Protein AF-0000000076343170 (afdb_homodimer)

InterPro domains:
  IPR007219 Xylanolytic transcriptional activator, regulatory domain [PF04082] (93-303)
  IPR007219 Xylanolytic transcriptional activator, regulatory domain [SM00906] (198-271)
  IPR050987 ABC-transporter-regulating transcription factor-like [PTHR46910] (65-325)

Solvent-accessible surface area (backbone atoms only — not comparable to full-atom values): 66825 Å² total; per-residue (Å²): 128,69,81,35,63,71,59,70,74,83,81,82,76,86,76,81,80,74,85,80,81,83,84,78,89,73,80,74,84,72,46,68,75,52,44,60,46,54,68,56,59,56,71,80,75,79,71,71,73,69,64,72,74,70,67,77,78,60,83,74,66,80,68,67,82,70,56,86,70,38,77,47,46,53,61,55,46,45,71,77,44,49,65,70,56,51,52,51,22,50,54,47,22,66,68,48,55,32,64,68,52,58,38,64,51,56,71,65,47,53,54,44,69,72,34,73,73,45,53,47,35,59,43,50,45,20,28,55,33,16,41,34,33,46,23,48,64,57,53,93,50,72,70,40,70,33,70,44,95,83,72,41,33,38,38,54,49,42,38,52,49,23,51,52,47,35,52,56,41,46,68,77,44,81,51,67,45,43,32,51,18,28,49,37,43,21,52,43,28,44,22,58,54,37,61,60,53,20,45,39,29,43,37,37,24,50,48,46,35,54,72,71,42,47,41,44,72,55,84,56,66,58,62,44,47,46,57,50,48,28,43,42,31,37,44,50,51,50,39,40,50,33,34,50,49,15,57,70,69,72,44,81,53,73,56,54,73,73,66,48,42,66,74,78,62,68,57,42,40,59,74,42,42,32,71,87,76,23,75,50,76,62,55,86,91,46,83,40,64,31,42,46,40,46,52,44,48,54,50,37,56,45,42,39,46,52,45,52,44,72,63,51,59,82,75,86,74,50,83,90,61,70,48,68,68,48,64,75,54,66,55,78,68,76,79,66,53,65,69,58,47,53,52,51,48,49,53,54,61,68,62,42,57,78,82,47,55,69,45,87,59,41,79,66,41,81,49,61,67,57,28,52,40,18,48,50,47,44,40,50,52,27,46,48,49,24,54,48,28,49,51,53,44,51,50,54,67,66,47,65,95,60,84,73,49,74,63,56,55,50,51,34,51,48,46,30,47,21,20,24,31,32,41,37,33,50,54,50,51,36,40,76,69,70,52,46,66,78,54,56,44,66,55,45,47,49,38,44,50,26,33,51,50,30,51,53,48,46,55,48,43,71,72,37,94,51,87,68,32,65,62,54,40,54,53,34,39,52,44,37,38,51,27,37,54,51,25,42,59,49,18,74,74,21,50,31,17,39,52,45,27,47,49,53,50,51,50,30,52,74,67,70,50,83,56,68,67,58,53,37,40,56,67,63,68,74,68,70,81,66,76,47,81,82,66,79,74,73,84,80,77,84,61,72,49,54,80,56,72,84,75,72,84,51,71,68,57,33,52,54,30,40,52,47,38,69,48,66,87,79,67,84,73,84,69,70,68,86,81,71,71,75,81,76,77,76,79,68,77,80,128,126,71,78,46,63,73,71,69,72,83,81,80,76,83,75,79,80,75,84,79,81,79,85,74,88,74,84,76,80,77,54,68,78,53,44,62,48,55,67,58,63,56,69,80,74,77,73,72,76,70,66,75,74,72,67,77,78,61,82,74,66,83,66,65,84,69,58,85,71,41,76,47,47,52,62,56,48,45,72,75,45,49,65,69,56,50,52,50,23,50,55,47,23,67,69,48,55,34,64,66,54,58,38,64,53,58,70,63,47,52,53,44,70,71,34,72,72,43,54,47,35,60,43,49,45,21,28,52,34,16,41,33,32,46,21,46,61,58,53,92,51,72,67,42,70,34,70,44,95,84,71,41,33,38,37,55,52,43,38,51,48,23,51,52,50,35,51,56,38,47,68,78,46,80,50,68,45,42,33,52,17,27,48,36,43,20,52,44,28,45,22,58,55,36,61,61,52,22,45,40,31,42,36,36,23,51,48,45,36,55,72,70,41,48,42,43,71,55,84,65,70,68,63,43,46,46,56,49,50,30,43,42,30,37,45,49,49,50,39,40,52,34,33,51,49,14,56,69,68,72,44,81,53,73,57,55,74,76,65,46,43,65,74,80,63,70,57,42,40,61,77,41,41,32,70,87,76,23,76,52,77,61,56,86,91,47,82,41,65,30,42,46,40,46,52,44,49,55,50,37,57,46,42,40,46,52,43,51,45,72,63,52,59,82,75,85,75,49,83,89,61,69,47,69,68,49,64,73,53,68,56,77,67,75,80,65,53,66,69,59,47,53,52,51,49,48,53,55,59,68,60,40,58,82,84,48,53,70,45,85,60,40,79,66,41,82,48,61,66,57,31,52,41,18,48,50,47,45,40,49,52,28,46,48,49,24,55,48,28,49,51,54,44,52,51,54,68,66,47,63,94,60,83,75,48,74,64,57,55,50,50,34,52,46,46,30,48,21,21,23,30,31,41,37,34,51,54,49,52,35,42,75,70,71,52,46,65,78,54,55,43,64,54,45,47,49,37,45,51,26,33,51,50,31,50,52,48,45,55,49,42,72,72,36,95,49,88,69,32,62,62,55,39,53,53,34,39,52,44,37,37,50,27,37,52,51,24,42,59,48,18,74,73,20,48,31,16,38,51,45,27,50,49,52,49,51,50,30,52,74,68,70,51,84,58,68,66,58,53,38,42,55,68,65,69,74,69,70,80,66,74,49,81,81,66,79,75,72,84,77,76,85,61,72,50,55,80,55,74,82,76,73,84,51,70,68,56,33,54,51,29,40,52,47,39,69,50,67,87,79,69,82,69,86,67,68,70,85,80,73,70,73,80,76,77,76,79,67,78,79,129

Foldseek 3Di:
DPLLPPLPPDDDDPDDDDDDDDDDDDDPDPPPLVVQCVVLVPPVPPPPPVPPVPDDCPPPPPPPPDPPVLQCLLVVVCVLPPPVLLVQLLSQLVRFVCLQQVLDLVVVLVVLVPDVVNSSPLLNVLLSLLSSLLSLLQRPDCQQQDQDPVRHGSSVVSLVSSVVSLVVCLVPDQDDSSLNSLLSSLQSVLLQVPLVSNCVSLLSSVVSLVVVVLLADDSSNNDFLNVNLSSVSSVLSSQLSQLLSCLLVVHQGPDAPVSHHDDQHDLARSVQADRSPHHGDDDPVDGGSVVLNSLSSLLSNLSNLLSCQVSPDDDDADPVDGDVVCVVPVDDDDHRDLVVSVVSLVVSQVPPPPLLADDPCLLVDPDPSSSVSSLVSQLSSLLSQLSSLVVVQVVVVPPPPDDDDLVSNLLSLLSNLLSLLQLLLSLLSCVVVVNNSSDGSSSLSSLLSSLVSLLVLLLVLVVDVRVVSVVSNVSSLVSNLSSLVSLVVSCVSGVSSVVSSVVSVLVCVVSPHDRPQPQFDPQPPPPPCPPPVPDPDDDDDRGDGHGDDRDRCDPVNSVLSNVSNVDDSPDDDSPDDPPPDPPPPDPPPDD/DPVLPPPPPDDDDPDDPDDDDDDDDDDPDPPPLVPQCVVLVPPVPPPPPLPPVPDDCPPPPPPPPDPPVLQCLLVVVCVLPPPVLLVQLLSQLVRFVCLQQVLDLVVVLVSLVPDVVNSSPLLNVLLSLLSSLLSLLQRPDCQQQDQDPVRHGSSVVSLVSSVVSLVVCLVPDQDDSSLNSLLSSLQSVLLQVPLVSNCVSLLSSVVSLVVVVLLADDSRPPDFLNVNLSSVSSVLSSQLSQLLSCLLVVHQGSDAPVSHHDDQHDLARSVQADRVPHHGDDDPVDGGSVVLNSLSSLLSNLSNLLSCQVSPDDDDADPVDGDVVCVVVVDDDDHRDLVVSVVSLCVSQVPPPPLLADDPCLLVDPDPSSSVSSLVSQLSSLLSQLSSLVVVQVVVVPPPPDDDDLVSNLLSLLSNLLSLLQLLLSLLSCVVVVNNSSDGSSSLSSLLSSLVSLLVLLLVLVVDVRVVSVVSNVSSLVSNVSSLVSLVVSCVSGVSSVVSSVVSVLVCVVSVHDRPQPQFDPQPDPPPCPPPVPDPDDDDDRGDGHGDDRDRCDPVNSVLSNVSNVDDSPDDDSPPDPPPDDPPPDPPPDD

Structure (mmCIF, N/CA/C/O backbone):
data_AF-0000000076343170-model_v1
#
loop_
_entity.id
_entity.type
_entity.pdbx_description
1 polymer 'Transcription factor domain-containing protein'
#
loop_
_atom_site.group_PDB
_atom_site.id
_atom_site.type_symbol
_atom_site.label_atom_id
_atom_site.label_alt_id
_atom_site.label_comp_id
_atom_site.label_asym_id
_atom_site.label_entity_id
_atom_site.label_seq_id
_atom_site.pdbx_PDB_ins_code
_atom_site.Cartn_x
_atom_site.Cartn_y
_atom_site.Cartn_z
_atom_site.occupancy
_atom_site.B_iso_or_equiv
_atom_site.auth_seq_id
_atom_site.auth_comp_id
_atom_site.auth_asym_id
_atom_site.auth_atom_id
_atom_site.pdbx_PDB_model_num
ATOM 1 N N . MET A 1 1 ? 27.516 -9.023 6.043 1 17.58 1 MET A N 1
ATOM 2 C CA . MET A 1 1 ? 28.438 -8.484 7.039 1 17.58 1 MET A CA 1
ATOM 3 C C . MET A 1 1 ? 29.562 -7.691 6.375 1 17.58 1 MET A C 1
ATOM 5 O O . MET A 1 1 ? 30 -6.668 6.898 1 17.58 1 MET A O 1
ATOM 9 N N . PRO A 1 2 ? 30.109 -8.266 5.227 1 17.55 2 PRO A N 1
ATOM 10 C CA . PRO A 1 2 ? 31.453 -7.914 4.762 1 17.55 2 PRO A CA 1
ATOM 11 C C . PRO A 1 2 ? 31.484 -6.605 3.977 1 17.55 2 PRO A C 1
ATOM 13 O O . PRO A 1 2 ? 32.562 -6.043 3.748 1 17.55 2 PRO A O 1
ATOM 16 N N . LEU A 1 3 ? 30.297 -6.305 3.34 1 17.84 3 LEU A N 1
ATOM 17 C CA . LEU A 1 3 ? 30.5 -5.227 2.379 1 17.84 3 LEU A CA 1
ATOM 18 C C . LEU A 1 3 ? 30.719 -3.898 3.09 1 17.84 3 LEU A C 1
ATOM 20 O O . LEU A 1 3 ? 31.141 -2.918 2.467 1 17.84 3 LEU A O 1
ATOM 24 N N . LEU A 1 4 ? 30.359 -3.91 4.41 1 18.75 4 LEU A N 1
ATOM 25 C CA . LEU A 1 4 ? 30.469 -2.711 5.234 1 18.75 4 LEU A CA 1
ATOM 26 C C . LEU A 1 4 ? 31.922 -2.377 5.52 1 18.75 4 LEU A C 1
ATOM 28 O O . LEU A 1 4 ? 32.25 -1.267 5.957 1 18.75 4 LEU A O 1
ATOM 32 N N . GLU A 1 5 ? 32.75 -3.363 5.402 1 19.25 5 GLU A N 1
ATOM 33 C CA . GLU A 1 5 ? 34.094 -3.127 5.918 1 19.25 5 GLU A CA 1
ATOM 34 C C . GLU A 1 5 ? 34.875 -2.154 5.027 1 19.25 5 GLU A C 1
ATOM 36 O O . GLU A 1 5 ? 35.844 -1.515 5.477 1 19.25 5 GLU A O 1
ATOM 41 N N . ARG A 1 6 ? 34.469 -2.096 3.814 1 20.33 6 ARG A N 1
ATOM 42 C CA . ARG A 1 6 ? 35.5 -1.479 2.977 1 20.33 6 ARG A CA 1
ATOM 43 C C . ARG A 1 6 ? 35.438 0.041 3.045 1 20.33 6 ARG A C 1
ATOM 45 O O . ARG A 1 6 ? 36.219 0.739 2.426 1 20.33 6 ARG A O 1
ATOM 52 N N . LEU A 1 7 ? 34.281 0.568 3.518 1 18.48 7 LEU A N 1
ATOM 53 C CA . LEU A 1 7 ? 34.125 1.998 3.258 1 18.48 7 LEU A CA 1
ATOM 54 C C . LEU A 1 7 ? 34.875 2.811 4.316 1 18.48 7 LEU A C 1
ATOM 56 O O . LEU A 1 7 ? 34.281 3.701 4.941 1 18.48 7 LEU A O 1
ATOM 60 N N . LYS A 1 8 ? 35.938 2.336 4.969 1 21.36 8 LYS A N 1
ATOM 61 C CA . LYS A 1 8 ? 36.688 3.08 5.977 1 21.36 8 LYS A CA 1
ATOM 62 C C . LYS A 1 8 ? 37.438 4.258 5.352 1 21.36 8 LYS A C 1
ATOM 64 O O . LYS A 1 8 ? 38.562 4.102 4.848 1 21.36 8 LYS A O 1
ATOM 69 N N . ILE A 1 9 ? 36.625 5.09 4.664 1 20.03 9 ILE A N 1
ATOM 70 C CA . ILE A 1 9 ? 37.469 6.156 4.121 1 20.03 9 ILE A CA 1
ATOM 71 C C . ILE A 1 9 ? 38.219 6.855 5.258 1 20.03 9 ILE A C 1
ATOM 73 O O . ILE A 1 9 ? 37.688 6.945 6.379 1 20.03 9 ILE A O 1
ATOM 77 N N . ASN A 1 10 ? 39.406 7.383 5.039 1 19.5 10 ASN A N 1
ATOM 78 C CA . ASN A 1 10 ? 40.5 8.008 5.773 1 19.5 10 ASN A CA 1
ATOM 79 C C . ASN A 1 10 ? 40.094 9.344 6.375 1 19.5 10 ASN A C 1
ATOM 81 O O . ASN A 1 10 ? 39.281 10.078 5.785 1 19.5 10 ASN A O 1
ATOM 85 N N . GLY A 1 11 ? 40.312 9.742 7.652 1 20.48 11 GLY A N 1
ATOM 86 C CA . GLY A 1 11 ? 40.188 10.711 8.727 1 20.48 11 GLY A CA 1
ATOM 87 C C . GLY A 1 11 ? 40.719 12.078 8.367 1 20.48 11 GLY A C 1
ATOM 88 O O . GLY A 1 11 ? 40.969 12.906 9.25 1 20.48 11 GLY A O 1
ATOM 89 N N . SER A 1 12 ? 41.062 12.516 7.098 1 21.19 12 SER A N 1
ATOM 90 C CA . SER A 1 12 ? 41.969 13.656 7.273 1 21.19 12 SER A CA 1
ATOM 91 C C . SER A 1 12 ? 41.188 14.875 7.785 1 21.19 12 SER A C 1
ATOM 93 O O . SER A 1 12 ? 39.969 14.969 7.629 1 21.19 12 SER A O 1
ATOM 95 N N . GLY A 1 13 ? 41.781 15.938 8.445 1 20.05 13 GLY A N 1
ATOM 96 C CA . GLY A 1 13 ? 41.781 17.078 9.336 1 20.05 13 GLY A CA 1
ATOM 97 C C . GLY A 1 13 ? 41.125 18.312 8.734 1 20.05 13 GLY A C 1
ATOM 98 O O . GLY A 1 13 ? 41.344 19.422 9.195 1 20.05 13 GLY A O 1
ATOM 99 N N . ALA A 1 14 ? 40.344 18.312 7.609 1 21.88 14 ALA A N 1
ATOM 100 C CA . ALA A 1 14 ? 40.281 19.641 7.027 1 21.88 14 ALA A CA 1
ATOM 101 C C . ALA A 1 14 ? 39.562 20.609 7.973 1 21.88 14 ALA A C 1
ATOM 103 O O . ALA A 1 14 ? 38.562 20.25 8.609 1 21.88 14 ALA A O 1
ATOM 104 N N . ALA A 1 15 ? 40.188 21.719 8.336 1 20.17 15 ALA A N 1
ATOM 105 C CA . ALA A 1 15 ? 40.156 22.891 9.195 1 20.17 15 ALA A CA 1
ATOM 106 C C . ALA A 1 15 ? 38.875 23.719 8.938 1 20.17 15 ALA A C 1
ATOM 108 O O . ALA A 1 15 ? 38.5 23.922 7.785 1 20.17 15 ALA A O 1
ATOM 109 N N . TRP A 1 16 ? 37.969 23.734 9.836 1 19.2 16 TRP A N 1
ATOM 110 C CA . TRP A 1 16 ? 36.719 24.438 10.055 1 19.2 16 TRP A CA 1
ATOM 111 C C . TRP A 1 16 ? 36.906 25.938 9.922 1 19.2 16 TRP A C 1
ATOM 113 O O . TRP A 1 16 ? 37.688 26.547 10.633 1 19.2 16 TRP A O 1
ATOM 123 N N . ASN A 1 17 ? 36.938 26.422 8.57 1 20.78 17 ASN A N 1
ATOM 124 C CA . ASN A 1 17 ? 37.219 27.844 8.445 1 20.78 17 ASN A CA 1
ATOM 125 C C . ASN A 1 17 ? 36.188 28.672 9.211 1 20.78 17 ASN A C 1
ATOM 127 O O . ASN A 1 17 ? 35.031 28.281 9.336 1 20.78 17 ASN A O 1
ATOM 131 N N . GLN A 1 18 ? 36.5 29.734 9.898 1 18.95 18 GLN A N 1
ATOM 132 C CA . GLN A 1 18 ? 36.031 30.672 10.914 1 18.95 18 GLN A CA 1
ATOM 133 C C . GLN A 1 18 ? 34.969 31.594 10.344 1 18.95 18 GLN A C 1
ATOM 135 O O . GLN A 1 18 ? 35.062 32.031 9.203 1 18.95 18 GLN A O 1
ATOM 140 N N . PRO A 1 19 ? 33.75 31.656 10.961 1 21.05 19 PRO A N 1
ATOM 141 C CA . PRO A 1 19 ? 32.562 32.469 10.664 1 21.05 19 PRO A CA 1
ATOM 142 C C . PRO A 1 19 ? 32.906 33.938 10.406 1 21.05 19 PRO A C 1
ATOM 144 O O . PRO A 1 19 ? 33.656 34.531 11.188 1 21.05 19 PRO A O 1
ATOM 147 N N . MET A 1 20 ? 33.031 34.281 9.102 1 21.78 20 MET A N 1
ATOM 148 C CA . MET A 1 20 ? 33.406 35.656 8.805 1 21.78 20 MET A CA 1
ATOM 149 C C . MET A 1 20 ? 32.469 36.656 9.5 1 21.78 20 MET A C 1
ATOM 151 O O . MET A 1 20 ? 31.328 36.312 9.805 1 21.78 20 MET A O 1
ATOM 155 N N . GLY A 1 21 ? 32.875 37.844 9.852 1 19.41 21 GLY A N 1
ATOM 156 C CA . GLY A 1 21 ? 32.562 39.031 10.633 1 19.41 21 GLY A CA 1
ATOM 157 C C . GLY A 1 21 ? 31.328 39.75 10.125 1 19.41 21 GLY A C 1
ATOM 158 O O . GLY A 1 21 ? 30.953 39.594 8.961 1 19.41 21 GLY A O 1
ATOM 159 N N . ALA A 1 22 ? 30.344 40.375 11.008 1 22.91 22 ALA A N 1
ATOM 160 C CA . ALA A 1 22 ? 29.109 41.094 11.297 1 22.91 22 ALA A CA 1
ATOM 161 C C . ALA A 1 22 ? 29.031 42.375 10.477 1 22.91 22 ALA A C 1
ATOM 163 O O . ALA A 1 22 ? 28.672 43.438 10.992 1 22.91 22 ALA A O 1
ATOM 164 N N . ASN A 1 23 ? 29.562 42.531 9.258 1 20.64 23 ASN A N 1
ATOM 165 C CA . ASN A 1 23 ? 29.484 43.938 8.953 1 20.64 23 ASN A CA 1
ATOM 166 C C . ASN A 1 23 ? 28.031 44.375 8.727 1 20.64 23 ASN A C 1
ATOM 168 O O . ASN A 1 23 ? 27.203 43.594 8.289 1 20.64 23 ASN A O 1
ATOM 172 N N . GLY A 1 24 ? 27.484 45.781 9.062 1 20.12 24 GLY A N 1
ATOM 173 C CA . GLY A 1 24 ? 26.5 46.719 9.578 1 20.12 24 GLY A CA 1
ATOM 174 C C . GLY A 1 24 ? 25.438 47.062 8.562 1 20.12 24 GLY A C 1
ATOM 175 O O . GLY A 1 24 ? 24.547 47.875 8.844 1 20.12 24 GLY A O 1
ATOM 176 N N . GLY A 1 25 ? 25.562 47.031 7.227 1 20.86 25 GLY A N 1
ATOM 177 C CA . GLY A 1 25 ? 24.797 48.062 6.59 1 20.86 25 GLY A CA 1
ATOM 178 C C . GLY A 1 25 ? 23.297 47.812 6.586 1 20.86 25 GLY A C 1
ATOM 179 O O . GLY A 1 25 ? 22.875 46.656 6.691 1 20.86 25 GLY A O 1
ATOM 180 N N . GLU A 1 26 ? 22.25 48.844 6.711 1 23 26 GLU A N 1
ATOM 181 C CA . GLU A 1 26 ? 20.953 49.344 7.16 1 23 26 GLU A CA 1
ATOM 182 C C . GLU A 1 26 ? 19.828 48.906 6.215 1 23 26 GLU A C 1
ATOM 184 O O . GLU A 1 26 ? 18.656 49.062 6.523 1 23 26 GLU A O 1
ATOM 189 N N . GLY A 1 27 ? 20.016 48.656 4.926 1 24.09 27 GLY A N 1
ATOM 190 C CA . GLY A 1 27 ? 18.797 49.031 4.227 1 24.09 27 GLY A CA 1
ATOM 191 C C . GLY A 1 27 ? 17.609 48.156 4.547 1 24.09 27 GLY A C 1
ATOM 192 O O . GLY A 1 27 ? 17.797 47 4.988 1 24.09 27 GLY A O 1
ATOM 193 N N . PRO A 1 28 ? 16.297 48.719 4.68 1 23.7 28 PRO A N 1
ATOM 194 C CA . PRO A 1 28 ? 15.086 48.281 5.387 1 23.7 28 PRO A CA 1
ATOM 195 C C . PRO A 1 28 ? 14.625 46.875 4.957 1 23.7 28 PRO A C 1
ATOM 197 O O . PRO A 1 28 ? 14.195 46.094 5.793 1 23.7 28 PRO A O 1
ATOM 200 N N . GLY A 1 29 ? 14.117 46.938 3.754 1 25.52 29 GLY A N 1
ATOM 201 C CA . GLY A 1 29 ? 12.984 46.156 3.326 1 25.52 29 GLY A CA 1
ATOM 202 C C . GLY A 1 29 ? 13.273 44.656 3.332 1 25.52 29 GLY A C 1
ATOM 203 O O . GLY A 1 29 ? 12.359 43.844 3.199 1 25.52 29 GLY A O 1
ATOM 204 N N . ALA A 1 30 ? 14.383 44.312 2.803 1 25.8 30 ALA A N 1
ATOM 205 C CA . ALA A 1 30 ? 15.047 43.062 2.402 1 25.8 30 ALA A CA 1
ATOM 206 C C . ALA A 1 30 ? 15.305 42.156 3.605 1 25.8 30 ALA A C 1
ATOM 208 O O . ALA A 1 30 ? 16 41.156 3.498 1 25.8 30 ALA A O 1
ATOM 209 N N . ASP A 1 31 ? 15.008 42.625 4.777 1 26.41 31 ASP A N 1
ATOM 210 C CA . ASP A 1 31 ? 15.539 42.094 6.023 1 26.41 31 ASP A CA 1
ATOM 211 C C . ASP A 1 31 ? 14.938 40.719 6.324 1 26.41 31 ASP A C 1
ATOM 213 O O . ASP A 1 31 ? 15.633 39.812 6.805 1 26.41 31 ASP A O 1
ATOM 217 N N . GLU A 1 32 ? 13.57 40.719 6.102 1 27.38 32 GLU A N 1
ATOM 218 C CA . GLU A 1 32 ? 12.875 39.688 6.848 1 27.38 32 GLU A CA 1
ATOM 219 C C . GLU A 1 32 ? 13.18 38.312 6.277 1 27.38 32 GLU A C 1
ATOM 221 O O . GLU A 1 32 ? 13.281 37.344 7.02 1 27.38 32 GLU A O 1
ATOM 226 N N . TRP A 1 33 ? 13.094 38.25 4.957 1 26.31 33 TRP A N 1
ATOM 227 C CA . TRP A 1 33 ? 13.312 37 4.273 1 26.31 33 TRP A CA 1
ATOM 228 C C . TRP A 1 33 ? 14.742 36.5 4.465 1 26.31 33 TRP A C 1
ATOM 230 O O . TRP A 1 33 ? 15.047 35.344 4.227 1 26.31 33 TRP A O 1
ATOM 240 N N . THR A 1 34 ? 15.789 37.438 4.695 1 30.81 34 THR A N 1
ATOM 241 C CA . THR A 1 34 ? 17.188 37.156 5.004 1 30.81 34 THR A CA 1
ATOM 242 C C . THR A 1 34 ? 17.297 36.281 6.25 1 30.81 34 THR A C 1
ATOM 244 O O . THR A 1 34 ? 18.25 35.531 6.406 1 30.81 34 THR A O 1
ATOM 247 N N . SER A 1 35 ? 16.266 36.469 7.184 1 28.88 35 SER A N 1
ATOM 248 C CA . SER A 1 35 ? 16.375 35.844 8.5 1 28.88 35 SER A CA 1
ATOM 249 C C . SER A 1 35 ? 16.219 34.344 8.406 1 28.88 35 SER A C 1
ATOM 251 O O . SER A 1 35 ? 16.891 33.594 9.125 1 28.88 35 SER A O 1
ATOM 253 N N . LEU A 1 36 ? 15.234 33.844 7.652 1 27.58 36 LEU A N 1
ATOM 254 C CA . LEU A 1 36 ? 14.977 32.406 7.719 1 27.58 36 LEU A CA 1
ATOM 255 C C . LEU A 1 36 ? 16.141 31.625 7.121 1 27.58 36 LEU A C 1
ATOM 257 O O . LEU A 1 36 ? 16.547 30.609 7.676 1 27.58 36 LEU A O 1
ATOM 261 N N . SER A 1 37 ? 16.734 32.094 5.984 1 28.34 37 SER A N 1
ATOM 262 C CA . SER A 1 37 ? 17.922 31.469 5.438 1 28.34 37 SER A CA 1
ATOM 263 C C . SER A 1 37 ? 19.109 31.594 6.398 1 28.34 37 SER A C 1
ATOM 265 O O . SER A 1 37 ? 19.906 30.656 6.527 1 28.34 37 SER A O 1
ATOM 267 N N . ASN A 1 38 ? 19.266 32.781 6.988 1 31.44 38 ASN A N 1
ATOM 268 C CA . ASN A 1 38 ? 20.281 33 8.016 1 31.44 38 ASN A CA 1
ATOM 269 C C . ASN A 1 38 ? 20.047 32.125 9.234 1 31.44 38 ASN A C 1
ATOM 271 O O . ASN A 1 38 ? 21 31.719 9.898 1 31.44 38 ASN A O 1
ATOM 275 N N . ALA A 1 39 ? 18.75 31.938 9.492 1 30.11 39 ALA A N 1
ATOM 276 C CA . ALA A 1 39 ? 18.422 31.125 10.656 1 30.11 39 ALA A CA 1
ATOM 277 C C . ALA A 1 39 ? 18.812 29.656 10.438 1 30.11 39 ALA A C 1
ATOM 279 O O . ALA A 1 39 ? 19.172 28.953 11.383 1 30.11 39 ALA A O 1
ATOM 280 N N . ILE A 1 40 ? 18.641 29.109 9.172 1 32.22 40 ILE A N 1
ATOM 281 C CA . ILE A 1 40 ? 19.031 27.719 8.945 1 32.22 40 ILE A CA 1
ATOM 282 C C . ILE A 1 40 ? 20.5 27.672 8.531 1 32.22 40 ILE A C 1
ATOM 284 O O . ILE A 1 40 ? 21.031 26.594 8.25 1 32.22 40 ILE A O 1
ATOM 288 N N . GLY A 1 41 ? 21.453 28.797 8.758 1 30.11 41 GLY A N 1
ATOM 289 C CA . GLY A 1 41 ? 22.906 28.938 8.633 1 30.11 41 GLY A CA 1
ATOM 290 C C . GLY A 1 41 ? 23.391 28.703 7.223 1 30.11 41 GLY A C 1
ATOM 291 O O . GLY A 1 41 ? 24.562 28.344 7.02 1 30.11 41 GLY A O 1
ATOM 292 N N . ILE A 1 42 ? 22.562 28.453 6.348 1 29.22 42 ILE A N 1
ATOM 293 C CA . ILE A 1 42 ? 23.141 28.234 5.027 1 29.22 42 ILE A CA 1
ATOM 294 C C . ILE A 1 42 ? 23.484 29.578 4.383 1 29.22 42 ILE A C 1
ATOM 296 O O . ILE A 1 42 ? 22.609 30.422 4.195 1 29.22 42 ILE A O 1
ATOM 300 N N . ASN A 1 43 ? 24.734 30.078 4.605 1 27.94 43 ASN A N 1
ATOM 301 C CA . ASN A 1 43 ? 25.25 31.188 3.803 1 27.94 43 ASN A CA 1
ATOM 302 C C . ASN A 1 43 ? 25.453 30.781 2.346 1 27.94 43 ASN A C 1
ATOM 304 O O . ASN A 1 43 ? 26.375 30.016 2.033 1 27.94 43 ASN A O 1
ATOM 308 N N . VAL A 1 44 ? 24.5 30.859 1.483 1 27.7 44 VAL A N 1
ATOM 309 C CA . VAL A 1 44 ? 24.609 30.516 0.07 1 27.7 44 VAL A CA 1
ATOM 310 C C . VAL A 1 44 ? 25.656 31.406 -0.603 1 27.7 44 VAL A C 1
ATOM 312 O O . VAL A 1 44 ? 25.906 31.266 -1.801 1 27.7 44 VAL A O 1
ATOM 315 N N . GLU A 1 45 ? 26.203 32.5 -0.075 1 26.09 45 GLU A N 1
ATOM 316 C CA . GLU A 1 45 ? 27.062 33.344 -0.91 1 26.09 45 GLU A CA 1
ATOM 317 C C . GLU A 1 45 ? 28.406 32.656 -1.151 1 26.09 45 GLU A C 1
ATOM 319 O O . GLU A 1 45 ? 29.094 32.938 -2.139 1 26.09 45 GLU A O 1
ATOM 324 N N . ASN A 1 46 ? 29.109 32.125 -0.197 1 26.69 46 ASN A N 1
ATOM 325 C CA . ASN A 1 46 ? 30.5 31.844 -0.472 1 26.69 46 ASN A CA 1
ATOM 326 C C . ASN A 1 46 ? 30.672 30.547 -1.259 1 26.69 46 ASN A C 1
ATOM 328 O O . ASN A 1 46 ? 30.469 29.469 -0.721 1 26.69 46 ASN A O 1
ATOM 332 N N . HIS A 1 47 ? 30.547 30.516 -2.662 1 25.31 47 HIS A N 1
ATOM 333 C CA . HIS A 1 47 ? 30.656 29.594 -3.785 1 25.31 47 HIS A CA 1
ATOM 334 C C . HIS A 1 47 ? 32 28.859 -3.75 1 25.31 47 HIS A C 1
ATOM 336 O O . HIS A 1 47 ? 32.281 28.062 -4.645 1 25.31 47 HIS A O 1
ATOM 342 N N . GLU A 1 48 ? 33.031 29.312 -3.049 1 25.28 48 GLU A N 1
ATOM 343 C CA . GLU A 1 48 ? 34.344 28.828 -3.449 1 25.28 48 GLU A CA 1
ATOM 344 C C . GLU A 1 48 ? 34.5 27.344 -3.111 1 25.28 48 GLU A C 1
ATOM 346 O O . GLU A 1 48 ? 35.219 26.625 -3.801 1 25.28 48 GLU A O 1
ATOM 351 N N . GLY A 1 49 ? 34.094 26.922 -1.922 1 24.33 49 GLY A N 1
ATOM 352 C CA . GLY A 1 49 ? 34.594 25.641 -1.483 1 24.33 49 GLY A CA 1
ATOM 353 C C . GLY A 1 49 ? 33.875 24.453 -2.098 1 24.33 49 GLY A C 1
ATOM 354 O O . GLY A 1 49 ? 34.094 23.312 -1.697 1 24.33 49 GLY A O 1
ATOM 355 N N . ILE A 1 50 ? 32.906 24.688 -2.881 1 25.14 50 ILE A N 1
ATOM 356 C CA . ILE A 1 50 ? 32.156 23.578 -3.477 1 25.14 50 ILE A CA 1
ATOM 357 C C . ILE A 1 50 ? 33.031 22.828 -4.457 1 25.14 50 ILE A C 1
ATOM 359 O O . ILE A 1 50 ? 32.656 21.781 -4.98 1 25.14 50 ILE A O 1
ATOM 363 N N . ASP A 1 51 ? 34.188 23.328 -4.844 1 23.25 51 ASP A N 1
ATOM 364 C CA . ASP A 1 51 ? 34.969 22.703 -5.91 1 23.25 51 ASP A CA 1
ATOM 365 C C . ASP A 1 51 ? 35.5 21.344 -5.477 1 23.25 51 ASP A C 1
ATOM 367 O O . ASP A 1 51 ? 35.781 20.484 -6.32 1 23.25 51 ASP A O 1
ATOM 371 N N . GLN A 1 52 ? 36 21.25 -4.23 1 23.73 52 GLN A N 1
ATOM 372 C CA . GLN A 1 52 ? 36.875 20.109 -3.998 1 23.73 52 GLN A CA 1
ATOM 373 C C . GLN A 1 52 ? 36.062 18.828 -3.803 1 23.73 52 GLN A C 1
ATOM 375 O O . GLN A 1 52 ? 36.625 17.734 -3.729 1 23.73 52 GLN A O 1
ATOM 380 N N . ILE A 1 53 ? 34.906 19 -3.35 1 24.5 53 ILE A N 1
ATOM 381 C CA . ILE A 1 53 ? 34.312 17.719 -2.967 1 24.5 53 ILE A CA 1
ATOM 382 C C . ILE A 1 53 ? 33.812 17 -4.215 1 24.5 53 ILE A C 1
ATOM 384 O O . ILE A 1 53 ? 33.219 15.922 -4.113 1 24.5 53 ILE A O 1
ATOM 388 N N . ALA A 1 54 ? 34 17.453 -5.457 1 24.3 54 ALA A N 1
ATOM 389 C CA . ALA A 1 54 ? 33.5 16.891 -6.703 1 24.3 54 ALA A CA 1
ATOM 390 C C . ALA A 1 54 ? 34.031 15.461 -6.91 1 24.3 54 ALA A C 1
ATOM 392 O O . ALA A 1 54 ? 33.625 14.773 -7.848 1 24.3 54 ALA A O 1
ATOM 393 N N . GLY A 1 55 ? 35.125 15 -6.363 1 22 55 GLY A N 1
ATOM 394 C CA . GLY A 1 55 ? 35.812 13.914 -7.07 1 22 55 GLY A CA 1
ATOM 395 C C . GLY A 1 55 ? 35.188 12.555 -6.789 1 22 55 GLY A C 1
ATOM 396 O O . GLY A 1 55 ? 35.594 11.555 -7.391 1 22 55 GLY A O 1
ATOM 397 N N . ARG A 1 56 ? 34.969 12.289 -5.531 1 25.08 56 ARG A N 1
ATOM 398 C CA . ARG A 1 56 ? 34.906 10.844 -5.379 1 25.08 56 ARG A CA 1
ATOM 399 C C . ARG A 1 56 ? 33.625 10.273 -5.977 1 25.08 56 ARG A C 1
ATOM 401 O O . ARG A 1 56 ? 32.531 10.82 -5.777 1 25.08 56 ARG A O 1
ATOM 408 N N . GLY A 1 57 ? 33.688 9.453 -7.121 1 23.64 57 GLY A N 1
ATOM 409 C CA . GLY A 1 57 ? 32.812 8.719 -8.016 1 23.64 57 GLY A CA 1
ATOM 410 C C . GLY A 1 57 ? 31.766 7.91 -7.289 1 23.64 57 GLY A C 1
ATOM 411 O O . GLY A 1 57 ? 32.094 6.953 -6.582 1 23.64 57 GLY A O 1
ATOM 412 N N . GLY A 1 58 ? 31.016 8.562 -6.551 1 25.42 58 GLY A N 1
ATOM 413 C CA . GLY A 1 58 ? 30 7.762 -5.875 1 25.42 58 GLY A CA 1
ATOM 414 C C . GLY A 1 58 ? 29.344 6.73 -6.777 1 25.42 58 GLY A C 1
ATOM 415 O O . GLY A 1 58 ? 29.484 6.801 -8 1 25.42 58 GLY A O 1
ATOM 416 N N . PRO A 1 59 ? 29.188 5.586 -6.324 1 23.97 59 PRO A N 1
ATOM 417 C CA . PRO A 1 59 ? 28.703 4.516 -7.207 1 23.97 59 PRO A CA 1
ATOM 418 C C . PRO A 1 59 ? 27.578 4.965 -8.117 1 23.97 59 PRO A C 1
ATOM 420 O O . PRO A 1 59 ? 26.719 5.754 -7.711 1 23.97 59 PRO A O 1
ATOM 423 N N . ALA A 1 60 ? 27.844 5.152 -9.367 1 24.05 60 ALA A N 1
ATOM 424 C CA . ALA A 1 60 ? 27.016 5.457 -10.523 1 24.05 60 ALA A CA 1
ATOM 425 C C . ALA A 1 60 ? 25.688 4.688 -10.461 1 24.05 60 ALA A C 1
ATOM 427 O O . ALA A 1 60 ? 25.688 3.453 -10.453 1 24.05 60 ALA A O 1
ATOM 428 N N . SER A 1 61 ? 24.844 5.066 -9.633 1 27.06 61 SER A N 1
ATOM 429 C CA . SER A 1 61 ? 23.469 4.559 -9.727 1 27.06 61 SER A CA 1
ATOM 430 C C . SER A 1 61 ? 23.094 4.281 -11.18 1 27.06 61 SER A C 1
ATOM 432 O O . SER A 1 61 ? 23.359 5.094 -12.062 1 27.06 61 SER A O 1
ATOM 434 N N . ALA A 1 62 ? 23.109 3.059 -11.609 1 27.53 62 ALA A N 1
ATOM 435 C CA . ALA A 1 62 ? 22.797 2.684 -12.984 1 27.53 62 ALA A CA 1
ATOM 436 C C . ALA A 1 62 ? 21.688 3.557 -13.555 1 27.53 62 ALA A C 1
ATOM 438 O O . ALA A 1 62 ? 20.531 3.473 -13.117 1 27.53 62 ALA A O 1
ATOM 439 N N . LEU A 1 63 ? 21.984 4.797 -13.961 1 29.06 63 LEU A N 1
ATOM 440 C CA . LEU A 1 63 ? 21.203 5.664 -14.836 1 29.06 63 LEU A CA 1
ATOM 441 C C . LEU A 1 63 ? 20.672 4.895 -16.031 1 29.06 63 LEU A C 1
ATOM 443 O O . LEU A 1 63 ? 21.453 4.348 -16.828 1 29.06 63 LEU A O 1
ATOM 447 N N . SER A 1 64 ? 19.688 4.109 -15.875 1 29.97 64 SER A N 1
ATOM 448 C CA . SER A 1 64 ? 19.141 3.615 -17.141 1 29.97 64 SER A CA 1
ATOM 449 C C . SER A 1 64 ? 19.266 4.66 -18.234 1 29.97 64 SER A C 1
ATOM 451 O O . SER A 1 64 ? 19.234 5.859 -17.969 1 29.97 64 SER A O 1
ATOM 453 N N . PRO A 1 65 ? 19.938 4.328 -19.328 1 31.12 65 PRO A N 1
ATOM 454 C CA . PRO A 1 65 ? 20.109 5.27 -20.438 1 31.12 65 PRO A CA 1
ATOM 455 C C . PRO A 1 65 ? 18.859 6.133 -20.656 1 31.12 65 PRO A C 1
ATOM 457 O O . PRO A 1 65 ? 17.734 5.629 -20.594 1 31.12 65 PRO A O 1
ATOM 460 N N . SER A 1 66 ? 18.906 7.363 -20.188 1 36.25 66 SER A N 1
ATOM 461 C CA . SER A 1 66 ? 18.047 8.508 -20.469 1 36.25 66 SER A CA 1
ATOM 462 C C . SER A 1 66 ? 17.609 8.531 -21.922 1 36.25 66 SER A C 1
ATOM 464 O O . SER A 1 66 ? 18.438 8.523 -22.844 1 36.25 66 SER A O 1
ATOM 466 N N . SER A 1 67 ? 16.547 7.941 -22.25 1 37.12 67 SER A N 1
ATOM 467 C CA . SER A 1 67 ? 16.047 8.188 -23.594 1 37.12 67 SER A CA 1
ATOM 468 C C . SER A 1 67 ? 16.219 9.648 -23.984 1 37.12 67 SER A C 1
ATOM 470 O O . SER A 1 67 ? 16.375 10.523 -23.125 1 37.12 67 SER A O 1
ATOM 472 N N . THR A 1 68 ? 16.578 9.938 -25.25 1 41.12 68 THR A N 1
ATOM 473 C CA . THR A 1 68 ? 16.656 11.18 -26 1 41.12 68 THR A CA 1
ATOM 474 C C . THR A 1 68 ? 15.656 12.203 -25.469 1 41.12 68 THR A C 1
ATOM 476 O O . THR A 1 68 ? 15.828 13.406 -25.641 1 41.12 68 THR A O 1
ATOM 479 N N . ARG A 1 69 ? 14.633 11.828 -24.859 1 42.53 69 ARG A N 1
ATOM 480 C CA . ARG A 1 69 ? 13.531 12.695 -24.453 1 42.53 69 ARG A CA 1
ATOM 481 C C . ARG A 1 69 ? 13.82 13.352 -23.109 1 42.53 69 ARG A C 1
ATOM 483 O O . ARG A 1 69 ? 13.125 14.281 -22.703 1 42.53 69 ARG A O 1
ATOM 490 N N . ASP A 1 70 ? 14.891 12.82 -22.297 1 53.84 70 ASP A N 1
ATOM 491 C CA . ASP A 1 70 ? 15.203 13.297 -20.953 1 53.84 70 ASP A CA 1
ATOM 492 C C . ASP A 1 70 ? 15.961 14.617 -21 1 53.84 70 ASP A C 1
ATOM 494 O O . ASP A 1 70 ? 15.805 15.461 -20.125 1 53.84 70 ASP A O 1
ATOM 498 N N . GLU A 1 71 ? 16.828 14.828 -22.016 1 52.34 71 GLU A N 1
ATOM 499 C CA . GLU A 1 71 ? 17.672 16.016 -22.094 1 52.34 71 GLU A CA 1
ATOM 500 C C . GLU A 1 71 ? 16.859 17.281 -22.281 1 52.34 71 GLU A C 1
ATOM 502 O O . GLU A 1 71 ? 17.297 18.375 -21.906 1 52.34 71 GLU A O 1
ATOM 507 N N . PHE A 1 72 ? 15.547 17.062 -22.547 1 67.38 72 PHE A N 1
ATOM 508 C CA . PHE A 1 72 ? 14.797 18.25 -22.891 1 67.38 72 PHE A CA 1
ATOM 509 C C . PHE A 1 72 ? 13.688 18.516 -21.875 1 67.38 72 PHE A C 1
ATOM 511 O O . PHE A 1 72 ? 12.891 19.438 -22.047 1 67.38 72 PHE A O 1
ATOM 518 N N . LEU A 1 73 ? 13.812 17.844 -20.75 1 81.31 73 LEU A N 1
ATOM 519 C CA . LEU A 1 73 ? 12.68 17.953 -19.844 1 81.31 73 LEU A CA 1
ATOM 520 C C . LEU A 1 73 ? 12.703 19.312 -19.125 1 81.31 73 LEU A C 1
ATOM 522 O O . LEU A 1 73 ? 11.656 19.953 -18.984 1 81.31 73 LEU A O 1
ATOM 526 N N . TRP A 1 74 ? 13.867 19.766 -18.766 1 83.81 74 TRP A N 1
ATOM 527 C CA . TRP A 1 74 ? 13.984 21.031 -18.047 1 83.81 74 TRP A CA 1
ATOM 528 C C . TRP A 1 74 ? 13.562 22.203 -18.938 1 83.81 74 TRP A C 1
ATOM 530 O O . TRP A 1 74 ? 12.906 23.141 -18.469 1 83.81 74 TRP A O 1
ATOM 540 N N . GLY A 1 75 ? 13.961 22.109 -20.125 1 81.44 75 GLY A N 1
ATOM 541 C CA . GLY A 1 75 ? 13.539 23.141 -21.062 1 81.44 75 GLY A CA 1
ATOM 542 C C . GLY A 1 75 ? 12.031 23.203 -21.234 1 81.44 75 GLY A C 1
ATOM 543 O O . GLY A 1 75 ? 11.461 24.297 -21.312 1 81.44 75 GLY A O 1
ATOM 544 N N . ARG A 1 76 ? 11.414 22.125 -21.234 1 82.19 76 ARG A N 1
ATOM 545 C CA . ARG A 1 76 ? 9.961 22.062 -21.359 1 82.19 76 ARG A CA 1
ATOM 546 C C . ARG A 1 76 ? 9.281 22.672 -20.141 1 82.19 76 ARG A C 1
ATOM 548 O O . ARG A 1 76 ? 8.266 23.359 -20.25 1 82.19 76 ARG A O 1
ATOM 555 N N . ILE A 1 77 ? 9.844 22.5 -19.016 1 86.06 77 ILE A N 1
ATOM 556 C CA . ILE A 1 77 ? 9.281 23 -17.766 1 86.06 77 ILE A CA 1
ATOM 557 C C . ILE A 1 77 ? 9.375 24.516 -17.719 1 86.06 77 ILE A C 1
ATOM 559 O O . ILE A 1 77 ? 8.438 25.203 -17.297 1 86.06 77 ILE A O 1
ATOM 563 N N . THR A 1 78 ? 10.516 25 -18.219 1 86.44 78 THR A N 1
ATOM 564 C CA . THR A 1 78 ? 10.75 26.422 -18.109 1 86.44 78 THR A CA 1
ATOM 565 C C . THR A 1 78 ? 9.875 27.188 -19.109 1 86.44 78 THR A C 1
ATOM 567 O O . THR A 1 78 ? 9.703 28.406 -18.984 1 86.44 78 THR A O 1
ATOM 570 N N . THR A 1 79 ? 9.258 26.438 -20 1 84.06 79 THR A N 1
ATOM 571 C CA . THR A 1 79 ? 8.297 27.062 -20.906 1 84.06 79 THR A CA 1
ATOM 572 C C . THR A 1 79 ? 6.949 27.25 -20.219 1 84.06 79 THR A C 1
ATOM 574 O O . THR A 1 79 ? 6.191 28.156 -20.562 1 84.06 79 THR A O 1
ATOM 577 N N . ILE A 1 80 ? 6.723 26.5 -19.312 1 85.44 80 ILE A N 1
ATOM 578 C CA . ILE A 1 80 ? 5.441 26.547 -18.609 1 85.44 80 ILE A CA 1
ATOM 579 C C . ILE A 1 80 ? 5.574 27.406 -17.359 1 85.44 80 ILE A C 1
ATOM 581 O O . ILE A 1 80 ? 4.691 28.219 -17.047 1 85.44 80 ILE A O 1
ATOM 585 N N . VAL A 1 81 ? 6.711 27.172 -16.688 1 90.62 81 VAL A N 1
ATOM 586 C CA . VAL A 1 81 ? 6.957 27.922 -15.453 1 90.62 81 VAL A CA 1
ATOM 587 C C . VAL A 1 81 ? 8.242 28.734 -15.586 1 90.62 81 VAL A C 1
ATOM 589 O O . VAL A 1 81 ? 9.336 28.172 -15.672 1 90.62 81 VAL A O 1
ATOM 592 N N . PRO A 1 82 ? 8.086 29.984 -15.555 1 89.88 82 PRO A N 1
ATOM 593 C CA . PRO A 1 82 ? 9.289 30.812 -15.648 1 89.88 82 PRO A CA 1
ATOM 594 C C . PRO A 1 82 ? 10.312 30.5 -14.562 1 89.88 82 PRO A C 1
ATOM 596 O O . PRO A 1 82 ? 9.945 30.219 -13.414 1 89.88 82 PRO A O 1
ATOM 599 N N . PRO A 1 83 ? 11.625 30.641 -14.852 1 88.31 83 PRO A N 1
ATOM 600 C CA . PRO A 1 83 ? 12.68 30.266 -13.906 1 88.31 83 PRO A CA 1
ATOM 601 C C . PRO A 1 83 ? 12.648 31.094 -12.625 1 88.31 83 PRO A C 1
ATOM 603 O O . PRO A 1 83 ? 12.961 30.578 -11.547 1 88.31 83 PRO A O 1
ATOM 606 N N . ASP A 1 84 ? 12.305 32.312 -12.758 1 90.62 84 ASP A N 1
ATOM 607 C CA . ASP A 1 84 ? 12.234 33.156 -11.562 1 90.62 84 ASP A CA 1
ATOM 608 C C . ASP A 1 84 ? 11.141 32.656 -10.617 1 90.62 84 ASP A C 1
ATOM 610 O O . ASP A 1 84 ? 11.289 32.75 -9.398 1 90.62 84 ASP A O 1
ATOM 614 N N . LEU A 1 85 ? 10.086 32.219 -11.188 1 93.25 85 LEU A N 1
ATOM 615 C CA . LEU A 1 85 ? 9.008 31.656 -10.375 1 93.25 85 LEU A CA 1
ATOM 616 C C . LEU A 1 85 ? 9.43 30.344 -9.727 1 93.25 85 LEU A C 1
ATOM 618 O O . LEU A 1 85 ? 9.078 30.078 -8.578 1 93.25 85 LEU A O 1
ATOM 622 N N . ILE A 1 86 ? 10.195 29.531 -10.461 1 92.12 86 ILE A N 1
ATOM 623 C CA . ILE A 1 86 ? 10.695 28.281 -9.898 1 92.12 86 ILE A CA 1
ATOM 624 C C . ILE A 1 86 ? 11.578 28.578 -8.688 1 92.12 86 ILE A C 1
ATOM 626 O O . ILE A 1 86 ? 11.453 27.938 -7.641 1 92.12 86 ILE A O 1
ATOM 630 N N . ASP A 1 87 ? 12.398 29.578 -8.828 1 89.81 87 ASP A N 1
ATOM 631 C CA . ASP A 1 87 ? 13.273 29.969 -7.734 1 89.81 87 ASP A CA 1
ATOM 632 C C . ASP A 1 87 ? 12.469 30.438 -6.523 1 89.81 87 ASP A C 1
ATOM 634 O O . ASP A 1 87 ? 12.797 30.094 -5.387 1 89.81 87 ASP A O 1
ATOM 638 N N . ALA A 1 88 ? 11.453 31.156 -6.812 1 90.06 88 ALA A N 1
ATOM 639 C CA . ALA A 1 88 ? 10.609 31.656 -5.734 1 90.06 88 ALA A CA 1
ATOM 640 C C . ALA A 1 88 ? 9.883 30.516 -5.027 1 90.06 88 ALA A C 1
ATOM 642 O O . ALA A 1 88 ? 9.766 30.516 -3.799 1 90.06 88 ALA A O 1
ATOM 643 N N . LEU A 1 89 ? 9.43 29.609 -5.793 1 93.19 89 LEU A N 1
ATOM 644 C CA . LEU A 1 89 ? 8.703 28.469 -5.238 1 93.19 89 LEU A CA 1
ATOM 645 C C . LEU A 1 89 ? 9.641 27.578 -4.41 1 93.19 89 LEU A C 1
ATOM 647 O O . LEU A 1 89 ? 9.258 27.109 -3.34 1 93.19 89 LEU A O 1
ATOM 651 N N . VAL A 1 90 ? 10.859 27.375 -4.887 1 92.56 90 VAL A N 1
ATOM 652 C CA . VAL A 1 90 ? 11.836 26.562 -4.168 1 92.56 90 VAL A CA 1
ATOM 653 C C . VAL A 1 90 ? 12.203 27.25 -2.852 1 92.56 90 VAL A C 1
ATOM 655 O O . VAL A 1 90 ? 12.289 26.594 -1.808 1 92.56 90 VAL A O 1
ATOM 658 N N . ARG A 1 91 ? 12.32 28.484 -2.895 1 87.75 91 ARG A N 1
ATOM 659 C CA . ARG A 1 91 ? 12.641 29.25 -1.689 1 87.75 91 ARG A CA 1
ATOM 660 C C . ARG A 1 91 ? 11.508 29.156 -0.67 1 87.75 91 ARG A C 1
ATOM 662 O O . ARG A 1 91 ? 11.758 28.969 0.524 1 87.75 91 ARG A O 1
ATOM 669 N N . CYS A 1 92 ? 10.328 29.266 -1.14 1 87.81 92 CYS A N 1
ATOM 670 C CA . CYS A 1 92 ? 9.164 29.188 -0.256 1 87.81 92 CYS A CA 1
ATOM 671 C C . CYS A 1 92 ? 9.047 27.812 0.375 1 87.81 92 CYS A C 1
ATOM 673 O O . CYS A 1 92 ? 8.648 27.688 1.534 1 87.81 92 CYS A O 1
ATOM 675 N N . TYR A 1 93 ? 9.391 26.828 -0.338 1 90.81 93 TYR A N 1
ATOM 676 C CA . TYR A 1 93 ? 9.344 25.469 0.168 1 90.81 93 TYR A CA 1
ATOM 677 C C . TYR A 1 93 ? 10.227 25.312 1.4 1 90.81 93 TYR A C 1
ATOM 679 O O . TYR A 1 93 ? 9.805 24.734 2.404 1 90.81 93 TYR A O 1
ATOM 687 N N . PHE A 1 94 ? 11.391 25.75 1.29 1 88 94 PHE A N 1
ATOM 688 C CA . PHE A 1 94 ? 12.367 25.547 2.354 1 88 94 PHE A CA 1
ATOM 689 C C . PHE A 1 94 ? 12.078 26.453 3.543 1 88 94 PHE A C 1
ATOM 691 O O . PHE A 1 94 ? 12.609 26.234 4.637 1 88 94 PHE A O 1
ATOM 698 N N . THR A 1 95 ? 11.07 27.359 3.342 1 78.44 95 THR A N 1
ATOM 699 C CA . THR A 1 95 ? 10.727 28.266 4.441 1 78.44 95 THR A CA 1
ATOM 700 C C . THR A 1 95 ? 9.492 27.766 5.176 1 78.44 95 THR A C 1
ATOM 702 O O . THR A 1 95 ? 9.25 28.141 6.324 1 78.44 95 THR A O 1
ATOM 705 N N . ILE A 1 96 ? 8.773 26.922 4.531 1 81.56 96 ILE A N 1
ATOM 706 C CA . ILE A 1 96 ? 7.504 26.531 5.148 1 81.56 96 ILE A CA 1
ATOM 707 C C . ILE A 1 96 ? 7.395 25.016 5.211 1 81.56 96 ILE A C 1
ATOM 709 O O . ILE A 1 96 ? 7.52 24.422 6.281 1 81.56 96 ILE A O 1
ATOM 713 N N . SER A 1 97 ? 7.32 24.391 4.012 1 86 97 SER A N 1
ATOM 714 C CA . SER A 1 97 ? 7.035 22.953 3.947 1 86 97 SER A CA 1
ATOM 715 C C . SER A 1 97 ? 8.195 22.141 4.5 1 86 97 SER A C 1
ATOM 717 O O . SER A 1 97 ? 7.984 21.094 5.129 1 86 97 SER A O 1
ATOM 719 N N . HIS A 1 98 ? 9.367 22.578 4.234 1 87.69 98 HIS A N 1
ATOM 720 C CA . HIS A 1 98 ? 10.555 21.859 4.711 1 87.69 98 HIS A CA 1
ATOM 721 C C . HIS A 1 98 ? 10.609 21.844 6.234 1 87.69 98 HIS A C 1
ATOM 723 O O . HIS A 1 98 ? 11.148 20.906 6.828 1 87.69 98 HIS A O 1
ATOM 729 N N . LEU A 1 99 ? 10.07 22.828 6.812 1 77 99 LEU A N 1
ATOM 730 C CA . LEU A 1 99 ? 10.078 22.906 8.273 1 77 99 LEU A CA 1
ATOM 731 C C . LEU A 1 99 ? 9.125 21.875 8.875 1 77 99 LEU A C 1
ATOM 733 O O . LEU A 1 99 ? 9.336 21.406 9.992 1 77 99 LEU A O 1
ATOM 737 N N . LEU A 1 100 ? 8.156 21.562 8.078 1 82.19 100 LEU A N 1
ATOM 738 C CA . LEU A 1 100 ? 7.188 20.578 8.539 1 82.19 100 LEU A CA 1
ATOM 739 C C . LEU A 1 100 ? 7.652 19.172 8.203 1 82.19 100 LEU A C 1
ATOM 741 O O . LEU A 1 100 ? 7.508 18.25 9.016 1 82.19 100 LEU A O 1
ATOM 745 N N . TRP A 1 101 ? 8.156 19.094 7.008 1 90.5 101 TRP A N 1
ATOM 746 C CA . TRP A 1 101 ? 8.625 17.812 6.508 1 90.5 101 TRP A CA 1
ATOM 747 C C . TRP A 1 101 ? 10.047 17.922 5.965 1 90.5 101 TRP A C 1
ATOM 749 O O . TRP A 1 101 ? 10.25 18.016 4.75 1 90.5 101 TRP A O 1
ATOM 759 N N . PRO A 1 102 ? 10.969 17.844 6.859 1 92.69 102 PRO A N 1
ATOM 760 C CA . PRO A 1 102 ? 12.359 18.016 6.43 1 92.69 102 PRO A CA 1
ATOM 761 C C . PRO A 1 102 ? 12.945 16.766 5.777 1 92.69 102 PRO A C 1
ATOM 763 O O . PRO A 1 102 ? 13.961 16.234 6.246 1 92.69 102 PRO A O 1
ATOM 766 N N . ILE A 1 103 ? 12.414 16.406 4.68 1 96 103 ILE A N 1
ATOM 767 C CA . ILE A 1 103 ? 12.805 15.164 4.035 1 96 103 ILE A CA 1
ATOM 768 C C . ILE A 1 103 ? 14.016 15.406 3.139 1 96 103 ILE A C 1
ATOM 770 O O . ILE A 1 103 ? 14.688 14.461 2.721 1 96 103 ILE A O 1
ATOM 774 N N . ILE A 1 104 ? 14.328 16.688 2.871 1 95.31 104 ILE A N 1
ATOM 775 C CA . ILE A 1 104 ? 15.445 17.047 1.999 1 95.31 104 ILE A CA 1
ATOM 776 C C . ILE A 1 104 ? 16.531 17.75 2.811 1 95.31 104 ILE A C 1
ATOM 778 O O . ILE A 1 104 ? 16.25 18.625 3.625 1 95.31 104 ILE A O 1
ATOM 782 N N . HIS A 1 105 ? 17.688 17.281 2.65 1 94.12 105 HIS A N 1
ATOM 783 C CA . HIS A 1 105 ? 18.812 18.016 3.205 1 94.12 105 HIS A CA 1
ATOM 784 C C . HIS A 1 105 ? 19.078 19.297 2.41 1 94.12 105 HIS A C 1
ATOM 786 O O . HIS A 1 105 ? 19.547 19.234 1.275 1 94.12 105 HIS A O 1
ATOM 792 N N . ALA A 1 106 ? 18.906 20.406 3.01 1 90.94 106 ALA A N 1
ATOM 793 C CA . ALA A 1 106 ? 18.828 21.688 2.322 1 90.94 106 ALA A CA 1
ATOM 794 C C . ALA A 1 106 ? 20.141 22.047 1.65 1 90.94 106 ALA A C 1
ATOM 796 O O . ALA A 1 106 ? 20.172 22.391 0.467 1 90.94 106 ALA A O 1
ATOM 797 N N . PRO A 1 107 ? 21.281 21.859 2.314 1 87.5 107 PRO A N 1
ATOM 798 C CA . PRO A 1 107 ? 22.531 22.266 1.667 1 87.5 107 PRO A CA 1
ATOM 799 C C . PRO A 1 107 ? 22.859 21.406 0.444 1 87.5 107 PRO A C 1
ATOM 801 O O . PRO A 1 107 ? 23.266 21.938 -0.593 1 87.5 107 PRO A O 1
ATOM 804 N N . THR A 1 108 ? 22.641 20.172 0.583 1 88.75 108 THR A N 1
ATOM 805 C CA . THR A 1 108 ? 22.938 19.281 -0.536 1 88.75 108 THR A CA 1
ATOM 806 C C . THR A 1 108 ? 22.016 19.562 -1.711 1 88.75 108 THR A C 1
ATOM 808 O O . THR A 1 108 ? 22.438 19.531 -2.867 1 88.75 108 THR A O 1
ATOM 811 N N . PHE A 1 109 ? 20.781 19.797 -1.457 1 92.75 109 PHE A N 1
ATOM 812 C CA . PHE A 1 109 ? 19.812 20.094 -2.502 1 92.75 109 PHE A CA 1
ATOM 813 C C . PHE A 1 109 ? 20.156 21.391 -3.221 1 92.75 109 PHE A C 1
ATOM 815 O O . PHE A 1 109 ? 20.094 21.469 -4.449 1 92.75 109 PHE A O 1
ATOM 822 N N . MET A 1 110 ? 20.516 22.359 -2.451 1 88.94 110 MET A N 1
ATOM 823 C CA . MET A 1 110 ? 20.812 23.656 -3.047 1 88.94 110 MET A CA 1
ATOM 824 C C . MET A 1 110 ? 22.031 23.562 -3.961 1 88.94 110 MET A C 1
ATOM 826 O O . MET A 1 110 ? 22.062 24.188 -5.023 1 88.94 110 MET A O 1
ATOM 830 N N . ASN A 1 111 ? 22.922 22.766 -3.541 1 86 111 ASN A N 1
ATOM 831 C CA . ASN A 1 111 ? 24.094 22.547 -4.395 1 86 111 ASN A CA 1
ATOM 832 C C . ASN A 1 111 ? 23.719 21.844 -5.695 1 86 111 ASN A C 1
ATOM 834 O O . ASN A 1 111 ? 24.203 22.203 -6.766 1 86 111 ASN A O 1
ATOM 838 N N . SER A 1 112 ? 22.859 20.891 -5.566 1 88.69 112 SER A N 1
ATOM 839 C CA . SER A 1 112 ? 22.406 20.156 -6.746 1 88.69 112 SER A CA 1
ATOM 840 C C . SER A 1 112 ? 21.531 21.031 -7.637 1 88.69 112 SER A C 1
ATOM 842 O O . SER A 1 112 ? 21.578 20.922 -8.867 1 88.69 112 SER A O 1
ATOM 844 N N . TYR A 1 113 ? 20.781 21.875 -7.016 1 89.25 113 TYR A N 1
ATOM 845 C CA . TYR A 1 113 ? 19.859 22.75 -7.73 1 89.25 113 TYR A CA 1
ATOM 846 C C . TYR A 1 113 ? 20.625 23.781 -8.57 1 89.25 113 TYR A C 1
ATOM 848 O O . TYR A 1 113 ? 20.188 24.141 -9.664 1 89.25 113 TYR A O 1
ATOM 856 N N . LEU A 1 114 ? 21.781 24.156 -8.117 1 84.62 114 LEU A N 1
ATOM 857 C CA . LEU A 1 114 ? 22.578 25.172 -8.805 1 84.62 114 LEU A CA 1
ATOM 858 C C . LEU A 1 114 ? 23.438 24.531 -9.883 1 84.62 114 LEU A C 1
ATOM 860 O O . LEU A 1 114 ? 23.906 25.219 -10.797 1 84.62 114 LEU A O 1
ATOM 864 N N . ASP A 1 115 ? 23.562 23.281 -9.781 1 85.38 115 ASP A N 1
ATOM 865 C CA . ASP A 1 115 ? 24.391 22.562 -10.758 1 85.38 115 ASP A CA 1
ATOM 866 C C . ASP A 1 115 ? 23.547 22.156 -11.977 1 85.38 115 ASP A C 1
ATOM 868 O O . ASP A 1 115 ? 22.641 21.328 -11.867 1 85.38 115 ASP A O 1
ATOM 872 N N . PRO A 1 116 ? 23.891 22.594 -13.133 1 83.56 116 PRO A N 1
ATOM 873 C CA . PRO A 1 116 ? 23.109 22.297 -14.336 1 83.56 116 PRO A CA 1
ATOM 874 C C . PRO A 1 116 ? 23.141 20.828 -14.711 1 83.56 116 PRO A C 1
ATOM 876 O O . PRO A 1 116 ? 22.25 20.344 -15.422 1 83.56 116 PRO A O 1
ATOM 879 N N . GLU A 1 117 ? 24.047 20.109 -14.227 1 84.88 117 GLU A N 1
ATOM 880 C CA . GLU A 1 117 ? 24.156 18.688 -14.555 1 84.88 117 GLU A CA 1
ATOM 881 C C . GLU A 1 117 ? 22.984 17.891 -13.953 1 84.88 117 GLU A C 1
ATOM 883 O O . GLU A 1 117 ? 22.531 16.906 -14.539 1 84.88 117 GLU A O 1
ATOM 888 N N . HIS A 1 118 ? 22.547 18.375 -12.828 1 87 118 HIS A N 1
ATOM 889 C CA . HIS A 1 118 ? 21.469 17.672 -12.156 1 87 118 HIS A CA 1
ATOM 890 C C . HIS A 1 118 ? 20.125 17.906 -12.844 1 87 118 HIS A C 1
ATOM 892 O O . HIS A 1 118 ? 19.188 17.141 -12.664 1 87 118 HIS A O 1
ATOM 898 N N . ARG A 1 119 ? 20.156 18.875 -13.664 1 84.12 119 ARG A N 1
ATOM 899 C CA . ARG A 1 119 ? 18.922 19.203 -14.375 1 84.12 119 ARG A CA 1
ATOM 900 C C . ARG A 1 119 ? 18.688 18.25 -15.547 1 84.12 119 ARG A C 1
ATOM 902 O O . ARG A 1 119 ? 17.625 18.266 -16.156 1 84.12 119 ARG A O 1
ATOM 909 N N . LYS A 1 120 ? 19.578 17.438 -15.695 1 83.25 120 LYS A N 1
ATOM 910 C CA . LYS A 1 120 ? 19.438 16.422 -16.734 1 83.25 120 LYS A CA 1
ATOM 911 C C . LYS A 1 120 ? 18.859 15.133 -16.156 1 83.25 120 LYS A C 1
ATOM 913 O O . LYS A 1 120 ? 18.375 14.281 -16.906 1 83.25 120 LYS A O 1
ATOM 918 N N . ASN A 1 121 ? 18.875 15.078 -14.891 1 87.69 121 ASN A N 1
ATOM 919 C CA . ASN A 1 121 ? 18.344 13.898 -14.211 1 87.69 121 ASN A CA 1
ATOM 920 C C . ASN A 1 121 ? 16.844 14 -14 1 87.69 121 ASN A C 1
ATOM 922 O O . ASN A 1 121 ? 16.375 14.852 -13.242 1 87.69 121 ASN A O 1
ATOM 926 N N . PRO A 1 122 ? 16.109 13.109 -14.578 1 88.88 122 PRO A N 1
ATOM 927 C CA . PRO A 1 122 ? 14.648 13.188 -14.477 1 88.88 122 PRO A CA 1
ATOM 928 C C . PRO A 1 122 ? 14.156 13.078 -13.031 1 88.88 122 PRO A C 1
ATOM 930 O O . PRO A 1 122 ? 13.148 13.688 -12.68 1 88.88 122 PRO A O 1
ATOM 933 N N . SER A 1 123 ? 14.836 12.297 -12.281 1 92.69 123 SER A N 1
ATOM 934 C CA . SER A 1 123 ? 14.43 12.156 -10.891 1 92.69 123 SER A CA 1
ATOM 935 C C . SER A 1 123 ? 14.562 13.477 -10.133 1 92.69 123 SER A C 1
ATOM 937 O O . SER A 1 123 ? 13.711 13.828 -9.32 1 92.69 123 SER A O 1
ATOM 939 N N . PHE A 1 124 ? 15.578 14.148 -10.406 1 93.62 124 PHE A N 1
ATOM 940 C CA . PHE A 1 124 ? 15.789 15.438 -9.758 1 93.62 124 PHE A CA 1
ATOM 941 C C . PHE A 1 124 ? 14.766 16.453 -10.242 1 93.62 124 PHE A C 1
ATOM 943 O O . PHE A 1 124 ? 14.258 17.266 -9.453 1 93.62 124 PHE A O 1
ATOM 950 N N . ILE A 1 125 ? 14.508 16.422 -11.469 1 93.38 125 ILE A N 1
ATOM 951 C CA . ILE A 1 125 ? 13.516 17.328 -12.039 1 93.38 125 ILE A CA 1
ATOM 952 C C . ILE A 1 125 ? 12.156 17.062 -11.398 1 93.38 125 ILE A C 1
ATOM 954 O O . ILE A 1 125 ? 11.422 18 -11.07 1 93.38 125 ILE A O 1
ATOM 958 N N . ALA A 1 126 ? 11.836 15.789 -11.258 1 95.5 126 ALA A N 1
ATOM 959 C CA . ALA A 1 126 ? 10.586 15.414 -10.602 1 95.5 126 ALA A CA 1
ATOM 960 C C . ALA A 1 126 ? 10.531 15.977 -9.18 1 95.5 126 ALA A C 1
ATOM 962 O O . ALA A 1 126 ? 9.477 16.453 -8.734 1 95.5 126 ALA A O 1
ATOM 963 N N . LEU A 1 127 ? 11.594 15.906 -8.492 1 96.94 127 LEU A N 1
ATOM 964 C CA . LEU A 1 127 ? 11.656 16.422 -7.133 1 96.94 127 LEU A CA 1
ATOM 965 C C . LEU A 1 127 ? 11.438 17.938 -7.117 1 96.94 127 LEU A C 1
ATOM 967 O O . LEU A 1 127 ? 10.641 18.438 -6.316 1 96.94 127 LEU A O 1
ATOM 971 N N . VAL A 1 128 ? 12.109 18.625 -8.008 1 95.75 128 VAL A N 1
ATOM 972 C CA . VAL A 1 128 ? 11.977 20.078 -8.07 1 95.75 128 VAL A CA 1
ATOM 973 C C . VAL A 1 128 ? 10.531 20.453 -8.398 1 95.75 128 VAL A C 1
ATOM 975 O O . VAL A 1 128 ? 9.961 21.344 -7.773 1 95.75 128 VAL A O 1
ATOM 978 N N . LEU A 1 129 ? 9.961 19.781 -9.312 1 96.12 129 LEU A N 1
ATOM 979 C CA . LEU A 1 129 ? 8.586 20.062 -9.703 1 96.12 129 LEU A CA 1
ATOM 980 C C . LEU A 1 129 ? 7.629 19.781 -8.547 1 96.12 129 LEU A C 1
ATOM 982 O O . LEU A 1 129 ? 6.633 20.484 -8.375 1 96.12 129 LEU A O 1
ATOM 986 N N . SER A 1 130 ? 7.895 18.672 -7.828 1 97.5 130 SER A N 1
ATOM 987 C CA . SER A 1 130 ? 7.047 18.359 -6.684 1 97.5 130 SER A CA 1
ATOM 988 C C . SER A 1 130 ? 7.141 19.438 -5.609 1 97.5 130 SER A C 1
ATOM 990 O O . SER A 1 130 ? 6.148 19.766 -4.953 1 97.5 130 SER A O 1
ATOM 992 N N . ILE A 1 131 ? 8.305 19.953 -5.43 1 96.5 131 ILE A N 1
ATOM 993 C CA . ILE A 1 131 ? 8.516 21.062 -4.512 1 96.5 131 ILE A CA 1
ATOM 994 C C . ILE A 1 131 ? 7.707 22.281 -4.973 1 96.5 131 ILE A C 1
ATOM 996 O O . ILE A 1 131 ? 7.012 22.906 -4.172 1 96.5 131 ILE A O 1
ATOM 1000 N N . CYS A 1 132 ? 7.789 22.5 -6.246 1 96.12 132 CYS A N 1
ATOM 1001 C CA . CYS A 1 132 ? 7.051 23.625 -6.809 1 96.12 132 CYS A CA 1
ATOM 1002 C C . CYS A 1 132 ? 5.547 23.422 -6.668 1 96.12 132 CYS A C 1
ATOM 1004 O O . CYS A 1 132 ? 4.809 24.375 -6.41 1 96.12 132 CYS A O 1
ATOM 1006 N N . SER A 1 133 ? 5.148 22.25 -6.824 1 95.56 133 SER A N 1
ATOM 1007 C CA . SER A 1 133 ? 3.729 21.938 -6.695 1 95.56 133 SER A CA 1
ATOM 1008 C C . SER A 1 133 ? 3.23 22.203 -5.277 1 95.56 133 SER A C 1
ATOM 1010 O O . SER A 1 133 ? 2.166 22.797 -5.094 1 95.56 133 SER A O 1
ATOM 1012 N N . LEU A 1 134 ? 3.924 21.781 -4.34 1 93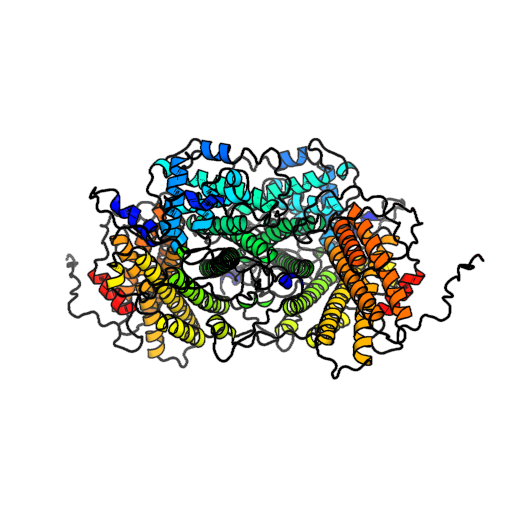.94 134 LEU A N 1
ATOM 1013 C CA . LEU A 1 134 ? 3.533 21.953 -2.943 1 93.94 134 LEU A CA 1
ATOM 1014 C C . LEU A 1 134 ? 3.547 23.438 -2.557 1 93.94 134 LEU A C 1
ATOM 1016 O O . LEU A 1 134 ? 2.604 23.922 -1.933 1 93.94 134 LEU A O 1
ATOM 1020 N N . SER A 1 135 ? 4.57 24.156 -2.99 1 92.38 135 SER A N 1
ATOM 1021 C CA . SER A 1 135 ? 4.711 25.562 -2.602 1 92.38 135 SER A CA 1
ATOM 1022 C C . SER A 1 135 ? 3.771 26.453 -3.404 1 92.38 135 SER A C 1
ATOM 1024 O O . SER A 1 135 ? 3.475 27.578 -2.992 1 92.38 135 SER A O 1
ATOM 1026 N N . SER A 1 136 ? 3.283 25.984 -4.5 1 92.31 136 SER A N 1
ATOM 1027 C CA . SER A 1 136 ? 2.355 26.766 -5.312 1 92.31 136 SER A CA 1
ATOM 1028 C C . SER A 1 136 ? 1.051 27.031 -4.566 1 92.31 136 SER A C 1
ATOM 1030 O O . SER A 1 136 ? 0.319 27.969 -4.887 1 92.31 136 SER A O 1
ATOM 1032 N N . ARG A 1 137 ? 0.817 26.266 -3.562 1 88.44 137 ARG A N 1
ATOM 1033 C CA . ARG A 1 137 ? -0.453 26.375 -2.852 1 88.44 137 ARG A CA 1
ATOM 1034 C C . ARG A 1 137 ? -0.416 27.5 -1.827 1 88.44 137 ARG A C 1
ATOM 1036 O O . ARG A 1 137 ? -1.462 27.969 -1.373 1 88.44 137 ARG A O 1
ATOM 1043 N N . TYR A 1 138 ? 0.776 28 -1.483 1 86.19 138 TYR A N 1
ATOM 1044 C CA . TYR A 1 138 ? 0.781 29.016 -0.434 1 86.19 138 TYR A CA 1
ATOM 1045 C C . TYR A 1 138 ? 1.676 30.188 -0.813 1 86.19 138 TYR A C 1
ATOM 1047 O O . TYR A 1 138 ? 1.67 31.234 -0.143 1 86.19 138 TYR A O 1
ATOM 1055 N N . THR A 1 139 ? 2.406 30.078 -1.924 1 88.19 139 THR A N 1
ATOM 1056 C CA . THR A 1 139 ? 3.234 31.203 -2.363 1 88.19 139 THR A CA 1
ATOM 1057 C C . THR A 1 139 ? 2.365 32.375 -2.844 1 88.19 139 THR A C 1
ATOM 1059 O O . THR A 1 139 ? 1.453 32.156 -3.65 1 88.19 139 THR A O 1
ATOM 1062 N N . PRO A 1 140 ? 2.707 33.531 -2.32 1 85.38 140 PRO A N 1
ATOM 1063 C CA . PRO A 1 140 ? 1.897 34.688 -2.707 1 85.38 140 PRO A CA 1
ATOM 1064 C C . PRO A 1 140 ? 2.314 35.281 -4.055 1 85.38 140 PRO A C 1
ATOM 1066 O O . PRO A 1 140 ? 2.74 36.438 -4.121 1 85.38 140 PRO A O 1
ATOM 1069 N N . ASP A 1 141 ? 2.354 34.625 -5.066 1 89.56 141 ASP A N 1
ATOM 1070 C CA . ASP A 1 141 ? 2.623 35.094 -6.43 1 89.56 141 ASP A CA 1
ATOM 1071 C C . ASP A 1 141 ? 1.354 35.062 -7.277 1 89.56 141 ASP A C 1
ATOM 1073 O O . ASP A 1 141 ? 0.767 34 -7.488 1 89.56 141 ASP A O 1
ATOM 1077 N N . ALA A 1 142 ? 0.985 36.156 -7.773 1 88.88 142 ALA A N 1
ATOM 1078 C CA . ALA A 1 142 ? -0.276 36.312 -8.492 1 88.88 142 ALA A CA 1
ATOM 1079 C C . ALA A 1 142 ? -0.302 35.469 -9.75 1 88.88 142 ALA A C 1
ATOM 1081 O O . ALA A 1 142 ? -1.372 35.062 -10.219 1 88.88 142 ALA A O 1
ATOM 1082 N N . ARG A 1 143 ? 0.744 35.156 -10.344 1 91.62 143 ARG A N 1
ATOM 1083 C CA . ARG A 1 143 ? 0.816 34.375 -11.57 1 91.62 143 ARG A CA 1
ATOM 1084 C C . ARG A 1 143 ? 0.243 32.969 -11.367 1 91.62 143 ARG A C 1
ATOM 1086 O O . ARG A 1 143 ? -0.271 32.375 -12.305 1 91.62 143 ARG A O 1
ATOM 1093 N N . LEU A 1 144 ? 0.334 32.469 -10.133 1 92.06 144 LEU A N 1
ATOM 1094 C CA . LEU A 1 144 ? -0.102 31.125 -9.812 1 92.06 144 LEU A CA 1
ATOM 1095 C C . LEU A 1 144 ? -1.623 31.016 -9.852 1 92.06 144 LEU A C 1
ATOM 1097 O O . LEU A 1 144 ? -2.17 29.922 -9.984 1 92.06 144 LEU A O 1
ATOM 1101 N N . ARG A 1 145 ? -2.264 32.188 -9.852 1 88.75 145 ARG A N 1
ATOM 1102 C CA . ARG A 1 145 ? -3.723 32.188 -9.82 1 88.75 145 ARG A CA 1
ATOM 1103 C C . ARG A 1 145 ? -4.289 32.625 -11.172 1 88.75 145 ARG A C 1
ATOM 1105 O O . ARG A 1 145 ? -5.508 32.719 -11.336 1 88.75 145 ARG A O 1
ATOM 1112 N N . GLN A 1 146 ? -3.443 32.75 -12.055 1 89.06 146 GLN A N 1
ATOM 1113 C CA . GLN A 1 146 ? -3.881 33.156 -13.383 1 89.06 146 GLN A CA 1
ATOM 1114 C C . GLN A 1 146 ? -4.258 31.969 -14.242 1 89.06 146 GLN A C 1
ATOM 1116 O O . GLN A 1 146 ? -3.635 30.906 -14.141 1 89.06 146 GLN A O 1
ATOM 1121 N N . THR A 1 147 ? -5.262 32.188 -14.992 1 87.62 147 THR A N 1
ATOM 1122 C CA . THR A 1 147 ? -5.723 31.141 -15.891 1 87.62 147 THR A CA 1
ATOM 1123 C C . THR A 1 147 ? -4.812 31.031 -17.109 1 87.62 147 THR A C 1
ATOM 1125 O O . THR A 1 147 ? -4.473 32.062 -17.734 1 87.62 147 THR A O 1
ATOM 1128 N N . THR A 1 148 ? -4.414 29.875 -17.391 1 88.06 148 THR A N 1
ATOM 1129 C CA . THR A 1 148 ? -3.512 29.625 -18.516 1 88.06 148 THR A CA 1
ATOM 1130 C C . THR A 1 148 ? -4.289 29.156 -19.734 1 88.06 148 THR A C 1
ATOM 1132 O O . THR A 1 148 ? -5.52 29.188 -19.75 1 88.06 148 THR A O 1
ATOM 1135 N N . SER A 1 149 ? -3.531 28.781 -20.688 1 80.94 149 SER A N 1
ATOM 1136 C CA . SER A 1 149 ? -4.109 28.328 -21.953 1 80.94 149 SER A CA 1
ATOM 1137 C C . SER A 1 149 ? -4.844 27 -21.797 1 80.94 149 SER A C 1
ATOM 1139 O O . SER A 1 149 ? -5.727 26.672 -22.594 1 80.94 149 SER A O 1
ATOM 1141 N N . THR A 1 150 ? -4.602 26.344 -20.797 1 79.25 150 THR A N 1
ATOM 1142 C CA . THR A 1 150 ? -5.234 25.047 -20.562 1 79.25 150 THR A CA 1
ATOM 1143 C C . THR A 1 150 ? -6.602 25.234 -19.906 1 79.25 150 THR A C 1
ATOM 1145 O O . THR A 1 150 ? -7.387 24.281 -19.828 1 79.25 150 THR A O 1
ATOM 1148 N N . GLY A 1 151 ? -6.918 26.422 -19.438 1 82 151 GLY A N 1
ATOM 1149 C CA . GLY A 1 151 ? -8.188 26.688 -18.781 1 82 151 GLY A CA 1
ATOM 1150 C C . GLY A 1 151 ? -8.117 26.562 -17.281 1 82 151 GLY A C 1
ATOM 1151 O O . GLY A 1 151 ? -9.086 26.859 -16.578 1 82 151 GLY A O 1
ATOM 1152 N N . GLN A 1 152 ? -6.996 26.062 -16.844 1 84.38 152 GLN A N 1
ATOM 1153 C CA . GLN A 1 152 ? -6.777 25.953 -15.398 1 84.38 152 GLN A CA 1
ATOM 1154 C C . GLN A 1 152 ? -5.836 27.047 -14.906 1 84.38 152 GLN A C 1
ATOM 1156 O O . GLN A 1 152 ? -5.242 27.766 -15.703 1 84.38 152 GLN A O 1
ATOM 1161 N N . ILE A 1 153 ? -5.816 27.172 -13.688 1 87 153 ILE A N 1
ATOM 1162 C CA . ILE A 1 153 ? -4.855 28.109 -13.117 1 87 153 ILE A CA 1
ATOM 1163 C C . ILE A 1 153 ? -3.451 27.516 -13.188 1 87 153 ILE A C 1
ATOM 1165 O O . ILE A 1 153 ? -3.285 26.281 -13.211 1 87 153 ILE A O 1
ATOM 1169 N N . LEU A 1 154 ? -2.48 28.344 -13.242 1 91.88 154 LEU A N 1
ATOM 1170 C CA . LEU A 1 154 ? -1.096 27.906 -13.414 1 91.88 154 LEU A CA 1
ATOM 1171 C C . LEU A 1 154 ? -0.686 26.938 -12.312 1 91.88 154 LEU A C 1
ATOM 1173 O O . LEU A 1 154 ? 0.06 25.984 -12.57 1 91.88 154 LEU A O 1
ATOM 1177 N N . ALA A 1 155 ? -1.141 27.172 -11.102 1 91.12 155 ALA A N 1
ATOM 1178 C CA . ALA A 1 155 ? -0.809 26.281 -9.984 1 91.12 155 ALA A CA 1
ATOM 1179 C C . ALA A 1 155 ? -1.22 24.844 -10.289 1 91.12 155 ALA A C 1
ATOM 1181 O O . ALA A 1 155 ? -0.47 23.906 -10 1 91.12 155 ALA A O 1
ATOM 1182 N N . PHE A 1 156 ? -2.303 24.672 -10.93 1 88.94 156 PHE A N 1
ATOM 1183 C CA . PHE A 1 156 ? -2.795 23.328 -11.242 1 88.94 156 PHE A CA 1
ATOM 1184 C C . PHE A 1 156 ? -2.043 22.734 -12.422 1 88.94 156 PHE A C 1
ATOM 1186 O O . PHE A 1 156 ? -1.827 21.516 -12.484 1 88.94 156 PHE A O 1
ATOM 1193 N N . ASP A 1 157 ? -1.657 23.609 -13.258 1 89.94 157 ASP A N 1
ATOM 1194 C CA . ASP A 1 157 ? -0.834 23.141 -14.367 1 89.94 157 ASP A CA 1
ATOM 1195 C C . ASP A 1 157 ? 0.497 22.578 -13.859 1 89.94 157 ASP A C 1
ATOM 1197 O O . ASP A 1 157 ? 0.986 21.562 -14.359 1 89.94 157 ASP A O 1
ATOM 1201 N N . ILE A 1 158 ? 1.024 23.281 -12.906 1 93.38 158 ILE A N 1
ATOM 1202 C CA . ILE A 1 158 ? 2.283 22.828 -12.32 1 93.38 158 ILE A CA 1
ATOM 1203 C C . ILE A 1 158 ? 2.086 21.484 -11.633 1 93.38 158 ILE A C 1
ATOM 1205 O O . ILE A 1 158 ? 2.922 20.594 -11.758 1 93.38 158 ILE A O 1
ATOM 1209 N N . ILE A 1 159 ? 0.979 21.312 -10.961 1 92.31 159 ILE A N 1
ATOM 1210 C CA . ILE A 1 159 ? 0.683 20.078 -10.25 1 92.31 159 ILE A CA 1
ATOM 1211 C C . ILE A 1 159 ? 0.519 18.922 -11.242 1 92.31 159 ILE A C 1
ATOM 1213 O O . ILE A 1 159 ? 1.07 17.844 -11.047 1 92.31 159 ILE A O 1
ATOM 1217 N N . ASN A 1 160 ? -0.165 19.172 -12.305 1 88.44 160 ASN A N 1
ATOM 1218 C CA . ASN A 1 160 ? -0.381 18.141 -13.312 1 88.44 160 ASN A CA 1
ATOM 1219 C C . ASN A 1 160 ? 0.92 17.766 -14.008 1 88.44 160 ASN A C 1
ATOM 1221 O O . ASN A 1 160 ? 1.167 16.594 -14.273 1 88.44 160 ASN A O 1
ATOM 1225 N N . LEU A 1 161 ? 1.635 18.766 -14.258 1 90.81 161 LEU A N 1
ATOM 1226 C CA . LEU A 1 161 ? 2.934 18.516 -14.875 1 90.81 161 LEU A CA 1
ATOM 1227 C C . LEU A 1 161 ? 3.828 17.688 -13.945 1 90.81 161 LEU A C 1
ATOM 1229 O O . LEU A 1 161 ? 4.496 16.75 -14.383 1 90.81 161 LEU A O 1
ATOM 1233 N N . ALA A 1 162 ? 3.867 18.062 -12.688 1 94.75 162 ALA A N 1
ATOM 1234 C CA . ALA A 1 162 ? 4.672 17.344 -11.703 1 94.75 162 ALA A CA 1
ATOM 1235 C C . ALA A 1 162 ? 4.234 15.891 -11.586 1 94.75 162 ALA A C 1
ATOM 1237 O O . ALA A 1 162 ? 5.07 14.992 -11.492 1 94.75 162 ALA A O 1
ATOM 1238 N N . LYS A 1 163 ? 2.973 15.695 -11.602 1 90.38 163 LYS A N 1
ATOM 1239 C CA . LYS A 1 163 ? 2.439 14.344 -11.508 1 90.38 163 LYS A CA 1
ATOM 1240 C C . LYS A 1 163 ? 2.873 13.5 -12.703 1 90.38 163 LYS A C 1
ATOM 1242 O O . LYS A 1 163 ? 3.322 12.359 -12.539 1 90.38 163 LYS A O 1
ATOM 1247 N N . ASP A 1 164 ? 2.783 14.047 -13.836 1 87.12 164 ASP A N 1
ATOM 1248 C CA . ASP A 1 164 ? 3.113 13.328 -15.062 1 87.12 164 ASP A CA 1
ATOM 1249 C C . ASP A 1 164 ? 4.598 12.977 -15.109 1 87.12 164 ASP A C 1
ATOM 1251 O O . ASP A 1 164 ? 4.961 11.836 -15.406 1 87.12 164 ASP A O 1
ATOM 1255 N N . VAL A 1 165 ? 5.375 13.93 -14.828 1 90.12 165 VAL A N 1
ATOM 1256 C CA . VAL A 1 165 ? 6.82 13.734 -14.875 1 90.12 165 VAL A CA 1
ATOM 1257 C C . VAL A 1 165 ? 7.242 12.719 -13.82 1 90.12 165 VAL A C 1
ATOM 1259 O O . VAL A 1 165 ? 8.078 11.859 -14.078 1 90.12 165 VAL A O 1
ATOM 1262 N N . THR A 1 166 ? 6.688 12.82 -12.648 1 92.88 166 THR A N 1
ATOM 1263 C CA . THR A 1 166 ? 7.051 11.922 -11.555 1 92.88 166 THR A CA 1
ATOM 1264 C C . THR A 1 166 ? 6.609 10.5 -11.859 1 92.88 166 THR A C 1
ATOM 1266 O O . THR A 1 166 ? 7.344 9.547 -11.594 1 92.88 166 THR A O 1
ATOM 1269 N N . GLN A 1 167 ? 5.457 10.367 -12.422 1 84.44 167 GLN A N 1
ATOM 1270 C CA . GLN A 1 167 ? 4.957 9.031 -12.758 1 84.44 167 GLN A CA 1
ATOM 1271 C C . GLN A 1 167 ? 5.812 8.383 -13.836 1 84.44 167 GLN A C 1
ATOM 1273 O O . GLN A 1 167 ? 6.074 7.176 -13.789 1 84.44 167 GLN A O 1
ATOM 1278 N N . GLN A 1 168 ? 6.176 9.156 -14.727 1 81.38 168 GLN A N 1
ATOM 1279 C CA . GLN A 1 168 ? 7.039 8.641 -15.781 1 81.38 168 GLN A CA 1
ATOM 1280 C C . GLN A 1 168 ? 8.398 8.219 -15.227 1 81.38 168 GLN A C 1
ATOM 1282 O O . GLN A 1 168 ? 8.922 7.164 -15.586 1 81.38 168 GLN A O 1
ATOM 1287 N N . ALA A 1 169 ? 8.906 9.039 -14.398 1 85.75 169 ALA A N 1
ATOM 1288 C CA . ALA A 1 169 ? 10.203 8.734 -13.797 1 85.75 169 ALA A CA 1
ATOM 1289 C C . ALA A 1 169 ? 10.109 7.52 -12.875 1 85.75 169 ALA A C 1
ATOM 1291 O O . ALA A 1 169 ? 11.008 6.68 -12.844 1 85.75 169 ALA A O 1
ATOM 1292 N N . ALA A 1 170 ? 9.023 7.426 -12.133 1 85.25 170 ALA A N 1
ATOM 1293 C CA . ALA A 1 170 ? 8.836 6.359 -11.156 1 85.25 170 ALA A CA 1
ATOM 1294 C C . ALA A 1 170 ? 8.625 5.012 -11.844 1 85.25 170 ALA A C 1
ATOM 1296 O O . ALA A 1 170 ? 8.844 3.959 -11.242 1 85.25 170 ALA A O 1
ATOM 1297 N N . ALA A 1 171 ? 8.148 5.02 -13.062 1 74.12 171 ALA A N 1
ATOM 1298 C CA . ALA A 1 171 ? 7.918 3.785 -13.805 1 74.12 171 ALA A CA 1
ATOM 1299 C C . ALA A 1 171 ? 9.234 3.109 -14.172 1 74.12 171 ALA A C 1
ATOM 1301 O O . ALA A 1 171 ? 9.297 1.887 -14.32 1 74.12 171 ALA A O 1
ATOM 1302 N N . GLU A 1 172 ? 10.297 3.891 -14.141 1 72.19 172 GLU A N 1
ATOM 1303 C CA . GLU A 1 172 ? 11.555 3.348 -14.656 1 72.19 172 GLU A CA 1
ATOM 1304 C C . GLU A 1 172 ? 12.641 3.355 -13.586 1 72.19 172 GLU A C 1
ATOM 1306 O O . GLU A 1 172 ? 13.633 2.637 -13.703 1 72.19 172 GLU A O 1
ATOM 1311 N N . ARG A 1 173 ? 12.359 4.16 -12.57 1 77.44 173 ARG A N 1
ATOM 1312 C CA . ARG A 1 173 ? 13.445 4.383 -11.633 1 77.44 173 ARG A CA 1
ATOM 1313 C C . ARG A 1 173 ? 12.961 4.258 -10.188 1 77.44 173 ARG A C 1
ATOM 1315 O O . ARG A 1 173 ? 11.789 4.508 -9.898 1 77.44 173 ARG A O 1
ATOM 1322 N N . SER A 1 174 ? 13.969 3.797 -9.391 1 84 174 SER A N 1
ATOM 1323 C CA . SER A 1 174 ? 13.727 3.766 -7.953 1 84 174 SER A CA 1
ATOM 1324 C C . SER A 1 174 ? 14.844 4.473 -7.191 1 84 174 SER A C 1
ATOM 1326 O O . SER A 1 174 ? 15.906 3.887 -6.949 1 84 174 SER A O 1
ATOM 1328 N N . ASP A 1 175 ? 14.594 5.672 -6.926 1 90.31 175 ASP A N 1
ATOM 1329 C CA . ASP A 1 175 ? 15.578 6.414 -6.141 1 90.31 175 ASP A CA 1
ATOM 1330 C C . ASP A 1 175 ? 14.898 7.297 -5.098 1 90.31 175 ASP A C 1
ATOM 1332 O O . ASP A 1 175 ? 13.672 7.406 -5.078 1 90.31 175 ASP A O 1
ATOM 1336 N N . LEU A 1 176 ? 15.711 7.887 -4.309 1 95.5 176 LEU A N 1
ATOM 1337 C CA . LEU A 1 176 ? 15.203 8.641 -3.168 1 95.5 176 LEU A CA 1
ATOM 1338 C C . LEU A 1 176 ? 14.453 9.883 -3.627 1 95.5 176 LEU A C 1
ATOM 1340 O O . LEU A 1 176 ? 13.43 10.242 -3.047 1 95.5 176 LEU A O 1
ATOM 1344 N N . ALA A 1 177 ? 15 10.523 -4.668 1 96.19 177 ALA A N 1
ATOM 1345 C CA . ALA A 1 177 ? 14.367 11.734 -5.18 1 96.19 177 ALA A CA 1
ATOM 1346 C C . ALA A 1 177 ? 12.938 11.461 -5.637 1 96.19 177 ALA A C 1
ATOM 1348 O O . ALA A 1 177 ? 12.047 12.297 -5.457 1 96.19 177 ALA A O 1
ATOM 1349 N N . ILE A 1 178 ? 12.734 10.312 -6.156 1 95.56 178 ILE A N 1
ATOM 1350 C CA . ILE A 1 178 ? 11.406 9.938 -6.625 1 95.56 178 ILE A CA 1
ATOM 1351 C C . ILE A 1 178 ? 10.477 9.719 -5.43 1 95.56 178 ILE A C 1
ATOM 1353 O O . ILE A 1 178 ? 9.32 10.133 -5.453 1 95.56 178 ILE A O 1
ATOM 1357 N N . VAL A 1 179 ? 10.961 9.039 -4.414 1 96.75 179 VAL A N 1
ATOM 1358 C CA . VAL A 1 179 ? 10.164 8.828 -3.209 1 96.75 179 VAL A CA 1
ATOM 1359 C C . VAL A 1 179 ? 9.766 10.172 -2.607 1 96.75 179 VAL A C 1
ATOM 1361 O O . VAL A 1 179 ? 8.609 10.367 -2.227 1 96.75 179 VAL A O 1
ATOM 1364 N N . GLN A 1 180 ? 10.672 11.047 -2.574 1 97.94 180 GLN A N 1
ATOM 1365 C CA . GLN A 1 180 ? 10.422 12.367 -2.014 1 97.94 180 GLN A CA 1
ATOM 1366 C C . GLN A 1 180 ? 9.438 13.156 -2.873 1 97.94 180 GLN A C 1
ATOM 1368 O O . GLN A 1 180 ? 8.578 13.867 -2.346 1 97.94 180 GLN A O 1
ATOM 1373 N N . ALA A 1 181 ? 9.594 13.008 -4.148 1 97.88 181 ALA A N 1
ATOM 1374 C CA . ALA A 1 181 ? 8.664 13.664 -5.059 1 97.88 181 ALA A CA 1
ATOM 1375 C C . ALA A 1 181 ? 7.246 13.133 -4.875 1 97.88 181 ALA A C 1
ATOM 1377 O O . ALA A 1 181 ? 6.285 13.898 -4.812 1 97.88 181 ALA A O 1
ATOM 1378 N N . LEU A 1 182 ? 7.137 11.859 -4.801 1 96.25 182 LEU A N 1
ATOM 1379 C CA . LEU A 1 182 ? 5.836 11.234 -4.602 1 96.25 182 LEU A CA 1
ATOM 1380 C C . LEU A 1 182 ? 5.234 11.641 -3.264 1 96.25 182 LEU A C 1
ATOM 1382 O O . LEU A 1 182 ? 4.023 11.852 -3.162 1 96.25 182 LEU A O 1
ATOM 1386 N N . PHE A 1 183 ? 6.016 11.75 -2.252 1 96.94 183 PHE A N 1
ATOM 1387 C CA . PHE A 1 183 ? 5.551 12.211 -0.949 1 96.94 183 PHE A CA 1
ATOM 1388 C C . PHE A 1 183 ? 4.941 13.609 -1.052 1 96.94 183 PHE A C 1
ATOM 1390 O O . PHE A 1 183 ? 3.82 13.836 -0.596 1 96.94 183 PHE A O 1
ATOM 1397 N N . ASN A 1 184 ? 5.711 14.477 -1.646 1 97.12 184 ASN A N 1
ATOM 1398 C CA . ASN A 1 184 ? 5.234 15.844 -1.791 1 97.12 184 ASN A CA 1
ATOM 1399 C C . ASN A 1 184 ? 3.914 15.898 -2.555 1 97.12 184 ASN A C 1
ATOM 1401 O O . ASN A 1 184 ? 2.992 16.625 -2.16 1 97.12 184 ASN A O 1
ATOM 1405 N N . LEU A 1 185 ? 3.873 15.172 -3.582 1 96.38 185 LEU A N 1
ATOM 1406 C CA . LEU A 1 185 ? 2.672 15.188 -4.41 1 96.38 185 LEU A CA 1
ATOM 1407 C C . LEU A 1 185 ? 1.484 14.594 -3.66 1 96.38 185 LEU A C 1
ATOM 1409 O O . LEU A 1 185 ? 0.344 15.023 -3.861 1 96.38 185 LEU A O 1
ATOM 1413 N N . SER A 1 186 ? 1.733 13.609 -2.844 1 94.25 186 SER A N 1
ATOM 1414 C CA . SER A 1 186 ? 0.65 13.047 -2.045 1 94.25 186 SER A CA 1
ATOM 1415 C C . SER A 1 186 ? 0.072 14.078 -1.089 1 94.25 186 SER A C 1
ATOM 1417 O O . SER A 1 186 ? -1.142 14.133 -0.877 1 94.25 186 SER A O 1
ATOM 1419 N N . VAL A 1 187 ? 0.913 14.898 -0.541 1 93.62 187 VAL A N 1
ATOM 1420 C CA . VAL A 1 187 ? 0.467 15.953 0.368 1 93.62 187 VAL A CA 1
ATOM 1421 C C . VAL A 1 187 ? -0.368 16.969 -0.396 1 93.62 187 VAL A C 1
ATOM 1423 O O . VAL A 1 187 ? -1.405 17.422 0.094 1 93.62 187 VAL A O 1
ATOM 1426 N N . VAL A 1 188 ? 0.096 17.281 -1.601 1 93.56 188 VAL A N 1
ATOM 1427 C CA . VAL A 1 188 ? -0.615 18.25 -2.428 1 93.56 188 VAL A CA 1
ATOM 1428 C C . VAL A 1 188 ? -2.002 17.719 -2.777 1 93.56 188 VAL A C 1
ATOM 1430 O O . VAL A 1 188 ? -2.992 18.453 -2.701 1 93.56 188 VAL A O 1
ATOM 1433 N N . GLN A 1 189 ? -2.045 16.469 -3.131 1 91 189 GLN A N 1
ATOM 1434 C CA . GLN A 1 189 ? -3.309 15.875 -3.559 1 91 189 GLN A CA 1
ATOM 1435 C C . GLN A 1 189 ? -4.293 15.781 -2.396 1 91 189 GLN A C 1
ATOM 1437 O O . GLN A 1 189 ? -5.504 15.875 -2.594 1 91 189 GLN A O 1
ATOM 1442 N N . GLU A 1 190 ? -3.822 15.57 -1.256 1 89.75 190 GLU A N 1
ATOM 1443 C CA . GLU A 1 190 ? -4.695 15.555 -0.085 1 89.75 190 GLU A CA 1
ATOM 1444 C C . GLU A 1 190 ? -5.41 16.891 0.094 1 89.75 190 GLU A C 1
ATOM 1446 O O . GLU A 1 190 ? -6.578 16.922 0.485 1 89.75 190 GLU A O 1
ATOM 1451 N N . GLY A 1 191 ? -4.738 17.938 -0.271 1 87.81 191 GLY A N 1
ATOM 1452 C CA . GLY A 1 191 ? -5.324 19.25 -0.165 1 87.81 191 GLY A CA 1
ATOM 1453 C C . GLY A 1 191 ? -6.359 19.547 -1.239 1 87.81 191 GLY A C 1
ATOM 1454 O O . GLY A 1 191 ? -7.242 20.375 -1.054 1 87.81 191 GLY A O 1
ATOM 1455 N N . ILE A 1 192 ? -6.23 18.859 -2.326 1 84.5 192 ILE A N 1
ATOM 1456 C CA . ILE A 1 192 ? -7.148 19.078 -3.438 1 84.5 192 ILE A CA 1
ATOM 1457 C C . ILE A 1 192 ? -8.297 18.078 -3.369 1 84.5 192 ILE A C 1
ATOM 1459 O O . ILE A 1 192 ? -9.203 18.109 -4.207 1 84.5 192 ILE A O 1
ATOM 1463 N N . ALA A 1 193 ? -8.352 17.266 -2.371 1 75.88 193 ALA A N 1
ATOM 1464 C CA . ALA A 1 193 ? -9.414 16.312 -2.066 1 75.88 193 ALA A CA 1
ATOM 1465 C C . ALA A 1 193 ? -9.508 15.234 -3.148 1 75.88 193 ALA A C 1
ATOM 1467 O O . ALA A 1 193 ? -10.609 14.859 -3.562 1 75.88 193 ALA A O 1
ATOM 1468 N N . ARG A 1 194 ? -8.453 14.922 -3.676 1 78.81 194 ARG A N 1
ATOM 1469 C CA . ARG A 1 194 ? -8.406 13.781 -4.594 1 78.81 194 ARG A CA 1
ATOM 1470 C C . ARG A 1 194 ? -7.875 12.539 -3.895 1 78.81 194 ARG A C 1
ATOM 1472 O O . ARG A 1 194 ? -6.699 12.195 -4.035 1 78.81 194 ARG A O 1
ATOM 1479 N N . THR A 1 195 ? -8.703 11.859 -3.293 1 77.94 195 THR A N 1
ATOM 1480 C CA . THR A 1 195 ? -8.344 10.781 -2.375 1 77.94 195 THR A CA 1
ATOM 1481 C C . THR A 1 195 ? -7.688 9.625 -3.127 1 77.94 195 THR A C 1
ATOM 1483 O O . THR A 1 195 ? -6.703 9.055 -2.658 1 77.94 195 THR A O 1
ATOM 1486 N N . ASN A 1 196 ? -8.25 9.32 -4.285 1 76.12 196 ASN A N 1
ATOM 1487 C CA . ASN A 1 196 ? -7.688 8.219 -5.051 1 76.12 196 ASN A CA 1
ATOM 1488 C C . ASN A 1 196 ? -6.23 8.484 -5.43 1 76.12 196 ASN A C 1
ATOM 1490 O O . ASN A 1 196 ? -5.395 7.578 -5.375 1 76.12 196 ASN A O 1
ATOM 1494 N N . GLN A 1 197 ? -5.992 9.688 -5.727 1 84.12 197 GLN A N 1
ATOM 1495 C CA . GLN A 1 197 ? -4.629 10.047 -6.117 1 84.12 197 GLN A CA 1
ATOM 1496 C C . GLN A 1 197 ? -3.695 10.047 -4.91 1 84.12 197 GLN A C 1
ATOM 1498 O O . GLN A 1 197 ? -2.516 9.711 -5.035 1 84.12 197 GLN A O 1
ATOM 1503 N N . VAL A 1 198 ? -4.238 10.453 -3.771 1 88.5 198 VAL A N 1
ATOM 1504 C CA . VAL A 1 198 ? -3.436 10.438 -2.555 1 88.5 198 VAL A CA 1
ATOM 1505 C C . VAL A 1 198 ? -2.926 9.023 -2.285 1 88.5 198 VAL A C 1
ATOM 1507 O O . VAL A 1 198 ? -1.726 8.82 -2.094 1 88.5 198 VAL A O 1
ATOM 1510 N N . TRP A 1 199 ? -3.74 8.094 -2.377 1 84.62 199 TRP A N 1
ATOM 1511 C CA . TRP A 1 199 ? -3.393 6.715 -2.051 1 84.62 199 TRP A CA 1
ATOM 1512 C C . TRP A 1 199 ? -2.494 6.109 -3.125 1 84.62 199 TRP A C 1
ATOM 1514 O O . TRP A 1 199 ? -1.59 5.328 -2.818 1 84.62 199 TRP A O 1
ATOM 1524 N N . SER A 1 200 ? -2.826 6.473 -4.367 1 82.81 200 SER A N 1
ATOM 1525 C CA . SER A 1 200 ? -1.979 5.98 -5.449 1 82.81 200 SER A CA 1
ATOM 1526 C C . SER A 1 200 ? -0.54 6.461 -5.285 1 82.81 200 SER A C 1
ATOM 1528 O O . SER A 1 200 ? 0.399 5.668 -5.387 1 82.81 200 SER A O 1
ATOM 1530 N N . LEU A 1 201 ? -0.396 7.715 -5 1 89.88 201 LEU A N 1
ATOM 1531 C CA . LEU A 1 201 ? 0.933 8.297 -4.852 1 89.88 201 LEU A CA 1
ATOM 1532 C C . LEU A 1 201 ? 1.616 7.781 -3.592 1 89.88 201 LEU A C 1
ATOM 1534 O O . LEU A 1 201 ? 2.801 7.438 -3.619 1 89.88 201 LEU A O 1
ATOM 1538 N N . LEU A 1 202 ? 0.891 7.711 -2.547 1 90.88 202 LEU A N 1
ATOM 1539 C CA . LEU A 1 202 ? 1.443 7.25 -1.278 1 90.88 202 LEU A CA 1
ATOM 1540 C C . LEU A 1 202 ? 1.854 5.785 -1.367 1 90.88 202 LEU A C 1
ATOM 1542 O O . LEU A 1 202 ? 2.92 5.402 -0.875 1 90.88 202 LEU A O 1
ATOM 1546 N N . SER A 1 203 ? 1.046 4.992 -1.946 1 85.38 203 SER A N 1
ATOM 1547 C CA . SER A 1 203 ? 1.358 3.57 -2.061 1 85.38 203 SER A CA 1
ATOM 1548 C C . SER A 1 203 ? 2.588 3.344 -2.936 1 85.38 203 SER A C 1
ATOM 1550 O O . SER A 1 203 ? 3.404 2.465 -2.652 1 85.38 203 SER A O 1
ATOM 1552 N N . GLN A 1 204 ? 2.611 4.09 -3.979 1 86.69 204 GLN A N 1
ATOM 1553 C CA . GLN A 1 204 ? 3.787 3.996 -4.836 1 86.69 204 GLN A CA 1
ATOM 1554 C C . GLN A 1 204 ? 5.047 4.43 -4.094 1 86.69 204 GLN A C 1
ATOM 1556 O O . GLN A 1 204 ? 6.102 3.801 -4.23 1 86.69 204 GLN A O 1
ATOM 1561 N N . ALA A 1 205 ? 4.91 5.516 -3.385 1 93.06 205 ALA A N 1
ATOM 1562 C CA . ALA A 1 205 ? 6.051 6 -2.605 1 93.06 205 ALA A CA 1
ATOM 1563 C C . ALA A 1 205 ? 6.504 4.949 -1.596 1 93.06 205 ALA A C 1
ATOM 1565 O O . ALA A 1 205 ? 7.703 4.68 -1.47 1 93.06 205 ALA A O 1
ATOM 1566 N N . VAL A 1 206 ? 5.625 4.363 -0.921 1 90.62 206 VAL A N 1
ATOM 1567 C CA . VAL A 1 206 ? 5.938 3.354 0.085 1 90.62 206 VAL A CA 1
ATOM 1568 C C . VAL A 1 206 ? 6.574 2.137 -0.583 1 90.62 206 VAL A C 1
ATOM 1570 O O . VAL A 1 206 ? 7.547 1.577 -0.072 1 90.62 206 VAL A O 1
ATOM 1573 N N . SER A 1 207 ? 6.023 1.776 -1.699 1 85.38 207 SER A N 1
ATOM 1574 C CA . SER A 1 207 ? 6.551 0.613 -2.406 1 85.38 207 SER A CA 1
ATOM 1575 C C . SER A 1 207 ? 8 0.831 -2.824 1 85.38 207 SER A C 1
ATOM 1577 O O . SER A 1 207 ? 8.844 -0.055 -2.656 1 85.38 207 SER A O 1
ATOM 1579 N N . ILE A 1 208 ? 8.289 1.976 -3.383 1 88.5 208 ILE A N 1
ATOM 1580 C CA . ILE A 1 208 ? 9.648 2.27 -3.822 1 88.5 208 ILE A CA 1
ATOM 1581 C C . ILE A 1 208 ? 10.562 2.391 -2.609 1 88.5 208 ILE A C 1
ATOM 1583 O O . ILE A 1 208 ? 11.719 1.952 -2.648 1 88.5 208 ILE A O 1
ATOM 1587 N N . ALA A 1 209 ? 10.062 2.982 -1.565 1 92.88 209 ALA A N 1
ATOM 1588 C CA . ALA A 1 209 ? 10.852 3.1 -0.343 1 92.88 209 ALA A CA 1
ATOM 1589 C C . ALA A 1 209 ? 11.227 1.726 0.198 1 92.88 209 ALA A C 1
ATOM 1591 O O . ALA A 1 209 ? 12.367 1.513 0.628 1 92.88 209 ALA A O 1
ATOM 1592 N N . MET A 1 210 ? 10.359 0.827 0.17 1 87.19 210 MET A N 1
ATOM 1593 C CA . MET A 1 210 ? 10.633 -0.529 0.639 1 87.19 210 MET A CA 1
ATOM 1594 C C . MET A 1 210 ? 11.617 -1.237 -0.283 1 87.19 210 MET A C 1
ATOM 1596 O O . MET A 1 210 ? 12.461 -2.008 0.177 1 87.19 210 MET A O 1
ATOM 1600 N N . ASP A 1 211 ? 11.391 -0.949 -1.529 1 80.75 211 ASP A N 1
ATOM 1601 C CA . ASP A 1 211 ? 12.305 -1.548 -2.502 1 80.75 211 ASP A CA 1
ATOM 1602 C C . ASP A 1 211 ? 13.734 -1.082 -2.273 1 80.75 211 ASP A C 1
ATOM 1604 O O . ASP A 1 211 ? 14.68 -1.852 -2.457 1 80.75 211 ASP A O 1
ATOM 1608 N N . MET A 1 212 ? 13.852 0.128 -1.852 1 86.06 212 MET A N 1
ATOM 1609 C CA . MET A 1 212 ? 15.172 0.701 -1.597 1 86.06 212 MET A CA 1
ATOM 1610 C C . MET A 1 212 ? 15.688 0.284 -0.224 1 86.06 212 MET A C 1
ATOM 1612 O O . MET A 1 212 ? 16.859 0.507 0.097 1 86.06 212 MET A O 1
ATOM 1616 N N . GLY A 1 213 ? 14.859 -0.311 0.544 1 87.38 213 GLY A N 1
ATOM 1617 C CA . GLY A 1 213 ? 15.25 -0.743 1.877 1 87.38 213 GLY A CA 1
ATOM 1618 C C . GLY A 1 213 ? 15.305 0.395 2.879 1 87.38 213 GLY A C 1
ATOM 1619 O O . GLY A 1 213 ? 16.062 0.334 3.852 1 87.38 213 GLY A O 1
ATOM 1620 N N . LEU A 1 214 ? 14.484 1.414 2.676 1 93.5 214 LEU A N 1
ATOM 1621 C CA . LEU A 1 214 ? 14.547 2.574 3.559 1 93.5 214 LEU A CA 1
ATOM 1622 C C . LEU A 1 214 ? 14.055 2.217 4.957 1 93.5 214 LEU A C 1
ATOM 1624 O O . LEU A 1 214 ? 14.328 2.939 5.918 1 93.5 214 LEU A O 1
ATOM 1628 N N . HIS A 1 215 ? 13.305 1.157 5.094 1 91.25 215 HIS A N 1
ATOM 1629 C CA . HIS A 1 215 ? 12.734 0.778 6.383 1 91.25 215 HIS A CA 1
ATOM 1630 C C . HIS A 1 215 ? 13.734 -0.004 7.219 1 91.25 215 HIS A C 1
ATOM 1632 O O . HIS A 1 215 ? 13.469 -0.326 8.383 1 91.25 215 HIS A O 1
ATOM 1638 N N . ARG A 1 216 ? 14.844 -0.275 6.645 1 89.75 216 ARG A N 1
ATOM 1639 C CA . ARG A 1 216 ? 15.875 -1.045 7.324 1 89.75 216 ARG A CA 1
ATOM 1640 C C . ARG A 1 216 ? 17.062 -0.159 7.703 1 89.75 216 ARG A C 1
ATOM 1642 O O . ARG A 1 216 ? 17.328 0.851 7.043 1 89.75 216 ARG A O 1
ATOM 1649 N N . ARG A 1 217 ? 17.703 -0.596 8.711 1 87.31 217 ARG A N 1
ATOM 1650 C CA . ARG A 1 217 ? 18.922 0.09 9.117 1 87.31 217 ARG A CA 1
ATOM 1651 C C . ARG A 1 217 ? 20.047 -0.173 8.125 1 87.31 217 ARG A C 1
ATOM 1653 O O . ARG A 1 217 ? 20.266 -1.312 7.699 1 87.31 217 ARG A O 1
ATOM 1660 N N . LYS A 1 218 ? 20.688 0.904 7.664 1 83.19 218 LYS A N 1
ATOM 1661 C CA . LYS A 1 218 ? 21.734 0.778 6.645 1 83.19 218 LYS A CA 1
ATOM 1662 C C . LYS A 1 218 ? 23.078 1.288 7.16 1 83.19 218 LYS A C 1
ATOM 1664 O O . LYS A 1 218 ? 23.969 1.61 6.371 1 83.19 218 LYS A O 1
ATOM 1669 N N . ASP A 1 219 ? 23.25 1.35 8.336 1 76.69 219 ASP A N 1
ATOM 1670 C CA . ASP A 1 219 ? 24.469 1.899 8.945 1 76.69 219 ASP A CA 1
ATOM 1671 C C . ASP A 1 219 ? 25.703 1.114 8.508 1 76.69 219 ASP A C 1
ATOM 1673 O O . ASP A 1 219 ? 26.797 1.67 8.43 1 76.69 219 ASP A O 1
ATOM 1677 N N . GLU A 1 220 ? 25.422 -0.091 8.102 1 73.88 220 GLU A N 1
ATOM 1678 C CA . GLU A 1 220 ? 26.562 -0.957 7.781 1 73.88 220 GLU A CA 1
ATOM 1679 C C . GLU A 1 220 ? 26.953 -0.828 6.316 1 73.88 220 GLU A C 1
ATOM 1681 O O . GLU A 1 220 ? 28.031 -1.271 5.918 1 73.88 220 GLU A O 1
ATOM 1686 N N . TYR A 1 221 ? 26.234 -0.062 5.438 1 70.31 221 TYR A N 1
ATOM 1687 C CA . TYR A 1 221 ? 26.438 -0.092 3.992 1 70.31 221 TYR A CA 1
ATOM 1688 C C . TYR A 1 221 ? 27.156 1.162 3.516 1 70.31 221 TYR A C 1
ATOM 1690 O O . TYR A 1 221 ? 27.062 1.53 2.342 1 70.31 221 TYR A O 1
ATOM 1698 N N . GLY A 1 222 ? 27.984 1.817 4.219 1 77.38 222 GLY A N 1
ATOM 1699 C CA . GLY A 1 222 ? 28.875 2.891 3.82 1 77.38 222 GLY A CA 1
ATOM 1700 C C . GLY A 1 222 ? 28.141 4.145 3.381 1 77.38 222 GLY A C 1
ATOM 1701 O O . GLY A 1 222 ? 28.641 4.891 2.531 1 77.38 222 GLY A O 1
ATOM 1702 N N . PHE A 1 223 ? 27.031 4.379 3.625 1 85.94 223 PHE A N 1
ATOM 1703 C CA . PHE A 1 223 ? 26.312 5.621 3.346 1 85.94 223 PHE A CA 1
ATOM 1704 C C . PHE A 1 223 ? 26.844 6.762 4.199 1 85.94 223 PHE A C 1
ATOM 1706 O O . PHE A 1 223 ? 27.328 6.539 5.316 1 85.94 223 PHE A O 1
ATOM 1713 N N . THR A 1 224 ? 26.828 7.961 3.578 1 89.94 224 THR A N 1
ATOM 1714 C CA . THR A 1 224 ? 27.219 9.141 4.344 1 89.94 224 THR A CA 1
ATOM 1715 C C . THR A 1 224 ? 26.141 9.484 5.383 1 89.94 224 THR A C 1
ATOM 1717 O O . THR A 1 224 ? 25.016 9 5.297 1 89.94 224 THR A O 1
ATOM 1720 N N . ALA A 1 225 ? 26.547 10.32 6.309 1 91.62 225 ALA A N 1
ATOM 1721 C CA . ALA A 1 225 ? 25.609 10.742 7.34 1 91.62 225 ALA A CA 1
ATOM 1722 C C . ALA A 1 225 ? 24.438 11.5 6.727 1 91.62 225 ALA A C 1
ATOM 1724 O O . ALA A 1 225 ? 23.297 11.375 7.195 1 91.62 225 ALA A O 1
ATOM 1725 N N . VAL A 1 226 ? 24.688 12.258 5.762 1 93.38 226 VAL A N 1
ATOM 1726 C CA . VAL A 1 226 ? 23.656 13.047 5.098 1 93.38 226 VAL A CA 1
ATOM 1727 C C . VAL A 1 226 ? 22.656 12.109 4.406 1 93.38 226 VAL A C 1
ATOM 1729 O O . VAL A 1 226 ? 21.453 12.281 4.539 1 93.38 226 VAL A O 1
ATOM 1732 N N . GLU A 1 227 ? 23.203 11.141 3.717 1 92.56 227 GLU A N 1
ATOM 1733 C CA . GLU A 1 227 ? 22.344 10.203 2.998 1 92.56 227 GLU A CA 1
ATOM 1734 C C . GLU A 1 227 ? 21.5 9.383 3.963 1 92.56 227 GLU A C 1
ATOM 1736 O O . GLU A 1 227 ? 20.312 9.172 3.723 1 92.56 227 GLU A O 1
ATOM 1741 N N . LEU A 1 228 ? 22.109 8.992 4.98 1 93.56 228 LEU A N 1
ATOM 1742 C CA . LEU A 1 228 ? 21.391 8.18 5.957 1 93.56 228 LEU A CA 1
ATOM 1743 C C . LEU A 1 228 ? 20.281 8.977 6.621 1 93.56 228 LEU A C 1
ATOM 1745 O O . LEU A 1 228 ? 19.156 8.477 6.789 1 93.56 228 LEU A O 1
ATOM 1749 N N . GLU A 1 229 ? 20.562 10.164 6.961 1 94.81 229 GLU A N 1
ATOM 1750 C CA . GLU A 1 229 ? 19.562 10.992 7.621 1 94.81 229 GLU A CA 1
ATOM 1751 C C . GLU A 1 229 ? 18.438 11.367 6.66 1 94.81 229 GLU A C 1
ATOM 1753 O O . GLU A 1 229 ? 17.266 11.422 7.055 1 94.81 229 GLU A O 1
ATOM 1758 N N . GLU A 1 230 ? 18.797 11.648 5.48 1 95.38 230 GLU A N 1
ATOM 1759 C CA . GLU A 1 230 ? 17.766 11.977 4.496 1 95.38 230 GLU A CA 1
ATOM 1760 C C . GLU A 1 230 ? 16.844 10.789 4.258 1 95.38 230 GLU A C 1
ATOM 1762 O O . GLU A 1 230 ? 15.625 10.953 4.117 1 95.38 230 GLU A O 1
ATOM 1767 N N . GLN A 1 231 ? 17.438 9.648 4.141 1 96.19 231 GLN A N 1
ATOM 1768 C CA . GLN A 1 231 ? 16.641 8.438 3.961 1 96.19 231 GLN A CA 1
ATOM 1769 C C . GLN A 1 231 ? 15.742 8.188 5.168 1 96.19 231 GLN A C 1
ATOM 1771 O O . GLN A 1 231 ? 14.555 7.879 5.02 1 96.19 231 GLN A O 1
ATOM 1776 N N . LYS A 1 232 ? 16.312 8.336 6.273 1 95.62 232 LYS A N 1
ATOM 1777 C CA . LYS A 1 232 ? 15.578 8.133 7.52 1 95.62 232 LYS A CA 1
ATOM 1778 C C . LYS A 1 232 ? 14.422 9.117 7.645 1 95.62 232 LYS A C 1
ATOM 1780 O O . LYS A 1 232 ? 13.289 8.719 7.93 1 95.62 232 LYS A O 1
ATOM 1785 N N . ARG A 1 233 ? 14.664 10.344 7.402 1 96.88 233 ARG A N 1
ATOM 1786 C CA . ARG A 1 233 ? 13.641 11.383 7.492 1 96.88 233 ARG A CA 1
ATOM 1787 C C . ARG A 1 233 ? 12.531 11.148 6.473 1 96.88 233 ARG A C 1
ATOM 1789 O O . ARG A 1 233 ? 11.359 11.367 6.766 1 96.88 233 ARG A O 1
ATOM 1796 N N . THR A 1 234 ? 12.961 10.734 5.324 1 97.81 234 THR A N 1
ATOM 1797 C CA . THR A 1 234 ? 11.992 10.5 4.262 1 97.81 234 THR A CA 1
ATOM 1798 C C . THR A 1 234 ? 11.055 9.359 4.629 1 97.81 234 THR A C 1
ATOM 1800 O O . THR A 1 234 ? 9.844 9.461 4.445 1 97.81 234 THR A O 1
ATOM 1803 N N . LEU A 1 235 ? 11.602 8.297 5.145 1 97.69 235 LEU A N 1
ATOM 1804 C CA . LEU A 1 235 ? 10.758 7.16 5.504 1 97.69 235 LEU A CA 1
ATOM 1805 C C . LEU A 1 235 ? 9.812 7.523 6.648 1 97.69 235 LEU A C 1
ATOM 1807 O O . LEU A 1 235 ? 8.641 7.152 6.633 1 97.69 235 LEU A O 1
ATOM 1811 N N . TRP A 1 236 ? 10.305 8.219 7.594 1 97.38 236 TRP A N 1
ATOM 1812 C CA . TRP A 1 236 ? 9.461 8.602 8.719 1 97.38 236 TRP A CA 1
ATOM 1813 C C . TRP A 1 236 ? 8.367 9.57 8.266 1 97.38 236 TRP A C 1
ATOM 1815 O O . TRP A 1 236 ? 7.242 9.523 8.766 1 97.38 236 TRP A O 1
ATOM 1825 N N . ALA A 1 237 ? 8.742 10.477 7.398 1 97.19 237 ALA A N 1
ATOM 1826 C CA . ALA A 1 237 ? 7.719 11.367 6.848 1 97.19 237 ALA A CA 1
ATOM 1827 C C . ALA A 1 237 ? 6.641 10.57 6.117 1 97.19 237 ALA A C 1
ATOM 1829 O O . ALA A 1 237 ? 5.449 10.859 6.246 1 97.19 237 ALA A O 1
ATOM 1830 N N . LEU A 1 238 ? 7.078 9.609 5.367 1 96.75 238 LEU A N 1
ATOM 1831 C CA . LEU A 1 238 ? 6.145 8.734 4.664 1 96.75 238 LEU A CA 1
ATOM 1832 C C . LEU A 1 238 ? 5.258 7.98 5.652 1 96.75 238 LEU A C 1
ATOM 1834 O O . LEU A 1 238 ? 4.055 7.832 5.422 1 96.75 238 LEU A O 1
ATOM 1838 N N . TYR A 1 239 ? 5.859 7.473 6.703 1 96.44 239 TYR A N 1
ATOM 1839 C CA . TYR A 1 239 ? 5.117 6.805 7.766 1 96.44 239 TYR A CA 1
ATOM 1840 C C . TYR A 1 239 ? 4.051 7.723 8.344 1 96.44 239 TYR A C 1
ATOM 1842 O O . TYR A 1 239 ? 2.891 7.324 8.492 1 96.44 239 TYR A O 1
ATOM 1850 N N . CYS A 1 240 ? 4.43 8.922 8.617 1 96.5 240 CYS A N 1
ATOM 1851 C CA . CYS A 1 240 ? 3.508 9.891 9.195 1 96.5 240 CYS A CA 1
ATOM 1852 C C . CYS A 1 240 ? 2.357 10.188 8.242 1 96.5 240 CYS A C 1
ATOM 1854 O O . CYS A 1 240 ? 1.197 10.227 8.656 1 96.5 240 CYS A O 1
ATOM 1856 N N . GLN A 1 241 ? 2.715 10.383 7.023 1 95.56 241 GLN A N 1
ATOM 1857 C CA . GLN A 1 241 ? 1.688 10.688 6.035 1 95.56 241 GLN A CA 1
ATOM 1858 C C . GLN A 1 241 ? 0.732 9.516 5.852 1 95.56 241 GLN A C 1
ATOM 1860 O O . GLN A 1 241 ? -0.471 9.703 5.668 1 95.56 241 GLN A O 1
ATOM 1865 N N . ALA A 1 242 ? 1.294 8.359 5.863 1 93.5 242 ALA A N 1
ATOM 1866 C CA . ALA A 1 242 ? 0.465 7.164 5.734 1 93.5 242 ALA A CA 1
ATOM 1867 C C . ALA A 1 242 ? -0.502 7.035 6.906 1 93.5 242 ALA A C 1
ATOM 1869 O O . ALA A 1 242 ? -1.677 6.711 6.719 1 93.5 242 ALA A O 1
ATOM 1870 N N . VAL A 1 243 ? -0.043 7.266 8.07 1 95.25 243 VAL A N 1
ATOM 1871 C CA . VAL A 1 243 ? -0.869 7.176 9.266 1 95.25 243 VAL A CA 1
ATOM 1872 C C . VAL A 1 243 ? -1.936 8.266 9.242 1 95.25 243 VAL A C 1
ATOM 1874 O O . VAL A 1 243 ? -3.104 8.008 9.539 1 95.25 243 VAL A O 1
ATOM 1877 N N . ALA A 1 244 ? -1.481 9.438 8.891 1 94.12 244 ALA A N 1
ATOM 1878 C CA . ALA A 1 244 ? -2.418 10.555 8.828 1 94.12 244 ALA A CA 1
ATOM 1879 C C . ALA A 1 244 ? -3.521 10.289 7.809 1 94.12 244 ALA A C 1
ATOM 1881 O O . ALA A 1 244 ? -4.695 10.555 8.07 1 94.12 244 ALA A O 1
ATOM 1882 N N . ALA A 1 245 ? -3.162 9.805 6.684 1 90.62 245 ALA A N 1
ATOM 1883 C CA . ALA A 1 245 ? -4.152 9.492 5.656 1 90.62 245 ALA A CA 1
ATOM 1884 C C . ALA A 1 245 ? -5.098 8.391 6.125 1 90.62 245 ALA A C 1
ATOM 1886 O O . ALA A 1 245 ? -6.305 8.453 5.871 1 90.62 245 ALA A O 1
ATOM 1887 N N . SER A 1 246 ? -4.523 7.402 6.758 1 90.12 246 SER A N 1
ATOM 1888 C CA . SER A 1 246 ? -5.348 6.32 7.293 1 90.12 246 SER A CA 1
ATOM 1889 C C . SER A 1 246 ? -6.355 6.848 8.305 1 90.12 246 SER A C 1
ATOM 1891 O O . SER A 1 246 ? -7.496 6.383 8.352 1 90.12 246 SER A O 1
ATOM 1893 N N . CYS A 1 247 ? -5.945 7.719 9.031 1 91.06 247 CYS A N 1
ATOM 1894 C CA . CYS A 1 247 ? -6.82 8.32 10.031 1 91.06 247 CYS A CA 1
ATOM 1895 C C . CYS A 1 247 ? -7.926 9.133 9.375 1 91.06 247 CYS A C 1
ATOM 1897 O O . CYS A 1 247 ? -9.094 9.047 9.766 1 91.06 247 CYS A O 1
ATOM 1899 N N . THR A 1 248 ? -7.547 9.883 8.406 1 87.75 248 THR A N 1
ATOM 1900 C CA . THR A 1 248 ? -8.484 10.781 7.734 1 87.75 248 THR A CA 1
ATOM 1901 C C . THR A 1 248 ? -9.531 9.992 6.957 1 87.75 248 THR A C 1
ATOM 1903 O O . THR A 1 248 ? -10.711 10.352 6.949 1 87.75 248 THR A O 1
ATOM 1906 N N . TYR A 1 249 ? -9.102 8.938 6.418 1 82.56 249 TYR A N 1
ATOM 1907 C CA . TYR A 1 249 ? -10.008 8.258 5.492 1 82.56 249 TYR A CA 1
ATOM 1908 C C . TYR A 1 249 ? -10.492 6.938 6.07 1 82.56 249 TYR A C 1
ATOM 1910 O O . TYR A 1 249 ? -11.258 6.215 5.43 1 82.56 249 TYR A O 1
ATOM 1918 N N . GLY A 1 250 ? -10.039 6.59 7.234 1 80.19 250 GLY A N 1
ATOM 1919 C CA . GLY A 1 250 ? -10.523 5.398 7.914 1 80.19 250 GLY A CA 1
ATOM 1920 C C . GLY A 1 250 ? -10.039 4.109 7.273 1 80.19 250 GLY A C 1
ATOM 1921 O O . GLY A 1 250 ? -10.812 3.172 7.09 1 80.19 250 GLY A O 1
ATOM 1922 N N . ARG A 1 251 ? -8.836 4.098 6.883 1 81.62 251 ARG A N 1
ATOM 1923 C CA . ARG A 1 251 ? -8.25 2.928 6.242 1 81.62 251 ARG A CA 1
ATOM 1924 C C . ARG A 1 251 ? -7.074 2.387 7.055 1 81.62 251 ARG A C 1
ATOM 1926 O O . ARG A 1 251 ? -6.508 3.1 7.887 1 81.62 251 ARG A O 1
ATOM 1933 N N . PRO A 1 252 ? -6.832 1.048 6.828 1 82.81 252 PRO A N 1
ATOM 1934 C CA . PRO A 1 252 ? -5.613 0.548 7.469 1 82.81 252 PRO A CA 1
ATOM 1935 C C . PRO A 1 252 ? -4.348 1.215 6.934 1 82.81 252 PRO A C 1
ATOM 1937 O O . PRO A 1 252 ? -4.312 1.632 5.773 1 82.81 252 PRO A O 1
ATOM 1940 N N . SER A 1 253 ? -3.449 1.287 7.773 1 84.25 253 SER A N 1
ATOM 1941 C CA . SER A 1 253 ? -2.221 1.978 7.395 1 84.25 253 SER A CA 1
ATOM 1942 C C . SER A 1 253 ? -1.397 1.143 6.418 1 84.25 253 SER A C 1
ATOM 1944 O O . SER A 1 253 ? -1.31 -0.079 6.559 1 84.25 253 SER A O 1
ATOM 1946 N N . LEU A 1 254 ? -0.809 1.812 5.449 1 82.56 254 LEU A N 1
ATOM 1947 C CA . LEU A 1 254 ? 0.038 1.172 4.449 1 82.56 254 LEU A CA 1
ATOM 1948 C C . LEU A 1 254 ? 1.382 0.772 5.047 1 82.56 254 LEU A C 1
ATOM 1950 O O . LEU A 1 254 ? 2.014 -0.182 4.59 1 82.56 254 LEU A O 1
ATOM 1954 N N . LEU A 1 255 ? 1.825 1.604 5.922 1 87.62 255 LEU A N 1
ATOM 1955 C CA . LEU A 1 255 ? 3.094 1.373 6.605 1 87.62 255 LEU A CA 1
ATOM 1956 C C . LEU A 1 255 ? 2.885 1.253 8.109 1 87.62 255 LEU A C 1
ATOM 1958 O O . LEU A 1 255 ? 2.244 2.109 8.727 1 87.62 255 LEU A O 1
ATOM 1962 N N . ARG A 1 256 ? 3.393 0.169 8.602 1 88.81 256 ARG A N 1
ATOM 1963 C CA . ARG A 1 256 ? 3.236 -0.062 10.031 1 88.81 256 ARG A CA 1
ATOM 1964 C C . ARG A 1 256 ? 4.582 0.009 10.75 1 88.81 256 ARG A C 1
ATOM 1966 O O . ARG A 1 256 ? 5.613 -0.362 10.18 1 88.81 256 ARG A O 1
ATOM 1973 N N . LEU A 1 257 ? 4.496 0.492 11.93 1 89.94 257 LEU A N 1
ATOM 1974 C CA . LEU A 1 257 ? 5.695 0.64 12.75 1 89.94 257 LEU A CA 1
ATOM 1975 C C . LEU A 1 257 ? 6.402 -0.701 12.93 1 89.94 257 LEU A C 1
ATOM 1977 O O . LEU A 1 257 ? 7.629 -0.755 13 1 89.94 257 LEU A O 1
ATOM 1981 N N . ASP A 1 258 ? 5.699 -1.773 12.844 1 83.5 258 ASP A N 1
ATOM 1982 C CA . ASP A 1 258 ? 6.234 -3.115 13.055 1 83.5 258 ASP A CA 1
ATOM 1983 C C . ASP A 1 258 ? 7.188 -3.506 11.93 1 83.5 258 ASP A C 1
ATOM 1985 O O . ASP A 1 258 ? 8.023 -4.398 12.094 1 83.5 258 ASP A O 1
ATOM 1989 N N . ASP A 1 259 ? 7.062 -2.859 10.898 1 85.75 259 ASP A N 1
ATOM 1990 C CA . ASP A 1 259 ? 7.875 -3.221 9.742 1 85.75 259 ASP A CA 1
ATOM 1991 C C . ASP A 1 259 ? 9.102 -2.312 9.625 1 85.75 259 ASP A C 1
ATOM 1993 O O . ASP A 1 259 ? 9.914 -2.482 8.719 1 85.75 259 ASP A O 1
ATOM 1997 N N . ILE A 1 260 ? 9.281 -1.363 10.516 1 90.12 260 ILE A N 1
ATOM 1998 C CA . ILE A 1 260 ? 10.336 -0.362 10.398 1 90.12 260 ILE A CA 1
ATOM 1999 C C . ILE A 1 260 ? 11.445 -0.66 11.398 1 90.12 260 ILE A C 1
ATOM 2001 O O . ILE A 1 260 ? 11.188 -0.777 12.602 1 90.12 260 ILE A O 1
ATOM 2005 N N . GLN A 1 261 ? 12.648 -0.806 10.883 1 88.88 261 GLN A N 1
ATOM 2006 C CA . GLN A 1 261 ? 13.844 -1.009 11.703 1 88.88 261 GLN A CA 1
ATOM 2007 C C . GLN A 1 261 ? 14.727 0.234 11.703 1 88.88 261 GLN A C 1
ATOM 2009 O O . GLN A 1 261 ? 15.852 0.2 11.211 1 88.88 261 GLN A O 1
ATOM 2014 N N . LEU A 1 262 ? 14.203 1.342 12.062 1 91.19 262 LEU A N 1
ATOM 2015 C CA . LEU A 1 262 ? 14.961 2.592 12.062 1 91.19 262 LEU A CA 1
ATOM 2016 C C . LEU A 1 262 ? 14.82 3.303 13.406 1 91.19 262 LEU A C 1
ATOM 2018 O O . LEU A 1 262 ? 13.789 3.199 14.07 1 91.19 262 LEU A O 1
ATOM 2022 N N . ASP A 1 263 ? 15.828 3.967 13.664 1 89.12 263 ASP A N 1
ATOM 2023 C CA . ASP A 1 263 ? 15.75 4.887 14.797 1 89.12 263 ASP A CA 1
ATOM 2024 C C . ASP A 1 263 ? 15.07 6.191 14.398 1 89.12 263 ASP A C 1
ATOM 2026 O O . ASP A 1 263 ? 14.875 6.457 13.211 1 89.12 263 ASP A O 1
ATOM 2030 N N . GLU A 1 264 ? 14.742 6.914 15.391 1 91.94 264 GLU A N 1
ATOM 2031 C CA . GLU A 1 264 ? 14.203 8.242 15.125 1 91.94 264 GLU A CA 1
ATOM 2032 C C . GLU A 1 264 ? 15.25 9.133 14.453 1 91.94 264 GLU A C 1
ATOM 2034 O O . GLU A 1 264 ? 16.453 8.938 14.633 1 91.94 264 GLU A O 1
ATOM 2039 N N . PRO A 1 265 ? 14.773 10.039 13.609 1 92.88 265 PRO A N 1
ATOM 2040 C CA . PRO A 1 265 ? 15.734 10.977 13.023 1 92.88 265 PRO A CA 1
ATOM 2041 C C . PRO A 1 265 ? 16.5 11.773 14.078 1 92.88 265 PRO A C 1
ATOM 2043 O O . PRO A 1 265 ? 15.984 11.992 15.188 1 92.88 265 PRO A O 1
ATOM 2046 N N . ALA A 1 266 ? 17.672 12.195 13.695 1 90.62 266 ALA A N 1
ATOM 2047 C CA . ALA A 1 266 ? 18.469 13.016 14.602 1 90.62 266 ALA A CA 1
ATOM 2048 C C . ALA A 1 266 ? 17.859 14.398 14.781 1 90.62 266 ALA A C 1
ATOM 2050 O O . ALA A 1 266 ? 17.406 15.016 13.812 1 90.62 266 ALA A O 1
ATOM 2051 N N . ALA A 1 267 ? 17.812 14.836 16.031 1 88.94 267 ALA A N 1
ATOM 2052 C CA . ALA A 1 267 ? 17.297 16.172 16.312 1 88.94 267 ALA A CA 1
ATOM 2053 C C . ALA A 1 267 ? 18.375 17.234 16.078 1 88.94 267 ALA A C 1
ATOM 2055 O O . ALA A 1 267 ? 18.625 18.062 16.953 1 88.94 267 ALA A O 1
ATOM 2056 N N . VAL A 1 268 ? 19 17.125 14.898 1 90.81 268 VAL A N 1
ATOM 2057 C CA . VAL A 1 268 ? 20.047 18.047 14.484 1 90.81 268 VAL A CA 1
ATOM 2058 C C . VAL A 1 268 ? 19.672 18.688 13.156 1 90.81 268 VAL A C 1
ATOM 2060 O O . VAL A 1 268 ? 19.203 18.016 12.234 1 90.81 268 VAL A O 1
ATOM 2063 N N . ASP A 1 269 ? 19.844 19.984 13.195 1 88.12 269 ASP A N 1
ATOM 2064 C CA . ASP A 1 269 ? 19.469 20.719 11.992 1 88.12 269 ASP A CA 1
ATOM 2065 C C . ASP A 1 269 ? 20.453 20.422 10.852 1 88.12 269 ASP A C 1
ATOM 2067 O O . ASP A 1 269 ? 21.578 20.016 11.094 1 88.12 269 ASP A O 1
ATOM 2071 N N . ASP A 1 270 ? 20.031 20.688 9.656 1 88.56 270 ASP A N 1
ATOM 2072 C CA . ASP A 1 270 ? 20.75 20.328 8.438 1 88.56 270 ASP A CA 1
ATOM 2073 C C . ASP A 1 270 ? 22.141 20.938 8.414 1 88.56 270 ASP A C 1
ATOM 2075 O O . ASP A 1 270 ? 23.094 20.312 7.934 1 88.56 270 ASP A O 1
ATOM 2079 N N . VAL A 1 271 ? 22.281 22.141 8.945 1 84.94 271 VAL A N 1
ATOM 2080 C CA . VAL A 1 271 ? 23.516 22.891 8.844 1 84.94 271 VAL A CA 1
ATOM 2081 C C . VAL A 1 271 ? 24.609 22.203 9.656 1 84.94 271 VAL A C 1
ATOM 2083 O O . VAL A 1 271 ? 25.797 22.375 9.391 1 84.94 271 VAL A O 1
ATOM 2086 N N . TYR A 1 272 ? 24.188 21.359 10.484 1 89.81 272 TYR A N 1
ATOM 2087 C CA . TYR A 1 272 ? 25.156 20.703 11.352 1 89.81 272 TYR A CA 1
ATOM 2088 C C . TYR A 1 272 ? 25.391 19.25 10.914 1 89.81 272 TYR A C 1
ATOM 2090 O O . TYR A 1 272 ? 26 18.469 11.648 1 89.81 272 TYR A O 1
ATOM 2098 N N . ILE A 1 273 ? 24.812 18.875 9.859 1 91 273 ILE A N 1
ATOM 2099 C CA . ILE A 1 273 ? 25.031 17.547 9.281 1 91 273 ILE A CA 1
ATOM 2100 C C . ILE A 1 273 ? 25.797 17.688 7.961 1 91 273 ILE A C 1
ATOM 2102 O O . ILE A 1 273 ? 25.375 18.438 7.07 1 91 273 ILE A O 1
ATOM 2106 N N . SER A 1 274 ? 26.922 17.062 7.883 1 87.88 274 SER A N 1
ATOM 2107 C CA . SER A 1 274 ? 27.719 17.141 6.66 1 87.88 274 SER A CA 1
ATOM 2108 C C . SER A 1 274 ? 28.281 15.789 6.266 1 87.88 274 SER A C 1
ATOM 2110 O O . SER A 1 274 ? 28.328 14.867 7.086 1 87.88 274 SER A O 1
ATOM 2112 N N . VAL A 1 275 ? 28.625 15.711 5.02 1 85.81 275 VAL A N 1
ATOM 2113 C CA . VAL A 1 275 ? 29.203 14.477 4.492 1 85.81 275 VAL A CA 1
ATOM 2114 C C . VAL A 1 275 ? 30.547 14.211 5.148 1 85.81 275 VAL A C 1
ATOM 2116 O O . VAL A 1 275 ? 30.891 13.07 5.465 1 85.81 275 VAL A O 1
ATOM 2119 N N . GLU A 1 276 ? 31.266 15.203 5.43 1 81.19 276 GLU A N 1
ATOM 2120 C CA . GLU A 1 276 ? 32.656 15.109 5.918 1 81.19 276 GLU A CA 1
ATOM 2121 C C . GLU A 1 276 ? 32.688 14.844 7.418 1 81.19 276 GLU A C 1
ATOM 2123 O O . GLU A 1 276 ? 33.438 14.008 7.891 1 81.19 276 GLU A O 1
ATOM 2128 N N . LYS A 1 277 ? 31.812 15.555 8.141 1 84.19 277 LYS A N 1
ATOM 2129 C CA . LYS A 1 277 ? 31.922 15.547 9.594 1 84.19 277 LYS A CA 1
ATOM 2130 C C . LYS A 1 277 ? 30.859 14.641 10.219 1 84.19 277 LYS A C 1
ATOM 2132 O O . LYS A 1 277 ? 30.938 14.312 11.406 1 84.19 277 LYS A O 1
ATOM 2137 N N . GLY A 1 278 ? 30 14.211 9.352 1 89.25 278 GLY A N 1
ATOM 2138 C CA . GLY A 1 278 ? 28.922 13.414 9.922 1 89.25 278 GLY A CA 1
ATOM 2139 C C . GLY A 1 278 ? 27.875 14.258 10.609 1 89.25 278 GLY A C 1
ATOM 2140 O O . GLY A 1 278 ? 27.547 15.352 10.148 1 89.25 278 GLY A O 1
ATOM 2141 N N . ILE A 1 279 ? 27.25 13.688 11.664 1 89.56 279 ILE A N 1
ATOM 2142 C CA . ILE A 1 279 ? 26.219 14.398 12.414 1 89.56 279 ILE A CA 1
ATOM 2143 C C . ILE A 1 279 ? 26.875 15.227 13.523 1 89.56 279 ILE A C 1
ATOM 2145 O O . ILE A 1 279 ? 27.484 14.664 14.438 1 89.56 279 ILE A O 1
ATOM 2149 N N . GLY A 1 280 ? 26.781 16.469 13.344 1 88 280 GLY A N 1
ATOM 2150 C CA . GLY A 1 280 ? 27.328 17.359 14.336 1 88 280 GLY A CA 1
ATOM 2151 C C . GLY A 1 280 ? 26.453 17.531 15.555 1 88 280 GLY A C 1
ATOM 2152 O O . GLY A 1 280 ? 25.484 16.781 15.742 1 88 280 GLY A O 1
ATOM 2153 N N . THR A 1 281 ? 26.906 18.422 16.406 1 86.69 281 THR A N 1
ATOM 2154 C CA . THR A 1 281 ? 26.156 18.688 17.625 1 86.69 281 THR A CA 1
ATOM 2155 C C . THR A 1 281 ? 25.312 19.953 17.5 1 86.69 281 THR A C 1
ATOM 2157 O O . THR A 1 281 ? 25.781 20.969 16.984 1 86.69 281 THR A O 1
ATOM 2160 N N . GLN A 1 282 ? 24.062 19.812 17.875 1 86.44 282 GLN A N 1
ATOM 2161 C CA . GLN A 1 282 ? 23.172 20.969 17.922 1 86.44 282 GLN A CA 1
ATOM 2162 C C . GLN A 1 282 ? 23.578 21.922 19.047 1 86.44 282 GLN A C 1
ATOM 2164 O O . GLN A 1 282 ? 23.703 21.516 20.203 1 86.44 282 GLN A O 1
ATOM 2169 N N . PRO A 1 283 ? 23.797 23.125 18.672 1 81.75 283 PRO A N 1
ATOM 2170 C CA . PRO A 1 283 ? 24.141 24.078 19.734 1 81.75 283 PRO A CA 1
ATOM 2171 C C . PRO A 1 283 ? 23.062 24.188 20.797 1 81.75 283 PRO A C 1
ATOM 2173 O O . PRO A 1 283 ? 21.875 24.203 20.484 1 81.75 283 PRO A O 1
ATOM 2176 N N . PRO A 1 284 ? 23.484 24.25 22 1 76.81 284 PRO A N 1
ATOM 2177 C CA . PRO A 1 284 ? 22.516 24.281 23.094 1 76.81 284 PRO A CA 1
ATOM 2178 C C . PRO A 1 284 ? 21.641 25.531 23.078 1 76.81 284 PRO A C 1
ATOM 2180 O O . PRO A 1 284 ? 20.516 25.516 23.578 1 76.81 284 PRO A O 1
ATOM 2183 N N . ASP A 1 285 ? 22.156 26.594 22.578 1 73 285 ASP A N 1
ATOM 2184 C CA . ASP A 1 285 ? 21.453 27.875 22.625 1 73 285 ASP A CA 1
ATOM 2185 C C . ASP A 1 285 ? 20.438 27.984 21.469 1 73 285 ASP A C 1
ATOM 2187 O O . ASP A 1 285 ? 19.672 28.938 21.406 1 73 285 ASP A O 1
ATOM 2191 N N . ARG A 1 286 ? 20.406 27.031 20.688 1 72.62 286 ARG A N 1
ATOM 2192 C CA . ARG A 1 286 ? 19.5 27.062 19.547 1 72.62 286 ARG A CA 1
ATOM 2193 C C . ARG A 1 286 ? 18.703 25.766 19.438 1 72.62 286 ARG A C 1
ATOM 2195 O O . ARG A 1 286 ? 19.203 24.781 18.891 1 72.62 286 ARG A O 1
ATOM 2202 N N . PRO A 1 287 ? 17.516 25.844 19.922 1 74.75 287 PRO A N 1
ATOM 2203 C CA . PRO A 1 287 ? 16.719 24.625 19.812 1 74.75 287 PRO A CA 1
ATOM 2204 C C . PRO A 1 287 ? 16.547 24.156 18.359 1 74.75 287 PRO A C 1
ATOM 2206 O O . PRO A 1 287 ? 16.359 24.984 17.469 1 74.75 287 PRO A O 1
ATOM 2209 N N . SER A 1 288 ? 16.703 22.922 18.094 1 80.19 288 SER A N 1
ATOM 2210 C CA . SER A 1 288 ? 16.719 22.312 16.766 1 80.19 288 SER A CA 1
ATOM 2211 C C . SER A 1 288 ? 15.32 22.328 16.141 1 80.19 288 SER A C 1
ATOM 2213 O O . SER A 1 288 ? 14.328 22.031 16.828 1 80.19 288 SER A O 1
ATOM 2215 N N . VAL A 1 289 ? 15.234 22.719 14.961 1 75.81 289 VAL A N 1
ATOM 2216 C CA . VAL A 1 289 ? 14 22.641 14.195 1 75.81 289 VAL A CA 1
ATOM 2217 C C . VAL A 1 289 ? 13.617 21.172 14 1 75.81 289 VAL A C 1
ATOM 2219 O O . VAL A 1 289 ? 12.43 20.828 14.016 1 75.81 289 VAL A O 1
ATOM 2222 N N . MET A 1 290 ? 14.562 20.344 13.953 1 86.5 290 MET A N 1
ATOM 2223 C CA . MET A 1 290 ? 14.352 18.922 13.75 1 86.5 290 MET A CA 1
ATOM 2224 C C . MET A 1 290 ? 13.688 18.297 14.969 1 86.5 290 MET A C 1
ATOM 2226 O O . MET A 1 290 ? 13.047 17.234 14.859 1 86.5 290 MET A O 1
ATOM 2230 N N . ALA A 1 291 ? 13.812 18.938 16.062 1 84.5 291 ALA A N 1
ATOM 2231 C CA . ALA A 1 291 ? 13.188 18.406 17.281 1 84.5 291 ALA A CA 1
ATOM 2232 C C . ALA A 1 291 ? 11.664 18.406 17.156 1 84.5 291 ALA A C 1
ATOM 2234 O O . ALA A 1 291 ? 11 17.5 17.688 1 84.5 291 ALA A O 1
ATOM 2235 N N . GLY A 1 292 ? 11.148 19.453 16.5 1 85.31 292 GLY A N 1
ATOM 2236 C CA . GLY A 1 292 ? 9.719 19.469 16.25 1 85.31 292 GLY A CA 1
ATOM 2237 C C . GLY A 1 292 ? 9.258 18.344 15.352 1 85.31 292 GLY A C 1
ATOM 2238 O O . GLY A 1 292 ? 8.188 17.766 15.57 1 85.31 292 GLY A O 1
ATOM 2239 N N . PHE A 1 293 ? 10.07 18.078 14.367 1 90.88 293 PHE A N 1
ATOM 2240 C CA . PHE A 1 293 ? 9.758 16.969 13.469 1 90.88 293 PHE A CA 1
ATOM 2241 C C . PHE A 1 293 ? 9.758 15.648 14.219 1 90.88 293 PHE A C 1
ATOM 2243 O O . PHE A 1 293 ? 8.867 14.82 14.039 1 90.88 293 PHE A O 1
ATOM 2250 N N . VAL A 1 294 ? 10.727 15.406 15.055 1 91.88 294 VAL A N 1
ATOM 2251 C CA . VAL A 1 294 ? 10.844 14.172 15.828 1 91.88 294 VAL A CA 1
ATOM 2252 C C . VAL A 1 294 ? 9.641 14.016 16.75 1 91.88 294 VAL A C 1
ATOM 2254 O O . VAL A 1 294 ? 9.094 12.922 16.891 1 91.88 294 VAL A O 1
ATOM 2257 N N . ALA A 1 295 ? 9.234 15.109 17.375 1 90.44 295 ALA A N 1
ATOM 2258 C CA . ALA A 1 295 ? 8.031 15.062 18.203 1 90.44 295 ALA A CA 1
ATOM 2259 C C . ALA A 1 295 ? 6.809 14.68 17.391 1 90.44 295 ALA A C 1
ATOM 2261 O O . ALA A 1 295 ? 5.953 13.922 17.859 1 90.44 295 ALA A O 1
ATOM 2262 N N . GLY A 1 296 ? 6.785 15.273 16.188 1 92.25 296 GLY A N 1
ATOM 2263 C CA . GLY A 1 296 ? 5.703 14.906 15.297 1 92.25 296 GLY A CA 1
ATOM 2264 C C . GLY A 1 296 ? 5.684 13.43 14.953 1 92.25 296 GLY A C 1
ATOM 2265 O O . GLY A 1 296 ? 4.617 12.805 14.922 1 92.25 296 GLY A O 1
ATOM 2266 N N . VAL A 1 297 ? 6.828 12.883 14.719 1 95 297 VAL A N 1
ATOM 2267 C CA . VAL A 1 297 ? 6.953 11.461 14.406 1 95 297 VAL A CA 1
ATOM 2268 C C . VAL A 1 297 ? 6.461 10.625 15.586 1 95 297 VAL A C 1
ATOM 2270 O O . VAL A 1 297 ? 5.703 9.672 15.398 1 95 297 VAL A O 1
ATOM 2273 N N . ARG A 1 298 ? 6.855 10.961 16.781 1 94.5 298 ARG A N 1
ATOM 2274 C CA . ARG A 1 298 ? 6.438 10.234 17.969 1 94.5 298 ARG A CA 1
ATOM 2275 C C . ARG A 1 298 ? 4.922 10.273 18.141 1 94.5 298 ARG A C 1
ATOM 2277 O O . ARG A 1 298 ? 4.301 9.266 18.469 1 94.5 298 ARG A O 1
ATOM 2284 N N . LEU A 1 299 ? 4.367 11.391 17.891 1 95.19 299 LEU A N 1
ATOM 2285 C CA . LEU A 1 299 ? 2.918 11.523 18.016 1 95.19 299 LEU A CA 1
ATOM 2286 C C . LEU A 1 299 ? 2.205 10.688 16.953 1 95.19 299 LEU A C 1
ATOM 2288 O O . LEU A 1 299 ? 1.141 10.125 17.219 1 95.19 299 LEU A O 1
ATOM 2292 N N . HIS A 1 300 ? 2.781 10.617 15.812 1 96.69 300 HIS A N 1
ATOM 2293 C CA . HIS A 1 300 ? 2.17 9.789 14.773 1 96.69 300 HIS A CA 1
ATOM 2294 C C . HIS A 1 300 ? 2.275 8.312 15.125 1 96.69 300 HIS A C 1
ATOM 2296 O O . HIS A 1 300 ? 1.428 7.512 14.719 1 96.69 300 HIS A O 1
ATOM 2302 N N . MET A 1 301 ? 3.322 7.926 15.828 1 95.62 301 MET A N 1
ATOM 2303 C CA . MET A 1 301 ? 3.398 6.551 16.312 1 95.62 301 MET A CA 1
ATOM 2304 C C . MET A 1 301 ? 2.227 6.234 17.234 1 95.62 301 MET A C 1
ATOM 2306 O O . MET A 1 301 ? 1.661 5.141 17.172 1 95.62 301 MET A O 1
ATOM 2310 N N . ILE A 1 302 ? 1.888 7.16 18.031 1 95.44 302 ILE A N 1
ATOM 2311 C CA . ILE A 1 302 ? 0.745 6.984 18.922 1 95.44 302 ILE A CA 1
ATOM 2312 C C . ILE A 1 302 ? -0.548 6.992 18.109 1 95.44 302 ILE A C 1
ATOM 2314 O O . ILE A 1 302 ? -1.45 6.188 18.359 1 95.44 302 ILE A O 1
ATOM 2318 N N . LEU A 1 303 ? -0.563 7.914 17.188 1 96.06 303 LEU A N 1
ATOM 2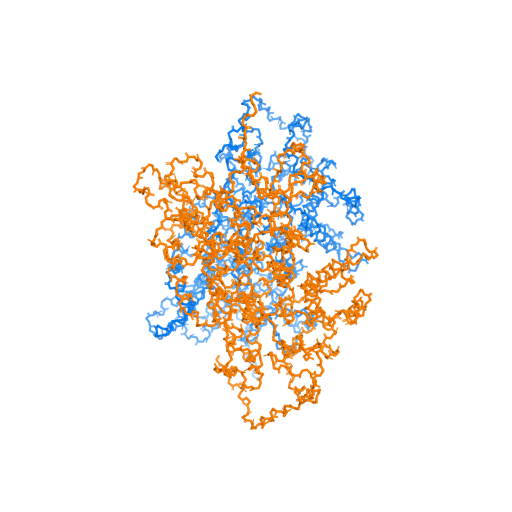319 C CA . LEU A 1 303 ? -1.741 8 16.328 1 96.06 303 LEU A CA 1
ATOM 2320 C C . LEU A 1 303 ? -1.982 6.688 15.594 1 96.06 303 LEU A C 1
ATOM 2322 O O . LEU A 1 303 ? -3.131 6.297 15.375 1 96.06 303 LEU A O 1
ATOM 2326 N N . GLU A 1 304 ? -0.933 6.062 15.125 1 94.81 304 GLU A N 1
ATOM 2327 C CA . GLU A 1 304 ? -1.107 4.773 14.461 1 94.81 304 GLU A CA 1
ATOM 2328 C C . GLU A 1 304 ? -1.813 3.775 15.375 1 94.81 304 GLU A C 1
ATOM 2330 O O . GLU A 1 304 ? -2.67 3.012 14.93 1 94.81 304 GLU A O 1
ATOM 2335 N N . ARG A 1 305 ? -1.428 3.744 16.625 1 91.88 305 ARG A N 1
ATOM 2336 C CA . ARG A 1 305 ? -2.08 2.855 17.578 1 91.88 305 ARG A CA 1
ATOM 2337 C C . ARG A 1 305 ? -3.568 3.168 17.688 1 91.88 305 ARG A C 1
ATOM 2339 O O . ARG A 1 305 ? -4.395 2.258 17.766 1 91.88 305 ARG A O 1
ATOM 2346 N N . THR A 1 306 ? -3.809 4.406 17.703 1 92.38 306 THR A N 1
ATOM 2347 C CA . THR A 1 306 ? -5.203 4.832 17.75 1 92.38 306 THR A CA 1
ATOM 2348 C C . THR A 1 306 ? -5.965 4.355 16.516 1 92.38 306 THR A C 1
ATOM 2350 O O . THR A 1 306 ? -7.074 3.836 16.641 1 92.38 306 THR A O 1
ATOM 2353 N N . VAL A 1 307 ? -5.375 4.539 15.352 1 89.81 307 VAL A N 1
ATOM 2354 C CA . VAL A 1 307 ? -6.008 4.145 14.094 1 89.81 307 VAL A CA 1
ATOM 2355 C C . VAL A 1 307 ? -6.219 2.635 14.078 1 89.81 307 VAL A C 1
ATOM 2357 O O . VAL A 1 307 ? -7.273 2.154 13.648 1 89.81 307 VAL A O 1
ATOM 2360 N N . ARG A 1 308 ? -5.25 1.895 14.508 1 88.25 308 ARG A N 1
ATOM 2361 C CA . ARG A 1 308 ? -5.348 0.439 14.523 1 88.25 308 ARG A CA 1
ATOM 2362 C C . ARG A 1 308 ? -6.43 -0.026 15.492 1 88.25 308 ARG A C 1
ATOM 2364 O O . ARG A 1 308 ? -7.113 -1.02 15.234 1 88.25 308 ARG A O 1
ATOM 2371 N N . ARG A 1 309 ? -6.555 0.648 16.547 1 88 309 ARG A N 1
ATOM 2372 C CA . ARG A 1 309 ? -7.594 0.311 17.516 1 88 309 ARG A CA 1
ATOM 2373 C C . ARG A 1 309 ? -8.984 0.585 16.953 1 88 309 ARG A C 1
ATOM 2375 O O . ARG A 1 309 ? -9.883 -0.247 17.062 1 88 309 ARG A O 1
ATOM 2382 N N . VAL A 1 310 ? -9.109 1.687 16.359 1 83.19 310 VAL A N 1
ATOM 2383 C CA . VAL A 1 310 ? -10.414 2.111 15.852 1 83.19 310 VAL A CA 1
ATOM 2384 C C . VAL A 1 310 ? -10.82 1.233 14.672 1 83.19 310 VAL A C 1
ATOM 2386 O O . VAL A 1 310 ? -12 0.898 14.516 1 83.19 310 VAL A O 1
ATOM 2389 N N . ASN A 1 311 ? -9.828 0.884 13.867 1 78.75 311 ASN A N 1
ATOM 2390 C CA . ASN A 1 311 ? -10.117 0.105 12.672 1 78.75 311 ASN A CA 1
ATOM 2391 C C . ASN A 1 311 ? -10.039 -1.395 12.945 1 78.75 311 ASN A C 1
ATOM 2393 O O . ASN A 1 311 ? -10.117 -2.203 12.016 1 78.75 311 ASN A O 1
ATOM 2397 N N . ARG A 1 312 ? -9.93 -1.764 14.141 1 79.5 312 ARG A N 1
ATOM 2398 C CA . ARG A 1 312 ? -9.773 -3.174 14.484 1 79.5 312 ARG A CA 1
ATOM 2399 C C . ARG A 1 312 ? -10.984 -3.984 14.023 1 79.5 312 ARG A C 1
ATOM 2401 O O . ARG A 1 312 ? -12.125 -3.562 14.211 1 79.5 312 ARG A O 1
ATOM 2408 N N . VAL A 1 313 ? -10.641 -5.074 13.383 1 75.56 313 VAL A N 1
ATOM 2409 C CA . VAL A 1 313 ? -11.672 -5.992 12.914 1 75.56 313 VAL A CA 1
ATOM 2410 C C . VAL A 1 313 ? -12.039 -6.977 14.023 1 75.56 313 VAL A C 1
ATOM 2412 O O . VAL A 1 313 ? -11.156 -7.633 14.594 1 75.56 313 VAL A O 1
ATOM 2415 N N . ILE A 1 314 ? -13.258 -6.914 14.438 1 72.12 314 ILE A N 1
ATOM 2416 C CA . ILE A 1 314 ? -13.75 -7.875 15.414 1 72.12 314 ILE A CA 1
ATOM 2417 C C . ILE A 1 314 ? -14.492 -9.008 14.711 1 72.12 314 ILE A C 1
ATOM 2419 O O . ILE A 1 314 ? -15.523 -8.773 14.07 1 72.12 314 ILE A O 1
ATOM 2423 N N . ARG A 1 315 ? -13.805 -10.141 14.695 1 73.31 315 ARG A N 1
ATOM 2424 C CA . ARG A 1 315 ? -14.445 -11.297 14.086 1 73.31 315 ARG A CA 1
ATOM 2425 C C . ARG A 1 315 ? -15.25 -12.086 15.117 1 73.31 315 ARG A C 1
ATOM 2427 O O . ARG A 1 315 ? -14.766 -12.352 16.219 1 73.31 315 ARG A O 1
ATOM 2434 N N . GLU A 1 316 ? -16.5 -12.195 14.828 1 73.56 316 GLU A N 1
ATOM 2435 C CA . GLU A 1 316 ? -17.297 -13.086 15.664 1 73.56 316 GLU A CA 1
ATOM 2436 C C . GLU A 1 316 ? -16.953 -14.547 15.406 1 73.56 316 GLU A C 1
ATOM 2438 O O . GLU A 1 316 ? -17.156 -15.055 14.297 1 73.56 316 GLU A O 1
ATOM 2443 N N . VAL A 1 317 ? -16.281 -15.07 16.344 1 75.94 317 VAL A N 1
ATOM 2444 C CA . VAL A 1 317 ? -15.828 -16.438 16.172 1 75.94 317 VAL A CA 1
ATOM 2445 C C . VAL A 1 317 ? -16.844 -17.406 16.797 1 75.94 317 VAL A C 1
ATOM 2447 O O . VAL A 1 317 ? -17.219 -17.234 17.969 1 75.94 317 VAL A O 1
ATOM 2450 N N . ASP A 1 318 ? -17.406 -18.172 15.898 1 76.75 318 ASP A N 1
ATOM 2451 C CA . ASP A 1 318 ? -18.188 -19.297 16.391 1 76.75 318 ASP A CA 1
ATOM 2452 C C . ASP A 1 318 ? -17.281 -20.438 16.875 1 76.75 318 ASP A C 1
ATOM 2454 O O . ASP A 1 318 ? -16.734 -21.188 16.078 1 76.75 318 ASP A O 1
ATOM 2458 N N . GLU A 1 319 ? -17.156 -20.516 18.125 1 78.38 319 GLU A N 1
ATOM 2459 C CA . GLU A 1 319 ? -16.234 -21.469 18.719 1 78.38 319 GLU A CA 1
ATOM 2460 C C . GLU A 1 319 ? -16.594 -22.906 18.359 1 78.38 319 GLU A C 1
ATOM 2462 O O . GLU A 1 319 ? -15.742 -23.797 18.391 1 78.38 319 GLU A O 1
ATOM 2467 N N . SER A 1 320 ? -17.844 -23.125 18.047 1 79.69 320 SER A N 1
ATOM 2468 C CA . SER A 1 320 ? -18.297 -24.469 17.719 1 79.69 320 SER A CA 1
ATOM 2469 C C . SER A 1 320 ? -17.891 -24.844 16.281 1 79.69 320 SER A C 1
ATOM 2471 O O . SER A 1 320 ? -17.703 -26.031 15.977 1 79.69 320 SER A O 1
ATOM 2473 N N . ASN A 1 321 ? -17.797 -23.844 15.469 1 82.44 321 ASN A N 1
ATOM 2474 C CA . ASN A 1 321 ? -17.438 -24.062 14.07 1 82.44 321 ASN A CA 1
ATOM 2475 C C . ASN A 1 321 ? -16.359 -23.094 13.602 1 82.44 321 ASN A C 1
ATOM 2477 O O . ASN A 1 321 ? -16.656 -22.125 12.891 1 82.44 321 ASN A O 1
ATOM 2481 N N . LEU A 1 322 ? -15.211 -23.531 13.898 1 80.69 322 LEU A N 1
ATOM 2482 C CA . LEU A 1 322 ? -14.109 -22.625 13.562 1 80.69 322 LEU A CA 1
ATOM 2483 C C . LEU A 1 322 ? -13.773 -22.719 12.078 1 80.69 322 LEU A C 1
ATOM 2485 O O . LEU A 1 322 ? -13.633 -23.812 11.523 1 80.69 322 LEU A O 1
ATOM 2489 N N . THR A 1 323 ? -13.844 -21.625 11.523 1 83.25 323 THR A N 1
ATOM 2490 C CA . THR A 1 323 ? -13.367 -21.531 10.148 1 83.25 323 THR A CA 1
ATOM 2491 C C . THR A 1 323 ? -11.844 -21.531 10.102 1 83.25 323 THR A C 1
ATOM 2493 O O . THR A 1 323 ? -11.188 -21.375 11.133 1 83.25 323 THR A O 1
ATOM 2496 N N . PHE A 1 324 ? -11.312 -21.766 8.977 1 86.31 324 PHE A N 1
ATOM 2497 C CA . PHE A 1 324 ? -9.859 -21.766 8.859 1 86.31 324 PHE A CA 1
ATOM 2498 C C . PHE A 1 324 ? -9.289 -20.391 9.188 1 86.31 324 PHE A C 1
ATOM 2500 O O . PHE A 1 324 ? -8.219 -20.281 9.781 1 86.31 324 PHE A O 1
ATOM 2507 N N . VAL A 1 325 ? -9.992 -19.359 8.797 1 85.25 325 VAL A N 1
ATOM 2508 C CA . VAL A 1 325 ? -9.562 -18 9.094 1 85.25 325 VAL A CA 1
ATOM 2509 C C . VAL A 1 325 ? -9.461 -17.797 10.609 1 85.25 325 VAL A C 1
ATOM 2511 O O . VAL A 1 325 ? -8.539 -17.156 11.094 1 85.25 325 VAL A O 1
ATOM 2514 N N . ASP A 1 326 ? -10.359 -18.391 11.273 1 83.81 326 ASP A N 1
ATOM 2515 C CA . ASP A 1 326 ? -10.344 -18.312 12.727 1 83.81 326 ASP A CA 1
ATOM 2516 C C . ASP A 1 326 ? -9.141 -19.031 13.312 1 83.81 326 ASP A C 1
ATOM 2518 O O . ASP A 1 326 ? -8.531 -18.562 14.281 1 83.81 326 ASP A O 1
ATOM 2522 N N . LEU A 1 327 ? -8.859 -20.156 12.703 1 82.81 327 LEU A N 1
ATOM 2523 C CA . LEU A 1 327 ? -7.734 -20.953 13.18 1 82.81 327 LEU A CA 1
ATOM 2524 C C . LEU A 1 327 ? -6.418 -20.203 12.992 1 82.81 327 LEU A C 1
ATOM 2526 O O . LEU A 1 327 ? -5.555 -20.234 13.867 1 82.81 327 LEU A O 1
ATOM 2530 N N . VAL A 1 328 ? -6.348 -19.578 11.898 1 85.69 328 VAL A N 1
ATOM 2531 C CA . VAL A 1 328 ? -5.094 -18.906 11.547 1 85.69 328 VAL A CA 1
ATOM 2532 C C . VAL A 1 328 ? -4.938 -17.641 12.383 1 85.69 328 VAL A C 1
ATOM 2534 O O . VAL A 1 328 ? -3.818 -17.266 12.734 1 85.69 328 VAL A O 1
ATOM 2537 N N . THR A 1 329 ? -6.043 -17.016 12.758 1 79 329 THR A N 1
ATOM 2538 C CA . THR A 1 329 ? -5.988 -15.727 13.453 1 79 329 THR A CA 1
ATOM 2539 C C . THR A 1 329 ? -6.078 -15.938 14.961 1 79 329 THR A C 1
ATOM 2541 O O . THR A 1 329 ? -6.07 -14.969 15.727 1 79 329 THR A O 1
ATOM 2544 N N . SER A 1 330 ? -6.445 -17.109 15.484 1 72 330 SER A N 1
ATOM 2545 C CA . SER A 1 330 ? -6.684 -17.422 16.891 1 72 330 SER A CA 1
ATOM 2546 C C . SER A 1 330 ? -5.543 -16.922 17.766 1 72 330 SER A C 1
ATOM 2548 O O . SER A 1 330 ? -5.746 -16.641 18.953 1 72 330 SER A O 1
ATOM 2550 N N . GLY A 1 331 ? -4.562 -16.422 17.219 1 60.62 331 GLY A N 1
ATOM 2551 C CA . GLY A 1 331 ? -3.516 -15.914 18.094 1 60.62 331 GLY A CA 1
ATOM 2552 C C . GLY A 1 331 ? -3.709 -14.461 18.469 1 60.62 331 GLY A C 1
ATOM 2553 O O . GLY A 1 331 ? -4.469 -13.742 17.828 1 60.62 331 GLY A O 1
ATOM 2554 N N . GLN A 1 332 ? -3.297 -14.133 19.797 1 57.97 332 GLN A N 1
ATOM 2555 C CA . GLN A 1 332 ? -3.541 -12.867 20.469 1 57.97 332 GLN A CA 1
ATOM 2556 C C . GLN A 1 332 ? -3.074 -11.688 19.625 1 57.97 332 GLN A C 1
ATOM 2558 O O . GLN A 1 332 ? -1.893 -11.586 19.281 1 57.97 332 GLN A O 1
ATOM 2563 N N . SER A 1 333 ? -4.027 -11.227 18.797 1 62.06 333 SER A N 1
ATOM 2564 C CA . SER A 1 333 ? -3.707 -9.961 18.141 1 62.06 333 SER A CA 1
ATOM 2565 C C . SER A 1 333 ? -3.432 -8.859 19.156 1 62.06 333 SER A C 1
ATOM 2567 O O . SER A 1 333 ? -3.961 -8.898 20.281 1 62.06 333 SER A O 1
ATOM 2569 N N . ARG A 1 334 ? -2.463 -8.102 19.016 1 64.12 334 ARG A N 1
ATOM 2570 C CA . ARG A 1 334 ? -2.133 -6.977 19.891 1 64.12 334 ARG A CA 1
ATOM 2571 C C . ARG A 1 334 ? -3.357 -6.109 20.156 1 64.12 334 ARG A C 1
ATOM 2573 O O . ARG A 1 334 ? -4.066 -5.727 19.219 1 64.12 334 ARG A O 1
ATOM 2580 N N . LYS A 1 335 ? -3.668 -6.121 21.359 1 72.75 335 LYS A N 1
ATOM 2581 C CA . LYS A 1 335 ? -4.773 -5.25 21.75 1 72.75 335 LYS A CA 1
ATOM 2582 C C . LYS A 1 335 ? -4.285 -3.836 22.047 1 72.75 335 LYS A C 1
ATOM 2584 O O . LYS A 1 335 ? -3.328 -3.65 22.797 1 72.75 335 LYS A O 1
ATOM 2589 N N . PHE A 1 336 ? -4.727 -2.896 21.328 1 82.25 336 PHE A N 1
ATOM 2590 C CA . PHE A 1 336 ? -4.43 -1.489 21.578 1 82.25 336 PHE A CA 1
ATOM 2591 C C . PHE A 1 336 ? -5.461 -0.872 22.516 1 82.25 336 PHE A C 1
ATOM 2593 O O . PHE A 1 336 ? -6.668 -0.978 22.266 1 82.25 336 PHE A O 1
ATOM 2600 N N . ARG A 1 337 ? -4.957 -0.295 23.719 1 87.25 337 ARG A N 1
ATOM 2601 C CA . ARG A 1 337 ? -5.832 0.289 24.734 1 87.25 337 ARG A CA 1
ATOM 2602 C C . ARG A 1 337 ? -5.668 1.804 24.781 1 87.25 337 ARG A C 1
ATOM 2604 O O . ARG A 1 337 ? -4.555 2.318 24.656 1 87.25 337 ARG A O 1
ATOM 2611 N N . ILE A 1 338 ? -6.664 2.469 25.031 1 91.56 338 ILE A N 1
ATOM 2612 C CA . ILE A 1 338 ? -6.684 3.926 25.125 1 91.56 338 ILE A CA 1
ATOM 2613 C C . ILE A 1 338 ? -5.758 4.379 26.25 1 91.56 338 ILE A C 1
ATOM 2615 O O . ILE A 1 338 ? -5.039 5.371 26.109 1 91.56 338 ILE A O 1
ATOM 2619 N N . THR A 1 339 ? -5.742 3.682 27.375 1 90.88 339 THR A N 1
ATOM 2620 C CA . THR A 1 339 ? -4.926 4.051 28.516 1 90.88 339 THR A CA 1
ATOM 2621 C C . THR A 1 339 ? -3.445 4.062 28.156 1 90.88 339 THR A C 1
ATOM 2623 O O . THR A 1 339 ? -2.701 4.945 28.578 1 90.88 339 THR A O 1
ATOM 2626 N N . ASP A 1 340 ? -3.031 3.086 27.375 1 89.56 340 ASP A N 1
ATOM 2627 C CA . ASP A 1 340 ? -1.641 3.025 26.938 1 89.56 340 ASP A CA 1
ATOM 2628 C C . ASP A 1 340 ? -1.296 4.211 26.047 1 89.56 340 ASP A C 1
ATOM 2630 O O . ASP A 1 340 ? -0.205 4.773 26.141 1 89.56 340 ASP A O 1
ATOM 2634 N N . GLU A 1 341 ? -2.193 4.555 25.172 1 92 341 GLU A N 1
ATOM 2635 C CA . GLU A 1 341 ? -1.989 5.668 24.234 1 92 341 GLU A CA 1
ATOM 2636 C C . GLU A 1 341 ? -1.843 6.988 24.984 1 92 341 GLU A C 1
ATOM 2638 O O . GLU A 1 341 ? -0.968 7.797 24.672 1 92 341 GLU A O 1
ATOM 2643 N N . LEU A 1 342 ? -2.672 7.141 26 1 91.88 342 LEU A N 1
ATOM 2644 C CA . LEU A 1 342 ? -2.645 8.383 26.766 1 91.88 342 LEU A CA 1
ATOM 2645 C C . LEU A 1 342 ? -1.387 8.461 27.625 1 91.88 342 LEU A C 1
ATOM 2647 O O . LEU A 1 342 ? -0.847 9.555 27.844 1 91.88 342 LEU A O 1
ATOM 2651 N N . GLU A 1 343 ? -0.963 7.324 28.094 1 91.19 343 GLU A N 1
ATOM 2652 C CA . GLU A 1 343 ? 0.298 7.301 28.828 1 91.19 343 GLU A CA 1
ATOM 2653 C C . GLU A 1 343 ? 1.471 7.672 27.922 1 91.19 343 GLU A C 1
ATOM 2655 O O . GLU A 1 343 ? 2.35 8.438 28.328 1 91.19 343 GLU A O 1
ATOM 2660 N N . LEU A 1 344 ? 1.465 7.16 26.766 1 91.94 344 LEU A N 1
ATOM 2661 C CA . LEU A 1 344 ? 2.508 7.488 25.797 1 91.94 344 LEU A CA 1
ATOM 2662 C C . LEU A 1 344 ? 2.449 8.961 25.422 1 91.94 344 LEU A C 1
ATOM 2664 O O . LEU A 1 344 ? 3.488 9.602 25.234 1 91.94 344 LEU A O 1
ATOM 2668 N N . LEU A 1 345 ? 1.257 9.438 25.234 1 92.75 345 LEU A N 1
ATOM 2669 C CA . LEU A 1 345 ? 1.079 10.844 24.891 1 92.75 345 LEU A CA 1
ATOM 2670 C C . LEU A 1 345 ? 1.671 11.742 25.984 1 92.75 345 LEU A C 1
ATOM 2672 O O . LEU A 1 345 ? 2.322 12.742 25.688 1 92.75 345 LEU A O 1
ATOM 2676 N N . SER A 1 346 ? 1.441 11.383 27.219 1 88.62 346 SER A N 1
ATOM 2677 C CA . SER A 1 346 ? 1.998 12.141 28.328 1 88.62 346 SER A CA 1
ATOM 2678 C C . SER A 1 346 ? 3.521 12.094 28.328 1 88.62 346 SER A C 1
ATOM 2680 O O . SER A 1 346 ? 4.18 13.086 28.656 1 88.62 346 SER A O 1
ATOM 2682 N N . HIS A 1 347 ? 4.012 11.008 27.906 1 87.38 347 HIS A N 1
ATOM 2683 C CA . HIS A 1 347 ? 5.461 10.875 27.812 1 87.38 347 HIS A CA 1
ATOM 2684 C C . HIS A 1 347 ? 6.039 11.844 26.797 1 87.38 347 HIS A C 1
ATOM 2686 O O . HIS A 1 347 ? 7.094 12.438 27.016 1 87.38 347 HIS A O 1
ATOM 2692 N N . VAL A 1 348 ? 5.383 11.953 25.688 1 88.06 348 VAL A N 1
ATOM 2693 C CA . VAL A 1 348 ? 5.859 12.844 24.641 1 88.06 348 VAL A CA 1
ATOM 2694 C C . VAL A 1 348 ? 5.676 14.297 25.062 1 88.06 348 VAL A C 1
ATOM 2696 O O . VAL A 1 348 ? 6.566 15.133 24.859 1 88.06 348 VAL A O 1
ATOM 2699 N N . THR A 1 349 ? 4.594 14.578 25.672 1 82.25 349 THR A N 1
ATOM 2700 C CA . THR A 1 349 ? 4.266 15.945 26.062 1 82.25 349 THR A CA 1
ATOM 2701 C C . THR A 1 349 ? 5.199 16.438 27.172 1 82.25 349 THR A C 1
ATOM 2703 O O . THR A 1 349 ? 5.602 17.594 27.172 1 82.25 349 THR A O 1
ATOM 2706 N N . ASP A 1 350 ? 5.52 15.539 28.047 1 79.31 350 ASP A N 1
ATOM 2707 C CA . ASP A 1 350 ? 6.387 15.898 29.156 1 79.31 350 ASP A CA 1
ATOM 2708 C C . ASP A 1 350 ? 7.828 16.094 28.688 1 79.31 350 ASP A C 1
ATOM 2710 O O . ASP A 1 350 ? 8.586 16.844 29.312 1 79.31 350 ASP A O 1
ATOM 2714 N N . GLY A 1 351 ? 8.117 15.445 27.656 1 73.06 351 GLY A N 1
ATOM 2715 C CA . GLY A 1 351 ? 9.469 15.523 27.141 1 73.06 351 GLY A CA 1
ATOM 2716 C C . GLY A 1 351 ? 9.703 16.734 26.266 1 73.06 351 GLY A C 1
ATOM 2717 O O . GLY A 1 351 ? 10.844 17.047 25.906 1 73.06 351 GLY A O 1
ATOM 2718 N N . LEU A 1 352 ? 8.602 17.297 25.922 1 72.5 352 LEU A N 1
ATOM 2719 C CA . LEU A 1 352 ? 8.734 18.484 25.078 1 72.5 352 LEU A CA 1
ATOM 2720 C C . LEU A 1 352 ? 9.375 19.641 25.844 1 72.5 352 LEU A C 1
ATOM 2722 O O . LEU A 1 352 ? 8.961 19.938 26.969 1 72.5 352 LEU A O 1
ATOM 2726 N N . VAL A 1 353 ? 10.688 19.812 25.75 1 59.75 353 VAL A N 1
ATOM 2727 C CA . VAL A 1 353 ? 11.461 20.828 26.438 1 59.75 353 VAL A CA 1
ATOM 2728 C C . VAL A 1 353 ? 10.914 22.219 26.109 1 59.75 353 VAL A C 1
ATOM 2730 O O . VAL A 1 353 ? 10.602 22.516 24.953 1 59.75 353 VAL A O 1
ATOM 2733 N N . GLY A 1 354 ? 10.672 22.969 27.109 1 58.78 354 GLY A N 1
ATOM 2734 C CA . GLY A 1 354 ? 10.289 24.375 27.219 1 58.78 354 GLY A CA 1
ATOM 2735 C C . GLY A 1 354 ? 9.867 25 25.906 1 58.78 354 GLY A C 1
ATOM 2736 O O . GLY A 1 354 ? 8.742 25.484 25.781 1 58.78 354 GLY A O 1
ATOM 2737 N N . ASP A 1 355 ? 10.617 24.859 24.891 1 60 355 ASP A N 1
ATOM 2738 C CA . ASP A 1 355 ? 10.391 25.656 23.688 1 60 355 ASP A CA 1
ATOM 2739 C C . ASP A 1 355 ? 9.352 25 22.781 1 60 355 ASP A C 1
ATOM 2741 O O . ASP A 1 355 ? 8.812 25.656 21.875 1 60 355 ASP A O 1
ATOM 2745 N N . TRP A 1 356 ? 8.836 23.719 23.125 1 67.12 356 TRP A N 1
ATOM 2746 C CA . TRP A 1 356 ? 7.926 23.078 22.172 1 67.12 356 TRP A CA 1
ATOM 2747 C C . TRP A 1 356 ? 6.535 22.922 22.781 1 67.12 356 TRP A C 1
ATOM 2749 O O . TRP A 1 356 ? 5.625 22.391 22.141 1 67.12 356 TRP A O 1
ATOM 2759 N N . SER A 1 357 ? 6.473 23.438 23.984 1 66.75 357 SER A N 1
ATOM 2760 C CA . SER A 1 357 ? 5.156 23.391 24.609 1 66.75 357 SER A CA 1
ATOM 2761 C C . SER A 1 357 ? 4.289 24.562 24.156 1 66.75 357 SER A C 1
ATOM 2763 O O . SER A 1 357 ? 4.785 25.672 23.953 1 66.75 357 SER A O 1
ATOM 2765 N N . PHE A 1 358 ? 3.127 24.266 23.797 1 68.25 358 PHE A N 1
ATOM 2766 C CA . PHE A 1 358 ? 2.199 25.281 23.312 1 68.25 358 PHE A CA 1
ATOM 2767 C C . PHE A 1 358 ? 1.676 26.125 24.469 1 68.25 358 PHE A C 1
ATOM 2769 O O . PHE A 1 358 ? 1.279 25.594 25.5 1 68.25 358 PHE A O 1
ATOM 2776 N N . SER A 1 359 ? 1.943 27.312 24.5 1 65 359 SER A N 1
ATOM 2777 C CA . SER A 1 359 ? 1.398 28.297 25.422 1 65 359 SER A CA 1
ATOM 2778 C C . SER A 1 359 ? 0.687 29.422 24.688 1 65 359 SER A C 1
ATOM 2780 O O . SER A 1 359 ? 0.856 29.594 23.484 1 65 359 SER A O 1
ATOM 2782 N N . PRO A 1 360 ? -0.206 30.062 25.406 1 61.44 360 PRO A N 1
ATOM 2783 C CA . PRO A 1 360 ? -0.875 31.188 24.734 1 61.44 360 PRO A CA 1
ATOM 2784 C C . PRO A 1 360 ? 0.108 32.156 24.094 1 61.44 360 PRO A C 1
ATOM 2786 O O . PRO A 1 360 ? -0.241 32.875 23.141 1 61.44 360 PRO A O 1
ATOM 2789 N N . SER A 1 361 ? 1.265 32.125 24.547 1 65.12 361 SER A N 1
ATOM 2790 C CA . SER A 1 361 ? 2.271 33.031 23.984 1 65.12 361 SER A CA 1
ATOM 2791 C C . SER A 1 361 ? 2.83 32.469 22.672 1 65.12 361 SER A C 1
ATOM 2793 O O . SER A 1 361 ? 3.439 33.219 21.906 1 65.12 361 SER A O 1
ATOM 2795 N N . THR A 1 362 ? 2.537 31.25 22.469 1 68.38 362 THR A N 1
ATOM 2796 C CA . THR A 1 362 ? 3.021 30.641 21.234 1 68.38 362 THR A CA 1
ATOM 2797 C C . THR A 1 362 ? 2.445 31.344 20.016 1 68.38 362 THR A C 1
ATOM 2799 O O . THR A 1 362 ? 3.137 31.516 19.016 1 68.38 362 THR A O 1
ATOM 2802 N N . VAL A 1 363 ? 1.276 31.828 20.156 1 64.12 363 VAL A N 1
ATOM 2803 C CA . VAL A 1 363 ? 0.591 32.438 19.016 1 64.12 363 VAL A CA 1
ATOM 2804 C C . VAL A 1 363 ? 1.229 33.781 18.703 1 64.12 363 VAL A C 1
ATOM 2806 O O . VAL A 1 363 ? 1.232 34.219 17.547 1 64.12 363 VAL A O 1
ATOM 2809 N N . SER A 1 364 ? 1.835 34.25 19.75 1 62.72 364 SER A N 1
ATOM 2810 C CA . SER A 1 364 ? 2.449 35.562 19.562 1 62.72 364 SER A CA 1
ATOM 2811 C C . SER A 1 364 ? 3.943 35.438 19.281 1 62.72 364 SER A C 1
ATOM 2813 O O . SER A 1 364 ? 4.648 36.438 19.188 1 62.72 364 SER A O 1
ATOM 2815 N N . ASP A 1 365 ? 4.309 34.281 19.141 1 68.06 365 ASP A N 1
ATOM 2816 C CA . ASP A 1 365 ? 5.73 34.062 18.891 1 68.06 365 ASP A CA 1
ATOM 2817 C C . ASP A 1 365 ? 6.141 34.625 17.531 1 68.06 365 ASP A C 1
ATOM 2819 O O . ASP A 1 365 ? 5.473 34.375 16.531 1 68.06 365 ASP A O 1
ATOM 2823 N N . SER A 1 366 ? 7.121 35.469 17.594 1 64.06 366 SER A N 1
ATOM 2824 C CA . SER A 1 366 ? 7.602 36.094 16.375 1 64.06 366 SER A CA 1
ATOM 2825 C C . SER A 1 366 ? 8.375 35.125 15.5 1 64.06 366 SER A C 1
ATOM 2827 O O . SER A 1 366 ? 8.531 35.344 14.297 1 64.06 366 SER A O 1
ATOM 2829 N N . ASP A 1 367 ? 8.797 34.094 16.141 1 67.06 367 ASP A N 1
ATOM 2830 C CA . ASP A 1 367 ? 9.5 33.062 15.367 1 67.06 367 ASP A CA 1
ATOM 2831 C C . ASP A 1 367 ? 8.516 32.156 14.641 1 67.06 367 ASP A C 1
ATOM 2833 O O . ASP A 1 367 ? 7.871 31.312 15.258 1 67.06 367 ASP A O 1
ATOM 2837 N N . SER A 1 368 ? 8.508 32.344 13.398 1 67.69 368 SER A N 1
ATOM 2838 C CA . SER A 1 368 ? 7.527 31.641 12.578 1 67.69 368 SER A CA 1
ATOM 2839 C C . SER A 1 368 ? 7.77 30.141 12.594 1 67.69 368 SER A C 1
ATOM 2841 O O . SER A 1 368 ? 6.82 29.359 12.602 1 67.69 368 SER A O 1
ATOM 2843 N N . VAL A 1 369 ? 8.969 29.781 12.68 1 69.06 369 VAL A N 1
ATOM 2844 C CA . VAL A 1 369 ? 9.297 28.344 12.641 1 69.06 369 VAL A CA 1
ATOM 2845 C C . VAL A 1 369 ? 8.789 27.672 13.906 1 69.06 369 VAL A C 1
ATOM 2847 O O . VAL A 1 369 ? 8.109 26.641 13.844 1 69.06 369 VAL A O 1
ATOM 2850 N N . ARG A 1 370 ? 9.102 28.297 14.922 1 71.44 370 ARG A N 1
ATOM 2851 C CA . ARG A 1 370 ? 8.711 27.719 16.203 1 71.44 370 ARG A CA 1
ATOM 2852 C C . ARG A 1 370 ? 7.195 27.766 16.391 1 71.44 370 ARG A C 1
ATOM 2854 O O . ARG A 1 370 ? 6.605 26.844 16.969 1 71.44 370 ARG A O 1
ATOM 2861 N N . PHE A 1 371 ? 6.715 28.766 15.805 1 76.25 371 PHE A N 1
ATOM 2862 C CA . PHE A 1 371 ? 5.266 28.906 15.875 1 76.25 371 PHE A CA 1
ATOM 2863 C C . PHE A 1 371 ? 4.578 27.75 15.164 1 76.25 371 PHE A C 1
ATOM 2865 O O . PHE A 1 371 ? 3.691 27.109 15.734 1 76.25 371 PHE A O 1
ATOM 2872 N N . PHE A 1 372 ? 5.027 27.469 14.031 1 75.75 372 PHE A N 1
ATOM 2873 C CA . PHE A 1 372 ? 4.371 26.438 13.227 1 75.75 372 PHE A CA 1
ATOM 2874 C C . PHE A 1 372 ? 4.594 25.062 13.828 1 75.75 372 PHE A C 1
ATOM 2876 O O . PHE A 1 372 ? 3.67 24.25 13.883 1 75.75 372 PHE A O 1
ATOM 2883 N N . GLN A 1 373 ? 5.699 24.812 14.289 1 78.5 373 GLN A N 1
ATOM 2884 C CA . GLN A 1 373 ? 6.016 23.5 14.836 1 78.5 373 GLN A CA 1
ATOM 2885 C C . GLN A 1 373 ? 5.285 23.25 16.156 1 78.5 373 GLN A C 1
ATOM 2887 O O . GLN A 1 373 ? 4.758 22.172 16.391 1 78.5 373 GLN A O 1
ATOM 2892 N N . ARG A 1 374 ? 5.297 24.281 16.969 1 81.38 374 ARG A N 1
ATOM 2893 C CA . ARG A 1 374 ? 4.617 24.156 18.25 1 81.38 374 ARG A CA 1
ATOM 2894 C C . ARG A 1 374 ? 3.115 23.969 18.062 1 81.38 374 ARG A C 1
ATOM 2896 O O . ARG A 1 374 ? 2.482 23.203 18.781 1 81.38 374 ARG A O 1
ATOM 2903 N N . THR A 1 375 ? 2.664 24.703 17.125 1 83.88 375 THR A N 1
ATOM 2904 C CA . THR A 1 375 ? 1.238 24.609 16.844 1 83.88 375 THR A CA 1
ATOM 2905 C C . THR A 1 375 ? 0.894 23.203 16.312 1 83.88 375 THR A C 1
ATOM 2907 O O . THR A 1 375 ? -0.107 22.625 16.734 1 83.88 375 THR A O 1
ATOM 2910 N N . ARG A 1 376 ? 1.688 22.719 15.492 1 86.31 376 ARG A N 1
ATOM 2911 C CA . ARG A 1 376 ? 1.446 21.406 14.906 1 86.31 376 ARG A CA 1
ATOM 2912 C C . ARG A 1 376 ? 1.491 20.328 15.977 1 86.31 376 ARG A C 1
ATOM 2914 O O . ARG A 1 376 ? 0.659 19.406 15.984 1 86.31 376 ARG A O 1
ATOM 2921 N N . VAL A 1 377 ? 2.449 20.391 16.797 1 87.94 377 VAL A N 1
ATOM 2922 C CA . VAL A 1 377 ? 2.596 19.391 17.859 1 87.94 377 VAL A CA 1
ATOM 2923 C C . VAL A 1 377 ? 1.396 19.469 18.812 1 87.94 377 VAL A C 1
ATOM 2925 O O . VAL A 1 377 ? 0.838 18.438 19.188 1 87.94 377 VAL A O 1
ATOM 2928 N N . PHE A 1 378 ? 1.019 20.641 19.078 1 88.06 378 PHE A N 1
ATOM 2929 C CA . PHE A 1 378 ? -0.097 20.844 20 1 88.06 378 PHE A CA 1
ATOM 2930 C C . PHE A 1 378 ? -1.393 20.312 19.406 1 88.06 378 PHE A C 1
ATOM 2932 O O . PHE A 1 378 ? -2.143 19.594 20.062 1 88.06 378 PHE A O 1
ATOM 2939 N N . THR A 1 379 ? -1.641 20.719 18.188 1 91.88 379 THR A N 1
ATOM 2940 C CA . THR A 1 379 ? -2.893 20.297 17.578 1 91.88 379 THR A CA 1
ATOM 2941 C C . THR A 1 379 ? -2.916 18.781 17.375 1 91.88 379 THR A C 1
ATOM 2943 O O . THR A 1 379 ? -3.973 18.156 17.469 1 91.88 379 THR A O 1
ATOM 2946 N N . LEU A 1 380 ? -1.785 18.234 17.125 1 93.25 380 LEU A N 1
ATOM 2947 C CA . LEU A 1 380 ? -1.72 16.797 16.969 1 93.25 380 LEU A CA 1
ATOM 2948 C C . LEU A 1 380 ? -1.986 16.094 18.312 1 93.25 380 LEU A C 1
ATOM 2950 O O . LEU A 1 380 ? -2.615 15.039 18.344 1 93.25 380 LEU A O 1
ATOM 2954 N N . GLN A 1 381 ? -1.49 16.656 19.391 1 91.81 381 GLN A N 1
ATOM 2955 C CA . GLN A 1 381 ? -1.777 16.109 20.719 1 91.81 381 GLN A CA 1
ATOM 2956 C C . GLN A 1 381 ? -3.275 16.125 21 1 91.81 381 GLN A C 1
ATOM 2958 O O . GLN A 1 381 ? -3.838 15.133 21.469 1 91.81 381 GLN A O 1
ATOM 2963 N N . GLN A 1 382 ? -3.82 17.266 20.688 1 91.88 382 GLN A N 1
ATOM 2964 C CA . GLN A 1 382 ? -5.258 17.391 20.906 1 91.88 382 GLN A CA 1
ATOM 2965 C C . GLN A 1 382 ? -6.043 16.453 20 1 91.88 382 GLN A C 1
ATOM 2967 O O . GLN A 1 382 ? -7.086 15.922 20.406 1 91.88 382 GLN A O 1
ATOM 2972 N N . PHE A 1 383 ? -5.547 16.297 18.859 1 96 383 PHE A N 1
ATOM 2973 C CA . PHE A 1 383 ? -6.195 15.414 17.891 1 96 383 PHE A CA 1
ATOM 2974 C C . PHE A 1 383 ? -6.234 13.984 18.422 1 96 383 PHE A C 1
ATOM 2976 O O . PHE A 1 383 ? -7.27 13.32 18.344 1 96 383 PHE A O 1
ATOM 2983 N N . ILE A 1 384 ? -5.113 13.516 18.922 1 95.12 384 ILE A N 1
ATOM 2984 C CA . ILE A 1 384 ? -5.035 12.164 19.469 1 95.12 384 ILE A CA 1
ATOM 2985 C C . ILE A 1 384 ? -5.984 12.039 20.656 1 95.12 384 ILE A C 1
ATOM 2987 O O . ILE A 1 384 ? -6.719 11.062 20.781 1 95.12 384 ILE A O 1
ATOM 2991 N N . ARG A 1 385 ? -6.035 13.023 21.516 1 94.12 385 ARG A N 1
ATOM 2992 C CA . ARG A 1 385 ? -6.941 13.016 22.656 1 94.12 385 ARG A CA 1
ATOM 2993 C C . ARG A 1 385 ? -8.398 12.984 22.203 1 94.12 385 ARG A C 1
ATOM 2995 O O . ARG A 1 385 ? -9.227 12.305 22.812 1 94.12 385 ARG A O 1
ATOM 3002 N N . LEU A 1 386 ? -8.625 13.758 21.203 1 94.94 386 LEU A N 1
ATOM 3003 C CA . LEU A 1 386 ? -9.977 13.805 20.672 1 94.94 386 LEU A CA 1
ATOM 3004 C C . LEU A 1 386 ? -10.422 12.43 20.188 1 94.94 386 LEU A C 1
ATOM 3006 O O . LEU A 1 386 ? -11.508 11.969 20.516 1 94.94 386 LEU A O 1
ATOM 3010 N N . LEU A 1 387 ? -9.594 11.82 19.422 1 94.12 387 LEU A N 1
ATOM 3011 C CA . LEU A 1 387 ? -9.938 10.516 18.859 1 94.12 387 LEU A CA 1
ATOM 3012 C C . LEU A 1 387 ? -10.07 9.469 19.953 1 94.12 387 LEU A C 1
ATOM 3014 O O . LEU A 1 387 ? -10.945 8.602 19.891 1 94.12 387 LEU A O 1
ATOM 3018 N N . SER A 1 388 ? -9.219 9.531 20.922 1 93.69 388 SER A N 1
ATOM 3019 C CA . SER A 1 388 ? -9.297 8.609 22.047 1 93.69 388 SER A CA 1
ATOM 3020 C C . SER A 1 388 ? -10.586 8.812 22.844 1 93.69 388 SER A C 1
ATOM 3022 O O . SER A 1 388 ? -11.242 7.848 23.219 1 93.69 388 SER A O 1
ATOM 3024 N N . ALA A 1 389 ? -10.898 10.016 23.062 1 91.81 389 ALA A N 1
ATOM 3025 C CA . ALA A 1 389 ? -12.117 10.328 23.812 1 91.81 389 ALA A CA 1
ATOM 3026 C C . ALA A 1 389 ? -13.359 9.898 23.047 1 91.81 389 ALA A C 1
ATOM 3028 O O . ALA A 1 389 ? -14.312 9.383 23.641 1 91.81 389 ALA A O 1
ATOM 3029 N N . ARG A 1 390 ? -13.375 10.117 21.828 1 90.5 390 ARG A N 1
ATOM 3030 C CA . ARG A 1 390 ? -14.5 9.727 21 1 90.5 390 ARG A CA 1
ATOM 3031 C C . ARG A 1 390 ? -14.719 8.211 21.047 1 90.5 390 ARG A C 1
ATOM 3033 O O . ARG A 1 390 ? -15.852 7.746 21.156 1 90.5 390 ARG A O 1
ATOM 3040 N N . HIS A 1 391 ? -13.695 7.551 20.906 1 88.94 391 HIS A N 1
ATOM 3041 C CA . HIS A 1 391 ? -13.805 6.098 20.938 1 88.94 391 HIS A CA 1
ATOM 3042 C C . HIS A 1 391 ? -14.281 5.609 22.312 1 88.94 391 HIS A C 1
ATOM 3044 O O . HIS A 1 391 ? -15.109 4.703 22.391 1 88.94 391 HIS A O 1
ATOM 3050 N N . ALA A 1 392 ? -13.68 6.172 23.344 1 89.62 392 ALA A N 1
ATOM 3051 C CA . ALA A 1 392 ? -14.117 5.816 24.688 1 89.62 392 ALA A CA 1
ATOM 3052 C C . ALA A 1 392 ? -15.602 6.125 24.891 1 89.62 392 ALA A C 1
ATOM 3054 O O . ALA A 1 392 ? -16.312 5.383 25.562 1 89.62 392 ALA A O 1
ATOM 3055 N N . PHE A 1 393 ? -16.016 7.133 24.297 1 87.38 393 PHE A N 1
ATOM 3056 C CA . PHE A 1 393 ? -17.406 7.523 24.391 1 87.38 393 PHE A CA 1
ATOM 3057 C C . PHE A 1 393 ? -18.297 6.527 23.656 1 87.38 393 PHE A C 1
ATOM 3059 O O . PHE A 1 393 ? -19.375 6.18 24.125 1 87.38 393 PHE A O 1
ATOM 3066 N N . THR A 1 394 ? -17.891 6.074 22.531 1 83.62 394 THR A N 1
ATOM 3067 C CA . THR A 1 394 ? -18.641 5.07 21.766 1 83.62 394 THR A CA 1
ATOM 3068 C C . THR A 1 394 ? -18.75 3.771 22.562 1 83.62 394 THR A C 1
ATOM 3070 O O . THR A 1 394 ? -19.797 3.123 22.547 1 83.62 394 THR A O 1
ATOM 3073 N N . GLU A 1 395 ? -17.641 3.432 23.141 1 81.62 395 GLU A N 1
ATOM 3074 C CA . GLU A 1 395 ? -17.672 2.236 23.984 1 81.62 395 GLU A CA 1
ATOM 3075 C C . GLU A 1 395 ? -18.641 2.416 25.156 1 81.62 395 GLU A C 1
ATOM 3077 O O . GLU A 1 395 ? -19.328 1.478 25.547 1 81.62 395 GLU A O 1
ATOM 3082 N N . PHE A 1 396 ? -18.594 3.609 25.672 1 82.75 396 PHE A N 1
ATOM 3083 C CA . PHE A 1 396 ? -19.484 3.939 26.781 1 82.75 396 PHE A CA 1
ATOM 3084 C C . PHE A 1 396 ? -20.938 3.822 26.359 1 82.75 396 PHE A C 1
ATOM 3086 O O . PHE A 1 396 ? -21.766 3.289 27.094 1 82.75 396 PHE A O 1
ATOM 3093 N N . LEU A 1 397 ? -21.281 4.246 25.203 1 79.19 397 LEU A N 1
ATOM 3094 C CA . LEU A 1 397 ? -22.641 4.191 24.703 1 79.19 397 LEU A CA 1
ATOM 3095 C C . LEU A 1 397 ? -23.062 2.75 24.422 1 79.19 397 LEU A C 1
ATOM 3097 O O . LEU A 1 397 ? -24.234 2.4 24.578 1 79.19 397 LEU A O 1
ATOM 3101 N N . GLY A 1 398 ? -22.219 1.989 23.906 1 71.25 398 GLY A N 1
ATOM 3102 C CA . GLY A 1 398 ? -22.516 0.596 23.594 1 71.25 398 GLY A CA 1
ATOM 3103 C C . GLY A 1 398 ? -22.641 -0.267 24.844 1 71.25 398 GLY A C 1
ATOM 3104 O O . GLY A 1 398 ? -23.328 -1.289 24.828 1 71.25 398 GLY A O 1
ATOM 3105 N N . ALA A 1 399 ? -21.859 0.083 25.797 1 65.5 399 ALA A N 1
ATOM 3106 C CA . ALA A 1 399 ? -21.922 -0.674 27.047 1 65.5 399 ALA A CA 1
ATOM 3107 C C . ALA A 1 399 ? -23.25 -0.426 27.781 1 65.5 399 ALA A C 1
ATOM 3109 O O . ALA A 1 399 ? -23.734 0.705 27.812 1 65.5 399 ALA A O 1
ATOM 3110 N N . ALA A 1 400 ? -24.359 -1.259 27.406 1 51.66 400 ALA A N 1
ATOM 3111 C CA . ALA A 1 400 ? -25.641 -1.22 28.125 1 51.66 400 ALA A CA 1
ATOM 3112 C C . ALA A 1 400 ? -25.547 -0.344 29.359 1 51.66 400 ALA A C 1
ATOM 3114 O O . ALA A 1 400 ? -24.453 -0.08 29.859 1 51.66 400 ALA A O 1
ATOM 3115 N N . ALA A 1 401 ? -26.953 0.051 30.047 1 45.72 401 ALA A N 1
ATOM 3116 C CA . ALA A 1 401 ? -27.391 0.779 31.234 1 45.72 401 ALA A CA 1
ATOM 3117 C C . ALA A 1 401 ? -26.375 0.668 32.375 1 45.72 401 ALA A C 1
ATOM 3119 O O . ALA A 1 401 ? -26.625 1.098 33.5 1 45.72 401 ALA A O 1
ATOM 3120 N N . ALA A 1 402 ? -25.438 -0.281 32.281 1 42.41 402 ALA A N 1
ATOM 3121 C CA . ALA A 1 402 ? -24.859 -0.555 33.594 1 42.41 402 ALA A CA 1
ATOM 3122 C C . ALA A 1 402 ? -24.078 0.649 34.094 1 42.41 402 ALA A C 1
ATOM 3124 O O . ALA A 1 402 ? -24.094 1.716 33.469 1 42.41 402 ALA A O 1
ATOM 3125 N N . SER A 1 403 ? -22.578 0.369 34.344 1 47.81 403 SER A N 1
ATOM 3126 C CA . SER A 1 403 ? -21.828 0.86 35.469 1 47.81 403 SER A CA 1
ATOM 3127 C C . SER A 1 403 ? -21.359 2.291 35.25 1 47.81 403 SER A C 1
ATOM 3129 O O . SER A 1 403 ? -20.766 2.9 36.156 1 47.81 403 SER A O 1
ATOM 3131 N N . GLY A 1 404 ? -21.078 2.77 33.969 1 56.66 404 GLY A N 1
ATOM 3132 C CA . GLY A 1 404 ? -20.359 4.027 34.125 1 56.66 404 GLY A CA 1
ATOM 3133 C C . GLY A 1 404 ? -21.281 5.184 34.5 1 56.66 404 GLY A C 1
ATOM 3134 O O . GLY A 1 404 ? -22.469 5.168 34.156 1 56.66 404 GLY A O 1
ATOM 3135 N N . GLY A 1 405 ? -21.188 5.625 35.625 1 67.56 405 GLY A N 1
ATOM 3136 C CA . GLY A 1 405 ? -21.938 6.68 36.281 1 67.56 405 GLY A CA 1
ATOM 3137 C C . GLY A 1 405 ? -21.938 7.988 35.531 1 67.56 405 GLY A C 1
ATOM 3138 O O . GLY A 1 405 ? -21.281 8.102 34.469 1 67.56 405 GLY A O 1
ATOM 3139 N N . ALA A 1 406 ? -22.781 8.797 35.656 1 74.12 406 ALA A N 1
ATOM 3140 C CA . ALA A 1 406 ? -22.969 10.148 35.156 1 74.12 406 ALA A CA 1
ATOM 3141 C C . ALA A 1 406 ? -21.656 10.93 35.125 1 74.12 406 ALA A C 1
ATOM 3143 O O . ALA A 1 406 ? -21.406 11.719 34.219 1 74.12 406 ALA A O 1
ATOM 3144 N N . ALA A 1 407 ? -20.75 10.484 35.969 1 79.56 407 ALA A N 1
ATOM 3145 C CA . ALA A 1 407 ? -19.484 11.195 36.094 1 79.56 407 ALA A CA 1
ATOM 3146 C C . ALA A 1 407 ? -18.547 10.836 34.938 1 79.56 407 ALA A C 1
ATOM 3148 O O . ALA A 1 407 ? -17.828 11.703 34.406 1 79.56 407 ALA A O 1
ATOM 3149 N N . GLU A 1 408 ? -18.516 9.625 34.562 1 82.69 408 GLU A N 1
ATOM 3150 C CA . GLU A 1 408 ? -17.656 9.188 33.438 1 82.69 408 GLU A CA 1
ATOM 3151 C C . GLU A 1 408 ? -18.141 9.758 32.125 1 82.69 408 GLU A C 1
ATOM 3153 O O . GLU A 1 408 ? -17.328 10.148 31.281 1 82.69 408 GLU A O 1
ATOM 3158 N N . GLU A 1 409 ? -19.359 9.742 31.984 1 83.44 409 GLU A N 1
ATOM 3159 C CA . GLU A 1 409 ? -19.969 10.32 30.781 1 83.44 409 GLU A CA 1
ATOM 3160 C C . GLU A 1 409 ? -19.594 11.789 30.641 1 83.44 409 GLU A C 1
ATOM 3162 O O . GLU A 1 409 ? -19.203 12.234 29.547 1 83.44 409 GLU A O 1
ATOM 3167 N N . GLN A 1 410 ? -19.719 12.484 31.719 1 82.44 410 GLN A N 1
ATOM 3168 C CA . GLN A 1 410 ? -19.406 13.906 31.703 1 82.44 410 GLN A CA 1
ATOM 3169 C C . GLN A 1 410 ? -17.938 14.148 31.422 1 82.44 410 GLN A C 1
ATOM 3171 O O . GLN A 1 410 ? -17.578 15.102 30.703 1 82.44 410 GLN A O 1
ATOM 3176 N N . ALA A 1 411 ? -17.125 13.32 31.953 1 84.19 411 ALA A N 1
ATOM 3177 C CA . ALA A 1 411 ? -15.688 13.469 31.734 1 84.19 411 ALA A CA 1
ATOM 3178 C C . ALA A 1 411 ? -15.328 13.258 30.266 1 84.19 411 ALA A C 1
ATOM 3180 O O . ALA A 1 411 ? -14.461 13.961 29.734 1 84.19 411 ALA A O 1
ATOM 3181 N N . LEU A 1 412 ? -15.961 12.328 29.625 1 87.12 412 LEU A N 1
ATOM 3182 C CA . LEU A 1 412 ? -15.688 12.023 28.234 1 87.12 412 LEU A CA 1
ATOM 3183 C C . LEU A 1 412 ? -16.172 13.148 27.328 1 87.12 412 LEU A C 1
ATOM 3185 O O . LEU A 1 412 ? -15.5 13.523 26.359 1 87.12 412 LEU A O 1
ATOM 3189 N N . LEU A 1 413 ? -17.297 13.641 27.656 1 83.69 413 LEU A N 1
ATOM 3190 C CA . LEU A 1 413 ? -17.844 14.75 26.875 1 83.69 413 LEU A CA 1
ATOM 3191 C C . LEU A 1 413 ? -16.984 16 27.031 1 83.69 413 LEU A C 1
ATOM 3193 O O . LEU A 1 413 ? -16.766 16.734 26.062 1 83.69 413 LEU A O 1
ATOM 3197 N N . GLN A 1 414 ? -16.531 16.172 28.234 1 83.38 414 GLN A N 1
ATOM 3198 C CA . GLN A 1 414 ? -15.672 17.312 28.5 1 83.38 414 GLN A CA 1
ATOM 3199 C C . GLN A 1 414 ? -14.359 17.203 27.719 1 83.38 414 GLN A C 1
ATOM 3201 O O . GLN A 1 414 ? -13.906 18.172 27.109 1 83.38 414 GLN A O 1
ATOM 3206 N N . GLN A 1 415 ? -13.797 16.062 27.75 1 88.25 415 GLN A N 1
ATOM 3207 C CA . GLN A 1 415 ? -12.539 15.859 27.047 1 88.25 415 GLN A CA 1
ATOM 3208 C C . GLN A 1 415 ? -12.719 16.031 25.531 1 88.25 415 GLN A C 1
ATOM 3210 O O . GLN A 1 415 ? -11.867 16.625 24.859 1 88.25 415 GLN A O 1
ATOM 3215 N N . THR A 1 416 ? -13.781 15.484 24.984 1 90.44 416 THR A N 1
ATOM 3216 C CA . THR A 1 416 ? -14.062 15.633 23.562 1 90.44 416 THR A CA 1
ATOM 3217 C C . THR A 1 416 ? -14.219 17.109 23.188 1 90.44 416 THR A C 1
ATOM 3219 O O . THR A 1 416 ? -13.648 17.562 22.203 1 90.44 416 THR A O 1
ATOM 3222 N N . THR A 1 417 ? -14.945 17.797 24.031 1 87.56 417 THR A N 1
ATOM 3223 C CA . THR A 1 417 ? -15.188 19.203 23.766 1 87.56 417 THR A CA 1
ATOM 3224 C C . THR A 1 417 ? -13.906 20.016 23.906 1 87.56 417 THR A C 1
ATOM 3226 O O . THR A 1 417 ? -13.594 20.859 23.062 1 87.56 417 THR A O 1
ATOM 3229 N N . GLN A 1 418 ? -13.164 19.734 24.938 1 85.19 418 GLN A N 1
ATOM 3230 C CA . GLN A 1 418 ? -11.922 20.453 25.188 1 85.19 418 GLN A CA 1
ATOM 3231 C C . GLN A 1 418 ? -10.922 20.266 24.062 1 85.19 418 GLN A C 1
ATOM 3233 O O . GLN A 1 418 ? -10.289 21.219 23.609 1 85.19 418 GLN A O 1
ATOM 3238 N N . SER A 1 419 ? -10.758 19.078 23.656 1 91.31 419 SER A N 1
ATOM 3239 C CA . SER A 1 419 ? -9.812 18.781 22.594 1 91.31 419 SER A CA 1
ATOM 3240 C C . SER A 1 419 ? -10.266 19.391 21.266 1 91.31 419 SER A C 1
ATOM 3242 O O . SER A 1 419 ? -9.453 19.922 20.516 1 91.31 419 SER A O 1
ATOM 3244 N N . ALA A 1 420 ? -11.531 19.25 20.984 1 92.5 420 ALA A N 1
ATOM 3245 C CA . ALA A 1 420 ? -12.062 19.828 19.75 1 92.5 420 ALA A CA 1
ATOM 3246 C C . ALA A 1 420 ? -11.875 21.344 19.734 1 92.5 420 ALA A C 1
ATOM 3248 O O . ALA A 1 420 ? -11.422 21.906 18.734 1 92.5 420 ALA A O 1
ATOM 3249 N N . LEU A 1 421 ? -12.195 21.938 20.859 1 88 421 LEU A N 1
ATOM 3250 C CA . LEU A 1 421 ? -12.07 23.391 20.938 1 88 421 LEU A CA 1
ATOM 3251 C C . LEU A 1 421 ? -10.602 23.812 20.906 1 88 421 LEU A C 1
ATOM 3253 O O . LEU A 1 421 ? -10.273 24.891 20.375 1 88 421 LEU A O 1
ATOM 3257 N N . GLY A 1 422 ? -9.766 22.984 21.469 1 86.06 422 GLY A N 1
ATOM 3258 C CA . GLY A 1 422 ? -8.336 23.25 21.375 1 86.06 422 GLY A CA 1
ATOM 3259 C C . GLY A 1 422 ? -7.844 23.328 19.938 1 86.06 422 GLY A C 1
ATOM 3260 O O . GLY A 1 422 ? -7.07 24.219 19.578 1 86.06 422 GLY A O 1
ATOM 3261 N N . ILE A 1 423 ? -8.234 22.453 19.094 1 91.75 423 ILE A N 1
ATOM 3262 C CA . ILE A 1 423 ? -7.852 22.422 17.688 1 91.75 423 ILE A CA 1
ATOM 3263 C C . ILE A 1 423 ? -8.469 23.609 16.969 1 91.75 423 ILE A C 1
ATOM 3265 O O . ILE A 1 423 ? -7.758 24.375 16.297 1 91.75 423 ILE A O 1
ATOM 3269 N N . ILE A 1 424 ? -9.789 23.797 17.172 1 90.75 424 ILE A N 1
ATOM 3270 C CA . ILE A 1 424 ? -10.531 24.828 16.453 1 90.75 424 ILE A CA 1
ATOM 3271 C C . ILE A 1 424 ? -10.047 26.203 16.906 1 90.75 424 ILE A C 1
ATOM 3273 O O . ILE A 1 424 ? -9.812 27.078 16.062 1 90.75 424 ILE A O 1
ATOM 3277 N N . GLY A 1 425 ? -9.938 26.344 18.188 1 86.06 425 GLY A N 1
ATOM 3278 C CA . GLY A 1 425 ? -9.461 27.625 18.703 1 86.06 425 GLY A CA 1
ATOM 3279 C C . GLY A 1 425 ? -8.086 28 18.203 1 86.06 425 GLY A C 1
ATOM 3280 O O . GLY A 1 425 ? -7.84 29.156 17.859 1 86.06 425 GLY A O 1
ATOM 3281 N N . THR A 1 426 ? -7.227 27.047 18.109 1 84.62 426 THR A N 1
ATOM 3282 C CA . THR A 1 426 ? -5.867 27.281 17.641 1 84.62 426 THR A CA 1
ATOM 3283 C C . THR A 1 426 ? -5.875 27.766 16.188 1 84.62 426 THR A C 1
ATOM 3285 O O . THR A 1 426 ? -5.246 28.766 15.852 1 84.62 426 THR A O 1
ATOM 3288 N N . TYR A 1 427 ? -6.539 27.109 15.312 1 88.12 427 TYR A N 1
ATOM 3289 C CA . TYR A 1 427 ? -6.543 27.484 13.898 1 88.12 427 TYR A CA 1
ATOM 3290 C C . TYR A 1 427 ? -7.332 28.766 13.68 1 88.12 427 TYR A C 1
ATOM 3292 O O . TYR A 1 427 ? -7.047 29.531 12.742 1 88.12 427 TYR A O 1
ATOM 3300 N N . SER A 1 428 ? -8.289 29.062 14.562 1 84.69 428 SER A N 1
ATOM 3301 C CA . SER A 1 428 ? -9.023 30.328 14.469 1 84.69 428 SER A CA 1
ATOM 3302 C C . SER A 1 428 ? -8.117 31.516 14.789 1 84.69 428 SER A C 1
ATOM 3304 O O . SER A 1 428 ? -8.203 32.562 14.133 1 84.69 428 SER A O 1
ATOM 3306 N N . ILE A 1 429 ? -7.316 31.297 15.711 1 76.12 429 ILE A N 1
ATOM 3307 C CA . ILE A 1 429 ? -6.395 32.344 16.078 1 76.12 429 ILE A CA 1
ATOM 3308 C C . ILE A 1 429 ? -5.367 32.562 14.969 1 76.12 429 ILE A C 1
ATOM 3310 O O . ILE A 1 429 ? -5.004 33.688 14.656 1 76.12 429 ILE A O 1
ATOM 3314 N N . ILE A 1 430 ? -4.934 31.5 14.469 1 82.31 430 ILE A N 1
ATOM 3315 C CA . ILE A 1 430 ? -3.967 31.562 13.383 1 82.31 430 ILE A CA 1
ATOM 3316 C C . ILE A 1 430 ? -4.586 32.281 12.18 1 82.31 430 ILE A C 1
ATOM 3318 O O . ILE A 1 430 ? -3.908 33.062 11.492 1 82.31 430 ILE A O 1
ATOM 3322 N N . ASP A 1 431 ? -5.77 32.031 11.922 1 83.44 431 ASP A N 1
ATOM 3323 C CA . ASP A 1 431 ? -6.492 32.719 10.859 1 83.44 431 ASP A CA 1
ATOM 3324 C C . ASP A 1 431 ? -6.543 34.219 11.102 1 83.44 431 ASP A C 1
ATOM 3326 O O . ASP A 1 431 ? -6.363 35.031 10.18 1 83.44 431 ASP A O 1
ATOM 3330 N N . GLY A 1 432 ? -6.852 34.562 12.297 1 77.69 432 GLY A N 1
ATOM 3331 C CA . GLY A 1 432 ? -6.895 35.969 12.656 1 77.69 432 GLY A CA 1
ATOM 3332 C C . GLY A 1 432 ? -5.582 36.688 12.414 1 77.69 432 GLY A C 1
ATOM 3333 O O . GLY A 1 432 ? -5.57 37.875 12.141 1 77.69 432 GLY A O 1
ATOM 3334 N N . GLN A 1 433 ? -4.5 35.906 12.406 1 75.25 433 GLN A N 1
ATOM 3335 C CA . GLN A 1 433 ? -3.178 36.469 12.172 1 75.25 433 GLN A CA 1
ATOM 3336 C C . GLN A 1 433 ? -2.785 36.406 10.703 1 75.25 433 GLN A C 1
ATOM 3338 O O . GLN A 1 433 ? -1.676 36.781 10.328 1 75.25 433 GLN A O 1
ATOM 3343 N N . GLY A 1 434 ? -3.586 35.812 9.914 1 78 434 GLY A N 1
ATOM 3344 C CA . GLY A 1 434 ? -3.346 35.719 8.484 1 78 434 GLY A CA 1
ATOM 3345 C C . GLY A 1 434 ? -2.34 34.656 8.117 1 78 434 GLY A C 1
ATOM 3346 O O . GLY A 1 434 ? -1.694 34.75 7.07 1 78 434 GLY A O 1
ATOM 3347 N N . ARG A 1 435 ? -2.178 33.656 8.984 1 80.06 435 ARG A N 1
ATOM 3348 C CA . ARG A 1 435 ? -1.152 32.656 8.758 1 80.06 435 ARG A CA 1
ATOM 3349 C C . ARG A 1 435 ? -1.782 31.297 8.438 1 80.06 435 ARG A C 1
ATOM 3351 O O . ARG A 1 435 ? -1.081 30.281 8.336 1 80.06 435 ARG A O 1
ATOM 3358 N N . LEU A 1 436 ? -3.051 31.281 8.18 1 85.75 436 LEU A N 1
ATOM 3359 C CA . LEU A 1 436 ? -3.787 30.031 7.996 1 85.75 436 LEU A CA 1
ATOM 3360 C C . LEU A 1 436 ? -3.379 29.344 6.699 1 85.75 436 LEU A C 1
ATOM 3362 O O . LEU A 1 436 ? -3.398 28.109 6.609 1 85.75 436 LEU A O 1
ATOM 3366 N N . ASP A 1 437 ? -2.91 30.062 5.785 1 79.19 437 ASP A N 1
ATOM 3367 C CA . ASP A 1 437 ? -2.596 29.531 4.461 1 79.19 437 ASP A CA 1
ATOM 3368 C C . ASP A 1 437 ? -1.363 28.625 4.508 1 79.19 437 ASP A C 1
ATOM 3370 O O . ASP A 1 437 ? -1.117 27.859 3.576 1 79.19 437 ASP A O 1
ATOM 3374 N N . PHE A 1 438 ? -0.695 28.688 5.602 1 80.06 438 PHE A N 1
ATOM 3375 C CA . PHE A 1 438 ? 0.525 27.906 5.699 1 80.06 438 PHE A CA 1
ATOM 3376 C C . PHE A 1 438 ? 0.223 26.5 6.211 1 80.06 438 PHE A C 1
ATOM 3378 O O . PHE A 1 438 ? 1.09 25.625 6.191 1 80.06 438 PHE A O 1
ATOM 3385 N N . PHE A 1 439 ? -0.976 26.344 6.645 1 84.19 439 PHE A N 1
ATOM 3386 C CA . PHE A 1 439 ? -1.4 25.016 7.078 1 84.19 439 PHE A CA 1
ATOM 3387 C C . PHE A 1 439 ? -2.186 24.312 5.98 1 84.19 439 PHE A C 1
ATOM 3389 O O . PHE A 1 439 ? -2.824 24.969 5.148 1 84.19 439 PHE A O 1
ATOM 3396 N N . GLY A 1 440 ? -2.059 23.016 5.945 1 85.75 440 GLY A N 1
ATOM 3397 C CA . GLY A 1 440 ? -2.613 22.312 4.805 1 85.75 440 GLY A CA 1
ATOM 3398 C C . GLY A 1 440 ? -3.574 21.203 5.195 1 85.75 440 GLY A C 1
ATOM 3399 O O . GLY A 1 440 ? -4.484 21.422 5.996 1 85.75 440 GLY A O 1
ATOM 3400 N N . ALA A 1 441 ? -3.355 20.062 4.582 1 86.88 441 ALA A N 1
ATOM 3401 C CA . ALA A 1 441 ? -4.301 18.953 4.629 1 86.88 441 ALA A CA 1
ATOM 3402 C C . ALA A 1 441 ? -4.457 18.422 6.051 1 86.88 441 ALA A C 1
ATOM 3404 O O . ALA A 1 441 ? -5.547 18 6.445 1 86.88 441 ALA A O 1
ATOM 3405 N N . HIS A 1 442 ? -3.432 18.484 6.785 1 90.19 442 HIS A N 1
ATOM 3406 C CA . HIS A 1 442 ? -3.529 17.969 8.148 1 90.19 442 HIS A CA 1
ATOM 3407 C C . HIS A 1 442 ? -4.492 18.812 8.984 1 90.19 442 HIS A C 1
ATOM 3409 O O . HIS A 1 442 ? -5.25 18.266 9.789 1 90.19 442 HIS A O 1
ATOM 3415 N N . ALA A 1 443 ? -4.445 20.109 8.828 1 93.5 443 ALA A N 1
ATOM 3416 C CA . ALA A 1 443 ? -5.352 21 9.555 1 93.5 443 ALA A CA 1
ATOM 3417 C C . ALA A 1 443 ? -6.805 20.734 9.172 1 93.5 443 ALA A C 1
ATOM 3419 O O . ALA A 1 443 ? -7.691 20.734 10.031 1 93.5 443 ALA A O 1
ATOM 3420 N N . ILE A 1 444 ? -7.004 20.5 7.91 1 94.06 444 ILE A N 1
ATOM 3421 C CA . ILE A 1 444 ? -8.352 20.234 7.426 1 94.06 444 ILE A CA 1
ATOM 3422 C C . ILE A 1 444 ? -8.883 18.953 8.078 1 94.06 444 ILE A C 1
ATOM 3424 O O . ILE A 1 444 ? -10.031 18.922 8.539 1 94.06 444 ILE A O 1
ATOM 3428 N N . SER A 1 445 ? -8.055 18 8.102 1 93.38 445 SER A N 1
ATOM 3429 C CA . SER A 1 445 ? -8.453 16.734 8.703 1 93.38 445 SER A CA 1
ATOM 3430 C C . SER A 1 445 ? -8.781 16.906 10.188 1 93.38 445 SER A C 1
ATOM 3432 O O . SER A 1 445 ? -9.789 16.391 10.672 1 93.38 445 SER A O 1
ATOM 3434 N N . GLN A 1 446 ? -7.965 17.594 10.867 1 96.12 446 GLN A N 1
ATOM 3435 C CA . GLN A 1 446 ? -8.156 17.797 12.297 1 96.12 446 GLN A CA 1
ATOM 3436 C C . GLN A 1 446 ? -9.406 18.625 12.578 1 96.12 446 GLN A C 1
ATOM 3438 O O . GLN A 1 446 ? -10.188 18.281 13.469 1 96.12 446 GLN A O 1
ATOM 3443 N N . LEU A 1 447 ? -9.609 19.625 11.789 1 95.5 447 LEU A N 1
ATOM 3444 C CA . LEU A 1 447 ? -10.781 20.484 11.961 1 95.5 447 LEU A CA 1
ATOM 3445 C C . LEU A 1 447 ? -12.062 19.719 11.656 1 95.5 447 LEU A C 1
ATOM 3447 O O . LEU A 1 447 ? -13.078 19.922 12.328 1 95.5 447 LEU A O 1
ATOM 3451 N N . THR A 1 448 ? -11.992 18.922 10.664 1 93.81 448 THR A N 1
ATOM 3452 C CA . THR A 1 448 ? -13.156 18.125 10.289 1 93.81 448 THR A CA 1
ATOM 3453 C C . THR A 1 448 ? -13.547 17.172 11.422 1 93.81 448 THR A C 1
ATOM 3455 O O . THR A 1 448 ? -14.727 17.078 11.773 1 93.81 448 THR A O 1
ATOM 3458 N N . GLN A 1 449 ? -12.586 16.547 11.953 1 94.12 449 GLN A N 1
ATOM 3459 C CA . GLN A 1 449 ? -12.859 15.594 13.023 1 94.12 449 GLN A CA 1
ATOM 3460 C C . GLN A 1 449 ? -13.281 16.312 14.305 1 94.12 449 GLN A C 1
ATOM 3462 O O . GLN A 1 449 ? -14.094 15.797 15.07 1 94.12 449 GLN A O 1
ATOM 3467 N N . ALA A 1 450 ? -12.664 17.422 14.516 1 95.25 450 ALA A N 1
ATOM 3468 C CA . ALA A 1 450 ? -13.086 18.219 15.664 1 95.25 450 ALA A CA 1
ATOM 3469 C C . ALA A 1 450 ? -14.547 18.656 15.531 1 95.25 450 ALA A C 1
ATOM 3471 O O . ALA A 1 450 ? -15.312 18.547 16.484 1 95.25 450 ALA A O 1
ATOM 3472 N N . GLY A 1 451 ? -14.922 19.094 14.359 1 93.38 451 GLY A N 1
ATOM 3473 C CA . GLY A 1 451 ? -16.312 19.438 14.109 1 93.38 451 GLY A CA 1
ATOM 3474 C C . GLY A 1 451 ? -17.25 18.266 14.273 1 93.38 451 GLY A C 1
ATOM 3475 O O . GLY A 1 451 ? -18.328 18.406 14.875 1 93.38 451 GLY A O 1
ATOM 3476 N N . ALA A 1 452 ? -16.844 17.203 13.742 1 91.88 452 ALA A N 1
ATOM 3477 C CA . ALA A 1 452 ? -17.656 15.992 13.875 1 91.88 452 ALA A CA 1
ATOM 3478 C C . ALA A 1 452 ? -17.797 15.586 15.336 1 91.88 452 ALA A C 1
ATOM 3480 O O . ALA A 1 452 ? -18.859 15.102 15.75 1 91.88 452 ALA A O 1
ATOM 3481 N N . GLY A 1 453 ? -16.703 15.688 16.062 1 91.56 453 GLY A N 1
ATOM 3482 C CA . GLY A 1 453 ? -16.766 15.414 17.484 1 91.56 453 GLY A CA 1
ATOM 3483 C C . GLY A 1 453 ? -17.766 16.297 18.219 1 91.56 453 GLY A C 1
ATOM 3484 O O . GLY A 1 453 ? -18.5 15.812 19.078 1 91.56 453 GLY A O 1
ATOM 3485 N N . LEU A 1 454 ? -17.797 17.531 17.859 1 91.94 454 LEU A N 1
ATOM 3486 C CA . LEU A 1 454 ? -18.734 18.469 18.5 1 91.94 454 LEU A CA 1
ATOM 3487 C C . LEU A 1 454 ? -20.172 18.141 18.125 1 91.94 454 LEU A C 1
ATOM 3489 O O . LEU A 1 454 ? -21.078 18.297 18.938 1 91.94 454 LEU A O 1
ATOM 3493 N N . ILE A 1 455 ? -20.406 17.688 16.938 1 89.19 455 ILE A N 1
ATOM 3494 C CA . ILE A 1 455 ? -21.734 17.25 16.531 1 89.19 455 ILE A CA 1
ATOM 3495 C C . ILE A 1 455 ? -22.172 16.078 17.422 1 89.19 455 ILE A C 1
ATOM 3497 O O . ILE A 1 455 ? -23.328 16.047 17.875 1 89.19 455 ILE A O 1
ATOM 3501 N N . GLY A 1 456 ? -21.266 15.164 17.625 1 88.81 456 GLY A N 1
ATOM 3502 C CA . GLY A 1 456 ? -21.578 14.062 18.516 1 88.81 456 GLY A CA 1
ATOM 3503 C C . GLY A 1 456 ? -21.953 14.523 19.922 1 88.81 456 GLY A C 1
ATOM 3504 O O . GLY A 1 456 ? -22.875 13.984 20.531 1 88.81 456 GLY A O 1
ATOM 3505 N N . VAL A 1 457 ? -21.25 15.477 20.422 1 88.31 457 VAL A N 1
ATOM 3506 C CA . VAL A 1 457 ? -21.516 16.016 21.75 1 88.31 457 VAL A CA 1
ATOM 3507 C C . VAL A 1 457 ? -22.875 16.688 21.766 1 88.31 457 VAL A C 1
ATOM 3509 O O . VAL A 1 457 ? -23.656 16.5 22.703 1 88.31 457 VAL A O 1
ATOM 3512 N N . ILE A 1 458 ? -23.203 17.469 20.766 1 87.69 458 ILE A N 1
ATOM 3513 C CA . ILE A 1 458 ? -24.469 18.188 20.672 1 87.69 458 ILE A CA 1
ATOM 3514 C C . ILE A 1 458 ? -25.625 17.203 20.641 1 87.69 458 ILE A C 1
ATOM 3516 O O . ILE A 1 458 ? -26.609 17.375 21.375 1 87.69 458 ILE A O 1
ATOM 3520 N N . LEU A 1 459 ? -25.484 16.172 19.875 1 86 459 LEU A N 1
ATOM 3521 C CA . LEU A 1 459 ? -26.547 15.188 19.75 1 86 459 LEU A CA 1
ATOM 3522 C C . LEU A 1 459 ? -26.781 14.461 21.078 1 86 459 LEU A C 1
ATOM 3524 O O . LEU A 1 459 ? -27.922 14.203 21.469 1 86 459 LEU A O 1
ATOM 3528 N N . HIS A 1 460 ? -25.703 14.18 21.734 1 86.5 460 HIS A N 1
ATOM 3529 C CA . HIS A 1 460 ? -25.812 13.461 22.984 1 86.5 460 HIS A CA 1
ATOM 3530 C C . HIS A 1 460 ? -26.438 14.336 24.078 1 86.5 460 HIS A C 1
ATOM 3532 O O . HIS A 1 460 ? -27.297 13.875 24.828 1 86.5 460 HIS A O 1
ATOM 3538 N N . VAL A 1 461 ? -26.016 15.547 24.188 1 85.94 461 VAL A N 1
ATOM 3539 C CA . VAL A 1 461 ? -26.5 16.469 25.203 1 85.94 461 VAL A CA 1
ATOM 3540 C C . VAL A 1 461 ? -27.984 16.781 24.953 1 85.94 461 VAL A C 1
ATOM 3542 O O . VAL A 1 461 ? -28.75 16.938 25.906 1 85.94 461 VAL A O 1
ATOM 3545 N N . ARG A 1 462 ? -28.344 16.828 23.766 1 83.38 462 ARG A N 1
ATOM 3546 C CA . ARG A 1 462 ? -29.734 17.078 23.422 1 83.38 462 ARG A CA 1
ATOM 3547 C C . ARG A 1 462 ? -30.609 15.898 23.812 1 83.38 462 ARG A C 1
ATOM 3549 O O . ARG A 1 462 ? -31.766 16.078 24.188 1 83.38 462 ARG A O 1
ATOM 3556 N N . SER A 1 463 ? -30.047 14.75 23.672 1 78.69 463 SER A N 1
ATOM 3557 C CA . SER A 1 463 ? -30.844 13.547 23.922 1 78.69 463 SER A CA 1
ATOM 3558 C C . SER A 1 463 ? -30.875 13.211 25.406 1 78.69 463 SER A C 1
ATOM 3560 O O . SER A 1 463 ? -31.781 12.523 25.875 1 78.69 463 SER A O 1
ATOM 3562 N N . THR A 1 464 ? -29.797 13.664 26.078 1 76.69 464 THR A N 1
ATOM 3563 C CA . THR A 1 464 ? -29.703 13.266 27.484 1 76.69 464 THR A CA 1
ATOM 3564 C C . THR A 1 464 ? -29.891 14.477 28.391 1 76.69 464 THR A C 1
ATOM 3566 O O . THR A 1 464 ? -29.562 15.602 28.016 1 76.69 464 THR A O 1
ATOM 3569 N N . SER A 1 465 ? -30.875 14.609 29.219 1 68.75 465 SER A N 1
ATOM 3570 C CA . SER A 1 465 ? -31.078 15.672 30.188 1 68.75 465 SER A CA 1
ATOM 3571 C C . SER A 1 465 ? -29.906 15.742 31.172 1 68.75 465 SER A C 1
ATOM 3573 O O . SER A 1 465 ? -30.016 15.297 32.312 1 68.75 465 SER A O 1
ATOM 3575 N N . ILE A 1 466 ? -28.688 16.031 30.609 1 68.5 466 ILE A N 1
ATOM 3576 C CA . ILE A 1 466 ? -27.5 16.109 31.469 1 68.5 466 ILE A CA 1
ATOM 3577 C C . ILE A 1 466 ? -27.438 17.484 32.125 1 68.5 466 ILE A C 1
ATOM 3579 O O . ILE A 1 466 ? -27.734 18.5 31.5 1 68.5 466 ILE A O 1
ATOM 3583 N N . GLN A 1 467 ? -27.219 17.516 33.406 1 66.88 467 GLN A N 1
ATOM 3584 C CA . GLN A 1 467 ? -27.047 18.766 34.125 1 66.88 467 GLN A CA 1
ATOM 3585 C C . GLN A 1 467 ? -25.922 19.609 33.531 1 66.88 467 GLN A C 1
ATOM 3587 O O . GLN A 1 467 ? -24.797 19.125 33.375 1 66.88 467 GLN A O 1
ATOM 3592 N N . GLY A 1 468 ? -26.141 20.875 33.219 1 65.69 468 GLY A N 1
ATOM 3593 C CA . GLY A 1 468 ? -25.141 21.766 32.656 1 65.69 468 GLY A CA 1
ATOM 3594 C C . GLY A 1 468 ? -24.969 21.578 31.172 1 65.69 468 GLY A C 1
ATOM 3595 O O . GLY A 1 468 ? -24.047 22.156 30.578 1 65.69 468 GLY A O 1
ATOM 3596 N N . GLY A 1 469 ? -25.812 20.844 30.703 1 74.75 469 GLY A N 1
ATOM 3597 C CA . GLY A 1 469 ? -25.766 20.484 29.297 1 74.75 469 GLY A CA 1
ATOM 3598 C C . GLY A 1 469 ? -25.969 21.672 28.359 1 74.75 469 GLY A C 1
ATOM 3599 O O . GLY A 1 469 ? -25.453 21.688 27.25 1 74.75 469 GLY A O 1
ATOM 3600 N N . GLU A 1 470 ? -26.562 22.672 28.922 1 77.38 470 GLU A N 1
ATOM 3601 C CA . GLU A 1 470 ? -26.859 23.844 28.094 1 77.38 470 GLU A CA 1
ATOM 3602 C C . GLU A 1 470 ? -25.594 24.625 27.766 1 77.38 470 GLU A C 1
ATOM 3604 O O . GLU A 1 470 ? -25.438 25.125 26.656 1 77.38 470 GLU A O 1
ATOM 3609 N N . ASN A 1 471 ? -24.719 24.797 28.766 1 76.19 471 ASN A N 1
ATOM 3610 C CA . ASN A 1 471 ? -23.453 25.484 28.516 1 76.19 471 ASN A CA 1
ATOM 3611 C C . ASN A 1 471 ? -22.578 24.734 27.516 1 76.19 471 ASN A C 1
ATOM 3613 O O . ASN A 1 471 ? -21.969 25.359 26.656 1 76.19 471 ASN A O 1
ATOM 3617 N N . VAL A 1 472 ? -22.609 23.484 27.719 1 79 472 VAL A N 1
ATOM 3618 C CA . VAL A 1 472 ? -21.812 22.641 26.812 1 79 472 VAL A CA 1
ATOM 3619 C C . VAL A 1 472 ? -22.375 22.75 25.406 1 79 472 VAL A C 1
ATOM 3621 O O . VAL A 1 472 ? -21.609 22.797 24.438 1 79 472 VAL A O 1
ATOM 3624 N N . LEU A 1 473 ? -23.625 22.844 25.344 1 83.62 473 LEU A N 1
ATOM 3625 C CA . LEU A 1 473 ? -24.281 22.938 24.047 1 83.62 473 LEU A CA 1
ATOM 3626 C C . LEU A 1 473 ? -23.938 24.25 23.359 1 83.62 473 LEU A C 1
ATOM 3628 O O . LEU A 1 473 ? -23.641 24.266 22.156 1 83.62 473 LEU A O 1
ATOM 3632 N N . SER A 1 474 ? -23.953 25.328 24.125 1 81.88 474 SER A N 1
ATOM 3633 C CA . SER A 1 474 ? -23.672 26.625 23.531 1 81.88 474 SER A CA 1
ATOM 3634 C C . SER A 1 474 ? -22.234 26.703 23.016 1 81.88 474 SER A C 1
ATOM 3636 O O . SER A 1 474 ? -21.984 27.172 21.906 1 81.88 474 SER A O 1
ATOM 3638 N N . VAL A 1 475 ? -21.312 26.219 23.797 1 80.62 475 VAL A N 1
ATOM 3639 C CA . VAL A 1 475 ? -19.906 26.266 23.438 1 80.62 475 VAL A CA 1
ATOM 3640 C C . VAL A 1 475 ? -19.656 25.344 22.234 1 80.62 475 VAL A C 1
ATOM 3642 O O . VAL A 1 475 ? -18.875 25.672 21.344 1 80.62 475 VAL A O 1
ATOM 3645 N N . ALA A 1 476 ? -20.328 24.219 22.25 1 87.25 476 ALA A N 1
ATOM 3646 C CA . ALA A 1 476 ? -20.156 23.266 21.156 1 87.25 476 ALA A CA 1
ATOM 3647 C C . ALA A 1 476 ? -20.703 23.828 19.859 1 87.25 476 ALA A C 1
ATOM 3649 O O . ALA A 1 476 ? -20.109 23.625 18.797 1 87.25 476 ALA A O 1
ATOM 3650 N N . LEU A 1 477 ? -21.766 24.531 19.922 1 86.88 477 LEU A N 1
ATOM 3651 C CA . LEU A 1 477 ? -22.359 25.125 18.719 1 86.88 477 LEU A CA 1
ATOM 3652 C C . LEU A 1 477 ? -21.469 26.234 18.172 1 86.88 477 LEU A C 1
ATOM 3654 O O . LEU A 1 477 ? -21.297 26.359 16.953 1 86.88 477 LEU A O 1
ATOM 3658 N N . GLN A 1 478 ? -20.875 27 19.047 1 85.12 478 GLN A N 1
ATOM 3659 C CA . GLN A 1 478 ? -19.938 28.047 18.625 1 85.12 478 GLN A CA 1
ATOM 3660 C C . GLN A 1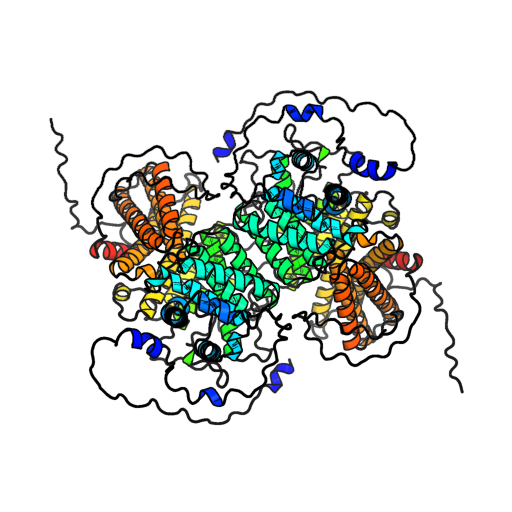 478 ? -18.688 27.438 18 1 85.12 478 GLN A C 1
ATOM 3662 O O . GLN A 1 478 ? -18.188 27.953 16.984 1 85.12 478 GLN A O 1
ATOM 3667 N N . GLY A 1 479 ? -18.25 26.453 18.672 1 89.19 479 GLY A N 1
ATOM 3668 C CA . GLY A 1 479 ? -17.094 25.766 18.125 1 89.19 479 GLY A CA 1
ATOM 3669 C C . GLY A 1 479 ? -17.359 25.172 16.75 1 89.19 479 GLY A C 1
ATOM 3670 O O . GLY A 1 479 ? -16.5 25.25 15.867 1 89.19 479 GLY A O 1
ATOM 3671 N N . LEU A 1 480 ? -18.484 24.578 16.578 1 91.19 480 LEU A N 1
ATOM 3672 C CA . LEU A 1 480 ? -18.859 23.984 15.297 1 91.19 480 LEU A CA 1
ATOM 3673 C C . LEU A 1 480 ? -18.938 25.047 14.211 1 91.19 480 LEU A C 1
ATOM 3675 O O . LEU A 1 480 ? -18.438 24.828 13.094 1 91.19 480 LEU A O 1
ATOM 3679 N N . CYS A 1 481 ? -19.438 26.141 14.531 1 89.81 481 CYS A N 1
ATOM 3680 C CA . CYS A 1 481 ? -19.5 27.266 13.594 1 89.81 481 CYS A CA 1
ATOM 3681 C C . CYS A 1 481 ? -18.094 27.719 13.195 1 89.81 481 CYS A C 1
ATOM 3683 O O . CYS A 1 481 ? -17.812 27.891 12.008 1 89.81 481 CYS A O 1
ATOM 3685 N N . ALA A 1 482 ? -17.297 27.891 14.211 1 89.56 482 ALA A N 1
ATOM 3686 C CA . ALA A 1 482 ? -15.93 28.328 13.961 1 89.56 482 ALA A CA 1
ATOM 3687 C C . ALA A 1 482 ? -15.195 27.312 13.078 1 89.56 482 ALA A C 1
ATOM 3689 O O . ALA A 1 482 ? -14.406 27.688 12.211 1 89.56 482 ALA A O 1
ATOM 3690 N N . SER A 1 483 ? -15.406 26.062 13.344 1 93.19 483 SER A N 1
ATOM 3691 C CA . SER A 1 483 ? -14.758 25.031 12.562 1 93.19 483 SER A CA 1
ATOM 3692 C C . SER A 1 483 ? -15.133 25.125 11.086 1 93.19 483 SER A C 1
ATOM 3694 O O . SER A 1 483 ? -14.273 25.047 10.211 1 93.19 483 SER A O 1
ATOM 3696 N N . ILE A 1 484 ? -16.375 25.328 10.812 1 91.69 484 ILE A N 1
ATOM 3697 C CA . ILE A 1 484 ? -16.875 25.406 9.438 1 91.69 484 ILE A CA 1
ATOM 3698 C C . ILE A 1 484 ? -16.312 26.641 8.75 1 91.69 484 ILE A C 1
ATOM 3700 O O . ILE A 1 484 ? -15.883 26.578 7.594 1 91.69 484 ILE A O 1
ATOM 3704 N N . LEU A 1 485 ? -16.219 27.734 9.445 1 90.31 485 LEU A N 1
ATOM 3705 C CA . LEU A 1 485 ? -15.727 28.969 8.859 1 90.31 485 LEU A CA 1
ATOM 3706 C C . LEU A 1 485 ? -14.242 28.859 8.523 1 90.31 485 LEU A C 1
ATOM 3708 O O . LEU A 1 485 ? -13.805 29.312 7.461 1 90.31 485 LEU A O 1
ATOM 3712 N N . VAL A 1 486 ? -13.5 28.297 9.469 1 93.06 486 VAL A N 1
ATOM 3713 C CA . VAL A 1 486 ? -12.078 28.125 9.227 1 93.06 486 VAL A CA 1
ATOM 3714 C C . VAL A 1 486 ? -11.859 27.172 8.055 1 93.06 486 VAL A C 1
ATOM 3716 O O . VAL A 1 486 ? -10.969 27.375 7.227 1 93.06 486 VAL A O 1
ATOM 3719 N N . LEU A 1 487 ? -12.656 26.125 7.977 1 94.19 487 LEU A N 1
ATOM 3720 C CA . LEU A 1 487 ? -12.555 25.172 6.875 1 94.19 487 LEU A CA 1
ATOM 3721 C C . LEU A 1 487 ? -12.859 25.844 5.543 1 94.19 487 LEU A C 1
ATOM 3723 O O . LEU A 1 487 ? -12.18 25.594 4.547 1 94.19 487 LEU A O 1
ATOM 3727 N N . ARG A 1 488 ? -13.805 26.703 5.492 1 91.62 488 ARG A N 1
ATOM 3728 C CA . ARG A 1 488 ? -14.133 27.438 4.27 1 91.62 488 ARG A CA 1
ATOM 3729 C C . ARG A 1 488 ? -12.984 28.344 3.854 1 91.62 488 ARG A C 1
ATOM 3731 O O . ARG A 1 488 ? -12.711 28.5 2.662 1 91.62 488 ARG A O 1
ATOM 3738 N N . LYS A 1 489 ? -12.391 28.922 4.824 1 91.12 489 LYS A N 1
ATOM 3739 C CA . LYS A 1 489 ? -11.234 29.766 4.523 1 91.12 489 LYS A CA 1
ATOM 3740 C C . LYS A 1 489 ? -10.086 28.938 3.943 1 91.12 489 LYS A C 1
ATOM 3742 O O . LYS A 1 489 ? -9.438 29.359 2.988 1 91.12 489 LYS A O 1
ATOM 3747 N N . LEU A 1 490 ? -9.859 27.828 4.559 1 91.44 490 LEU A N 1
ATOM 3748 C CA . LEU A 1 490 ? -8.844 26.922 4.027 1 91.44 490 LEU A CA 1
ATOM 3749 C C . LEU A 1 490 ? -9.219 26.453 2.627 1 91.44 490 LEU A C 1
ATOM 3751 O O . LEU A 1 490 ? -8.336 26.188 1.803 1 91.44 490 LEU A O 1
ATOM 3755 N N . GLY A 1 491 ? -10.516 26.375 2.346 1 88.81 491 GLY A N 1
ATOM 3756 C CA . GLY A 1 491 ? -11.039 25.859 1.088 1 88.81 491 GLY A CA 1
ATOM 3757 C C . GLY A 1 491 ? -10.797 26.797 -0.083 1 88.81 491 GLY A C 1
ATOM 3758 O O . GLY A 1 491 ? -10.875 26.375 -1.241 1 88.81 491 GLY A O 1
ATOM 3759 N N . THR A 1 492 ? -10.422 27.984 0.224 1 83.31 492 THR A N 1
ATOM 3760 C CA . THR A 1 492 ? -10.148 28.938 -0.851 1 83.31 492 THR A CA 1
ATOM 3761 C C . THR A 1 492 ? -8.945 28.484 -1.675 1 83.31 492 THR A C 1
ATOM 3763 O O . THR A 1 492 ? -8.93 28.641 -2.896 1 83.31 492 THR A O 1
ATOM 3766 N N . ARG A 1 493 ? -7.984 27.953 -1.029 1 81.62 493 ARG A N 1
ATOM 3767 C CA . ARG A 1 493 ? -6.785 27.5 -1.728 1 81.62 493 ARG A CA 1
ATOM 3768 C C . ARG A 1 493 ? -6.742 25.984 -1.822 1 81.62 493 ARG A C 1
ATOM 3770 O O . ARG A 1 493 ? -6.078 25.422 -2.703 1 81.62 493 ARG A O 1
ATOM 3777 N N . ARG A 1 494 ? -7.461 25.422 -0.909 1 89.12 494 ARG A N 1
ATOM 3778 C CA . ARG A 1 494 ? -7.496 23.969 -0.852 1 89.12 494 ARG A CA 1
ATOM 3779 C C . ARG A 1 494 ? -8.93 23.453 -0.861 1 89.12 494 ARG A C 1
ATOM 3781 O O . ARG A 1 494 ? -9.57 23.344 0.189 1 89.12 494 ARG A O 1
ATOM 3788 N N . PRO A 1 495 ? -9.336 22.984 -1.937 1 85.69 495 PRO A N 1
ATOM 3789 C CA . PRO A 1 495 ? -10.734 22.562 -2.104 1 85.69 495 PRO A CA 1
ATOM 3790 C C . PRO A 1 495 ? -11.172 21.531 -1.068 1 85.69 495 PRO A C 1
ATOM 3792 O O . PRO A 1 495 ? -12.359 21.422 -0.764 1 85.69 495 PRO A O 1
ATOM 3795 N N . ALA A 1 496 ? -10.258 20.781 -0.503 1 89.25 496 ALA A N 1
ATOM 3796 C CA . ALA A 1 496 ? -10.602 19.797 0.533 1 89.25 496 ALA A CA 1
ATOM 3797 C C . ALA A 1 496 ? -11.258 20.484 1.728 1 89.25 496 ALA A C 1
ATOM 3799 O O . ALA A 1 496 ? -12.109 19.891 2.4 1 89.25 496 ALA A O 1
ATOM 3800 N N . GLY A 1 497 ? -10.844 21.734 1.949 1 92.25 497 GLY A N 1
ATOM 3801 C CA . GLY A 1 497 ? -11.461 22.5 3.031 1 92.25 497 GLY A CA 1
ATOM 3802 C C . GLY A 1 497 ? -12.93 22.766 2.805 1 92.25 497 GLY A C 1
ATOM 3803 O O . GLY A 1 497 ? -13.75 22.609 3.715 1 92.25 497 GLY A O 1
ATOM 3804 N N . ASN A 1 498 ? -13.266 23.109 1.619 1 88.31 498 ASN A N 1
ATOM 3805 C CA . ASN A 1 498 ? -14.664 23.359 1.278 1 88.31 498 ASN A CA 1
ATOM 3806 C C . ASN A 1 498 ? -15.492 22.078 1.338 1 88.31 498 ASN A C 1
ATOM 3808 O O . ASN A 1 498 ? -16.625 22.094 1.811 1 88.31 498 ASN A O 1
ATOM 3812 N N . ARG A 1 499 ? -14.914 21.094 0.876 1 88.19 499 ARG A N 1
ATOM 3813 C CA . ARG A 1 499 ? -15.617 19.812 0.926 1 88.19 499 ARG A CA 1
ATOM 3814 C C . ARG A 1 499 ? -15.891 19.391 2.367 1 88.19 499 ARG A C 1
ATOM 3816 O O . ARG A 1 499 ? -16.969 18.906 2.68 1 88.19 499 ARG A O 1
ATOM 3823 N N . ALA A 1 500 ? -14.914 19.547 3.176 1 90.75 500 ALA A N 1
ATOM 3824 C CA . ALA A 1 500 ? -15.062 19.188 4.586 1 90.75 500 ALA A CA 1
ATOM 3825 C C . ALA A 1 500 ? -16.109 20.062 5.262 1 90.75 500 ALA A C 1
ATOM 3827 O O . ALA A 1 500 ? -16.906 19.578 6.07 1 90.75 500 ALA A O 1
ATOM 3828 N N . ALA A 1 501 ? -16.125 21.328 4.922 1 91.75 501 ALA A N 1
ATOM 3829 C CA . ALA A 1 501 ? -17.125 22.234 5.469 1 91.75 501 ALA A CA 1
ATOM 3830 C C . ALA A 1 501 ? -18.531 21.812 5.059 1 91.75 501 ALA A C 1
ATOM 3832 O O . ALA A 1 501 ? -19.453 21.797 5.887 1 91.75 501 ALA A O 1
ATOM 3833 N N . GLU A 1 502 ? -18.641 21.438 3.861 1 86.19 502 GLU A N 1
ATOM 3834 C CA . GLU A 1 502 ? -19.938 21.016 3.361 1 86.19 502 GLU A CA 1
ATOM 3835 C C . GLU A 1 502 ? -20.391 19.703 4.023 1 86.19 502 GLU A C 1
ATOM 3837 O O . GLU A 1 502 ? -21.578 19.5 4.266 1 86.19 502 GLU A O 1
ATOM 3842 N N . LEU A 1 503 ? -19.469 18.906 4.227 1 86.19 503 LEU A N 1
ATOM 3843 C CA . LEU A 1 503 ? -19.781 17.641 4.902 1 86.19 503 LEU A CA 1
ATOM 3844 C C . LEU A 1 503 ? -20.328 17.906 6.305 1 86.19 503 LEU A C 1
ATOM 3846 O O . LEU A 1 503 ? -21.297 17.281 6.727 1 86.19 503 LEU A O 1
ATOM 3850 N N . LEU A 1 504 ? -19.688 18.766 7.008 1 90.19 504 LEU A N 1
ATOM 3851 C CA . LEU A 1 504 ? -20.141 19.078 8.359 1 90.19 504 LEU A CA 1
ATOM 3852 C C . LEU A 1 504 ? -21.5 19.766 8.336 1 90.19 504 LEU A C 1
ATOM 3854 O O . LEU A 1 504 ? -22.344 19.5 9.195 1 90.19 504 LEU A O 1
ATOM 3858 N N . LEU A 1 505 ? -21.719 20.516 7.312 1 86.56 505 LEU A N 1
ATOM 3859 C CA . LEU A 1 505 ? -23 21.188 7.176 1 86.56 505 LEU A CA 1
ATOM 3860 C C . LEU A 1 505 ? -24.109 20.188 6.863 1 86.56 505 LEU A C 1
ATOM 3862 O O . LEU A 1 505 ? -25.188 20.266 7.445 1 86.56 505 LEU A O 1
ATOM 3866 N N . GLU A 1 506 ? -23.781 19.344 5.992 1 81.38 506 GLU A N 1
ATOM 3867 C CA . GLU A 1 506 ? -24.75 18.312 5.633 1 81.38 506 GLU A CA 1
ATOM 3868 C C . GLU A 1 506 ? -25.062 17.406 6.82 1 81.38 506 GLU A C 1
ATOM 3870 O O . GLU A 1 506 ? -26.219 17.031 7.023 1 81.38 506 GLU A O 1
ATOM 3875 N N . PHE A 1 507 ? -24.094 17.109 7.484 1 85.12 507 PHE A N 1
ATOM 3876 C CA . PHE A 1 507 ? -24.281 16.266 8.664 1 85.12 507 PHE A CA 1
ATOM 3877 C C . PHE A 1 507 ? -25.109 17 9.711 1 85.12 507 PHE A C 1
ATOM 3879 O O . PHE A 1 507 ? -25.984 16.391 10.359 1 85.12 507 PHE A O 1
ATOM 3886 N N . SER A 1 508 ? -24.828 18.219 9.898 1 85.19 508 SER A N 1
ATOM 3887 C CA . SER A 1 508 ? -25.578 19.016 10.859 1 85.19 508 SER A CA 1
ATOM 3888 C C . SER A 1 508 ? -27.047 19.125 10.438 1 85.19 508 SER A C 1
ATOM 3890 O O . SER A 1 508 ? -27.938 19.047 11.281 1 85.19 508 SER A O 1
ATOM 3892 N N . ARG A 1 509 ? -27.219 19.25 9.203 1 81.06 509 ARG A N 1
ATOM 38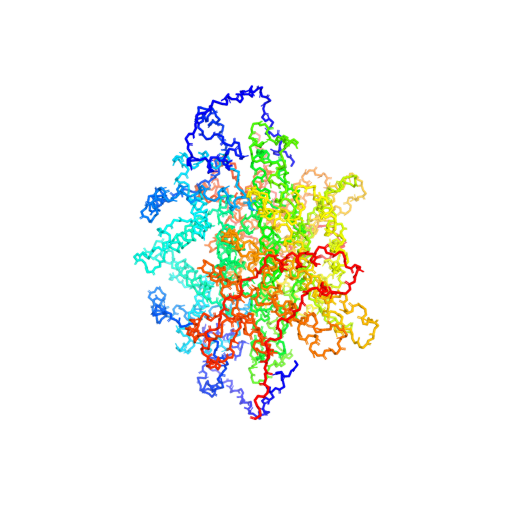93 C CA . ARG A 1 509 ? -28.578 19.328 8.688 1 81.06 509 ARG A CA 1
ATOM 3894 C C . ARG A 1 509 ? -29.312 18.016 8.875 1 81.06 509 ARG A C 1
ATOM 3896 O O . ARG A 1 509 ? -30.484 18 9.281 1 81.06 509 ARG A O 1
ATOM 3903 N N . ALA A 1 510 ? -28.656 17.016 8.578 1 77.88 510 ALA A N 1
ATOM 3904 C CA . ALA A 1 510 ? -29.25 15.688 8.727 1 77.88 510 ALA A CA 1
ATOM 3905 C C . ALA A 1 510 ? -29.641 15.422 10.18 1 77.88 510 ALA A C 1
ATOM 3907 O O . ALA A 1 510 ? -30.625 14.742 10.453 1 77.88 510 ALA A O 1
ATOM 3908 N N . CYS A 1 511 ? -28.844 15.969 11.07 1 82.19 511 CYS A N 1
ATOM 3909 C CA . CYS A 1 511 ? -29.078 15.758 12.492 1 82.19 511 CYS A CA 1
ATOM 3910 C C . CYS A 1 511 ? -29.953 16.875 13.07 1 82.19 511 CYS A C 1
ATOM 3912 O O . CYS A 1 511 ? -30.156 16.938 14.281 1 82.19 511 CYS A O 1
ATOM 3914 N N . ARG A 1 512 ? -30.438 17.781 12.219 1 83.88 512 ARG A N 1
ATOM 3915 C CA . ARG A 1 512 ? -31.328 18.859 12.594 1 83.88 512 ARG A CA 1
ATOM 3916 C C . ARG A 1 512 ? -30.672 19.781 13.617 1 83.88 512 ARG A C 1
ATOM 3918 O O . ARG A 1 512 ? -31.266 20.141 14.633 1 83.88 512 ARG A O 1
ATOM 3925 N N . ILE A 1 513 ? -29.406 20.047 13.383 1 86.56 513 ILE A N 1
ATOM 3926 C CA . ILE A 1 513 ? -28.656 20.984 14.211 1 86.56 513 ILE A CA 1
ATOM 3927 C C . ILE A 1 513 ? -28.594 22.344 13.516 1 86.56 513 ILE A C 1
ATOM 3929 O O . ILE A 1 513 ? -28.062 22.453 12.406 1 86.56 513 ILE A O 1
ATOM 3933 N N . THR A 1 514 ? -29.172 23.281 14.125 1 85.62 514 THR A N 1
ATOM 3934 C CA . THR A 1 514 ? -29.062 24.641 13.617 1 85.62 514 THR A CA 1
ATOM 3935 C C . THR A 1 514 ? -27.812 25.328 14.148 1 85.62 514 THR A C 1
ATOM 3937 O O . THR A 1 514 ? -27.594 25.406 15.359 1 85.62 514 THR A O 1
ATOM 3940 N N . ILE A 1 515 ? -26.953 25.781 13.328 1 86.44 515 ILE A N 1
ATOM 3941 C CA . ILE A 1 515 ? -25.688 26.391 13.719 1 86.44 515 ILE A CA 1
ATOM 3942 C C . ILE A 1 515 ? -25.812 27.922 13.656 1 86.44 515 ILE A C 1
ATOM 3944 O O . ILE A 1 515 ? -25.844 28.5 12.578 1 86.44 515 ILE A O 1
ATOM 3948 N N . PRO A 1 516 ? -25.734 28.5 14.719 1 78.06 516 PRO A N 1
ATOM 3949 C CA . PRO A 1 516 ? -25.844 29.969 14.719 1 78.06 516 PRO A CA 1
ATOM 3950 C C . PRO A 1 516 ? -24.625 30.641 14.086 1 78.06 516 PRO A C 1
ATOM 3952 O O . PRO A 1 516 ? -23.5 30.188 14.25 1 78.06 516 PRO A O 1
ATOM 3955 N N . GLY A 1 517 ? -24.797 31.812 13.344 1 70.31 517 GLY A N 1
ATOM 3956 C CA . GLY A 1 517 ? -23.703 32.625 12.82 1 70.31 517 GLY A CA 1
ATOM 3957 C C . GLY A 1 517 ? -23.312 32.25 11.406 1 70.31 517 GLY A C 1
ATOM 3958 O O . GLY A 1 517 ? -22.531 32.969 10.766 1 70.31 517 GLY A O 1
ATOM 3959 N N . LEU A 1 518 ? -23.688 30.969 10.984 1 73.69 518 LEU A N 1
ATOM 3960 C CA . LEU A 1 518 ? -23.375 30.625 9.602 1 73.69 518 LEU A CA 1
ATOM 3961 C C . LEU A 1 518 ? -24.281 31.375 8.633 1 73.69 518 LEU A C 1
ATOM 3963 O O . LEU A 1 518 ? -25.484 31.516 8.883 1 73.69 518 LEU A O 1
ATOM 3967 N N . PRO A 1 519 ? -23.609 32.312 7.762 1 53.09 519 PRO A N 1
ATOM 3968 C CA . PRO A 1 519 ? -24.469 33 6.812 1 53.09 519 PRO A CA 1
ATOM 3969 C C . PRO A 1 519 ? -25.5 32.094 6.152 1 53.09 519 PRO A C 1
ATOM 3971 O O . PRO A 1 519 ? -25.188 30.938 5.859 1 53.09 519 PRO A O 1
ATOM 3974 N N . GLU A 1 520 ? -26.609 32.344 6.406 1 46.62 520 GLU A N 1
ATOM 3975 C CA . GLU A 1 520 ? -27.703 31.594 5.816 1 46.62 520 GLU A CA 1
ATOM 3976 C C . GLU A 1 520 ? -27.422 31.25 4.352 1 46.62 520 GLU A C 1
ATOM 3978 O O . GLU A 1 520 ? -26.656 31.953 3.691 1 46.62 520 GLU A O 1
ATOM 3983 N N . ASN A 1 521 ? -27.922 30.219 3.711 1 41.25 521 ASN A N 1
ATOM 3984 C CA . ASN A 1 521 ? -27.719 29.594 2.408 1 41.25 521 ASN A CA 1
ATOM 3985 C C . ASN A 1 521 ? -27.719 30.625 1.287 1 41.25 521 ASN A C 1
ATOM 3987 O O . ASN A 1 521 ? -28.734 31.25 1.008 1 41.25 521 ASN A O 1
ATOM 3991 N N . GLU A 1 522 ? -26.781 31.594 0.952 1 35.69 522 GLU A N 1
ATOM 3992 C CA . GLU A 1 522 ? -26.781 31.797 -0.494 1 35.69 522 GLU A CA 1
ATOM 3993 C C . GLU A 1 522 ? -27.047 30.5 -1.234 1 35.69 522 GLU A C 1
ATOM 3995 O O . GLU A 1 522 ? -26.641 29.422 -0.778 1 35.69 522 GLU A O 1
ATOM 4000 N N . PRO A 1 523 ? -28.047 30.422 -2.15 1 34.5 523 PRO A N 1
ATOM 4001 C CA . PRO A 1 523 ? -28.203 29.203 -2.945 1 34.5 523 PRO A CA 1
ATOM 4002 C C . PRO A 1 523 ? -26.859 28.609 -3.396 1 34.5 523 PRO A C 1
ATOM 4004 O O . PRO A 1 523 ? -26.078 29.297 -4.051 1 34.5 523 PRO A O 1
ATOM 4007 N N . GLY A 1 524 ? -26.172 28.047 -2.516 1 32.28 524 GLY A N 1
ATOM 4008 C CA . GLY A 1 524 ? -24.922 27.438 -2.947 1 32.28 524 GLY A CA 1
ATOM 4009 C C . GLY A 1 524 ? -24.922 27.031 -4.406 1 32.28 524 GLY A C 1
ATOM 4010 O O . GLY A 1 524 ? -25.969 26.641 -4.941 1 32.28 524 GLY A O 1
ATOM 4011 N N . ALA A 1 525 ? -24.266 27.812 -5.25 1 30.72 525 ALA A N 1
ATOM 4012 C CA . ALA A 1 525 ? -24.078 27.266 -6.59 1 30.72 525 ALA A CA 1
ATOM 4013 C C . ALA A 1 525 ? -24.141 25.734 -6.574 1 30.72 525 ALA A C 1
ATOM 4015 O O . ALA A 1 525 ? -23.781 25.109 -5.582 1 30.72 525 ALA A O 1
ATOM 4016 N N . PRO A 1 526 ? -25.062 25.125 -7.363 1 30.89 526 PRO A N 1
ATOM 4017 C CA . PRO A 1 526 ? -25.156 23.656 -7.43 1 30.89 526 PRO A CA 1
ATOM 4018 C C . PRO A 1 526 ? -23.797 22.984 -7.223 1 30.89 526 PRO A C 1
ATOM 4020 O O . PRO A 1 526 ? -22.797 23.422 -7.773 1 30.89 526 PRO A O 1
ATOM 4023 N N . PRO A 1 527 ? -23.531 22.594 -6.004 1 31.61 527 PRO A N 1
ATOM 4024 C CA . PRO A 1 527 ? -22.25 21.906 -5.848 1 31.61 527 PRO A CA 1
ATOM 4025 C C . PRO A 1 527 ? -21.812 21.172 -7.113 1 31.61 527 PRO A C 1
ATOM 4027 O O . PRO A 1 527 ? -22.641 20.516 -7.766 1 31.61 527 PRO A O 1
ATOM 4030 N N . GLY A 1 528 ? -21.141 21.812 -7.902 1 29.27 528 GLY A N 1
ATOM 4031 C CA . GLY A 1 528 ? -20.594 20.938 -8.93 1 29.27 528 GLY A CA 1
ATOM 4032 C C . GLY A 1 528 ? -20.438 19.5 -8.469 1 29.27 528 GLY A C 1
ATOM 4033 O O . GLY A 1 528 ? -20.203 19.25 -7.289 1 29.27 528 GLY A O 1
ATOM 4034 N N . THR A 1 529 ? -21.297 18.594 -9 1 28.83 529 THR A N 1
ATOM 4035 C CA . THR A 1 529 ? -21.438 17.172 -8.75 1 28.83 529 THR A CA 1
ATOM 4036 C C . THR A 1 529 ? -20.078 16.547 -8.414 1 28.83 529 THR A C 1
ATOM 4038 O O . THR A 1 529 ? -19.297 16.234 -9.312 1 28.83 529 THR A O 1
ATOM 4041 N N . VAL A 1 530 ? -19.359 17.281 -7.637 1 28.31 530 VAL A N 1
ATOM 4042 C CA . VAL A 1 530 ? -18.203 16.453 -7.328 1 28.31 530 VAL A CA 1
ATOM 4043 C C . VAL A 1 530 ? -18.672 15.148 -6.68 1 28.31 530 VAL A C 1
ATOM 4045 O O . VAL A 1 530 ? -19.281 15.164 -5.605 1 28.31 530 VAL A O 1
ATOM 4048 N N . GLU A 1 531 ? -19.172 14.234 -7.445 1 28.05 531 GLU A N 1
ATOM 4049 C CA . GLU A 1 531 ? -19.5 12.859 -7.074 1 28.05 531 GLU A CA 1
ATOM 4050 C C . GLU A 1 531 ? -18.438 12.266 -6.148 1 28.05 531 GLU A C 1
ATOM 4052 O O . GLU A 1 531 ? -17.328 11.945 -6.586 1 28.05 531 GLU A O 1
ATOM 4057 N N . VAL A 1 532 ? -18.438 12.883 -5.027 1 27.81 532 VAL A N 1
ATOM 4058 C CA . VAL A 1 532 ? -17.547 12.195 -4.098 1 27.81 532 VAL A CA 1
ATOM 4059 C C . VAL A 1 532 ? -18.094 10.812 -3.773 1 27.81 532 VAL A C 1
ATOM 4061 O O . VAL A 1 532 ? -19.188 10.688 -3.217 1 27.81 532 VAL A O 1
ATOM 4064 N N . PRO A 1 533 ? -17.703 9.875 -4.395 1 28.45 533 PRO A N 1
ATOM 4065 C CA . PRO A 1 533 ? -18.297 8.547 -4.254 1 28.45 533 PRO A CA 1
ATOM 4066 C C . PRO A 1 533 ? -18.578 8.172 -2.801 1 28.45 533 PRO A C 1
ATOM 4068 O O . PRO A 1 533 ? -19.328 7.223 -2.535 1 28.45 533 PRO A O 1
ATOM 4071 N N . MET A 1 534 ? -17.953 8.844 -1.911 1 28.8 534 MET A N 1
ATOM 4072 C CA . MET A 1 534 ? -18.203 8.281 -0.586 1 28.8 534 MET A CA 1
ATOM 4073 C C . MET A 1 534 ? -19.609 8.617 -0.108 1 28.8 534 MET A C 1
ATOM 4075 O O . MET A 1 534 ? -20.203 7.859 0.664 1 28.8 534 MET A O 1
ATOM 4079 N N . LEU A 1 535 ? -20.078 10.031 -0.037 1 28.52 535 LEU A N 1
ATOM 4080 C CA . LEU A 1 535 ? -21.391 10.383 0.498 1 28.52 535 LEU A CA 1
ATOM 4081 C C . LEU A 1 535 ? -22.422 10.477 -0.619 1 28.52 535 LEU A C 1
ATOM 4083 O O . LEU A 1 535 ? -22.297 11.312 -1.521 1 28.52 535 LEU A O 1
ATOM 4087 N N . ARG A 1 536 ? -22.969 9.461 -1.138 1 27.28 536 ARG A N 1
ATOM 4088 C CA . ARG A 1 536 ? -24.188 9.648 -1.936 1 27.28 536 ARG A CA 1
ATOM 4089 C C . ARG A 1 536 ? -25.141 10.633 -1.262 1 27.28 536 ARG A C 1
ATOM 4091 O O . ARG A 1 536 ? -25.703 10.328 -0.207 1 27.28 536 ARG A O 1
ATOM 4098 N N . ALA A 1 537 ? -24.969 11.945 -1.408 1 27 537 ALA A N 1
ATOM 4099 C CA . ALA A 1 537 ? -25.875 12.984 -0.946 1 27 537 ALA A CA 1
ATOM 4100 C C . ALA A 1 537 ? -27.312 12.711 -1.408 1 27 537 ALA A C 1
ATOM 4102 O O . ALA A 1 537 ? -27.531 12.297 -2.549 1 27 537 ALA A O 1
ATOM 4103 N N . LEU A 1 538 ? -28.312 12.406 -0.445 1 24.77 538 LEU A N 1
ATOM 4104 C CA . LEU A 1 538 ? -29.719 12.625 -0.708 1 24.77 538 LEU A CA 1
ATOM 4105 C C . LEU A 1 538 ? -29.953 13.992 -1.343 1 24.77 538 LEU A C 1
ATOM 4107 O O . LEU A 1 538 ? -29.172 14.922 -1.133 1 24.77 538 LEU A O 1
ATOM 4111 N N . PRO A 1 539 ? -30.812 14.156 -2.238 1 22.8 539 PRO A N 1
ATOM 4112 C CA . PRO A 1 539 ? -31.109 15.391 -2.973 1 22.8 539 PRO A CA 1
ATOM 4113 C C . PRO A 1 539 ? -31.344 16.578 -2.053 1 22.8 539 PRO A C 1
ATOM 4115 O O . PRO A 1 539 ? -31.969 16.438 -0.999 1 22.8 539 PRO A O 1
ATOM 4118 N N . ARG A 1 540 ? -30.578 17.688 -2.172 1 25.41 540 ARG A N 1
ATOM 4119 C CA . ARG A 1 540 ? -30.625 18.984 -1.506 1 25.41 540 ARG A CA 1
ATOM 4120 C C . ARG A 1 540 ? -31.984 19.641 -1.68 1 25.41 540 ARG A C 1
ATOM 4122 O O . ARG A 1 540 ? -32.438 19.859 -2.807 1 25.41 540 ARG A O 1
ATOM 4129 N N . ARG A 1 541 ? -32.906 19.547 -0.643 1 22.36 541 ARG A N 1
ATOM 4130 C CA . ARG A 1 541 ? -33.969 20.547 -0.735 1 22.36 541 ARG A CA 1
ATOM 4131 C C . ARG A 1 541 ? -33.375 21.953 -0.765 1 22.36 541 ARG A C 1
ATOM 4133 O O . ARG A 1 541 ? -32.312 22.219 -0.201 1 22.36 541 ARG A O 1
ATOM 4140 N N . SER A 1 542 ? -33.844 22.922 -1.54 1 21.55 542 SER A N 1
ATOM 4141 C CA . SER A 1 542 ? -33.562 24.297 -1.942 1 21.55 542 SER A CA 1
ATOM 4142 C C . SER A 1 542 ? -33.562 25.234 -0.739 1 21.55 542 SER A C 1
ATOM 4144 O O . SER A 1 542 ? -34.594 25.5 -0.146 1 21.55 542 SER A O 1
ATOM 4146 N N . LEU A 1 543 ? -32.656 25.078 0.231 1 21.95 543 LEU A N 1
ATOM 4147 C CA . LEU A 1 543 ? -32.938 26.016 1.318 1 21.95 543 LEU A CA 1
ATOM 4148 C C . LEU A 1 543 ? -32.656 27.453 0.876 1 21.95 543 LEU A C 1
ATOM 4150 O O . LEU A 1 543 ? -31.828 27.688 -0.01 1 21.95 543 LEU A O 1
ATOM 4154 N N . SER A 1 544 ? -33.406 28.5 1.381 1 19 544 SER A N 1
ATOM 4155 C CA . SER A 1 544 ? -33.625 29.938 1.213 1 19 544 SER A CA 1
ATOM 4156 C C . SER A 1 544 ? -32.406 30.734 1.707 1 19 544 SER A C 1
ATOM 4158 O O . SER A 1 544 ? -31.734 30.312 2.643 1 19 544 SER A O 1
ATOM 4160 N N . THR A 1 545 ? -31.844 31.828 1.071 1 22.53 545 THR A N 1
ATOM 4161 C CA . THR A 1 545 ? -30.719 32.75 0.908 1 22.53 545 THR A CA 1
ATOM 4162 C C . THR A 1 545 ? -30.641 33.719 2.086 1 22.53 545 THR A C 1
ATOM 4164 O O . THR A 1 545 ? -29.875 34.688 2.051 1 22.53 545 THR A O 1
ATOM 4167 N N . SER A 1 546 ? -30.938 33.625 3.42 1 22.25 546 SER A N 1
ATOM 4168 C CA . SER A 1 546 ? -30.891 34.938 4.094 1 22.25 546 SER A CA 1
ATOM 4169 C C . SER A 1 546 ? -29.484 35.281 4.543 1 22.25 546 SER A C 1
ATOM 4171 O O . SER A 1 546 ? -28.719 34.406 4.934 1 22.25 546 SER A O 1
ATOM 4173 N N . GLY A 1 547 ? -28.766 36.469 4.352 1 23.67 547 GLY A N 1
ATOM 4174 C CA . GLY A 1 547 ? -27.547 37.281 4.398 1 23.67 547 GLY A CA 1
ATOM 4175 C C . GLY A 1 547 ? -27.031 37.469 5.809 1 23.67 547 GLY A C 1
ATOM 4176 O O . GLY A 1 547 ? -26.172 38.312 6.039 1 23.67 547 GLY A O 1
ATOM 4177 N N . HIS A 1 548 ? -26.891 36.656 6.859 1 25.58 548 HIS A N 1
ATOM 4178 C CA . HIS A 1 548 ? -26.562 37.281 8.133 1 25.58 548 HIS A CA 1
ATOM 4179 C C . HIS A 1 548 ? -25.062 37.469 8.281 1 25.58 548 HIS A C 1
ATOM 4181 O O . HIS A 1 548 ? -24.266 36.75 7.676 1 25.58 548 HIS A O 1
ATOM 4187 N N . PRO A 1 549 ? -24.438 38.5 9.195 1 26.36 549 PRO A N 1
ATOM 4188 C CA . PRO A 1 549 ? -23.125 39.125 9.438 1 26.36 549 PRO A CA 1
ATOM 4189 C C . PRO A 1 549 ? -22.109 38.156 10.039 1 26.36 549 PRO A C 1
ATOM 4191 O O . PRO A 1 549 ? -22.5 37.188 10.719 1 26.36 549 PRO A O 1
ATOM 4194 N N . GLN A 1 550 ? -20.828 38.062 9.648 1 31.06 550 GLN A N 1
ATOM 4195 C CA . GLN A 1 550 ? -19.609 37.312 9.844 1 31.06 550 GLN A CA 1
ATOM 4196 C C . GLN A 1 550 ? -19.078 37.469 11.266 1 31.06 550 GLN A C 1
ATOM 4198 O O . GLN A 1 550 ? -18.594 38.531 11.641 1 31.06 550 GLN A O 1
ATOM 4203 N N . ALA A 1 551 ? -19.562 36.938 12.289 1 32.09 551 ALA A N 1
ATOM 4204 C CA . ALA A 1 551 ? -19.078 37.125 13.656 1 32.09 551 ALA A CA 1
ATOM 4205 C C . ALA A 1 551 ? -17.703 36.469 13.844 1 32.09 551 ALA A C 1
ATOM 4207 O O . ALA A 1 551 ? -17.562 35.25 13.688 1 32.09 551 ALA A O 1
ATOM 4208 N N . ASP A 1 552 ? -16.562 37.188 13.766 1 35.06 552 ASP A N 1
ATOM 4209 C CA . ASP A 1 552 ? -15.148 36.875 14.016 1 35.06 552 ASP A CA 1
ATOM 4210 C C . ASP A 1 552 ? -14.938 36.406 15.453 1 35.06 552 ASP A C 1
ATOM 4212 O O . ASP A 1 552 ? -15.555 36.906 16.375 1 35.06 552 ASP A O 1
ATOM 4216 N N . LEU A 1 553 ? -14.523 35.281 15.68 1 39.91 553 LEU A N 1
ATOM 4217 C CA . LEU A 1 553 ? -14.203 34.75 17 1 39.91 553 LEU A CA 1
ATOM 4218 C C . LEU A 1 553 ? -13.234 35.688 17.719 1 39.91 553 LEU A C 1
ATOM 4220 O O . LEU A 1 553 ? -12.172 36.031 17.203 1 39.91 553 LEU A O 1
ATOM 4224 N N . SER A 1 554 ? -13.734 36.438 18.719 1 45.22 554 SER A N 1
ATOM 4225 C CA . SER A 1 554 ? -12.914 37.344 19.484 1 45.22 554 SER A CA 1
ATOM 4226 C C . SER A 1 554 ? -11.805 36.625 20.234 1 45.22 554 SER A C 1
ATOM 4228 O O . SER A 1 554 ? -11.898 35.406 20.453 1 45.22 554 SER A O 1
ATOM 4230 N N . GLN A 1 555 ? -10.586 37.25 20.391 1 45.31 555 GLN A N 1
ATOM 4231 C CA . GLN A 1 555 ? -9.43 36.75 21.125 1 45.31 555 GLN A CA 1
ATOM 4232 C C . GLN A 1 555 ? -9.836 36.188 22.484 1 45.31 555 GLN A C 1
ATOM 4234 O O . GLN A 1 555 ? -9.297 35.188 22.953 1 45.31 555 GLN A O 1
ATOM 4239 N N . ASP A 1 556 ? -10.773 36.875 23.109 1 46.09 556 ASP A N 1
ATOM 4240 C CA . ASP A 1 556 ? -11.242 36.469 24.422 1 46.09 556 ASP A CA 1
ATOM 4241 C C . ASP A 1 556 ? -11.898 35.094 24.375 1 46.09 556 ASP A C 1
ATOM 4243 O O . ASP A 1 556 ? -11.68 34.281 25.266 1 46.09 556 ASP A O 1
ATOM 4247 N N . GLN A 1 557 ? -12.531 34.875 23.391 1 47 557 GLN A N 1
ATOM 4248 C CA . GLN A 1 557 ? -13.195 33.594 23.234 1 47 557 GLN A CA 1
ATOM 4249 C C . GLN A 1 557 ? -12.172 32.469 23.016 1 47 557 GLN A C 1
ATOM 4251 O O . GLN A 1 557 ? -12.312 31.375 23.578 1 47 557 GLN A O 1
ATOM 4256 N N . PHE A 1 558 ? -11.148 32.781 22.406 1 48.47 558 PHE A N 1
ATOM 4257 C CA . PHE A 1 558 ? -10.062 31.828 22.172 1 48.47 558 PHE A CA 1
ATOM 4258 C C . PHE A 1 558 ? -9.359 31.484 23.484 1 48.47 558 PHE A C 1
ATOM 4260 O O . PHE A 1 558 ? -9.07 30.312 23.75 1 48.47 558 PHE A O 1
ATOM 4267 N N . ASP A 1 559 ? -9.016 32.5 24.141 1 47.44 559 ASP A N 1
ATOM 4268 C CA . ASP A 1 559 ? -8.352 32.281 25.422 1 47.44 559 ASP A CA 1
ATOM 4269 C C . ASP A 1 559 ? -9.18 31.391 26.328 1 47.44 559 ASP A C 1
ATOM 4271 O O . ASP A 1 559 ? -8.633 30.547 27.031 1 47.44 559 ASP A O 1
ATOM 4275 N N . ALA A 1 560 ? -10.422 31.578 26.188 1 48.06 560 ALA A N 1
ATOM 4276 C CA . ALA A 1 560 ? -11.32 30.734 26.984 1 48.06 560 ALA A CA 1
ATOM 4277 C C . ALA A 1 560 ? -11.297 29.297 26.5 1 48.06 560 ALA A C 1
ATOM 4279 O O . ALA A 1 560 ? -11.234 28.359 27.297 1 48.06 560 ALA A O 1
ATOM 4280 N N . TRP A 1 561 ? -11.227 29.156 25.188 1 49.38 561 TRP A N 1
ATOM 4281 C CA . TRP A 1 561 ? -11.211 27.812 24.609 1 49.38 561 TRP A CA 1
ATOM 4282 C C . TRP A 1 561 ? -9.883 27.125 24.891 1 49.38 561 TRP A C 1
ATOM 4284 O O . TRP A 1 561 ? -9.852 25.938 25.234 1 49.38 561 TRP A O 1
ATOM 4294 N N . LEU A 1 562 ? -8.828 27.797 24.797 1 45.84 562 LEU A N 1
ATOM 4295 C CA . LEU A 1 562 ? -7.5 27.266 25.094 1 45.84 562 LEU A CA 1
ATOM 4296 C C . LEU A 1 562 ? -7.383 26.891 26.562 1 45.84 562 LEU A C 1
ATOM 4298 O O . LEU A 1 562 ? -6.762 25.875 26.906 1 45.84 562 LEU A O 1
ATOM 4302 N N . GLY A 1 563 ? -7.875 27.844 27.391 1 44.59 563 GLY A N 1
ATOM 4303 C CA . GLY A 1 563 ? -7.926 27.516 28.812 1 44.59 563 GLY A CA 1
ATOM 4304 C C . GLY A 1 563 ? -8.609 26.188 29.094 1 44.59 563 GLY A C 1
ATOM 4305 O O . GLY A 1 563 ? -8.117 25.406 29.891 1 44.59 563 GLY A O 1
ATOM 4306 N N . LEU A 1 564 ? -9.625 26.016 28.312 1 45.41 564 LEU A N 1
ATOM 4307 C CA . LEU A 1 564 ? -10.344 24.75 28.469 1 45.41 564 LEU A CA 1
ATOM 4308 C C . LEU A 1 564 ? -9.516 23.594 27.922 1 45.41 564 LEU A C 1
ATOM 4310 O O . LEU A 1 564 ? -9.469 22.531 28.547 1 45.41 564 LEU A O 1
ATOM 4314 N N . ALA A 1 565 ? -8.938 23.797 26.844 1 43.34 565 ALA A N 1
ATOM 4315 C CA . ALA A 1 565 ? -8.172 22.766 26.156 1 43.34 565 ALA A CA 1
ATOM 4316 C C . ALA A 1 565 ? -6.953 22.344 26.969 1 43.34 565 ALA A C 1
ATOM 4318 O O . ALA A 1 565 ? -6.508 21.203 26.906 1 43.34 565 ALA A O 1
ATOM 4319 N N . LEU A 1 566 ? -6.371 23.281 27.734 1 37.81 566 LEU A N 1
ATOM 4320 C CA . LEU A 1 566 ? -5.152 23.062 28.5 1 37.81 566 LEU A CA 1
ATOM 4321 C C . LEU A 1 566 ? -5.488 22.594 29.906 1 37.81 566 LEU A C 1
ATOM 4323 O O . LEU A 1 566 ? -4.594 22.188 30.656 1 37.81 566 LEU A O 1
ATOM 4327 N N . GLN A 1 567 ? -6.758 22.75 30.422 1 38.5 567 GLN A N 1
ATOM 4328 C CA . GLN A 1 567 ? -7.172 22.344 31.766 1 38.5 567 GLN A CA 1
ATOM 4329 C C . GLN A 1 567 ? -7.129 20.828 31.922 1 38.5 567 GLN A C 1
ATOM 4331 O O . GLN A 1 567 ? -7.402 20.094 30.984 1 38.5 567 GLN A O 1
ATOM 4336 N N . SER A 1 568 ? -6.285 20.422 32.938 1 35.38 568 SER A N 1
ATOM 4337 C CA . SER A 1 568 ? -6.246 19.016 33.312 1 35.38 568 SER A CA 1
ATOM 4338 C C . SER A 1 568 ? -7.645 18.484 33.625 1 35.38 568 SER A C 1
ATOM 4340 O O . SER A 1 568 ? -8.523 19.25 34.062 1 35.38 568 SER A O 1
ATOM 4342 N N . SER A 1 569 ? -8.062 17.391 33.094 1 36.31 569 SER A N 1
ATOM 4343 C CA . SER A 1 569 ? -9.367 16.75 33.219 1 36.31 569 SER A CA 1
ATOM 4344 C C . SER A 1 569 ? -9.922 16.859 34.625 1 36.31 569 SER A C 1
ATOM 4346 O O . SER A 1 569 ? -11.031 16.406 34.906 1 36.31 569 SER A O 1
ATOM 4348 N N . GLY A 1 570 ? -9.172 17 35.719 1 30.75 570 GLY A N 1
ATOM 4349 C CA . GLY A 1 570 ? -9.805 16.875 37 1 30.75 570 GLY A CA 1
ATOM 4350 C C . GLY A 1 570 ? -10.719 18.047 37.344 1 30.75 570 GLY A C 1
ATOM 4351 O O . GLY A 1 570 ? -11.359 18.047 38.406 1 30.75 570 GLY A O 1
ATOM 4352 N N . GLU A 1 571 ? -10.398 19.328 37.156 1 32.22 571 GLU A N 1
ATOM 4353 C CA . GLU A 1 571 ? -11.133 20.359 37.875 1 32.22 571 GLU A CA 1
ATOM 4354 C C . GLU A 1 571 ? -12.555 20.484 37.375 1 32.22 571 GLU A C 1
ATOM 4356 O O . GLU A 1 571 ? -12.93 19.828 36.406 1 32.22 571 GLU A O 1
ATOM 4361 N N . THR A 1 572 ? -13.281 21.953 37.781 1 31.53 572 THR A N 1
ATOM 4362 C CA . THR A 1 572 ? -14.688 22.328 37.75 1 31.53 572 THR A CA 1
ATOM 4363 C C . THR A 1 572 ? -15.242 22.297 36.344 1 31.53 572 THR A C 1
ATOM 4365 O O . THR A 1 572 ? -14.523 22.578 35.375 1 31.53 572 THR A O 1
ATOM 4368 N N . TRP A 1 573 ? -16.359 21.562 36.25 1 30.2 573 TRP A N 1
ATOM 4369 C CA . TRP A 1 573 ? -17.266 21.516 35.094 1 30.2 573 TRP A CA 1
ATOM 4370 C C . TRP A 1 573 ? -17.406 22.891 34.469 1 30.2 573 TRP A C 1
ATOM 4372 O O . TRP A 1 573 ? -17.688 23.875 35.156 1 30.2 573 TRP A O 1
ATOM 4382 N N . MET A 1 574 ? -17.188 23.125 33.375 1 36.94 574 MET A N 1
ATOM 4383 C CA . MET A 1 574 ? -17.172 24.234 32.438 1 36.94 574 MET A CA 1
ATOM 4384 C C . MET A 1 574 ? -17.875 25.453 33.031 1 36.94 574 MET A C 1
ATOM 4386 O O . MET A 1 574 ? -19.062 25.672 32.781 1 36.94 574 MET A O 1
ATOM 4390 N N . GLY A 1 575 ? -17.734 25.812 34.344 1 30.17 575 GLY A N 1
ATOM 4391 C CA . GLY A 1 575 ? -18.328 27.062 34.781 1 30.17 575 GLY A CA 1
ATOM 4392 C C . GLY A 1 575 ? -17.938 28.266 33.938 1 30.17 575 GLY A C 1
ATOM 4393 O O . GLY A 1 575 ? -16.781 28.375 33.5 1 30.17 575 GLY A O 1
ATOM 4394 N N . MET A 1 576 ? -18.938 28.766 33.094 1 31.69 576 MET A N 1
ATOM 4395 C CA . MET A 1 576 ? -18.766 30.016 32.344 1 31.69 576 MET A CA 1
ATOM 4396 C C . MET A 1 576 ? -18.062 31.062 33.219 1 31.69 576 MET A C 1
ATOM 4398 O O . MET A 1 576 ? -18.297 31.125 34.438 1 31.69 576 MET A O 1
ATOM 4402 N N . PRO A 1 577 ? -17.094 31.547 32.812 1 30.7 577 PRO A N 1
ATOM 4403 C CA . PRO A 1 577 ? -16.672 32.688 33.656 1 30.7 577 PRO A CA 1
ATOM 4404 C C . PRO A 1 577 ? -17.828 33.625 34 1 30.7 577 PRO A C 1
ATOM 4406 O O . PRO A 1 577 ? -18.797 33.688 33.25 1 30.7 577 PRO A O 1
ATOM 4409 N N . GLU A 1 578 ? -18.234 34.062 35.156 1 31.34 578 GLU A N 1
ATOM 4410 C CA . GLU A 1 578 ? -19.312 34.906 35.656 1 31.34 578 GLU A CA 1
ATOM 4411 C C . GLU A 1 578 ? -19.641 36.031 34.688 1 31.34 578 GLU A C 1
ATOM 4413 O O . GLU A 1 578 ? -20.797 36.469 34.594 1 31.34 578 GLU A O 1
ATOM 4418 N N . GLY A 1 579 ? -18.734 36.75 34 1 32.22 579 GLY A N 1
ATOM 4419 C CA . GLY A 1 579 ? -19.047 38.031 33.375 1 32.22 579 GLY A CA 1
ATOM 4420 C C . GLY A 1 579 ? -19.688 37.906 32.031 1 32.22 579 GLY A C 1
ATOM 4421 O O . GLY A 1 579 ? -19.828 38.906 31.297 1 32.22 579 GLY A O 1
ATOM 4422 N N . TYR A 1 580 ? -19.828 36.75 31.484 1 29.36 580 TYR A N 1
ATOM 4423 C CA . TYR A 1 580 ? -20.391 36.781 30.125 1 29.36 580 TYR A CA 1
ATOM 4424 C C . TYR A 1 580 ? -21.906 36.844 30.172 1 29.36 580 TYR A C 1
ATOM 4426 O O . TYR A 1 580 ? -22.562 35.875 30.578 1 29.36 580 TYR A O 1
ATOM 4434 N N . THR A 1 581 ? -22.516 38.062 30.359 1 28.22 581 THR A N 1
ATOM 4435 C CA . THR A 1 581 ? -23.953 38.312 30.156 1 28.22 581 THR A CA 1
ATOM 4436 C C . THR A 1 581 ? -24.328 38.094 28.688 1 28.22 581 THR A C 1
ATOM 4438 O O . THR A 1 581 ? -23.734 38.719 27.797 1 28.22 581 THR A O 1
ATOM 4441 N N . PRO A 1 582 ? -24.906 37 28.297 1 29.22 582 PRO A N 1
ATOM 4442 C CA . PRO A 1 582 ? -25.469 36.938 26.953 1 29.22 582 PRO A CA 1
ATOM 4443 C C . PRO A 1 582 ? -26.312 38.156 26.594 1 29.22 582 PRO A C 1
ATOM 4445 O O . PRO A 1 582 ? -27.031 38.656 27.453 1 29.22 582 PRO A O 1
ATOM 4448 N N . GLU A 1 583 ? -25.875 39.094 25.828 1 27.28 583 GLU A N 1
ATOM 4449 C CA . GLU A 1 583 ? -26.781 40.156 25.422 1 27.28 583 GLU A CA 1
ATOM 4450 C C . GLU A 1 583 ? -28.156 39.625 25.047 1 27.28 583 GLU A C 1
ATOM 4452 O O . GLU A 1 583 ? -28.25 38.719 24.219 1 27.28 583 GLU A O 1
ATOM 4457 N N . GLN A 1 584 ? -29.156 39.656 25.906 1 25.41 584 GLN A N 1
ATOM 4458 C CA . GLN A 1 584 ? -30.609 39.438 25.828 1 25.41 584 GLN A CA 1
ATOM 4459 C C . GLN A 1 584 ? -31.203 40.156 24.609 1 25.41 584 GLN A C 1
ATOM 4461 O O . GLN A 1 584 ? -31.312 41.375 24.594 1 25.41 584 GLN A O 1
ATOM 4466 N N . GLY A 1 585 ? -30.781 40.062 23.328 1 27.5 585 GLY A N 1
ATOM 4467 C CA . GLY A 1 585 ? -31.734 40.656 22.406 1 27.5 585 GLY A CA 1
ATOM 4468 C C . GLY A 1 585 ? -33.156 40.25 22.656 1 27.5 585 GLY A C 1
ATOM 4469 O O . GLY A 1 585 ? -33.438 39.062 22.953 1 27.5 585 GLY A O 1
ATOM 4470 N N . GLY A 1 586 ? -34 41.062 23.266 1 24.2 586 GLY A N 1
ATOM 4471 C CA . GLY A 1 586 ? -35.406 41.156 23.594 1 24.2 586 GLY A CA 1
ATOM 4472 C C . GLY A 1 586 ? -36.312 40.719 22.469 1 24.2 586 GLY A C 1
ATOM 4473 O O . GLY A 1 586 ? -36.375 41.344 21.422 1 24.2 586 GLY A O 1
ATOM 4474 N N . TRP A 1 587 ? -36.406 39.406 22.156 1 23.2 587 TRP A N 1
ATOM 4475 C CA . TRP A 1 587 ? -37.594 38.969 21.438 1 23.2 587 TRP A CA 1
ATOM 4476 C C . TRP A 1 587 ? -38.844 39.312 22.203 1 23.2 587 TRP A C 1
ATOM 4478 O O . TRP A 1 587 ? -39.094 38.75 23.297 1 23.2 587 TRP A O 1
ATOM 4488 N N . THR A 1 588 ? -39.188 40.594 22.297 1 24.06 588 THR A N 1
ATOM 4489 C CA . THR A 1 588 ? -40.531 41 22.734 1 24.06 588 THR A CA 1
ATOM 4490 C C . THR A 1 588 ? -41.594 40.25 21.938 1 24.06 588 THR A C 1
ATOM 4492 O O . THR A 1 588 ? -41.531 40.219 20.703 1 24.06 588 THR A O 1
ATOM 4495 N N . PRO A 1 589 ? -42.281 39.281 22.609 1 25.02 589 PRO A N 1
ATOM 4496 C CA . PRO A 1 589 ? -43.469 38.656 22.062 1 25.02 589 PRO A CA 1
ATOM 4497 C C . PRO A 1 589 ? -44.5 39.656 21.562 1 25.02 589 PRO A C 1
ATOM 4499 O O . PRO A 1 589 ? -44.844 40.594 22.281 1 25.02 589 PRO A O 1
ATOM 4502 N N . GLN A 1 590 ? -44.344 40.281 20.359 1 22.31 590 GLN A N 1
ATOM 4503 C CA . GLN A 1 590 ? -45.438 41.156 19.984 1 22.31 590 GLN A CA 1
ATOM 4504 C C . GLN A 1 590 ? -46.812 40.562 20.344 1 22.31 590 GLN A C 1
ATOM 4506 O O . GLN A 1 590 ? -47.031 39.375 20.094 1 22.31 590 GLN A O 1
ATOM 4511 N N . GLN A 1 591 ? -47.562 41.219 21.25 1 22.5 591 GLN A N 1
ATOM 4512 C CA . GLN A 1 591 ? -49 41.062 21.469 1 22.5 591 GLN A CA 1
ATOM 4513 C C . GLN A 1 591 ? -49.781 41.094 20.141 1 22.5 591 GLN A C 1
ATOM 4515 O O . GLN A 1 591 ? -49.5 41.938 19.281 1 22.5 591 GLN A O 1
ATOM 4520 N N . MET B 1 1 ? -29.312 -1.63 10.781 1 17.83 1 MET B N 1
ATOM 4521 C CA . MET B 1 1 ? -30.094 -2.852 10.922 1 17.83 1 MET B CA 1
ATOM 4522 C C . MET B 1 1 ? -31.188 -2.916 9.867 1 17.83 1 MET B C 1
ATOM 4524 O O . MET B 1 1 ? -31.516 -3.996 9.367 1 17.83 1 MET B O 1
ATOM 4528 N N . PRO B 1 2 ? -31.891 -1.723 9.602 1 17.84 2 PRO B N 1
ATOM 4529 C CA . PRO B 1 2 ? -33.219 -1.716 8.984 1 17.84 2 PRO B CA 1
ATOM 4530 C C . PRO B 1 2 ? -33.156 -1.902 7.469 1 17.84 2 PRO B C 1
ATOM 4532 O O . PRO B 1 2 ? -34.188 -2.201 6.84 1 17.84 2 PRO B O 1
ATOM 4535 N N . LEU B 1 3 ? -32 -1.432 6.879 1 17.92 3 LEU B N 1
ATOM 4536 C CA . LEU B 1 3 ? -32.156 -1.343 5.43 1 17.92 3 LEU B CA 1
ATOM 4537 C C . LEU B 1 3 ? -32.188 -2.73 4.801 1 17.92 3 LEU B C 1
ATOM 4539 O O . LEU B 1 3 ? -32.438 -2.869 3.602 1 17.92 3 LEU B O 1
ATOM 4543 N N . LEU B 1 4 ? -31.766 -3.738 5.652 1 18.64 4 LEU B N 1
ATOM 4544 C CA . LEU B 1 4 ? -31.703 -5.133 5.227 1 18.64 4 LEU B CA 1
ATOM 4545 C C . LEU B 1 4 ? -33.125 -5.691 5.004 1 18.64 4 LEU B C 1
ATOM 4547 O O . LEU B 1 4 ? -33.281 -6.703 4.316 1 18.64 4 LEU B O 1
ATOM 4551 N N . GLU B 1 5 ? -34.062 -5.082 5.664 1 18.8 5 GLU B N 1
ATOM 4552 C CA . GLU B 1 5 ? -35.344 -5.77 5.703 1 18.8 5 GLU B CA 1
ATOM 4553 C C . GLU B 1 5 ? -36.062 -5.703 4.352 1 18.8 5 GLU B C 1
ATOM 4555 O O . GLU B 1 5 ? -36.906 -6.547 4.043 1 18.8 5 GLU B O 1
ATOM 4560 N N . ARG B 1 6 ? -35.75 -4.676 3.619 1 20.64 6 ARG B N 1
ATOM 4561 C CA . ARG B 1 6 ? -36.75 -4.469 2.58 1 20.64 6 ARG B CA 1
ATOM 4562 C C . ARG B 1 6 ? -36.5 -5.391 1.39 1 20.64 6 ARG B C 1
ATOM 4564 O O . ARG B 1 6 ? -37.25 -5.352 0.405 1 20.64 6 ARG B O 1
ATOM 4571 N N . LEU B 1 7 ? -35.281 -6 1.324 1 18.3 7 LEU B N 1
ATOM 4572 C CA . LEU B 1 7 ? -35.031 -6.645 0.042 1 18.3 7 LEU B CA 1
ATOM 4573 C C . LEU B 1 7 ? -35.688 -8.008 -0.026 1 18.3 7 LEU B C 1
ATOM 4575 O O . LEU B 1 7 ? -35.25 -8.891 -0.758 1 18.3 7 LEU B O 1
ATOM 4579 N N . LYS B 1 8 ? -36.75 -8.312 0.747 1 21.47 8 LYS B N 1
ATOM 4580 C CA . LYS B 1 8 ? -37.438 -9.609 0.711 1 21.47 8 LYS B CA 1
ATOM 4581 C C . LYS B 1 8 ? -38.156 -9.805 -0.611 1 21.47 8 LYS B C 1
ATOM 4583 O O . LYS B 1 8 ? -39.312 -9.391 -0.754 1 21.47 8 LYS B O 1
ATOM 4588 N N . ILE B 1 9 ? -37.438 -9.578 -1.69 1 19.89 9 ILE B N 1
ATOM 4589 C CA . ILE B 1 9 ? -38.281 -9.797 -2.844 1 19.89 9 ILE B CA 1
ATOM 4590 C C . ILE B 1 9 ? -38.906 -11.195 -2.779 1 19.89 9 ILE B C 1
ATOM 4592 O O . ILE B 1 9 ? -38.281 -12.117 -2.229 1 19.89 9 ILE B O 1
ATOM 4596 N N . ASN B 1 10 ? -40.094 -11.406 -3.285 1 19.44 10 ASN B N 1
ATOM 4597 C CA . ASN B 1 10 ? -41.094 -12.461 -3.371 1 19.44 10 ASN B CA 1
ATOM 4598 C C . ASN B 1 10 ? -40.562 -13.688 -4.117 1 19.44 10 ASN B C 1
ATOM 4600 O O . ASN B 1 10 ? -39.75 -13.555 -5.016 1 19.44 10 ASN B O 1
ATOM 4604 N N . GLY B 1 11 ? -40.719 -14.977 -3.699 1 20.61 11 GLY B N 1
ATOM 4605 C CA . GLY B 1 11 ? -40.531 -16.406 -3.861 1 20.61 11 GLY B CA 1
ATOM 4606 C C . GLY B 1 11 ? -40.969 -16.922 -5.215 1 20.61 11 GLY B C 1
ATOM 4607 O O . GLY B 1 11 ? -41.156 -18.141 -5.395 1 20.61 11 GLY B O 1
ATOM 4608 N N . SER B 1 12 ? -41.312 -16.141 -6.301 1 21.8 12 SER B N 1
ATOM 4609 C CA . SER B 1 12 ? -42.125 -17.016 -7.164 1 21.8 12 SER B CA 1
ATOM 4610 C C . SER B 1 12 ? -41.281 -18.094 -7.812 1 21.8 12 SER B C 1
ATOM 4612 O O . SER B 1 12 ? -40.062 -17.938 -7.934 1 21.8 12 SER B O 1
ATOM 4614 N N . GLY B 1 13 ? -41.75 -19.312 -8.234 1 20.45 13 GLY B N 1
ATOM 4615 C CA . GLY B 1 13 ? -41.625 -20.719 -8.633 1 20.45 13 GLY B CA 1
ATOM 4616 C C . GLY B 1 13 ? -40.938 -20.891 -9.961 1 20.45 13 GLY B C 1
ATOM 4617 O O . GLY B 1 13 ? -41.031 -21.938 -10.602 1 20.45 13 GLY B O 1
ATOM 4618 N N . ALA B 1 14 ? -40.25 -19.922 -10.594 1 21.67 14 ALA B N 1
ATOM 4619 C CA . ALA B 1 14 ? -40.094 -20.234 -12.016 1 21.67 14 ALA B CA 1
ATOM 4620 C C . ALA B 1 14 ? -39.281 -21.5 -12.227 1 21.67 14 ALA B C 1
ATOM 4622 O O . ALA B 1 14 ? -38.281 -21.703 -11.539 1 21.67 14 ALA B O 1
ATOM 4623 N N . ALA B 1 15 ? -39.844 -22.5 -12.922 1 21.58 15 ALA B N 1
ATOM 4624 C CA . ALA B 1 15 ? -39.656 -23.891 -13.375 1 21.58 15 ALA B CA 1
ATOM 4625 C C . ALA B 1 15 ? -38.344 -24.062 -14.125 1 21.58 15 ALA B C 1
ATOM 4627 O O . ALA B 1 15 ? -37.969 -23.219 -14.945 1 21.58 15 ALA B O 1
ATOM 4628 N N . TRP B 1 16 ? -37.438 -24.734 -13.547 1 19.41 16 TRP B N 1
ATOM 4629 C CA . TRP B 1 16 ? -36.125 -25.25 -13.914 1 19.41 16 TRP B CA 1
ATOM 4630 C C . TRP B 1 16 ? -36.188 -26.031 -15.219 1 19.41 16 TRP B C 1
ATOM 4632 O O . TRP B 1 16 ? -36.938 -26.969 -15.352 1 19.41 16 TRP B O 1
ATOM 4642 N N . ASN B 1 17 ? -36.188 -25.234 -16.406 1 20.58 17 ASN B N 1
ATOM 4643 C CA . ASN B 1 17 ? -36.344 -25.984 -17.656 1 20.58 17 ASN B CA 1
ATOM 4644 C C . ASN B 1 17 ? -35.25 -27.078 -17.766 1 20.58 17 ASN B C 1
ATOM 4646 O O . ASN B 1 17 ? -34.125 -26.891 -17.328 1 20.58 17 ASN B O 1
ATOM 4650 N N . GLN B 1 18 ? -35.562 -28.281 -18.125 1 19.11 18 GLN B N 1
ATOM 4651 C CA . GLN B 1 18 ? -35 -29.641 -18.219 1 19.11 18 GLN B CA 1
ATOM 4652 C C . GLN B 1 18 ? -33.875 -29.703 -19.266 1 19.11 18 GLN B C 1
ATOM 4654 O O . GLN B 1 18 ? -33.969 -29.062 -20.312 1 19.11 18 GLN B O 1
ATOM 4659 N N . PRO B 1 19 ? -32.656 -30.141 -18.875 1 21.17 19 PRO B N 1
ATOM 4660 C CA . PRO B 1 19 ? -31.453 -30.359 -19.688 1 21.17 19 PRO B CA 1
ATOM 4661 C C . PRO B 1 19 ? -31.75 -31.094 -20.984 1 21.17 19 PRO B C 1
ATOM 4663 O O . PRO B 1 19 ? -32.469 -32.094 -21 1 21.17 19 PRO B O 1
ATOM 4666 N N . MET B 1 20 ? -31.859 -30.312 -22.078 1 22 20 MET B N 1
ATOM 4667 C CA . MET B 1 20 ? -32.156 -30.922 -23.359 1 22 20 MET B CA 1
ATOM 4668 C C . MET B 1 20 ? -31.234 -32.094 -23.656 1 22 20 MET B C 1
ATOM 4670 O O . MET B 1 20 ? -30.109 -32.156 -23.156 1 22 20 MET B O 1
ATOM 4674 N N . GLY B 1 21 ? -31.672 -33.156 -24.234 1 19.69 21 GLY B N 1
ATOM 4675 C CA . GLY B 1 21 ? -31.297 -34.5 -24.625 1 19.69 21 GLY B CA 1
ATOM 4676 C C . GLY B 1 21 ? -30.062 -34.562 -25.5 1 19.69 21 GLY B C 1
ATOM 4677 O O . GLY B 1 21 ? -29.688 -33.562 -26.125 1 19.69 21 GLY B O 1
ATOM 4678 N N . ALA B 1 22 ? -29.109 -35.625 -25.406 1 21.97 22 ALA B N 1
ATOM 4679 C CA . ALA B 1 22 ? -27.891 -36.344 -25.781 1 21.97 22 ALA B CA 1
ATOM 4680 C C . ALA B 1 22 ? -27.797 -36.5 -27.297 1 21.97 22 ALA B C 1
ATOM 4682 O O . ALA B 1 22 ? -27.031 -37.312 -27.797 1 21.97 22 ALA B O 1
ATOM 4683 N N . ASN B 1 23 ? -28.359 -35.688 -28.141 1 21.2 23 ASN B N 1
ATOM 4684 C CA . ASN B 1 23 ? -28.234 -36.344 -29.438 1 21.2 23 ASN B CA 1
ATOM 4685 C C . ASN B 1 23 ? -26.781 -36.438 -29.891 1 21.2 23 ASN B C 1
ATOM 4687 O O . ASN B 1 23 ? -26 -35.531 -29.625 1 21.2 23 ASN B O 1
ATOM 4691 N N . GLY B 1 24 ? -26.172 -37.625 -30.562 1 20.78 24 GLY B N 1
ATOM 4692 C CA . GLY B 1 24 ? -25.109 -38.562 -30.906 1 20.78 24 GLY B CA 1
ATOM 4693 C C . GLY B 1 24 ? -24.125 -38 -31.906 1 20.78 24 GLY B C 1
ATOM 4694 O O . GLY B 1 24 ? -23.219 -38.688 -32.375 1 20.78 24 GLY B O 1
ATOM 4695 N N . GLY B 1 25 ? -24.344 -36.938 -32.688 1 21.72 25 GLY B N 1
ATOM 4696 C CA . GLY B 1 25 ? -23.562 -37.125 -33.906 1 21.72 25 GLY B CA 1
ATOM 4697 C C . GLY B 1 25 ? -22.078 -36.938 -33.688 1 21.72 25 GLY B C 1
ATOM 4698 O O . GLY B 1 25 ? -21.656 -36.25 -32.75 1 21.72 25 GLY B O 1
ATOM 4699 N N . GLU B 1 26 ? -21 -37.719 -34.344 1 22.61 26 GLU B N 1
ATOM 4700 C CA . GLU B 1 26 ? -19.688 -38.375 -34.375 1 22.61 26 GLU B CA 1
ATOM 4701 C C . GLU B 1 26 ? -18.578 -37.344 -34.594 1 22.61 26 GLU B C 1
ATOM 4703 O O . GLU B 1 26 ? -17.391 -37.656 -34.438 1 22.61 26 GLU B O 1
ATOM 4708 N N . GLY B 1 27 ? -18.766 -36.219 -35.281 1 24.11 27 GLY B N 1
ATOM 4709 C CA . GLY B 1 27 ? -17.531 -35.906 -35.969 1 24.11 27 GLY B CA 1
ATOM 4710 C C . GLY B 1 27 ? -16.391 -35.5 -35.062 1 24.11 27 GLY B C 1
ATOM 4711 O O . GLY B 1 27 ? -16.641 -35.094 -33.906 1 24.11 27 GLY B O 1
ATOM 4712 N N . PRO B 1 28 ? -15.055 -35.812 -35.375 1 23.75 28 PRO B N 1
ATOM 4713 C CA . PRO B 1 28 ? -13.836 -36 -34.594 1 23.75 28 PRO B CA 1
ATOM 4714 C C . PRO B 1 28 ? -13.484 -34.781 -33.75 1 23.75 28 PRO B C 1
ATOM 4716 O O . PRO B 1 28 ? -13.117 -34.938 -32.562 1 23.75 28 PRO B O 1
ATOM 4719 N N . GLY B 1 29 ? -12.984 -33.844 -34.5 1 24.78 29 GLY B N 1
ATOM 4720 C CA . GLY B 1 29 ? -11.828 -33.031 -34.156 1 24.78 29 GLY B CA 1
ATOM 4721 C C . GLY B 1 29 ? -12.086 -32.062 -33 1 24.78 29 GLY B C 1
ATOM 4722 O O . GLY B 1 29 ? -11.148 -31.562 -32.375 1 24.78 29 GLY B O 1
ATOM 4723 N N . ALA B 1 30 ? -13.102 -31.328 -33.125 1 25.39 30 ALA B N 1
ATOM 4724 C CA . ALA B 1 30 ? -13.547 -30.094 -32.469 1 25.39 30 ALA B CA 1
ATOM 4725 C C . ALA B 1 30 ? -13.891 -30.359 -31 1 25.39 30 ALA B C 1
ATOM 4727 O O . ALA B 1 30 ? -14.555 -29.531 -30.359 1 25.39 30 ALA B O 1
ATOM 4728 N N . ASP B 1 31 ? -13.664 -31.484 -30.531 1 26.33 31 ASP B N 1
ATOM 4729 C CA . ASP B 1 31 ? -14.242 -32 -29.281 1 26.33 31 ASP B CA 1
ATOM 4730 C C . ASP B 1 31 ? -13.695 -31.234 -28.078 1 26.33 31 ASP B C 1
ATOM 4732 O O . ASP B 1 31 ? -14.398 -31.031 -27.078 1 26.33 31 ASP B O 1
ATOM 4736 N N . GLU B 1 32 ? -12.359 -31 -28.203 1 27.48 32 GLU B N 1
ATOM 4737 C CA . GLU B 1 32 ? -11.695 -30.891 -26.906 1 27.48 32 GLU B CA 1
ATOM 4738 C C . GLU B 1 32 ? -12.07 -29.578 -26.203 1 27.48 32 GLU B C 1
ATOM 4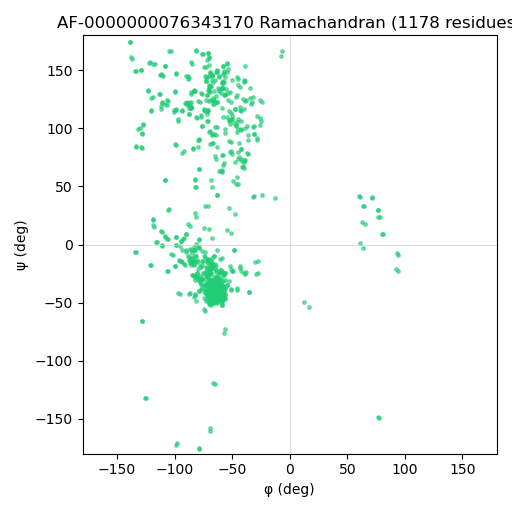740 O O . GLU B 1 32 ? -12.18 -29.547 -24.969 1 27.48 32 GLU B O 1
ATOM 4745 N N . TRP B 1 33 ? -11.969 -28.562 -26.984 1 26.42 33 TRP B N 1
ATOM 4746 C CA . TRP B 1 33 ? -12.148 -27.25 -26.375 1 26.42 33 TRP B CA 1
ATOM 4747 C C . TRP B 1 33 ? -13.586 -27.047 -25.906 1 26.42 33 TRP B C 1
ATOM 4749 O O . TRP B 1 33 ? -13.922 -26.016 -25.344 1 26.42 33 TRP B O 1
ATOM 4759 N N . THR B 1 34 ? -14.602 -27.875 -26.453 1 30.61 34 THR B N 1
ATOM 4760 C CA . THR B 1 34 ? -16.016 -27.859 -26.062 1 30.61 34 THR B CA 1
ATOM 4761 C C . THR B 1 34 ? -16.172 -28.016 -24.562 1 30.61 34 THR B C 1
ATOM 4763 O O . THR B 1 34 ? -17.172 -27.594 -23.984 1 30.61 34 THR B O 1
ATOM 4766 N N . SER B 1 35 ? -15.164 -28.797 -23.984 1 28.98 35 SER B N 1
ATOM 4767 C CA . SER B 1 35 ? -15.43 -29.344 -22.656 1 28.98 35 SER B CA 1
ATOM 4768 C C . SER B 1 35 ? -15.406 -28.25 -21.594 1 28.98 35 SER B C 1
ATOM 4770 O O . SER B 1 35 ? -16.094 -28.344 -20.578 1 28.98 35 SER B O 1
ATOM 4772 N N . LEU B 1 36 ? -14.414 -27.375 -21.672 1 28.33 36 LEU B N 1
ATOM 4773 C CA . LEU B 1 36 ? -14.273 -26.547 -20.484 1 28.33 36 LEU B CA 1
ATOM 4774 C C . LEU B 1 36 ? -15.477 -25.625 -20.312 1 28.33 36 LEU B C 1
ATOM 4776 O O . LEU B 1 36 ? -15.961 -25.422 -19.188 1 28.33 36 LEU B O 1
ATOM 4780 N N . SER B 1 37 ? -16.031 -25.062 -21.422 1 28.81 37 SER B N 1
ATOM 4781 C CA . SER B 1 37 ? -17.234 -24.25 -21.359 1 28.81 37 SER B CA 1
ATOM 4782 C C . SER B 1 37 ? -18.438 -25.062 -20.891 1 28.81 37 SER B C 1
ATOM 4784 O O . SER B 1 37 ? -19.281 -24.578 -20.141 1 28.81 37 SER B O 1
ATOM 4786 N N . ASN B 1 38 ? -18.516 -26.266 -21.406 1 32.12 38 ASN B N 1
ATOM 4787 C CA . ASN B 1 38 ? -19.562 -27.188 -20.984 1 32.12 38 ASN B CA 1
ATOM 4788 C C . ASN B 1 38 ? -19.422 -27.531 -19.5 1 32.12 38 ASN B C 1
ATOM 4790 O O . ASN B 1 38 ? -20.422 -27.781 -18.828 1 32.12 38 ASN B O 1
ATOM 4794 N N . ALA B 1 39 ? -18.172 -27.594 -19.141 1 30.61 39 ALA B N 1
ATOM 4795 C CA . ALA B 1 39 ? -17.922 -27.969 -17.75 1 30.61 39 ALA B CA 1
ATOM 4796 C C . ALA B 1 39 ? -18.391 -26.891 -16.781 1 30.61 39 ALA B C 1
ATOM 4798 O O . ALA B 1 39 ? -18.828 -27.188 -15.672 1 30.61 39 ALA B O 1
ATOM 4799 N N . ILE B 1 40 ? -18.203 -25.578 -17.156 1 32.81 40 ILE B N 1
ATOM 4800 C CA . ILE B 1 40 ? -18.656 -24.531 -16.25 1 32.81 40 ILE B CA 1
ATOM 4801 C C . ILE B 1 40 ? -20.125 -24.203 -16.516 1 32.81 40 ILE B C 1
ATOM 4803 O O . ILE B 1 40 ? -20.703 -23.312 -15.891 1 32.81 40 ILE B O 1
ATOM 4807 N N . GLY B 1 41 ? -21.016 -25.094 -17.297 1 30.67 41 GLY B N 1
ATOM 4808 C CA . GLY B 1 41 ? -22.453 -25.094 -17.531 1 30.67 41 GLY B CA 1
ATOM 4809 C C . GLY B 1 41 ? -22.938 -23.875 -18.281 1 30.67 41 GLY B C 1
ATOM 4810 O O . GLY B 1 41 ? -24.109 -23.516 -18.219 1 30.67 41 GLY B O 1
ATOM 4811 N N . ILE B 1 42 ? -22.125 -23.016 -18.562 1 29.48 42 ILE B N 1
ATOM 4812 C CA . ILE B 1 42 ? -22.688 -21.875 -19.297 1 29.48 42 ILE B CA 1
ATOM 4813 C C . ILE B 1 42 ? -22.859 -22.25 -20.766 1 29.48 42 ILE B C 1
ATOM 4815 O O . ILE B 1 42 ? -21.891 -22.578 -21.453 1 29.48 42 ILE B O 1
ATOM 4819 N N . ASN B 1 43 ? -24.047 -22.797 -21.125 1 28.36 43 ASN B N 1
ATOM 4820 C CA . ASN B 1 43 ? -24.422 -22.906 -22.531 1 28.36 43 ASN B CA 1
ATOM 4821 C C . ASN B 1 43 ? -24.562 -21.531 -23.188 1 28.36 43 ASN B C 1
ATOM 4823 O O . ASN B 1 43 ? -25.516 -20.812 -22.922 1 28.36 43 ASN B O 1
ATOM 4827 N N . VAL B 1 44 ? -23.516 -20.922 -23.641 1 28.42 44 VAL B N 1
ATOM 4828 C CA . VAL B 1 44 ? -23.562 -19.609 -24.281 1 28.42 44 VAL B CA 1
ATOM 4829 C C . VAL B 1 44 ? -24.484 -19.672 -25.5 1 28.42 44 VAL B C 1
ATOM 4831 O O . VAL B 1 44 ? -24.672 -18.672 -26.188 1 28.42 44 VAL B O 1
ATOM 4834 N N . GLU B 1 45 ? -24.969 -20.812 -26.047 1 26.47 45 GLU B N 1
ATOM 4835 C CA . GLU B 1 45 ? -25.75 -20.703 -27.281 1 26.47 45 GLU B CA 1
ATOM 4836 C C . GLU B 1 45 ? -27.141 -20.141 -27 1 26.47 45 GLU B C 1
ATOM 4838 O O . GLU B 1 45 ? -27.781 -19.594 -27.906 1 26.47 45 GLU B O 1
ATOM 4843 N N . ASN B 1 46 ? -27.875 -20.562 -26.031 1 26.77 46 ASN B N 1
ATOM 4844 C CA . ASN B 1 46 ? -29.297 -20.188 -26.062 1 26.77 46 ASN B CA 1
ATOM 4845 C C . ASN B 1 46 ? -29.516 -18.766 -25.578 1 26.77 46 ASN B C 1
ATOM 4847 O O . ASN B 1 46 ? -29.328 -18.484 -24.391 1 26.77 46 ASN B O 1
ATOM 4851 N N . HIS B 1 47 ? -29.5 -17.641 -26.438 1 25.7 47 HIS B N 1
ATOM 4852 C CA . HIS B 1 47 ? -29.703 -16.188 -26.453 1 25.7 47 HIS B CA 1
ATOM 4853 C C . HIS B 1 47 ? -31.016 -15.805 -25.781 1 25.7 47 HIS B C 1
ATOM 4855 O O . HIS B 1 47 ? -31.344 -14.625 -25.703 1 25.7 47 HIS B O 1
ATOM 4861 N N . GLU B 1 48 ? -32.031 -16.672 -25.672 1 25.34 48 GLU B N 1
ATOM 4862 C CA . GLU B 1 48 ? -33.375 -16.141 -25.5 1 25.34 48 GLU B CA 1
ATOM 4863 C C . GLU B 1 48 ? -33.562 -15.539 -24.109 1 25.34 48 GLU B C 1
ATOM 4865 O O . GLU B 1 48 ? -34.344 -14.617 -23.906 1 25.34 48 GLU B O 1
ATOM 4870 N N . GLY B 1 49 ? -33.062 -16.172 -23.062 1 24.67 49 GLY B N 1
ATOM 4871 C CA . GLY B 1 49 ? -33.562 -15.789 -21.75 1 24.67 49 GLY B CA 1
ATOM 4872 C C . GLY B 1 49 ? -32.906 -14.547 -21.188 1 24.67 49 GLY B C 1
ATOM 4873 O O . GLY B 1 49 ? -33.125 -14.203 -20.031 1 24.67 49 GLY B O 1
ATOM 4874 N N . ILE B 1 50 ? -32.031 -13.953 -21.844 1 25.48 50 ILE B N 1
ATOM 4875 C CA . ILE B 1 50 ? -31.359 -12.75 -21.344 1 25.48 50 ILE B CA 1
ATOM 4876 C C . ILE B 1 50 ? -32.344 -11.594 -21.297 1 25.48 50 ILE B C 1
ATOM 4878 O O . ILE B 1 50 ? -32.031 -10.523 -20.781 1 25.48 50 ILE B O 1
ATOM 4882 N N . ASP B 1 51 ? -33.5 -11.688 -21.922 1 23.02 51 ASP B N 1
ATOM 4883 C CA . ASP B 1 51 ? -34.375 -10.523 -22.047 1 23.02 51 ASP B CA 1
ATOM 4884 C C . ASP B 1 51 ? -34.938 -10.094 -20.688 1 23.02 51 ASP B C 1
ATOM 4886 O O . ASP B 1 51 ? -35.312 -8.938 -20.516 1 23.02 51 ASP B O 1
ATOM 4890 N N . GLN B 1 52 ? -35.344 -11.031 -19.859 1 23.81 52 GLN B N 1
ATOM 4891 C CA . GLN B 1 52 ? -36.25 -10.617 -18.812 1 23.81 52 GLN B CA 1
ATOM 4892 C C . GLN B 1 52 ? -35.531 -9.953 -17.656 1 23.81 52 GLN B C 1
ATOM 4894 O O . GLN B 1 52 ? -36.125 -9.461 -16.703 1 23.81 52 GLN B O 1
ATOM 4899 N N . ILE B 1 53 ? -34.312 -10.219 -17.562 1 24.06 53 ILE B N 1
ATOM 4900 C CA . ILE B 1 53 ? -33.719 -9.766 -16.312 1 24.06 53 ILE B CA 1
ATOM 4901 C C . ILE B 1 53 ? -33.438 -8.266 -16.391 1 24.06 53 ILE B C 1
ATOM 4903 O O . ILE B 1 53 ? -32.906 -7.688 -15.438 1 24.06 53 ILE B O 1
ATOM 4907 N N . ALA B 1 54 ? -33.781 -7.473 -17.438 1 24.34 54 ALA B N 1
ATOM 4908 C CA . ALA B 1 54 ? -33.406 -6.074 -17.656 1 24.34 54 ALA B CA 1
ATOM 4909 C C . ALA B 1 54 ? -34 -5.18 -16.562 1 24.34 54 ALA B C 1
ATOM 4911 O O . ALA B 1 54 ? -33.656 -3.994 -16.484 1 24.34 54 ALA B O 1
ATOM 4912 N N . GLY B 1 55 ? -35.062 -5.445 -15.812 1 21.89 55 GLY B N 1
ATOM 4913 C CA . GLY B 1 55 ? -35.812 -4.309 -15.312 1 21.89 55 GLY B CA 1
ATOM 4914 C C . GLY B 1 55 ? -35.219 -3.707 -14.055 1 21.89 55 GLY B C 1
ATOM 4915 O O . GLY B 1 55 ? -35.688 -2.674 -13.57 1 21.89 55 GLY B O 1
ATOM 4916 N N . ARG B 1 56 ? -34.844 -4.551 -13.117 1 25.05 56 ARG B N 1
ATOM 4917 C CA . ARG B 1 56 ? -34.812 -3.83 -11.852 1 25.05 56 ARG B CA 1
ATOM 4918 C C . ARG B 1 56 ? -33.625 -2.896 -11.758 1 25.05 56 ARG B C 1
ATOM 4920 O O . ARG B 1 56 ? -32.5 -3.27 -12.125 1 25.05 56 ARG B O 1
ATOM 4927 N N . GLY B 1 57 ? -33.812 -1.486 -11.695 1 23.95 57 GLY B N 1
ATOM 4928 C CA . GLY B 1 57 ? -33.062 -0.236 -11.641 1 23.95 57 GLY B CA 1
ATOM 4929 C C . GLY B 1 57 ? -31.984 -0.235 -10.594 1 23.95 57 GLY B C 1
ATOM 4930 O O . GLY B 1 57 ? -32.25 -0.228 -9.391 1 23.95 57 GLY B O 1
ATOM 4931 N N . GLY B 1 58 ? -31.156 -1.167 -10.656 1 25.33 58 GLY B N 1
ATOM 4932 C CA . GLY B 1 58 ? -30.109 -1.159 -9.633 1 25.33 58 GLY B CA 1
ATOM 4933 C C . GLY B 1 58 ? -29.5 0.21 -9.422 1 25.33 58 GLY B C 1
ATOM 4934 O O . GLY B 1 58 ? -29.672 1.111 -10.242 1 25.33 58 GLY B O 1
ATOM 4935 N N . PRO B 1 59 ? -29.297 0.569 -8.219 1 24.36 59 PRO B N 1
ATOM 4936 C CA . PRO B 1 59 ? -28.859 1.937 -7.914 1 24.36 59 PRO B CA 1
ATOM 4937 C C . PRO B 1 59 ? -27.75 2.428 -8.836 1 24.36 59 PRO B C 1
ATOM 4939 O O . PRO B 1 59 ? -26.875 1.646 -9.227 1 24.36 59 PRO B O 1
ATOM 4942 N N . ALA B 1 60 ? -28.047 3.309 -9.695 1 24.31 60 ALA B N 1
ATOM 4943 C CA . ALA B 1 60 ? -27.25 4.066 -10.656 1 24.31 60 ALA B CA 1
ATOM 4944 C C . ALA B 1 60 ? -25.938 4.551 -10.031 1 24.31 60 ALA B C 1
ATOM 4946 O O . ALA B 1 60 ? -25.953 5.305 -9.055 1 24.31 60 ALA B O 1
ATOM 4947 N N . SER B 1 61 ? -25.047 3.68 -9.836 1 26.64 61 SER B N 1
ATOM 4948 C CA . SER B 1 61 ? -23.688 4.09 -9.5 1 26.64 61 SER B CA 1
ATOM 4949 C C . SER B 1 61 ? -23.328 5.418 -10.164 1 26.64 61 SER B C 1
ATOM 4951 O O . SER B 1 61 ? -23.609 5.621 -11.344 1 26.64 61 SER B O 1
ATOM 4953 N N . ALA B 1 62 ? -23.375 6.504 -9.445 1 27.53 62 ALA B N 1
ATOM 4954 C CA . ALA B 1 62 ? -23.094 7.84 -9.969 1 27.53 62 ALA B CA 1
ATOM 4955 C C . ALA B 1 62 ? -21.969 7.809 -10.992 1 27.53 62 ALA B C 1
ATOM 4957 O O . ALA B 1 62 ? -20.812 7.523 -10.656 1 27.53 62 ALA B O 1
ATOM 4958 N N . LEU B 1 63 ? -22.234 7.414 -12.227 1 28.92 63 LEU B N 1
ATOM 4959 C CA . LEU B 1 63 ? -21.453 7.59 -13.445 1 28.92 63 LEU B CA 1
ATOM 4960 C C . LEU B 1 63 ? -20.922 9.016 -13.555 1 28.92 63 LEU B C 1
ATOM 4962 O O . LEU B 1 63 ? -21.703 9.977 -13.594 1 28.92 63 LEU B O 1
ATOM 4966 N N . SER B 1 64 ? -19.969 9.367 -12.812 1 29.98 64 SER B N 1
ATOM 4967 C CA . SER B 1 64 ? -19.438 10.68 -13.172 1 29.98 64 SER B CA 1
ATOM 4968 C C . SER B 1 64 ? -19.516 10.914 -14.68 1 29.98 64 SER B C 1
ATOM 4970 O O . SER B 1 64 ? -19.406 9.977 -15.469 1 29.98 64 SER B O 1
ATOM 4972 N N . PRO B 1 65 ? -20.203 11.945 -15.094 1 30.78 65 PRO B N 1
ATOM 4973 C CA . PRO B 1 65 ? -20.344 12.234 -16.531 1 30.78 65 PRO B CA 1
ATOM 4974 C C . PRO B 1 65 ? -19.062 11.961 -17.312 1 30.78 65 PRO B C 1
ATOM 4976 O O . PRO B 1 65 ? -17.969 12.305 -16.859 1 30.78 65 PRO B O 1
ATOM 4979 N N . SER B 1 66 ? -19.016 10.828 -17.969 1 35.94 66 SER B N 1
ATOM 4980 C CA . SER B 1 66 ? -18.109 10.359 -19.016 1 35.94 66 SER B CA 1
ATOM 4981 C C . SER B 1 66 ? -17.703 11.5 -19.953 1 35.94 66 SER B C 1
ATOM 4983 O O . SER B 1 66 ? -18.562 12.188 -20.516 1 35.94 66 SER B O 1
ATOM 4985 N N . SER B 1 67 ? -16.625 12.133 -19.719 1 36.75 67 SER B N 1
ATOM 4986 C CA . SER B 1 67 ? -16.141 13.047 -20.75 1 36.75 67 SER B CA 1
ATOM 4987 C C . SER B 1 67 ? -16.359 12.477 -22.141 1 36.75 67 SER B C 1
ATOM 4989 O O . SER B 1 67 ? -16.516 11.266 -22.297 1 36.75 67 SER B O 1
ATOM 4991 N N . THR B 1 68 ? -16.75 13.305 -23.125 1 40.91 68 THR B N 1
ATOM 4992 C CA . THR B 1 68 ? -16.875 13.141 -24.562 1 40.91 68 THR B CA 1
ATOM 4993 C C . THR B 1 68 ? -15.875 12.109 -25.094 1 40.91 68 THR B C 1
ATOM 4995 O O . THR B 1 68 ? -16.062 11.539 -26.156 1 40.91 68 THR B O 1
ATOM 4998 N N . ARG B 1 69 ? -14.812 11.883 -24.484 1 42.41 69 ARG B N 1
ATOM 4999 C CA . ARG B 1 69 ? -13.719 11.055 -24.969 1 42.41 69 ARG B CA 1
ATOM 5000 C C . ARG B 1 69 ? -13.977 9.586 -24.672 1 42.41 69 ARG B C 1
ATOM 5002 O O . ARG B 1 69 ? -13.25 8.711 -25.172 1 42.41 69 ARG B O 1
ATOM 5009 N N . ASP B 1 70 ? -15.023 9.258 -23.734 1 54.03 70 ASP B N 1
ATOM 5010 C CA . ASP B 1 70 ? -15.305 7.902 -23.281 1 54.03 70 ASP B CA 1
ATOM 5011 C C . ASP B 1 70 ? -16.078 7.113 -24.344 1 54.03 70 ASP B C 1
ATOM 5013 O O . ASP B 1 70 ? -15.906 5.902 -24.469 1 54.03 70 ASP B O 1
ATOM 5017 N N . GLU B 1 71 ? -16.953 7.777 -25.109 1 52.06 71 GLU B N 1
ATOM 5018 C CA . GLU B 1 71 ? -17.828 7.105 -26.078 1 52.06 71 GLU B CA 1
ATOM 5019 C C . GLU B 1 71 ? -17.031 6.473 -27.203 1 52.06 71 GLU B C 1
ATOM 5021 O O . GLU B 1 71 ? -17.469 5.508 -27.828 1 52.06 71 GLU B O 1
ATOM 5026 N N . PHE B 1 72 ? -15.719 6.82 -27.219 1 67.25 72 PHE B N 1
ATOM 5027 C CA . PHE B 1 72 ? -15 6.355 -28.391 1 67.25 72 PHE B CA 1
ATOM 5028 C C . PHE B 1 72 ? -13.867 5.41 -28 1 67.25 72 PHE B C 1
ATOM 5030 O O . PHE B 1 72 ? -13.086 4.984 -28.859 1 67.25 72 PHE B O 1
ATOM 5037 N N . LEU B 1 73 ? -13.961 4.926 -26.766 1 81.56 73 LEU B N 1
ATOM 5038 C CA . LEU B 1 73 ? -12.812 4.145 -26.328 1 81.56 73 LEU B CA 1
ATOM 5039 C C . LEU B 1 73 ? -12.828 2.754 -26.953 1 81.56 73 LEU B C 1
ATOM 5041 O O . LEU B 1 73 ? -11.789 2.256 -27.391 1 81.56 73 LEU B O 1
ATOM 5045 N N . TRP B 1 74 ? -13.984 2.188 -27.078 1 84.12 74 TRP B N 1
ATOM 5046 C CA . TRP B 1 74 ? -14.102 0.844 -27.641 1 84.12 74 TRP B CA 1
ATOM 5047 C C . TRP B 1 74 ? -13.703 0.828 -29.109 1 84.12 74 TRP B C 1
ATOM 5049 O O . TRP B 1 74 ? -13.039 -0.107 -29.578 1 84.12 74 TRP B O 1
ATOM 5059 N N . GLY B 1 75 ? -14.125 1.831 -29.75 1 81.56 75 GLY B N 1
ATOM 5060 C CA . GLY B 1 75 ? -13.734 1.947 -31.156 1 81.56 75 GLY B CA 1
ATOM 5061 C C . GLY B 1 75 ? -12.227 2.053 -31.344 1 81.56 75 GLY B C 1
ATOM 5062 O O . GLY B 1 75 ? -11.664 1.442 -32.25 1 81.56 75 GLY B O 1
ATOM 5063 N N . ARG B 1 76 ? -11.602 2.711 -30.5 1 82.44 76 ARG B N 1
ATOM 5064 C CA . ARG B 1 76 ? -10.148 2.859 -30.547 1 82.44 76 ARG B CA 1
ATOM 5065 C C . ARG B 1 76 ? -9.453 1.528 -30.281 1 82.44 76 ARG B C 1
ATOM 5067 O O . ARG B 1 76 ? -8.453 1.207 -30.922 1 82.44 76 ARG B O 1
ATOM 5074 N N . ILE B 1 77 ? -9.992 0.76 -29.438 1 86.06 77 ILE B N 1
ATOM 5075 C CA . ILE B 1 77 ? -9.406 -0.522 -29.062 1 86.06 77 ILE B CA 1
ATOM 5076 C C . ILE B 1 77 ? -9.516 -1.501 -30.234 1 86.06 77 ILE B C 1
ATOM 5078 O O . ILE B 1 77 ? -8.57 -2.24 -30.516 1 86.06 77 ILE B O 1
ATOM 5082 N N . THR B 1 78 ? -10.656 -1.423 -30.891 1 86.75 78 THR B N 1
ATOM 5083 C CA . THR B 1 78 ? -10.898 -2.387 -31.953 1 86.75 78 THR B CA 1
ATOM 5084 C C . THR B 1 78 ? -10.047 -2.066 -33.188 1 86.75 78 THR B C 1
ATOM 5086 O O . THR B 1 78 ? -9.875 -2.908 -34.062 1 86.75 78 THR B O 1
ATOM 5089 N N . THR B 1 79 ? -9.453 -0.893 -33.156 1 84.25 79 THR B N 1
ATOM 5090 C CA . THR B 1 79 ? -8.516 -0.554 -34.219 1 84.25 79 THR B CA 1
ATOM 5091 C C . THR B 1 79 ? -7.152 -1.194 -33.969 1 84.25 79 THR B C 1
ATOM 5093 O O . THR B 1 79 ? -6.402 -1.464 -34.906 1 84.25 79 THR B O 1
ATOM 5096 N N . ILE B 1 80 ? -6.898 -1.455 -32.844 1 85.56 80 ILE B N 1
ATOM 5097 C CA . ILE B 1 80 ? -5.609 -2.021 -32.469 1 85.56 80 ILE B CA 1
ATOM 5098 C C . ILE B 1 80 ? -5.723 -3.541 -32.344 1 85.56 80 ILE B C 1
ATOM 5100 O O . ILE B 1 80 ? -4.84 -4.27 -32.812 1 85.56 80 ILE B O 1
ATOM 5104 N N . VAL B 1 81 ? -6.836 -3.934 -31.75 1 90.81 81 VAL B N 1
ATOM 5105 C CA . VAL B 1 81 ? -7.066 -5.363 -31.562 1 90.81 81 VAL B CA 1
ATOM 5106 C C . VAL B 1 81 ? -8.352 -5.773 -32.281 1 90.81 81 VAL B C 1
ATOM 5108 O O . VAL B 1 81 ? -9.445 -5.379 -31.859 1 90.81 81 VAL B O 1
ATOM 5111 N N . PRO B 1 82 ? -8.227 -6.566 -33.219 1 90.06 82 PRO B N 1
ATOM 5112 C CA . PRO B 1 82 ? -9.438 -7.016 -33.938 1 90.06 82 PRO B CA 1
ATOM 5113 C C . PRO B 1 82 ? -10.445 -7.684 -33 1 90.06 82 PRO B C 1
ATOM 5115 O O . PRO B 1 82 ? -10.055 -8.414 -32.094 1 90.06 82 PRO B O 1
ATOM 5118 N N . PRO B 1 83 ? -11.75 -7.547 -33.25 1 88.44 83 PRO B N 1
ATOM 5119 C CA . PRO B 1 83 ? -12.789 -8.07 -32.375 1 88.44 83 PRO B CA 1
ATOM 5120 C C . PRO B 1 83 ? -12.742 -9.594 -32.25 1 88.44 83 PRO B C 1
ATOM 5122 O O . PRO B 1 83 ? -13.039 -10.125 -31.172 1 88.44 83 PRO B O 1
ATOM 5125 N N . ASP B 1 84 ? -12.406 -10.234 -33.281 1 90.69 84 ASP B N 1
ATOM 5126 C CA . ASP B 1 84 ? -12.328 -11.695 -33.219 1 90.69 84 ASP B CA 1
ATOM 5127 C C . ASP B 1 84 ? -11.211 -12.133 -32.25 1 90.69 84 ASP B C 1
ATOM 5129 O O . ASP B 1 84 ? -11.352 -13.141 -31.562 1 90.69 84 ASP B O 1
ATOM 5133 N N . LEU B 1 85 ? -10.172 -11.398 -32.281 1 93.31 85 LEU B N 1
ATOM 5134 C CA . LEU B 1 85 ? -9.078 -11.703 -31.359 1 93.31 85 LEU B CA 1
ATOM 5135 C C . LEU B 1 85 ? -9.477 -11.406 -29.922 1 93.31 85 LEU B C 1
ATOM 5137 O O . LEU B 1 85 ? -9.109 -12.141 -29 1 93.31 85 LEU B O 1
ATOM 5141 N N . ILE B 1 86 ? -10.234 -10.328 -29.703 1 92.19 86 ILE B N 1
ATOM 5142 C CA . ILE B 1 86 ? -10.727 -10.016 -28.375 1 92.19 86 ILE B CA 1
ATOM 5143 C C . ILE B 1 86 ? -11.594 -11.156 -27.844 1 92.19 86 ILE B C 1
ATOM 5145 O O . ILE B 1 86 ? -11.445 -11.586 -26.703 1 92.19 86 ILE B O 1
ATOM 5149 N N . ASP B 1 87 ? -12.414 -11.648 -28.719 1 89.69 87 ASP B N 1
ATOM 5150 C CA . ASP B 1 87 ? -13.281 -12.766 -28.328 1 89.69 87 ASP B CA 1
ATOM 5151 C C . ASP B 1 87 ? -12.461 -14 -27.969 1 89.69 87 ASP B C 1
ATOM 5153 O O . ASP B 1 87 ? -12.773 -14.695 -27 1 89.69 87 ASP B O 1
ATOM 5157 N N . ALA B 1 88 ? -11.469 -14.203 -28.734 1 89.75 88 ALA B N 1
ATOM 5158 C CA . ALA B 1 88 ? -10.609 -15.359 -28.484 1 89.75 88 ALA B CA 1
ATOM 5159 C C . ALA B 1 88 ? -9.867 -15.211 -27.156 1 89.75 88 ALA B C 1
ATOM 5161 O O . ALA B 1 88 ? -9.727 -16.172 -26.406 1 89.75 88 ALA B O 1
ATOM 5162 N N . LEU B 1 89 ? -9.406 -14.047 -26.906 1 93.06 89 LEU B N 1
ATOM 5163 C CA . LEU B 1 89 ? -8.664 -13.773 -25.672 1 93.06 89 LEU B CA 1
ATOM 5164 C C . LEU B 1 89 ? -9.578 -13.891 -24.453 1 93.06 89 LEU B C 1
ATOM 5166 O O . LEU B 1 89 ? -9.18 -14.445 -23.438 1 93.06 89 LEU B O 1
ATOM 5170 N N . VAL B 1 90 ? -10.797 -13.398 -24.562 1 92.19 90 VAL B N 1
ATOM 5171 C CA . VAL B 1 90 ? -11.758 -13.477 -23.469 1 92.19 90 VAL B CA 1
ATOM 5172 C C . VAL B 1 90 ? -12.109 -14.938 -23.203 1 92.19 90 VAL B C 1
ATOM 5174 O O . VAL B 1 90 ? -12.172 -15.359 -22.047 1 92.19 90 VAL B O 1
ATOM 5177 N N . ARG B 1 91 ? -12.242 -15.664 -24.219 1 87.69 91 ARG B N 1
ATOM 5178 C CA . ARG B 1 91 ? -12.547 -17.078 -24.062 1 87.69 91 ARG B CA 1
ATOM 5179 C C . ARG B 1 91 ? -11.398 -17.812 -23.375 1 87.69 91 ARG B C 1
ATOM 5181 O O . ARG B 1 91 ? -11.625 -18.656 -22.5 1 87.69 91 ARG B O 1
ATOM 5188 N N . CYS B 1 92 ? -10.227 -17.5 -23.766 1 87.38 92 CYS B N 1
ATOM 5189 C CA . CYS B 1 92 ? -9.055 -18.156 -23.188 1 87.38 92 CYS B CA 1
ATOM 5190 C C . CYS B 1 92 ? -8.914 -17.797 -21.703 1 87.38 92 CYS B C 1
ATOM 5192 O O . CYS B 1 92 ? -8.492 -18.625 -20.906 1 87.38 92 CYS B O 1
ATOM 5194 N N . TYR B 1 93 ? -9.258 -16.641 -21.375 1 90.56 93 TYR B N 1
ATOM 5195 C CA . TYR B 1 93 ? -9.188 -16.188 -19.984 1 90.56 93 TYR B CA 1
ATOM 5196 C C . TYR B 1 93 ? -10.047 -17.078 -19.094 1 90.56 93 TYR B C 1
ATOM 5198 O O . TYR B 1 93 ? -9.609 -17.5 -18.031 1 90.56 93 TYR B O 1
ATOM 5206 N N . PHE B 1 94 ? -11.219 -17.297 -19.5 1 87.75 94 PHE B N 1
ATOM 5207 C CA . PHE B 1 94 ? -12.172 -18.016 -18.656 1 87.75 94 PHE B CA 1
ATOM 5208 C C . PHE B 1 94 ? -11.867 -19.516 -18.656 1 87.75 94 PHE B C 1
ATOM 5210 O O . PHE B 1 94 ? -12.375 -20.25 -17.812 1 87.75 94 PHE B O 1
ATOM 5217 N N . THR B 1 95 ? -10.875 -19.891 -19.516 1 78 95 THR B N 1
ATOM 5218 C CA . THR B 1 95 ? -10.516 -21.297 -19.547 1 78 95 THR B CA 1
ATOM 5219 C C . THR B 1 95 ? -9.258 -21.562 -18.719 1 78 95 THR B C 1
ATOM 5221 O O . THR B 1 95 ? -9.008 -22.703 -18.328 1 78 95 THR B O 1
ATOM 5224 N N . ILE B 1 96 ? -8.547 -20.531 -18.469 1 81.25 96 ILE B N 1
ATOM 5225 C CA . ILE B 1 96 ? -7.27 -20.766 -17.797 1 81.25 96 ILE B CA 1
ATOM 5226 C C . ILE B 1 96 ? -7.152 -19.875 -16.562 1 81.25 96 ILE B C 1
ATOM 5228 O O . ILE B 1 96 ? -7.262 -20.344 -15.438 1 81.25 96 ILE B O 1
ATOM 5232 N N . SER B 1 97 ? -7.094 -18.547 -16.812 1 85.69 97 SER B N 1
ATOM 5233 C CA . SER B 1 97 ? -6.805 -17.609 -15.734 1 85.69 97 SER B CA 1
ATOM 5234 C C . SER B 1 97 ? -7.949 -17.547 -14.727 1 85.69 97 SER B C 1
ATOM 5236 O O . SER B 1 97 ? -7.719 -17.406 -13.523 1 85.69 97 SER B O 1
ATOM 5238 N N . HIS B 1 98 ? -9.133 -17.625 -15.211 1 87.56 98 HIS B N 1
ATOM 5239 C CA . HIS B 1 98 ? -10.297 -17.578 -14.336 1 87.56 98 HIS B CA 1
ATOM 5240 C C . HIS B 1 98 ? -10.328 -18.766 -13.391 1 87.56 98 HIS B C 1
ATOM 5242 O O . HIS B 1 98 ? -10.844 -18.672 -12.273 1 87.56 98 HIS B O 1
ATOM 5248 N N . LEU B 1 99 ? -9.781 -19.812 -13.805 1 76.75 99 LEU B N 1
ATOM 5249 C CA . LEU B 1 99 ? -9.758 -21.016 -12.977 1 76.75 99 LEU B CA 1
ATOM 5250 C C . LEU B 1 99 ? -8.789 -20.844 -11.812 1 76.75 99 LEU B C 1
ATOM 5252 O O . LEU B 1 99 ? -8.984 -21.438 -10.742 1 76.75 99 LEU B O 1
ATOM 5256 N N . LEU B 1 100 ? -7.824 -20.031 -12.078 1 81.94 100 LEU B N 1
ATOM 5257 C CA . LEU B 1 100 ? -6.836 -19.781 -11.031 1 81.94 100 LEU B CA 1
ATOM 5258 C C . LEU B 1 100 ? -7.297 -18.641 -10.117 1 81.94 100 LEU B C 1
ATOM 5260 O O . LEU B 1 100 ? -7.133 -18.719 -8.898 1 81.94 100 LEU B O 1
ATOM 5264 N N . TRP B 1 101 ? -7.816 -17.672 -10.781 1 90.38 101 TRP B N 1
ATOM 5265 C CA . TRP B 1 101 ? -8.289 -16.5 -10.062 1 90.38 101 TRP B CA 1
ATOM 5266 C C . TRP B 1 101 ? -9.719 -16.141 -10.469 1 90.38 101 TRP B C 1
ATOM 5268 O O . TRP B 1 101 ? -9.945 -15.242 -11.273 1 90.38 101 TRP B O 1
ATOM 5278 N N . PRO B 1 102 ? -10.625 -16.812 -9.828 1 92.69 102 PRO B N 1
ATOM 5279 C CA . PRO B 1 102 ? -12.023 -16.594 -10.211 1 92.69 102 PRO B CA 1
ATOM 5280 C C . PRO B 1 102 ? -12.609 -15.312 -9.617 1 92.69 102 PRO B C 1
ATOM 5282 O O . PRO B 1 102 ? -13.609 -15.359 -8.891 1 92.69 102 PRO B O 1
ATOM 5285 N N . ILE B 1 103 ? -12.102 -14.219 -10.016 1 96 103 ILE B N 1
ATOM 5286 C CA . ILE B 1 103 ? -12.5 -12.945 -9.422 1 96 103 ILE B CA 1
ATOM 5287 C C . ILE B 1 103 ? -13.727 -12.398 -10.148 1 96 103 ILE B C 1
ATOM 5289 O O . ILE B 1 103 ? -14.391 -11.492 -9.648 1 96 103 ILE B O 1
ATOM 5293 N N . ILE B 1 104 ? -14.055 -12.969 -11.328 1 95.25 104 ILE B N 1
ATOM 5294 C CA . ILE B 1 104 ? -15.18 -12.508 -12.125 1 95.25 104 ILE B CA 1
ATOM 5295 C C . ILE B 1 104 ? -16.266 -13.586 -12.156 1 95.25 104 ILE B C 1
ATOM 5297 O O . ILE B 1 104 ? -15.969 -14.766 -12.352 1 95.25 104 ILE B O 1
ATOM 5301 N N . HIS B 1 105 ? -17.422 -13.188 -11.859 1 94 105 HIS B N 1
ATOM 5302 C CA . HIS B 1 105 ? -18.531 -14.086 -12.094 1 94 105 HIS B CA 1
ATOM 5303 C C . HIS B 1 105 ? -18.828 -14.25 -13.578 1 94 105 HIS B C 1
ATOM 5305 O O . HIS B 1 105 ? -19.312 -13.32 -14.227 1 94 105 HIS B O 1
ATOM 5311 N N . ALA B 1 106 ? -18.656 -15.406 -14.086 1 90.81 106 ALA B N 1
ATOM 5312 C CA . ALA B 1 106 ? -18.594 -15.656 -15.523 1 90.81 106 ALA B CA 1
ATOM 5313 C C . ALA B 1 106 ? -19.938 -15.352 -16.188 1 90.81 106 ALA B C 1
ATOM 5315 O O . ALA B 1 106 ? -19.984 -14.625 -17.188 1 90.81 106 ALA B O 1
ATOM 5316 N N . PRO B 1 107 ? -21.062 -15.773 -15.633 1 87.19 107 PRO B N 1
ATOM 5317 C CA . PRO B 1 107 ? -22.328 -15.516 -16.328 1 87.19 107 PRO B CA 1
ATOM 5318 C C . PRO B 1 107 ? -22.672 -14.031 -16.406 1 87.19 107 PRO B C 1
ATOM 5320 O O . PRO B 1 107 ? -23.094 -13.539 -17.453 1 87.19 107 PRO B O 1
ATOM 5323 N N . THR B 1 108 ? -22.438 -13.367 -15.344 1 88.31 108 THR B N 1
ATOM 5324 C CA . THR B 1 108 ? -22.734 -11.945 -15.328 1 88.31 108 THR B CA 1
ATOM 5325 C C . THR B 1 108 ? -21.828 -11.18 -16.281 1 88.31 108 THR B C 1
ATOM 5327 O O . THR B 1 108 ? -22.266 -10.258 -16.969 1 88.31 108 THR B O 1
ATOM 5330 N N . PHE B 1 109 ? -20.594 -11.516 -16.328 1 92.38 109 PHE B N 1
ATOM 5331 C CA . PHE B 1 109 ? -19.641 -10.867 -17.219 1 92.38 109 PHE B CA 1
ATOM 5332 C C . PHE B 1 109 ? -20.016 -11.102 -18.672 1 92.38 109 PHE B C 1
ATOM 5334 O O . PHE B 1 109 ? -19.969 -10.172 -19.484 1 92.38 109 PHE B O 1
ATOM 5341 N N . MET B 1 110 ? -20.359 -12.305 -18.953 1 88.75 110 MET B N 1
ATOM 5342 C CA . MET B 1 110 ? -20.672 -12.641 -20.344 1 88.75 110 MET B CA 1
ATOM 5343 C C . MET B 1 110 ? -21.906 -11.867 -20.812 1 88.75 110 MET B C 1
ATOM 5345 O O . MET B 1 110 ? -21.969 -11.414 -21.953 1 88.75 110 MET B O 1
ATOM 5349 N N . ASN B 1 111 ? -22.797 -11.711 -19.906 1 85.69 111 ASN B N 1
ATOM 5350 C CA . ASN B 1 111 ? -23.969 -10.914 -20.234 1 85.69 111 ASN B CA 1
ATOM 5351 C C . ASN B 1 111 ? -23.609 -9.453 -20.484 1 85.69 111 ASN B C 1
ATOM 5353 O O . ASN B 1 111 ? -24.109 -8.836 -21.422 1 85.69 111 ASN B O 1
ATOM 5357 N N . SER B 1 112 ? -22.734 -8.961 -19.688 1 88.31 112 SER B N 1
ATOM 5358 C CA . SER B 1 112 ? -22.297 -7.578 -19.844 1 88.31 112 SER B CA 1
ATOM 5359 C C . SER B 1 112 ? -21.453 -7.406 -21.094 1 88.31 112 SER B C 1
ATOM 5361 O O . SER B 1 112 ? -21.516 -6.367 -21.766 1 88.31 112 SER B O 1
ATOM 5363 N N . TYR B 1 113 ? -20.688 -8.406 -21.375 1 89.25 113 TYR B N 1
ATOM 5364 C CA . TYR B 1 113 ? -19.781 -8.375 -22.531 1 89.25 113 TYR B CA 1
ATOM 5365 C C . TYR B 1 113 ? -20.562 -8.344 -23.828 1 89.25 113 TYR B C 1
ATOM 5367 O O . TYR B 1 113 ? -20.141 -7.691 -24.797 1 89.25 113 TYR B O 1
ATOM 5375 N N . LEU B 1 114 ? -21.703 -8.953 -23.844 1 84.38 114 LEU B N 1
ATOM 5376 C CA . LEU B 1 114 ? -22.516 -9.031 -25.062 1 84.38 114 LEU B CA 1
ATOM 5377 C C . LEU B 1 114 ? -23.391 -7.793 -25.203 1 84.38 114 LEU B C 1
ATOM 5379 O O . LEU B 1 114 ? -23.859 -7.488 -26.312 1 84.38 114 LEU B O 1
ATOM 5383 N N . ASP B 1 115 ? -23.531 -7.117 -24.141 1 84.5 115 ASP B N 1
ATOM 5384 C CA . ASP B 1 115 ? -24.359 -5.91 -24.156 1 84.5 115 ASP B CA 1
ATOM 5385 C C . ASP B 1 115 ? -23.547 -4.695 -24.594 1 84.5 115 ASP B C 1
ATOM 5387 O O . ASP B 1 115 ? -22.625 -4.262 -23.891 1 84.5 115 ASP B O 1
ATOM 5391 N N . PRO B 1 116 ? -23.922 -4.066 -25.656 1 83.25 116 PRO B N 1
ATOM 5392 C CA . PRO B 1 116 ? -23.156 -2.926 -26.172 1 83.25 116 PRO B CA 1
ATOM 5393 C C . PRO B 1 116 ? -23.188 -1.72 -25.25 1 83.25 116 PRO B C 1
ATOM 5395 O O . PRO B 1 116 ? -22.297 -0.859 -25.312 1 83.25 116 PRO B O 1
ATOM 5398 N N . GLU B 1 117 ? -24.094 -1.677 -24.375 1 84.75 117 GLU B N 1
ATOM 5399 C CA . GLU B 1 117 ? -24.188 -0.547 -23.453 1 84.75 117 GLU B CA 1
ATOM 5400 C C . GLU B 1 117 ? -23.016 -0.523 -22.469 1 84.75 117 GLU B C 1
ATOM 5402 O O . GLU B 1 117 ? -22.562 0.547 -22.062 1 84.75 117 GLU B O 1
ATOM 5407 N N . HIS B 1 118 ? -22.547 -1.691 -22.172 1 86.94 118 HIS B N 1
ATOM 5408 C CA . HIS B 1 118 ? -21.453 -1.779 -21.203 1 86.94 118 HIS B CA 1
ATOM 5409 C C . HIS B 1 118 ? -20.125 -1.374 -21.844 1 86.94 118 HIS B C 1
ATOM 5411 O O . HIS B 1 118 ? -19.172 -1.028 -21.141 1 86.94 118 HIS B O 1
ATOM 5417 N N . ARG B 1 119 ? -20.172 -1.326 -23.125 1 84.06 119 ARG B N 1
ATOM 5418 C CA . ARG B 1 119 ? -18.953 -0.96 -23.844 1 84.06 119 ARG B CA 1
ATOM 5419 C C . ARG B 1 119 ? -18.734 0.547 -23.812 1 84.06 119 ARG B C 1
ATOM 5421 O O . ARG B 1 119 ? -17.672 1.031 -24.203 1 84.06 119 ARG B O 1
ATOM 5428 N N . LYS B 1 120 ? -19.625 1.154 -23.25 1 83.38 120 LYS B N 1
ATOM 5429 C CA . LYS B 1 120 ? -19.5 2.6 -23.078 1 83.38 120 LYS B CA 1
ATOM 5430 C C . LYS B 1 120 ? -18.891 2.945 -21.719 1 83.38 120 LYS B C 1
ATOM 5432 O O . LYS B 1 120 ? -18.422 4.066 -21.516 1 83.38 120 LYS B O 1
ATOM 5437 N N . ASN B 1 121 ? -18.891 1.988 -20.891 1 87.69 121 ASN B N 1
ATOM 5438 C CA . ASN B 1 121 ? -18.344 2.186 -19.562 1 87.69 121 ASN B CA 1
ATOM 5439 C C . ASN B 1 121 ? -16.828 1.968 -19.531 1 87.69 121 ASN B C 1
ATOM 5441 O O . ASN B 1 121 ? -16.359 0.849 -19.75 1 87.69 121 ASN B O 1
ATOM 5445 N N . PRO B 1 122 ? -16.109 2.986 -19.203 1 88.69 122 PRO B N 1
ATOM 5446 C CA . PRO B 1 122 ? -14.656 2.869 -19.219 1 88.69 122 PRO B CA 1
ATOM 5447 C C . PRO B 1 122 ? -14.133 1.809 -18.25 1 88.69 122 PRO B C 1
ATOM 5449 O O . PRO B 1 122 ? -13.125 1.159 -18.531 1 88.69 122 PRO B O 1
ATOM 5452 N N . SER B 1 123 ? -14.797 1.676 -17.156 1 92.5 123 SER B N 1
ATOM 5453 C CA . SER B 1 123 ? -14.367 0.667 -16.203 1 92.5 123 SER B CA 1
ATOM 5454 C C . SER B 1 123 ? -14.5 -0.739 -16.781 1 92.5 123 SER B C 1
ATOM 5456 O O . SER B 1 123 ? -13.633 -1.587 -16.562 1 92.5 123 SER B O 1
ATOM 5458 N N . PHE B 1 124 ? -15.516 -0.944 -17.453 1 93.5 124 PHE B N 1
ATOM 5459 C CA . PHE B 1 124 ? -15.719 -2.248 -18.062 1 93.5 124 PHE B CA 1
ATOM 5460 C C . PHE B 1 124 ? -14.711 -2.488 -19.188 1 93.5 124 PHE B C 1
ATOM 5462 O O . PHE B 1 124 ? -14.195 -3.598 -19.328 1 93.5 124 PHE B O 1
ATOM 5469 N N . ILE B 1 125 ? -14.484 -1.498 -19.906 1 93.31 125 ILE B N 1
ATOM 5470 C CA . ILE B 1 125 ? -13.508 -1.603 -20.984 1 93.31 125 ILE B CA 1
ATOM 5471 C C . ILE B 1 125 ? -12.133 -1.923 -20.406 1 93.31 125 ILE B C 1
ATOM 5473 O O . ILE B 1 125 ? -11.398 -2.754 -20.953 1 93.31 125 ILE B O 1
ATOM 5477 N N . ALA B 1 126 ? -11.797 -1.243 -19.328 1 95.44 126 ALA B N 1
ATOM 5478 C CA . ALA B 1 126 ? -10.531 -1.521 -18.656 1 95.44 126 ALA B CA 1
ATOM 5479 C C . ALA B 1 126 ? -10.453 -2.982 -18.219 1 95.44 126 ALA B C 1
ATOM 5481 O O . ALA B 1 126 ? -9.398 -3.615 -18.344 1 95.44 126 ALA B O 1
ATOM 5482 N N . LEU B 1 127 ? -11.508 -3.486 -17.734 1 96.88 127 LEU B N 1
ATOM 5483 C CA . LEU B 1 127 ? -11.555 -4.883 -17.312 1 96.88 127 LEU B CA 1
ATOM 5484 C C . LEU B 1 127 ? -11.336 -5.82 -18.484 1 96.88 127 LEU B C 1
ATOM 5486 O O . LEU B 1 127 ? -10.539 -6.758 -18.406 1 96.88 127 LEU B O 1
ATOM 5490 N N . VAL B 1 128 ? -12.023 -5.543 -19.562 1 95.69 128 VAL B N 1
ATOM 5491 C CA . VAL B 1 128 ? -11.906 -6.387 -20.734 1 95.69 128 VAL B CA 1
ATOM 5492 C C . VAL B 1 128 ? -10.469 -6.348 -21.266 1 95.69 128 VAL B C 1
ATOM 5494 O O . VAL B 1 128 ? -9.891 -7.387 -21.594 1 95.69 128 VAL B O 1
ATOM 5497 N N . LEU B 1 129 ? -9.914 -5.215 -21.312 1 96.12 129 LEU B N 1
ATOM 5498 C CA . LEU B 1 129 ? -8.547 -5.078 -21.797 1 96.12 129 LEU B CA 1
ATOM 5499 C C . LEU B 1 129 ? -7.566 -5.793 -20.875 1 96.12 129 LEU B C 1
ATOM 5501 O O . LEU B 1 129 ? -6.574 -6.355 -21.344 1 96.12 129 LEU B O 1
ATOM 5505 N N . SER B 1 130 ? -7.816 -5.699 -19.562 1 97.44 130 SER B N 1
ATOM 5506 C CA . SER B 1 130 ? -6.945 -6.395 -18.625 1 97.44 130 SER B CA 1
ATOM 5507 C C . SER B 1 130 ? -7.027 -7.906 -18.812 1 97.44 130 SER B C 1
ATOM 5509 O O . SER B 1 130 ? -6.027 -8.609 -18.688 1 97.44 130 SER B O 1
ATOM 5511 N N . ILE B 1 131 ? -8.188 -8.367 -19.094 1 96.38 131 ILE B N 1
ATOM 5512 C CA . ILE B 1 131 ? -8.391 -9.781 -19.406 1 96.38 131 ILE B CA 1
ATOM 5513 C C . ILE B 1 131 ? -7.602 -10.156 -20.656 1 96.38 131 ILE B C 1
ATOM 5515 O O . ILE B 1 131 ? -6.895 -11.164 -20.672 1 96.38 131 ILE B O 1
ATOM 5519 N N . CYS B 1 132 ? -7.719 -9.289 -21.609 1 96.06 132 CYS B N 1
ATOM 5520 C CA . CYS B 1 132 ? -7 -9.531 -22.859 1 96.06 132 CYS B CA 1
ATOM 5521 C C . CYS B 1 132 ? -5.492 -9.5 -22.641 1 96.06 132 CYS B C 1
ATOM 5523 O O . CYS B 1 132 ? -4.758 -10.289 -23.234 1 96.06 132 CYS B O 1
ATOM 5525 N N . SER B 1 133 ? -5.074 -8.656 -21.828 1 95.44 133 SER B N 1
ATOM 5526 C CA . SER B 1 133 ? -3.65 -8.562 -21.516 1 95.44 133 SER B CA 1
ATOM 5527 C C . SER B 1 133 ? -3.133 -9.836 -20.875 1 95.44 133 SER B C 1
ATOM 5529 O O . SER B 1 133 ? -2.066 -10.336 -21.234 1 95.44 133 SER B O 1
ATOM 5531 N N . LEU B 1 134 ? -3.814 -10.32 -19.938 1 93.94 134 LEU B N 1
ATOM 5532 C CA . LEU B 1 134 ? -3.402 -11.523 -19.234 1 93.94 134 LEU B CA 1
ATOM 5533 C C . LEU B 1 134 ? -3.42 -12.734 -20.156 1 93.94 134 LEU B C 1
ATOM 5535 O O . LEU B 1 134 ? -2.471 -13.523 -20.172 1 93.94 134 LEU B O 1
ATOM 5539 N N . SER B 1 135 ? -4.453 -12.852 -20.969 1 92.25 135 SER B N 1
ATOM 5540 C CA . SER B 1 135 ? -4.598 -14.016 -21.828 1 92.25 135 SER B CA 1
ATOM 5541 C C . SER B 1 135 ? -3.68 -13.93 -23.031 1 92.25 135 SER B C 1
ATOM 5543 O O . SER B 1 135 ? -3.387 -14.945 -23.672 1 92.25 135 SER B O 1
ATOM 5545 N N . SER B 1 136 ? -3.209 -12.766 -23.359 1 92.12 136 SER B N 1
ATOM 5546 C CA . SER B 1 136 ? -2.301 -12.609 -24.5 1 92.12 136 SER B CA 1
ATOM 5547 C C . SER B 1 136 ? -0.988 -13.344 -24.25 1 92.12 136 SER B C 1
ATOM 5549 O O . SER B 1 136 ? -0.269 -13.664 -25.203 1 92.12 136 SER B O 1
ATOM 5551 N N . ARG B 1 137 ? -0.722 -13.672 -23.047 1 88.25 137 ARG B N 1
ATOM 5552 C CA . ARG B 1 137 ? 0.558 -14.281 -22.719 1 88.25 137 ARG B CA 1
ATOM 5553 C C . ARG B 1 137 ? 0.527 -15.789 -22.984 1 88.25 137 ARG B C 1
ATOM 5555 O O . ARG B 1 137 ? 1.576 -16.422 -23.078 1 88.25 137 ARG B O 1
ATOM 5562 N N . TYR B 1 138 ? -0.66 -16.375 -23.125 1 86.06 138 TYR B N 1
ATOM 5563 C CA . TYR B 1 138 ? -0.657 -17.828 -23.281 1 86.06 138 TYR B CA 1
ATOM 5564 C C . TYR B 1 138 ? -1.568 -18.25 -24.422 1 86.06 138 TYR B C 1
ATOM 5566 O O . TYR B 1 138 ? -1.561 -19.422 -24.812 1 86.06 138 TYR B O 1
ATOM 5574 N N . THR B 1 139 ? -2.318 -17.312 -25.016 1 88.12 139 THR B N 1
ATOM 5575 C CA . THR B 1 139 ? -3.162 -17.672 -26.141 1 88.12 139 THR B CA 1
ATOM 5576 C C . THR B 1 139 ? -2.311 -18 -27.375 1 88.12 139 THR B C 1
ATOM 5578 O O . THR B 1 139 ? -1.404 -17.234 -27.719 1 88.12 139 THR B O 1
ATOM 5581 N N . PRO B 1 140 ? -2.656 -19.141 -27.984 1 85.38 140 PRO B N 1
ATOM 5582 C CA . PRO B 1 140 ? -1.86 -19.531 -29.141 1 85.38 140 PRO B CA 1
ATOM 5583 C C . PRO B 1 140 ? -2.295 -18.828 -30.422 1 85.38 140 PRO B C 1
ATOM 5585 O O . PRO B 1 140 ? -2.727 -19.5 -31.375 1 85.38 140 PRO B O 1
ATOM 5588 N N . ASP B 1 141 ? -2.363 -17.641 -30.531 1 89.44 141 ASP B N 1
ATOM 5589 C CA . ASP B 1 141 ? -2.656 -16.844 -31.719 1 89.44 141 ASP B CA 1
ATOM 5590 C C . ASP B 1 141 ? -1.398 -16.156 -32.25 1 89.44 141 ASP B C 1
ATOM 5592 O O . ASP B 1 141 ? -0.804 -15.336 -31.547 1 89.44 141 ASP B O 1
ATOM 5596 N N . ALA B 1 142 ? -1.059 -16.438 -33.406 1 88.69 142 ALA B N 1
ATOM 5597 C CA . ALA B 1 142 ? 0.19 -15.961 -34 1 88.69 142 ALA B CA 1
ATOM 5598 C C . ALA B 1 142 ? 0.205 -14.438 -34.094 1 88.69 142 ALA B C 1
ATOM 5600 O O . ALA B 1 142 ? 1.271 -13.82 -34.094 1 88.69 142 ALA B O 1
ATOM 5601 N N . ARG B 1 143 ? -0.847 -13.789 -34.219 1 91.44 143 ARG B N 1
ATOM 5602 C CA . ARG B 1 143 ? -0.929 -12.336 -34.344 1 91.44 143 ARG B CA 1
ATOM 5603 C C . ARG B 1 143 ? -0.339 -11.641 -33.125 1 91.44 143 ARG B C 1
ATOM 5605 O O . ARG B 1 143 ? 0.168 -10.516 -33.25 1 91.44 143 ARG B O 1
ATOM 5612 N N . LEU B 1 144 ? -0.409 -12.305 -31.984 1 91.94 144 LEU B N 1
ATOM 5613 C CA . LEU B 1 144 ? 0.047 -11.727 -30.719 1 91.94 144 LEU B CA 1
ATOM 5614 C C . LEU B 1 144 ? 1.567 -11.625 -30.688 1 91.94 144 LEU B C 1
ATOM 5616 O O . LEU B 1 144 ? 2.123 -10.836 -29.922 1 91.94 144 LEU B O 1
ATOM 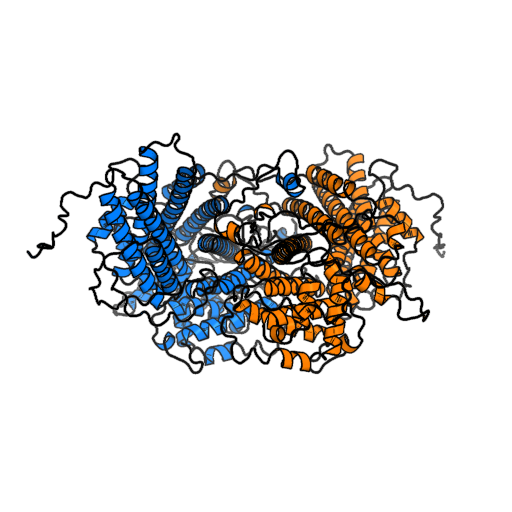5620 N N . ARG B 1 145 ? 2.199 -12.328 -31.625 1 88.56 145 ARG B N 1
ATOM 5621 C CA . ARG B 1 145 ? 3.658 -12.352 -31.641 1 88.56 145 ARG B CA 1
ATOM 5622 C C . ARG B 1 145 ? 4.199 -11.555 -32.812 1 88.56 145 ARG B C 1
ATOM 5624 O O . ARG B 1 145 ? 5.414 -11.477 -33.031 1 88.56 145 ARG B O 1
ATOM 5631 N N . GLN B 1 146 ? 3.332 -10.93 -33.469 1 88.94 146 GLN B N 1
ATOM 5632 C CA . GLN B 1 146 ? 3.742 -10.133 -34.594 1 88.94 146 GLN B CA 1
ATOM 5633 C C . GLN B 1 146 ? 4.113 -8.719 -34.188 1 88.94 146 GLN B C 1
ATOM 5635 O O . GLN B 1 146 ? 3.502 -8.148 -33.281 1 88.94 146 GLN B O 1
ATOM 5640 N N . THR B 1 147 ? 5.094 -8.25 -34.844 1 87.31 147 THR B N 1
ATOM 5641 C CA . THR B 1 147 ? 5.547 -6.895 -34.594 1 87.31 147 THR B CA 1
ATOM 5642 C C . THR B 1 147 ? 4.617 -5.871 -35.219 1 87.31 147 THR B C 1
ATOM 5644 O O . THR B 1 147 ? 4.258 -6.008 -36.406 1 87.31 147 THR B O 1
ATOM 5647 N N . THR B 1 148 ? 4.215 -4.941 -34.469 1 87.69 148 THR B N 1
ATOM 5648 C CA . THR B 1 148 ? 3.293 -3.914 -34.938 1 87.69 148 THR B CA 1
ATOM 5649 C C . THR B 1 148 ? 4.051 -2.648 -35.344 1 87.69 148 THR B C 1
ATOM 5651 O O . THR B 1 148 ? 5.281 -2.646 -35.406 1 87.69 148 THR B O 1
ATOM 5654 N N . SER B 1 149 ? 3.279 -1.653 -35.594 1 80.69 149 SER B N 1
ATOM 5655 C CA . SER B 1 149 ? 3.836 -0.376 -36.031 1 80.69 149 SER B CA 1
ATOM 5656 C C . SER B 1 149 ? 4.59 0.315 -34.906 1 80.69 149 SER B C 1
ATOM 5658 O O . SER B 1 149 ? 5.457 1.155 -35.156 1 80.69 149 SER B O 1
ATOM 5660 N N . THR B 1 150 ? 4.371 -0.091 -33.781 1 79.19 150 THR B N 1
ATOM 5661 C CA . THR B 1 150 ? 5.02 0.522 -32.625 1 79.19 150 THR B CA 1
ATOM 5662 C C . THR B 1 150 ? 6.398 -0.091 -32.406 1 79.19 150 THR B C 1
ATOM 5664 O O . THR B 1 150 ? 7.184 0.423 -31.594 1 79.19 150 THR B O 1
ATOM 5667 N N . GLY B 1 151 ? 6.711 -1.17 -33.062 1 81.5 151 GLY B N 1
ATOM 5668 C CA . GLY B 1 151 ? 7.992 -1.839 -32.906 1 81.5 151 GLY B CA 1
ATOM 5669 C C . GLY B 1 151 ? 7.953 -2.951 -31.859 1 81.5 151 GLY B C 1
ATOM 5670 O O . GLY B 1 151 ? 8.938 -3.676 -31.688 1 81.5 151 GLY B O 1
ATOM 5671 N N . GLN B 1 152 ? 6.848 -3.018 -31.188 1 84.12 152 GLN B N 1
ATOM 5672 C CA . GLN B 1 152 ? 6.66 -4.09 -30.203 1 84.12 152 GLN B CA 1
ATOM 5673 C C . GLN B 1 152 ? 5.715 -5.16 -30.75 1 84.12 152 GLN B C 1
ATOM 5675 O O . GLN B 1 152 ? 5.098 -4.98 -31.797 1 84.12 152 GLN B O 1
ATOM 5680 N N . ILE B 1 153 ? 5.719 -6.188 -30.109 1 87 153 ILE B N 1
ATOM 5681 C CA . ILE B 1 153 ? 4.758 -7.223 -30.469 1 87 153 ILE B CA 1
ATOM 5682 C C . ILE B 1 153 ? 3.357 -6.809 -30.031 1 87 153 ILE B C 1
ATOM 5684 O O . ILE B 1 153 ? 3.205 -6.039 -29.078 1 87 153 ILE B O 1
ATOM 5688 N N . LEU B 1 154 ? 2.383 -7.289 -30.688 1 91.75 154 LEU B N 1
ATOM 5689 C CA . LEU B 1 154 ? 1 -6.898 -30.438 1 91.75 154 LEU B CA 1
ATOM 5690 C C . LEU B 1 154 ? 0.617 -7.172 -28.984 1 91.75 154 LEU B C 1
ATOM 5692 O O . LEU B 1 154 ? -0.123 -6.391 -28.375 1 91.75 154 LEU B O 1
ATOM 5696 N N . ALA B 1 155 ? 1.093 -8.266 -28.422 1 91.12 155 ALA B N 1
ATOM 5697 C CA . ALA B 1 155 ? 0.789 -8.602 -27.031 1 91.12 155 ALA B CA 1
ATOM 5698 C C . ALA B 1 155 ? 1.205 -7.477 -26.094 1 91.12 155 ALA B C 1
ATOM 5700 O O . ALA B 1 155 ? 0.47 -7.129 -25.172 1 91.12 155 ALA B O 1
ATOM 5701 N N . PHE B 1 156 ? 2.289 -6.852 -26.375 1 88.62 156 PHE B N 1
ATOM 5702 C CA . PHE B 1 156 ? 2.787 -5.781 -25.516 1 88.62 156 PHE B CA 1
ATOM 5703 C C . PHE B 1 156 ? 2.016 -4.488 -25.766 1 88.62 156 PHE B C 1
ATOM 5705 O O . PHE B 1 156 ? 1.81 -3.699 -24.844 1 88.62 156 PHE B O 1
ATOM 5712 N N . ASP B 1 157 ? 1.605 -4.371 -26.969 1 89.81 157 ASP B N 1
ATOM 5713 C CA . ASP B 1 157 ? 0.766 -3.211 -27.25 1 89.81 157 ASP B CA 1
ATOM 5714 C C . ASP B 1 157 ? -0.553 -3.285 -26.484 1 89.81 157 ASP B C 1
ATOM 5716 O O . ASP B 1 157 ? -1.047 -2.271 -25.984 1 89.81 157 ASP B O 1
ATOM 5720 N N . ILE B 1 158 ? -1.075 -4.469 -26.438 1 93.25 158 ILE B N 1
ATOM 5721 C CA . ILE B 1 158 ? -2.318 -4.676 -25.703 1 93.25 158 ILE B CA 1
ATOM 5722 C C . ILE B 1 158 ? -2.098 -4.387 -24.219 1 93.25 158 ILE B C 1
ATOM 5724 O O . ILE B 1 158 ? -2.93 -3.746 -23.562 1 93.25 158 ILE B O 1
ATOM 5728 N N . ILE B 1 159 ? -0.984 -4.793 -23.688 1 92.38 159 ILE B N 1
ATOM 5729 C CA . ILE B 1 159 ? -0.664 -4.594 -22.281 1 92.38 159 ILE B CA 1
ATOM 5730 C C . ILE B 1 159 ? -0.511 -3.102 -21.984 1 92.38 159 ILE B C 1
ATOM 5732 O O . ILE B 1 159 ? -1.052 -2.594 -21 1 92.38 159 ILE B O 1
ATOM 5736 N N . ASN B 1 160 ? 0.162 -2.412 -22.844 1 88.38 160 ASN B N 1
ATOM 5737 C CA . ASN B 1 160 ? 0.368 -0.98 -22.656 1 88.38 160 ASN B CA 1
ATOM 5738 C C . ASN B 1 160 ? -0.941 -0.205 -22.766 1 88.38 160 ASN B C 1
ATOM 5740 O O . ASN B 1 160 ? -1.184 0.729 -22 1 88.38 160 ASN B O 1
ATOM 5744 N N . LEU B 1 161 ? -1.672 -0.635 -23.688 1 90.88 161 LEU B N 1
ATOM 5745 C CA . LEU B 1 161 ? -2.98 -0.01 -23.859 1 90.88 161 LEU B CA 1
ATOM 5746 C C . LEU B 1 161 ? -3.852 -0.246 -22.625 1 90.88 161 LEU B C 1
ATOM 5748 O O . LEU B 1 161 ? -4.523 0.672 -22.156 1 90.88 161 LEU B O 1
ATOM 5752 N N . ALA B 1 162 ? -3.879 -1.452 -22.141 1 94.75 162 ALA B N 1
ATOM 5753 C CA . ALA B 1 162 ? -4.656 -1.802 -20.953 1 94.75 162 ALA B CA 1
ATOM 5754 C C . ALA B 1 162 ? -4.207 -0.992 -19.75 1 94.75 162 ALA B C 1
ATOM 5756 O O . ALA B 1 162 ? -5.035 -0.521 -18.953 1 94.75 162 ALA B O 1
ATOM 5757 N N . LYS B 1 163 ? -2.941 -0.851 -19.625 1 90.38 163 LYS B N 1
ATOM 5758 C CA . LYS B 1 163 ? -2.396 -0.08 -18.5 1 90.38 163 LYS B CA 1
ATOM 5759 C C . LYS B 1 163 ? -2.846 1.377 -18.578 1 90.38 163 LYS B C 1
ATOM 5761 O O . LYS B 1 163 ? -3.287 1.942 -17.578 1 90.38 163 LYS B O 1
ATOM 5766 N N . ASP B 1 164 ? -2.777 1.927 -19.719 1 87.12 164 ASP B N 1
ATOM 5767 C CA . ASP B 1 164 ? -3.125 3.332 -19.906 1 87.12 164 ASP B CA 1
ATOM 5768 C C . ASP B 1 164 ? -4.605 3.574 -19.625 1 87.12 164 ASP B C 1
ATOM 5770 O O . ASP B 1 164 ? -4.961 4.508 -18.891 1 87.12 164 ASP B O 1
ATOM 5774 N N . VAL B 1 165 ? -5.383 2.758 -20.188 1 90.19 165 VAL B N 1
ATOM 5775 C CA . VAL B 1 165 ? -6.828 2.912 -20.031 1 90.19 165 VAL B CA 1
ATOM 5776 C C . VAL B 1 165 ? -7.223 2.695 -18.578 1 90.19 165 VAL B C 1
ATOM 5778 O O . VAL B 1 165 ? -8.062 3.426 -18.047 1 90.19 165 VAL B O 1
ATOM 5781 N N . THR B 1 166 ? -6.656 1.716 -17.953 1 93.06 166 THR B N 1
ATOM 5782 C CA . THR B 1 166 ? -6.996 1.406 -16.562 1 93.06 166 THR B CA 1
ATOM 5783 C C . THR B 1 166 ? -6.547 2.531 -15.633 1 93.06 166 THR B C 1
ATOM 5785 O O . THR B 1 166 ? -7.27 2.902 -14.711 1 93.06 166 THR B O 1
ATOM 5788 N N . GLN B 1 167 ? -5.391 3.066 -15.898 1 84.69 167 GLN B N 1
ATOM 5789 C CA . GLN B 1 167 ? -4.887 4.152 -15.07 1 84.69 167 GLN B CA 1
ATOM 5790 C C . GLN B 1 167 ? -5.758 5.398 -15.203 1 84.69 167 GLN B C 1
ATOM 5792 O O . GLN B 1 167 ? -6.012 6.098 -14.219 1 84.69 167 GLN B O 1
ATOM 5797 N N . GLN B 1 168 ? -6.148 5.613 -16.344 1 81.69 168 GLN B N 1
ATOM 5798 C CA . GLN B 1 168 ? -7.031 6.754 -16.562 1 81.69 168 GLN B CA 1
ATOM 5799 C C . GLN B 1 168 ? -8.375 6.559 -15.875 1 81.69 168 GLN B C 1
ATOM 5801 O O . GLN B 1 168 ? -8.891 7.484 -15.25 1 81.69 168 GLN B O 1
ATOM 5806 N N . ALA B 1 169 ? -8.875 5.406 -16 1 85.94 169 ALA B N 1
ATOM 5807 C CA . ALA B 1 169 ? -10.156 5.102 -15.359 1 85.94 169 ALA B CA 1
ATOM 5808 C C . ALA B 1 169 ? -10.031 5.125 -13.844 1 85.94 169 ALA B C 1
ATOM 5810 O O . ALA B 1 169 ? -10.93 5.609 -13.148 1 85.94 169 ALA B O 1
ATOM 5811 N N . ALA B 1 170 ? -8.93 4.605 -13.336 1 85.31 170 ALA B N 1
ATOM 5812 C CA . ALA B 1 170 ? -8.719 4.496 -11.891 1 85.31 170 ALA B CA 1
ATOM 5813 C C . ALA B 1 170 ? -8.508 5.867 -11.258 1 85.31 170 ALA B C 1
ATOM 5815 O O . ALA B 1 170 ? -8.703 6.039 -10.055 1 85.31 170 ALA B O 1
ATOM 5816 N N . ALA B 1 171 ? -8.047 6.828 -12.023 1 74.38 171 ALA B N 1
ATOM 5817 C CA . ALA B 1 171 ? -7.82 8.18 -11.508 1 74.38 171 ALA B CA 1
ATOM 5818 C C . ALA B 1 171 ? -9.141 8.867 -11.172 1 74.38 171 ALA B C 1
ATOM 5820 O O . ALA B 1 171 ? -9.188 9.734 -10.297 1 74.38 171 ALA B O 1
ATOM 5821 N N . GLU B 1 172 ? -10.219 8.359 -11.742 1 72.31 172 GLU B N 1
ATOM 5822 C CA . GLU B 1 172 ? -11.484 9.086 -11.609 1 72.31 172 GLU B CA 1
ATOM 5823 C C . GLU B 1 172 ? -12.547 8.219 -10.938 1 72.31 172 GLU B C 1
ATOM 5825 O O . GLU B 1 172 ? -13.539 8.734 -10.422 1 72.31 172 GLU B O 1
ATOM 5830 N N . ARG B 1 173 ? -12.242 6.926 -10.961 1 77.31 173 ARG B N 1
ATOM 5831 C CA . ARG B 1 173 ? -13.312 6.035 -10.539 1 77.31 173 ARG B CA 1
ATOM 5832 C C . ARG B 1 173 ? -12.805 4.984 -9.562 1 77.31 173 ARG B C 1
ATOM 5834 O O . ARG B 1 173 ? -11.625 4.617 -9.594 1 77.31 173 ARG B O 1
ATOM 5841 N N . SER B 1 174 ? -13.797 4.629 -8.695 1 83.62 174 SER B N 1
ATOM 5842 C CA . SER B 1 174 ? -13.531 3.514 -7.789 1 83.62 174 SER B CA 1
ATOM 5843 C C . SER B 1 174 ? -14.641 2.471 -7.863 1 83.62 174 SER B C 1
ATOM 5845 O O . SER B 1 174 ? -15.695 2.631 -7.238 1 83.62 174 SER B O 1
ATOM 5847 N N . ASP B 1 175 ? -14.391 1.524 -8.641 1 90.19 175 ASP B N 1
ATOM 5848 C CA . ASP B 1 175 ? -15.367 0.442 -8.734 1 90.19 175 ASP B CA 1
ATOM 5849 C C . ASP B 1 175 ? -14.68 -0.917 -8.797 1 90.19 175 ASP B C 1
ATOM 5851 O O . ASP B 1 175 ? -13.453 -0.991 -8.898 1 90.19 175 ASP B O 1
ATOM 5855 N N . LEU B 1 176 ? -15.5 -1.907 -8.766 1 95.56 176 LEU B N 1
ATOM 5856 C CA . LEU B 1 176 ? -14.977 -3.266 -8.664 1 95.56 176 LEU B CA 1
ATOM 5857 C C . LEU B 1 176 ? -14.242 -3.662 -9.945 1 95.56 176 LEU B C 1
ATOM 5859 O O . LEU B 1 176 ? -13.203 -4.332 -9.883 1 95.56 176 LEU B O 1
ATOM 5863 N N . ALA B 1 177 ? -14.797 -3.234 -11.078 1 96.12 177 ALA B N 1
ATOM 5864 C CA . ALA B 1 177 ? -14.18 -3.566 -12.359 1 96.12 177 ALA B CA 1
ATOM 5865 C C . ALA B 1 177 ? -12.758 -3.023 -12.445 1 96.12 177 ALA B C 1
ATOM 5867 O O . ALA B 1 177 ? -11.867 -3.672 -13.008 1 96.12 177 ALA B O 1
ATOM 5868 N N . ILE B 1 178 ? -12.555 -1.908 -11.867 1 95.44 178 ILE B N 1
ATOM 5869 C CA . ILE B 1 178 ? -11.227 -1.301 -11.883 1 95.44 178 ILE B CA 1
ATOM 5870 C C . ILE B 1 178 ? -10.281 -2.102 -10.992 1 95.44 178 ILE B C 1
ATOM 5872 O O . ILE B 1 178 ? -9.125 -2.328 -11.344 1 95.44 178 ILE B O 1
ATOM 5876 N N . VAL B 1 179 ? -10.75 -2.496 -9.82 1 96.75 179 VAL B N 1
ATOM 5877 C CA . VAL B 1 179 ? -9.93 -3.307 -8.93 1 96.75 179 VAL B CA 1
ATOM 5878 C C . VAL B 1 179 ? -9.531 -4.605 -9.625 1 96.75 179 VAL B C 1
ATOM 5880 O O . VAL B 1 179 ? -8.375 -5.016 -9.562 1 96.75 179 VAL B O 1
ATOM 5883 N N . GLN B 1 180 ? -10.438 -5.172 -10.281 1 97.94 180 GLN B N 1
ATOM 5884 C CA . GLN B 1 180 ? -10.195 -6.422 -10.984 1 97.94 180 GLN B CA 1
ATOM 5885 C C . GLN B 1 180 ? -9.227 -6.223 -12.141 1 97.94 180 GLN B C 1
ATOM 5887 O O . GLN B 1 180 ? -8.367 -7.066 -12.398 1 97.94 180 GLN B O 1
ATOM 5892 N N . ALA B 1 181 ? -9.406 -5.129 -12.812 1 97.88 181 ALA B N 1
ATOM 5893 C CA . ALA B 1 181 ? -8.492 -4.816 -13.906 1 97.88 181 ALA B CA 1
ATOM 5894 C C . ALA B 1 181 ? -7.07 -4.617 -13.398 1 97.88 181 ALA B C 1
ATOM 5896 O O . ALA B 1 181 ? -6.113 -5.133 -13.977 1 97.88 181 ALA B O 1
ATOM 5897 N N . LEU B 1 182 ? -6.953 -3.898 -12.352 1 96.12 182 LEU B N 1
ATOM 5898 C CA . LEU B 1 182 ? -5.645 -3.658 -11.75 1 96.12 182 LEU B CA 1
ATOM 5899 C C . LEU B 1 182 ? -5.023 -4.961 -11.258 1 96.12 182 LEU B C 1
ATOM 5901 O O . LEU B 1 182 ? -3.811 -5.16 -11.383 1 96.12 182 LEU B O 1
ATOM 5905 N N . PHE B 1 183 ? -5.793 -5.832 -10.719 1 96.94 183 PHE B N 1
ATOM 5906 C CA . PHE B 1 183 ? -5.309 -7.137 -10.289 1 96.94 183 PHE B CA 1
ATOM 5907 C C . PHE B 1 183 ? -4.715 -7.906 -11.461 1 96.94 183 PHE B C 1
ATOM 5909 O O . PHE B 1 183 ? -3.586 -8.398 -11.383 1 96.94 183 PHE B O 1
ATOM 5916 N N . ASN B 1 184 ? -5.504 -7.977 -12.492 1 97.12 184 ASN B N 1
ATOM 5917 C CA . ASN B 1 184 ? -5.039 -8.695 -13.672 1 97.12 184 ASN B CA 1
ATOM 5918 C C . ASN B 1 184 ? -3.73 -8.117 -14.203 1 97.12 184 ASN B C 1
ATOM 5920 O O . ASN B 1 184 ? -2.809 -8.867 -14.539 1 97.12 184 ASN B O 1
ATOM 5924 N N . LEU B 1 185 ? -3.697 -6.863 -14.266 1 96.38 185 LEU B N 1
ATOM 5925 C CA . LEU B 1 185 ? -2.512 -6.207 -14.805 1 96.38 185 LEU B CA 1
ATOM 5926 C C . LEU B 1 185 ? -1.307 -6.43 -13.898 1 96.38 185 LEU B C 1
ATOM 5928 O O . LEU B 1 185 ? -0.173 -6.52 -14.375 1 96.38 185 LEU B O 1
ATOM 5932 N N . SER B 1 186 ? -1.537 -6.465 -12.609 1 94.19 186 SER B N 1
ATOM 5933 C CA . SER B 1 186 ? -0.436 -6.738 -11.688 1 94.19 186 SER B CA 1
ATOM 5934 C C . SER B 1 186 ? 0.149 -8.125 -11.93 1 94.19 186 SER B C 1
ATOM 5936 O O . SER B 1 186 ? 1.365 -8.312 -11.859 1 94.19 186 SER B O 1
ATOM 5938 N N . VAL B 1 187 ? -0.685 -9.062 -12.227 1 93.62 187 VAL B N 1
ATOM 5939 C CA . VAL B 1 187 ? -0.231 -10.422 -12.508 1 93.62 187 VAL B CA 1
ATOM 5940 C C . VAL B 1 187 ? 0.582 -10.445 -13.797 1 93.62 187 VAL B C 1
ATOM 5942 O O . VAL B 1 187 ? 1.623 -11.102 -13.875 1 93.62 187 VAL B O 1
ATOM 5945 N N . VAL B 1 188 ? 0.09 -9.68 -14.773 1 93.44 188 VAL B N 1
ATOM 5946 C CA . VAL B 1 188 ? 0.777 -9.617 -16.062 1 93.44 188 VAL B CA 1
ATOM 5947 C C . VAL B 1 188 ? 2.162 -9 -15.883 1 93.44 188 VAL B C 1
ATOM 5949 O O . VAL B 1 188 ? 3.146 -9.5 -16.438 1 93.44 188 VAL B O 1
ATOM 5952 N N . GLN B 1 189 ? 2.211 -7.961 -15.109 1 90.88 189 GLN B N 1
ATOM 5953 C CA . GLN B 1 189 ? 3.475 -7.25 -14.93 1 90.88 189 GLN B CA 1
ATOM 5954 C C . GLN B 1 189 ? 4.477 -8.102 -14.156 1 90.88 189 GLN B C 1
ATOM 5956 O O . GLN B 1 189 ? 5.688 -7.992 -14.367 1 90.88 189 GLN B O 1
ATOM 5961 N N . GLU B 1 190 ? 4.023 -8.875 -13.289 1 89.75 190 GLU B N 1
ATOM 5962 C CA . GLU B 1 190 ? 4.918 -9.781 -12.57 1 89.75 190 GLU B CA 1
ATOM 5963 C C . GLU B 1 190 ? 5.625 -10.734 -13.523 1 89.75 190 GLU B C 1
ATOM 5965 O O . GLU B 1 190 ? 6.801 -11.055 -13.336 1 89.75 190 GLU B O 1
ATOM 5970 N N . GLY B 1 191 ? 4.945 -11.094 -14.555 1 87.69 191 GLY B N 1
ATOM 5971 C CA . GLY B 1 191 ? 5.527 -11.977 -15.555 1 87.69 191 GLY B CA 1
ATOM 5972 C C . GLY B 1 191 ? 6.539 -11.289 -16.453 1 87.69 191 GLY B C 1
ATOM 5973 O O . GLY B 1 191 ? 7.414 -11.945 -17.016 1 87.69 191 GLY B O 1
ATOM 5974 N N . ILE B 1 192 ? 6.395 -10.016 -16.562 1 83.94 192 ILE B N 1
ATOM 5975 C CA . ILE B 1 192 ? 7.285 -9.258 -17.438 1 83.94 192 ILE B CA 1
ATOM 5976 C C . ILE B 1 192 ? 8.445 -8.695 -16.625 1 83.94 192 ILE B C 1
ATOM 5978 O O . ILE B 1 192 ? 9.328 -8.023 -17.156 1 83.94 192 ILE B O 1
ATOM 5982 N N . ALA B 1 193 ? 8.531 -8.992 -15.367 1 75.69 193 ALA B N 1
ATOM 5983 C CA . ALA B 1 193 ? 9.602 -8.641 -14.438 1 75.69 193 ALA B CA 1
ATOM 5984 C C . ALA B 1 193 ? 9.688 -7.125 -14.258 1 75.69 193 ALA B C 1
ATOM 5986 O O . ALA B 1 193 ? 10.789 -6.559 -14.227 1 75.69 193 ALA B O 1
ATOM 5987 N N . ARG B 1 194 ? 8.625 -6.52 -14.32 1 78.38 194 ARG B N 1
ATOM 5988 C CA . ARG B 1 194 ? 8.57 -5.098 -13.984 1 78.38 194 ARG B CA 1
ATOM 5989 C C . ARG B 1 194 ? 8.062 -4.891 -12.562 1 78.38 194 ARG B C 1
ATOM 5991 O O . ARG B 1 194 ? 6.891 -4.574 -12.359 1 78.38 194 ARG B O 1
ATOM 5998 N N . THR B 1 195 ? 8.914 -4.945 -11.664 1 77.69 195 THR B N 1
ATOM 5999 C CA . THR B 1 195 ? 8.586 -5.016 -10.25 1 77.69 195 THR B CA 1
ATOM 6000 C C . THR B 1 195 ? 7.918 -3.719 -9.789 1 77.69 195 THR B C 1
ATOM 6002 O O . THR B 1 195 ? 6.945 -3.748 -9.039 1 77.69 195 THR B O 1
ATOM 6005 N N . ASN B 1 196 ? 8.461 -2.605 -10.266 1 75.94 196 ASN B N 1
ATOM 6006 C CA . ASN B 1 196 ? 7.887 -1.328 -9.852 1 75.94 196 ASN B CA 1
ATOM 6007 C C . ASN B 1 196 ? 6.426 -1.202 -10.273 1 75.94 196 ASN B C 1
ATOM 6009 O O . ASN B 1 196 ? 5.598 -0.698 -9.516 1 75.94 196 ASN B O 1
ATOM 6013 N N . GLN B 1 197 ? 6.176 -1.72 -11.398 1 84.12 197 GLN B N 1
ATOM 6014 C CA . GLN B 1 197 ? 4.805 -1.641 -11.898 1 84.12 197 GLN B CA 1
ATOM 6015 C C . GLN B 1 197 ? 3.889 -2.604 -11.148 1 84.12 197 GLN B C 1
ATOM 6017 O O . GLN B 1 197 ? 2.711 -2.311 -10.938 1 84.12 197 GLN B O 1
ATOM 6022 N N . VAL B 1 198 ? 4.449 -3.746 -10.789 1 88.44 198 VAL 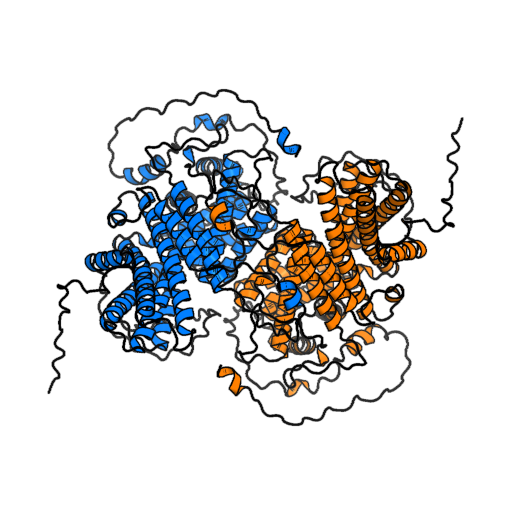B N 1
ATOM 6023 C CA . VAL B 1 198 ? 3.664 -4.707 -10.023 1 88.44 198 VAL B CA 1
ATOM 6024 C C . VAL B 1 198 ? 3.17 -4.055 -8.727 1 88.44 198 VAL B C 1
ATOM 6026 O O . VAL B 1 198 ? 1.974 -4.09 -8.43 1 88.44 198 VAL B O 1
ATOM 6029 N N . TRP B 1 199 ? 3.988 -3.408 -8.062 1 84.81 199 TRP B N 1
ATOM 6030 C CA . TRP B 1 199 ? 3.654 -2.824 -6.77 1 84.81 199 TRP B CA 1
ATOM 6031 C C . TRP B 1 199 ? 2.746 -1.61 -6.938 1 84.81 199 TRP B C 1
ATOM 6033 O O . TRP B 1 199 ? 1.852 -1.379 -6.121 1 84.81 199 TRP B O 1
ATOM 6043 N N . SER B 1 200 ? 3.066 -0.843 -7.988 1 83 200 SER B N 1
ATOM 6044 C CA . SER B 1 200 ? 2.207 0.306 -8.25 1 83 200 SER B CA 1
ATOM 6045 C C . SER B 1 200 ? 0.767 -0.127 -8.508 1 83 200 SER B C 1
ATOM 6047 O O . SER B 1 200 ? -0.167 0.429 -7.93 1 83 200 SER B O 1
ATOM 6049 N N . LEU B 1 201 ? 0.615 -1.123 -9.328 1 90 201 LEU B N 1
ATOM 6050 C CA . LEU B 1 201 ? -0.717 -1.606 -9.68 1 90 201 LEU B CA 1
ATOM 6051 C C . LEU B 1 201 ? -1.376 -2.293 -8.484 1 90 201 LEU B C 1
ATOM 6053 O O . LEU B 1 201 ? -2.557 -2.068 -8.211 1 90 201 LEU B O 1
ATOM 6057 N N . LEU B 1 202 ? -0.634 -3.07 -7.801 1 90.88 202 LEU B N 1
ATOM 6058 C CA . LEU B 1 202 ? -1.165 -3.795 -6.652 1 90.88 202 LEU B CA 1
ATOM 6059 C C . LEU B 1 202 ? -1.565 -2.832 -5.539 1 90.88 202 LEU B C 1
ATOM 6061 O O . LEU B 1 202 ? -2.619 -2.994 -4.922 1 90.88 202 LEU B O 1
ATOM 6065 N N . SER B 1 203 ? -0.76 -1.877 -5.273 1 85.56 203 SER B N 1
ATOM 6066 C CA . SER B 1 203 ? -1.063 -0.919 -4.215 1 85.56 203 SER B CA 1
ATOM 6067 C C . SER B 1 203 ? -2.301 -0.095 -4.555 1 85.56 203 SER B C 1
ATOM 6069 O O . SER B 1 203 ? -3.104 0.22 -3.674 1 85.56 203 SER B O 1
ATOM 6071 N N . GLN B 1 204 ? -2.35 0.274 -5.785 1 86.69 204 GLN B N 1
ATOM 6072 C CA . GLN B 1 204 ? -3.537 1.001 -6.223 1 86.69 204 GLN B CA 1
ATOM 6073 C C . GLN B 1 204 ? -4.789 0.14 -6.086 1 86.69 204 GLN B C 1
ATOM 6075 O O . GLN B 1 204 ? -5.84 0.623 -5.656 1 86.69 204 GLN B O 1
ATOM 6080 N N . ALA B 1 205 ? -4.652 -1.092 -6.516 1 93.12 205 ALA B N 1
ATOM 6081 C CA . ALA B 1 205 ? -5.781 -2.012 -6.398 1 93.12 205 ALA B CA 1
ATOM 6082 C C . ALA B 1 205 ? -6.215 -2.166 -4.941 1 93.12 205 ALA B C 1
ATOM 6084 O O . ALA B 1 205 ? -7.406 -2.109 -4.633 1 93.12 205 ALA B O 1
ATOM 6085 N N . VAL B 1 206 ? -5.312 -2.334 -4.078 1 90.75 206 VAL B N 1
ATOM 6086 C CA . VAL B 1 206 ? -5.602 -2.508 -2.656 1 90.75 206 VAL B CA 1
ATOM 6087 C C . VAL B 1 206 ? -6.238 -1.237 -2.098 1 90.75 206 VAL B C 1
ATOM 6089 O O . VAL B 1 206 ? -7.199 -1.304 -1.326 1 90.75 206 VAL B O 1
ATOM 6092 N N . SER B 1 207 ? -5.703 -0.123 -2.502 1 85.5 207 SER B N 1
ATOM 6093 C CA . SER B 1 207 ? -6.234 1.145 -2.012 1 85.5 207 SER B CA 1
ATOM 6094 C C . SER B 1 207 ? -7.691 1.329 -2.418 1 85.5 207 SER B C 1
ATOM 6096 O O . SER B 1 207 ? -8.523 1.734 -1.602 1 85.5 207 SER B O 1
ATOM 6098 N N . ILE B 1 208 ? -7.992 1.063 -3.662 1 88.44 208 ILE B N 1
ATOM 6099 C CA . ILE B 1 208 ? -9.359 1.218 -4.141 1 88.44 208 ILE B CA 1
ATOM 6100 C C . ILE B 1 208 ? -10.258 0.181 -3.477 1 88.44 208 ILE B C 1
ATOM 6102 O O . ILE B 1 208 ? -11.406 0.474 -3.135 1 88.44 208 ILE B O 1
ATOM 6106 N N . ALA B 1 209 ? -9.75 -1.008 -3.312 1 92.81 209 ALA B N 1
ATOM 6107 C CA . ALA B 1 209 ? -10.523 -2.047 -2.639 1 92.81 209 ALA B CA 1
ATOM 6108 C C . ALA B 1 209 ? -10.883 -1.63 -1.216 1 92.81 209 ALA B C 1
ATOM 6110 O O . ALA B 1 209 ? -12.008 -1.843 -0.766 1 92.81 209 ALA B O 1
ATOM 6111 N N . MET B 1 210 ? -10 -1.055 -0.537 1 87.06 210 MET B N 1
ATOM 6112 C CA . MET B 1 210 ? -10.25 -0.591 0.825 1 87.06 210 MET B CA 1
ATOM 6113 C C . MET B 1 210 ? -11.242 0.564 0.831 1 87.06 210 MET B C 1
ATOM 6115 O O . MET B 1 210 ? -12.078 0.67 1.735 1 87.06 210 MET B O 1
ATOM 6119 N N . ASP B 1 211 ? -11.047 1.367 -0.158 1 80.94 211 ASP B N 1
ATOM 6120 C CA . ASP B 1 211 ? -11.969 2.498 -0.27 1 80.94 211 ASP B CA 1
ATOM 6121 C C . ASP B 1 211 ? -13.398 2.021 -0.474 1 80.94 211 ASP B C 1
ATOM 6123 O O . ASP B 1 211 ? -14.344 2.637 0.03 1 80.94 211 ASP B O 1
ATOM 6127 N N . MET B 1 212 ? -13.516 0.944 -1.167 1 86.12 212 MET B N 1
ATOM 6128 C CA . MET B 1 212 ? -14.836 0.381 -1.44 1 86.12 212 MET B CA 1
ATOM 6129 C C . MET B 1 212 ? -15.328 -0.443 -0.257 1 86.12 212 MET B C 1
ATOM 6131 O O . MET B 1 212 ? -16.5 -0.837 -0.214 1 86.12 212 MET B O 1
ATOM 6135 N N . GLY B 1 213 ? -14.5 -0.676 0.666 1 87.5 213 GLY B N 1
ATOM 6136 C CA . GLY B 1 213 ? -14.859 -1.464 1.833 1 87.5 213 GLY B CA 1
ATOM 6137 C C . GLY B 1 213 ? -14.914 -2.953 1.554 1 87.5 213 GLY B C 1
ATOM 6138 O O . GLY B 1 213 ? -15.648 -3.688 2.215 1 87.5 213 GLY B O 1
ATOM 6139 N N . LEU B 1 214 ? -14.102 -3.412 0.613 1 93.56 214 LEU B N 1
ATOM 6140 C CA . LEU B 1 214 ? -14.156 -4.82 0.243 1 93.56 214 LEU B CA 1
ATOM 6141 C C . LEU B 1 214 ? -13.641 -5.703 1.375 1 93.56 214 LEU B C 1
ATOM 6143 O O . LEU B 1 214 ? -13.906 -6.906 1.4 1 93.56 214 LEU B O 1
ATOM 6147 N N . HIS B 1 215 ? -12.875 -5.168 2.279 1 91.31 215 HIS B N 1
ATOM 6148 C CA . HIS B 1 215 ? -12.281 -5.949 3.359 1 91.31 215 HIS B CA 1
ATOM 6149 C C . HIS B 1 215 ? -13.266 -6.137 4.508 1 91.31 215 HIS B C 1
ATOM 6151 O O . HIS B 1 215 ? -12.977 -6.852 5.469 1 91.31 215 HIS B O 1
ATOM 6157 N N . ARG B 1 216 ? -14.391 -5.512 4.387 1 90 216 ARG B N 1
ATOM 6158 C CA . ARG B 1 216 ? -15.406 -5.582 5.43 1 90 216 ARG B CA 1
ATOM 6159 C C . ARG B 1 216 ? -16.594 -6.434 4.984 1 90 216 ARG B C 1
ATOM 6161 O O . ARG B 1 216 ? -16.875 -6.527 3.787 1 90 216 ARG B O 1
ATOM 6168 N N . ARG B 1 217 ? -17.203 -6.961 5.957 1 87.44 217 ARG B N 1
ATOM 6169 C CA . ARG B 1 217 ? -18.438 -7.707 5.684 1 87.44 217 ARG B CA 1
ATOM 6170 C C . ARG B 1 217 ? -19.578 -6.766 5.305 1 87.44 217 ARG B C 1
ATOM 6172 O O . ARG B 1 217 ? -19.781 -5.738 5.953 1 87.44 217 ARG B O 1
ATOM 6179 N N . LYS B 1 218 ? -20.219 -7.066 4.195 1 83.81 218 LYS B N 1
ATOM 6180 C CA . LYS B 1 218 ? -21.266 -6.188 3.689 1 83.81 218 LYS B CA 1
ATOM 6181 C C . LYS B 1 218 ? -22.609 -6.918 3.629 1 83.81 218 LYS B C 1
ATOM 6183 O O . LYS B 1 218 ? -23.516 -6.492 2.912 1 83.81 218 LYS B O 1
ATOM 6188 N N . ASP B 1 219 ? -22.781 -7.879 4.305 1 76.75 219 ASP B N 1
ATOM 6189 C CA . ASP B 1 219 ? -23.984 -8.703 4.266 1 76.75 219 ASP B CA 1
ATOM 6190 C C . ASP B 1 219 ? -25.219 -7.883 4.641 1 76.75 219 ASP B C 1
ATOM 6192 O O . ASP B 1 219 ? -26.328 -8.172 4.176 1 76.75 219 ASP B O 1
ATOM 6196 N N . GLU B 1 220 ? -24.938 -6.809 5.328 1 74.56 220 GLU B N 1
ATOM 6197 C CA . GLU B 1 220 ? -26.062 -6.027 5.828 1 74.56 220 GLU B CA 1
ATOM 6198 C C . GLU B 1 220 ? -26.5 -4.961 4.82 1 74.56 220 GLU B C 1
ATOM 6200 O O . GLU B 1 220 ? -27.578 -4.395 4.934 1 74.56 220 GLU B O 1
ATOM 6205 N N . TYR B 1 221 ? -25.797 -4.727 3.662 1 71.81 221 TYR B N 1
ATOM 6206 C CA . TYR B 1 221 ? -26.016 -3.58 2.789 1 71.81 221 TYR B CA 1
ATOM 6207 C C . TYR B 1 221 ? -26.766 -3.996 1.521 1 71.81 221 TYR B C 1
ATOM 6209 O O . TYR B 1 221 ? -26.688 -3.312 0.498 1 71.81 221 TYR B O 1
ATOM 6217 N N . GLY B 1 222 ? -27.594 -4.945 1.474 1 77.75 222 GLY B N 1
ATOM 6218 C CA . GLY B 1 222 ? -28.5 -5.324 0.402 1 77.75 222 GLY B CA 1
ATOM 6219 C C . GLY B 1 222 ? -27.781 -5.742 -0.868 1 77.75 222 GLY B C 1
ATOM 6220 O O . GLY B 1 222 ? -28.297 -5.539 -1.971 1 77.75 222 GLY B O 1
ATOM 6221 N N . PHE B 1 223 ? -26.656 -6.078 -0.946 1 86.19 223 PHE B N 1
ATOM 6222 C CA . PHE B 1 223 ? -25.953 -6.617 -2.104 1 86.19 223 PHE B CA 1
ATOM 6223 C C . PHE B 1 223 ? -26.484 -7.996 -2.469 1 86.19 223 PHE B C 1
ATOM 6225 O O . PHE B 1 223 ? -26.922 -8.742 -1.598 1 86.19 223 PHE B O 1
ATOM 6232 N N . THR B 1 224 ? -26.484 -8.25 -3.793 1 90.12 224 THR B N 1
ATOM 6233 C CA . THR B 1 224 ? -26.859 -9.586 -4.246 1 90.12 224 THR B CA 1
ATOM 6234 C C . THR B 1 224 ? -25.781 -10.602 -3.896 1 90.12 224 THR B C 1
ATOM 6236 O O . THR B 1 224 ? -24.641 -10.227 -3.586 1 90.12 224 THR B O 1
ATOM 6239 N N . ALA B 1 225 ? -26.172 -11.852 -3.982 1 91.69 225 ALA B N 1
ATOM 6240 C CA . ALA B 1 225 ? -25.219 -12.914 -3.697 1 91.69 225 ALA B CA 1
ATOM 6241 C C . ALA B 1 225 ? -24.062 -12.891 -4.691 1 91.69 225 ALA B C 1
ATOM 6243 O O . ALA B 1 225 ? -22.906 -13.172 -4.324 1 91.69 225 ALA B O 1
ATOM 6244 N N . VAL B 1 226 ? -24.344 -12.609 -5.879 1 93.44 226 VAL B N 1
ATOM 6245 C CA . VAL B 1 226 ? -23.312 -12.555 -6.922 1 93.44 226 VAL B CA 1
ATOM 6246 C C . VAL B 1 226 ? -22.328 -11.43 -6.625 1 93.44 226 VAL B C 1
ATOM 6248 O O . VAL B 1 226 ? -21.109 -11.625 -6.703 1 93.44 226 VAL B O 1
ATOM 6251 N N . GLU B 1 227 ? -22.875 -10.289 -6.277 1 92.69 227 GLU B N 1
ATOM 6252 C CA . GLU B 1 227 ? -22.031 -9.141 -5.992 1 92.69 227 GLU B CA 1
ATOM 6253 C C . GLU B 1 227 ? -21.156 -9.391 -4.766 1 92.69 227 GLU B C 1
ATOM 6255 O O . GLU B 1 227 ? -19.969 -9.055 -4.77 1 92.69 227 GLU B O 1
ATOM 6260 N N . LEU B 1 228 ? -21.75 -9.961 -3.826 1 93.75 228 LEU B N 1
ATOM 6261 C CA . LEU B 1 228 ? -21.016 -10.219 -2.594 1 93.75 228 LEU B CA 1
ATOM 6262 C C . LEU B 1 228 ? -19.891 -11.227 -2.834 1 93.75 228 LEU B C 1
ATOM 6264 O O . LEU B 1 228 ? -18.781 -11.047 -2.354 1 93.75 228 LEU B O 1
ATOM 6268 N N . GLU B 1 229 ? -20.188 -12.234 -3.564 1 94.88 229 GLU B N 1
ATOM 6269 C CA . GLU B 1 229 ? -19.172 -13.25 -3.828 1 94.88 229 GLU B CA 1
ATOM 6270 C C . GLU B 1 229 ? -18.062 -12.711 -4.73 1 94.88 229 GLU B C 1
ATOM 6272 O O . GLU B 1 229 ? -16.891 -13.047 -4.555 1 94.88 229 GLU B O 1
ATOM 6277 N N . GLU B 1 230 ? -18.438 -11.969 -5.68 1 95.44 230 GLU B N 1
ATOM 6278 C CA . GLU B 1 230 ? -17.438 -11.383 -6.559 1 95.44 230 GLU B CA 1
ATOM 6279 C C . GLU B 1 230 ? -16.5 -10.453 -5.785 1 95.44 230 GLU B C 1
ATOM 6281 O O . GLU B 1 230 ? -15.297 -10.438 -6.023 1 95.44 230 GLU B O 1
ATOM 6286 N N . GLN B 1 231 ? -17.094 -9.656 -4.941 1 96.19 231 GLN B N 1
ATOM 6287 C CA . GLN B 1 231 ? -16.281 -8.766 -4.113 1 96.19 231 GLN B CA 1
ATOM 6288 C C . GLN B 1 231 ? -15.359 -9.562 -3.188 1 96.19 231 GLN B C 1
ATOM 6290 O O . GLN B 1 231 ? -14.18 -9.242 -3.059 1 96.19 231 GLN B O 1
ATOM 6295 N N . LYS B 1 232 ? -15.93 -10.523 -2.611 1 95.75 232 LYS B N 1
ATOM 6296 C CA . LYS B 1 232 ? -15.172 -11.375 -1.694 1 95.75 232 LYS B CA 1
ATOM 6297 C C . LYS B 1 232 ? -14.023 -12.07 -2.412 1 95.75 232 LYS B C 1
ATOM 6299 O O . LYS B 1 232 ? -12.883 -12.039 -1.942 1 95.75 232 LYS B O 1
ATOM 6304 N N . ARG B 1 233 ? -14.273 -12.641 -3.527 1 96.88 233 ARG B N 1
ATOM 6305 C CA . ARG B 1 233 ? -13.258 -13.336 -4.309 1 96.88 233 ARG B CA 1
ATOM 6306 C C . ARG B 1 233 ? -12.164 -12.383 -4.77 1 96.88 233 ARG B C 1
ATOM 6308 O O . ARG B 1 233 ? -10.984 -12.742 -4.781 1 96.88 233 ARG B O 1
ATOM 6315 N N . THR B 1 234 ? -12.609 -11.227 -5.148 1 97.81 234 THR B N 1
ATOM 6316 C CA . THR B 1 234 ? -11.656 -10.234 -5.633 1 97.81 234 THR B CA 1
ATOM 6317 C C . THR B 1 234 ? -10.695 -9.82 -4.52 1 97.81 234 THR B C 1
ATOM 6319 O O . THR B 1 234 ? -9.484 -9.734 -4.734 1 97.81 234 THR B O 1
ATOM 6322 N N . LEU B 1 235 ? -11.227 -9.586 -3.355 1 97.75 235 LEU B N 1
ATOM 6323 C CA . LEU B 1 235 ? -10.367 -9.164 -2.252 1 97.75 235 LEU B CA 1
ATOM 6324 C C . LEU B 1 235 ? -9.414 -10.281 -1.853 1 97.75 235 LEU B C 1
ATOM 6326 O O . LEU B 1 235 ? -8.234 -10.031 -1.589 1 97.75 235 LEU B O 1
ATOM 6330 N N . TRP B 1 236 ? -9.898 -11.453 -1.809 1 97.38 236 TRP B N 1
ATOM 6331 C CA . TRP B 1 236 ? -9.031 -12.57 -1.436 1 97.38 236 TRP B CA 1
ATOM 6332 C C . TRP B 1 236 ? -7.957 -12.805 -2.492 1 97.38 236 TRP B C 1
ATOM 6334 O O . TRP B 1 236 ? -6.824 -13.164 -2.164 1 97.38 236 TRP B O 1
ATOM 6344 N N . ALA B 1 237 ? -8.352 -12.68 -3.736 1 97.19 237 ALA B N 1
ATOM 6345 C CA . ALA B 1 237 ? -7.344 -12.781 -4.789 1 97.19 237 ALA B CA 1
ATOM 6346 C C . ALA B 1 237 ? -6.273 -11.703 -4.633 1 97.19 237 ALA B C 1
ATOM 6348 O O . ALA B 1 237 ? -5.086 -11.977 -4.805 1 97.19 237 ALA B O 1
ATOM 6349 N N . LEU B 1 238 ? -6.715 -10.531 -4.332 1 96.81 238 LEU B N 1
ATOM 6350 C CA . LEU B 1 238 ? -5.785 -9.43 -4.09 1 96.81 238 LEU B CA 1
ATOM 6351 C C . LEU B 1 238 ? -4.875 -9.734 -2.906 1 96.81 238 LEU B C 1
ATOM 6353 O O . LEU B 1 238 ? -3.674 -9.453 -2.951 1 96.81 238 LEU B O 1
ATOM 6357 N N . TYR B 1 239 ? -5.453 -10.258 -1.844 1 96.5 239 TYR B N 1
ATOM 6358 C CA . TYR B 1 239 ? -4.688 -10.68 -0.675 1 96.5 239 TYR B CA 1
ATOM 6359 C C . TYR B 1 239 ? -3.621 -11.695 -1.058 1 96.5 239 TYR B C 1
ATOM 6361 O O . TYR B 1 239 ? -2.457 -11.555 -0.673 1 96.5 239 TYR B O 1
ATOM 6369 N N . CYS B 1 240 ? -4.004 -12.641 -1.836 1 96.56 240 CYS B N 1
ATOM 6370 C CA . CYS B 1 240 ? -3.08 -13.695 -2.254 1 96.56 240 CYS B CA 1
ATOM 6371 C C . CYS B 1 240 ? -1.948 -13.117 -3.096 1 96.56 240 CYS B C 1
ATOM 6373 O O . CYS B 1 240 ? -0.782 -13.453 -2.891 1 96.56 240 CYS B O 1
ATOM 6375 N N . GLN B 1 241 ? -2.328 -12.281 -3.992 1 95.56 241 GLN B N 1
ATOM 6376 C CA . GLN B 1 241 ? -1.317 -11.68 -4.855 1 95.56 241 GLN B CA 1
ATOM 6377 C C . GLN B 1 241 ? -0.357 -10.805 -4.055 1 95.56 241 GLN B C 1
ATOM 6379 O O . GLN B 1 241 ? 0.842 -10.773 -4.34 1 95.56 241 GLN B O 1
ATOM 6384 N N . ALA B 1 242 ? -0.915 -10.102 -3.131 1 93.5 242 ALA B N 1
ATOM 6385 C CA . ALA B 1 242 ? -0.079 -9.258 -2.283 1 93.5 242 ALA B CA 1
ATOM 6386 C C . ALA B 1 242 ? 0.906 -10.094 -1.473 1 93.5 242 ALA B C 1
ATOM 6388 O O . ALA B 1 242 ? 2.08 -9.742 -1.351 1 93.5 242 ALA B O 1
ATOM 6389 N N . VAL B 1 243 ? 0.471 -11.156 -0.932 1 95.25 243 VAL B N 1
ATOM 6390 C CA . VAL B 1 243 ? 1.315 -12.039 -0.136 1 95.25 243 VAL B CA 1
ATOM 6391 C C . VAL B 1 243 ? 2.373 -12.688 -1.029 1 95.25 243 VAL B C 1
ATOM 6393 O O . VAL B 1 243 ? 3.549 -12.75 -0.663 1 95.25 243 VAL B O 1
ATOM 6396 N N . ALA B 1 244 ? 1.898 -13.133 -2.156 1 94.06 244 ALA B N 1
ATOM 6397 C CA . ALA B 1 244 ? 2.824 -13.766 -3.09 1 94.06 244 ALA B CA 1
ATOM 6398 C C . ALA B 1 244 ? 3.914 -12.789 -3.529 1 94.06 244 ALA B C 1
ATOM 6400 O O . ALA B 1 244 ? 5.09 -13.156 -3.594 1 94.06 244 ALA B O 1
ATOM 6401 N N . ALA B 1 245 ? 3.539 -11.609 -3.842 1 90.62 245 ALA B N 1
ATOM 6402 C CA . ALA B 1 245 ? 4.512 -10.602 -4.242 1 90.62 245 ALA B CA 1
ATOM 6403 C C . ALA B 1 245 ? 5.477 -10.281 -3.104 1 90.62 245 ALA B C 1
ATOM 6405 O O . ALA B 1 245 ? 6.68 -10.117 -3.326 1 90.62 245 ALA B O 1
ATOM 6406 N N . SER B 1 246 ? 4.914 -10.188 -1.916 1 89.94 246 SER B N 1
ATOM 6407 C CA . SER B 1 246 ? 5.758 -9.93 -0.75 1 89.94 246 SER B CA 1
ATOM 6408 C C . SER B 1 246 ? 6.777 -11.047 -0.555 1 89.94 246 SER B C 1
ATOM 6410 O O . SER B 1 246 ? 7.926 -10.789 -0.179 1 89.94 246 SER B O 1
ATOM 6412 N N . CYS B 1 247 ? 6.383 -12.148 -0.792 1 90.75 247 CYS B N 1
ATOM 6413 C CA . CYS B 1 247 ? 7.273 -13.297 -0.666 1 90.75 247 CYS B CA 1
ATOM 6414 C C . CYS B 1 247 ? 8.359 -13.273 -1.734 1 90.75 247 CYS B C 1
ATOM 6416 O O . CYS B 1 247 ? 9.531 -13.523 -1.443 1 90.75 247 CYS B O 1
ATOM 6418 N N . THR B 1 248 ? 7.957 -12.961 -2.91 1 87.44 248 THR B N 1
ATOM 6419 C CA . THR B 1 248 ? 8.867 -12.977 -4.047 1 87.44 248 THR B CA 1
ATOM 6420 C C . THR B 1 248 ? 9.914 -11.867 -3.918 1 87.44 248 THR B C 1
ATOM 6422 O O . THR B 1 248 ? 11.086 -12.07 -4.23 1 87.44 248 THR B O 1
ATOM 6425 N N . TYR B 1 249 ? 9.469 -10.789 -3.412 1 82.06 249 TYR B N 1
ATOM 6426 C CA . TYR B 1 249 ? 10.367 -9.641 -3.465 1 82.06 249 TYR B CA 1
ATOM 6427 C C . TYR B 1 249 ? 10.867 -9.273 -2.072 1 82.06 249 TYR B C 1
ATOM 6429 O O . TYR B 1 249 ? 11.625 -8.312 -1.909 1 82.06 249 TYR B O 1
ATOM 6437 N N . GLY B 1 250 ? 10.438 -9.984 -1.075 1 79.75 250 GLY B N 1
ATOM 6438 C CA . GLY B 1 250 ? 10.938 -9.781 0.276 1 79.75 250 GLY B CA 1
ATOM 6439 C C . GLY B 1 250 ? 10.445 -8.492 0.905 1 79.75 250 GLY B C 1
ATOM 6440 O O . GLY B 1 250 ? 11.227 -7.77 1.536 1 79.75 250 GLY B O 1
ATOM 6441 N N . ARG B 1 251 ? 9.234 -8.172 0.682 1 81.44 251 ARG B N 1
ATOM 6442 C CA . ARG B 1 251 ? 8.648 -6.953 1.22 1 81.44 251 ARG B CA 1
ATOM 6443 C C . ARG B 1 251 ? 7.5 -7.273 2.174 1 81.44 251 ARG B C 1
ATOM 6445 O O . ARG B 1 251 ? 6.945 -8.375 2.141 1 81.44 251 ARG B O 1
ATOM 6452 N N . PRO B 1 252 ? 7.277 -6.27 3.09 1 82.69 252 PRO B N 1
ATOM 6453 C CA . PRO B 1 252 ? 6.074 -6.48 3.898 1 82.69 252 PRO B CA 1
ATOM 6454 C C . PRO B 1 252 ? 4.793 -6.48 3.066 1 82.69 252 PRO B C 1
ATOM 6456 O O . PRO B 1 252 ? 4.73 -5.82 2.025 1 82.69 252 PRO B O 1
ATOM 6459 N N . SER B 1 253 ? 3.908 -7.203 3.545 1 84.12 253 SER B N 1
ATOM 6460 C CA . SER B 1 253 ? 2.668 -7.34 2.789 1 84.12 253 SER B CA 1
ATOM 6461 C C . SER B 1 253 ? 1.833 -6.066 2.857 1 84.12 253 SER B C 1
ATOM 6463 O O . SER B 1 253 ? 1.759 -5.422 3.906 1 84.12 253 SER B O 1
ATOM 6465 N N . LEU B 1 254 ? 1.225 -5.723 1.729 1 82.81 254 LEU B N 1
ATOM 6466 C CA . LEU B 1 254 ? 0.363 -4.551 1.625 1 82.81 254 LEU B CA 1
ATOM 6467 C C . LEU B 1 254 ? -0.967 -4.789 2.33 1 82.81 254 LEU B C 1
ATOM 6469 O O . LEU B 1 254 ? -1.606 -3.844 2.797 1 82.81 254 LEU B O 1
ATOM 6473 N N . LEU B 1 255 ? -1.389 -6.004 2.24 1 87.94 255 LEU B N 1
ATOM 6474 C CA . LEU B 1 255 ? -2.646 -6.41 2.859 1 87.94 255 LEU B CA 1
ATOM 6475 C C . LEU B 1 255 ? -2.414 -7.516 3.883 1 87.94 255 LEU B C 1
ATOM 6477 O O . LEU B 1 255 ? -1.779 -8.531 3.576 1 87.94 255 LEU B O 1
ATOM 6481 N N . ARG B 1 256 ? -2.895 -7.23 5.039 1 88.94 256 ARG B N 1
ATOM 6482 C CA . ARG B 1 256 ? -2.711 -8.211 6.105 1 88.94 256 ARG B CA 1
ATOM 6483 C C . ARG B 1 256 ? -4.043 -8.836 6.512 1 88.94 256 ARG B C 1
ATOM 6485 O O . ARG B 1 256 ? -5.082 -8.164 6.48 1 88.94 256 ARG B O 1
ATOM 6492 N N . LEU B 1 257 ? -3.953 -10.07 6.871 1 90 257 LEU B N 1
ATOM 6493 C CA . LEU B 1 257 ? -5.141 -10.82 7.277 1 90 257 LEU B CA 1
ATOM 6494 C C . LEU B 1 257 ? -5.828 -10.141 8.461 1 90 257 LEU B C 1
ATOM 6496 O O . LEU B 1 257 ? -7.055 -10.172 8.57 1 90 257 LEU B O 1
ATOM 6500 N N . ASP B 1 258 ? -5.117 -9.414 9.234 1 83.56 258 ASP B N 1
ATOM 6501 C CA . ASP B 1 258 ? -5.633 -8.758 10.43 1 83.56 258 ASP B CA 1
ATOM 6502 C C . ASP B 1 258 ? -6.605 -7.637 10.062 1 83.56 258 ASP B C 1
ATOM 6504 O O . ASP B 1 258 ? -7.426 -7.227 10.883 1 83.56 258 ASP B O 1
ATOM 6508 N N . ASP B 1 259 ? -6.508 -7.219 8.914 1 85.94 259 ASP B N 1
ATOM 6509 C CA . ASP B 1 259 ? -7.34 -6.09 8.5 1 85.94 259 ASP B CA 1
ATOM 6510 C C . ASP B 1 259 ? -8.57 -6.566 7.734 1 85.94 259 ASP B C 1
ATOM 6512 O O . ASP B 1 259 ? -9.398 -5.758 7.316 1 85.94 259 ASP B O 1
ATOM 6516 N N . ILE B 1 260 ? -8.742 -7.863 7.535 1 90.31 260 ILE B N 1
ATOM 6517 C CA . ILE B 1 260 ? -9.812 -8.391 6.691 1 90.31 260 ILE B CA 1
ATOM 6518 C C . ILE B 1 260 ? -10.898 -9.008 7.562 1 90.31 260 ILE B C 1
ATOM 6520 O O . ILE B 1 260 ? -10.625 -9.883 8.383 1 90.31 260 ILE B O 1
ATOM 6524 N N . GLN B 1 261 ? -12.117 -8.516 7.375 1 89 261 GLN B N 1
ATOM 6525 C CA . GLN B 1 261 ? -13.289 -9.039 8.055 1 89 261 GLN B CA 1
ATOM 6526 C C . GLN B 1 261 ? -14.188 -9.805 7.094 1 89 261 GLN B C 1
ATOM 6528 O O . GLN B 1 261 ? -15.328 -9.406 6.844 1 89 261 GLN B O 1
ATOM 6533 N N . LEU B 1 262 ? -13.672 -10.758 6.434 1 91.25 262 LEU B N 1
ATOM 6534 C CA . LEU B 1 262 ? -14.438 -11.539 5.461 1 91.25 262 LEU B CA 1
ATOM 6535 C C . LEU B 1 262 ? -14.281 -13.031 5.723 1 91.25 262 LEU B C 1
ATOM 6537 O O . LEU B 1 262 ? -13.234 -13.477 6.195 1 91.25 262 LEU B O 1
ATOM 6541 N N . ASP B 1 263 ? -15.289 -13.656 5.379 1 89.31 263 ASP B N 1
ATOM 6542 C CA . ASP B 1 263 ? -15.195 -15.117 5.348 1 89.31 263 ASP B CA 1
ATOM 6543 C C . ASP B 1 263 ? -14.531 -15.602 4.062 1 89.31 263 ASP B C 1
ATOM 6545 O O . ASP B 1 263 ? -14.359 -14.828 3.119 1 89.31 263 ASP B O 1
ATOM 6549 N N . GLU B 1 264 ? -14.188 -16.828 4.102 1 92.19 264 GLU B N 1
ATOM 6550 C CA . GLU B 1 264 ? -13.664 -17.438 2.879 1 92.19 264 GLU B CA 1
ATOM 6551 C C . GLU B 1 264 ? -14.719 -17.453 1.778 1 92.19 264 GLU B C 1
ATOM 6553 O O . GLU B 1 264 ? -15.922 -17.484 2.062 1 92.19 264 GLU B O 1
ATOM 6558 N N . PRO B 1 265 ? -14.266 -17.344 0.533 1 93 265 PRO B N 1
ATOM 6559 C CA . PRO B 1 265 ? -15.242 -17.469 -0.551 1 93 265 PRO B CA 1
ATOM 6560 C C . PRO B 1 265 ? -15.992 -18.797 -0.515 1 93 265 PRO B C 1
ATOM 6562 O O . PRO B 1 265 ? -15.469 -19.797 -0.021 1 93 265 PRO B O 1
ATOM 6565 N N . ALA B 1 266 ? -17.188 -18.766 -1.072 1 90.94 266 ALA B N 1
ATOM 6566 C CA . ALA B 1 266 ? -17.969 -19.984 -1.148 1 90.94 266 ALA B CA 1
ATOM 6567 C C . ALA B 1 266 ? -17.359 -20.969 -2.137 1 90.94 266 ALA B C 1
ATOM 6569 O O . ALA B 1 266 ? -16.938 -20.578 -3.227 1 90.94 266 ALA B O 1
ATOM 6570 N N . ALA B 1 267 ? -17.312 -22.234 -1.7 1 89 267 ALA B N 1
ATOM 6571 C CA . ALA B 1 267 ? -16.797 -23.266 -2.592 1 89 267 ALA B CA 1
ATOM 6572 C C . ALA B 1 267 ? -17.875 -23.75 -3.557 1 89 267 ALA B C 1
ATOM 6574 O O . ALA B 1 267 ? -18.125 -24.953 -3.668 1 89 267 ALA B O 1
ATOM 6575 N N . VAL B 1 268 ? -18.516 -22.75 -4.184 1 90.94 268 VAL B N 1
ATOM 6576 C CA . VAL B 1 268 ? -19.578 -23 -5.148 1 90.94 268 VAL B CA 1
ATOM 6577 C C . VAL B 1 268 ? -19.234 -22.344 -6.48 1 90.94 268 VAL B C 1
ATOM 6579 O O . VAL B 1 268 ? -18.781 -21.203 -6.52 1 90.94 268 VAL B O 1
ATOM 6582 N N . ASP B 1 269 ? -19.422 -23.172 -7.469 1 88.12 269 ASP B N 1
ATOM 6583 C CA . ASP B 1 269 ? -19.078 -22.672 -8.797 1 88.12 269 ASP B CA 1
ATOM 6584 C C . ASP B 1 269 ? -20.062 -21.609 -9.258 1 88.12 269 ASP B C 1
ATOM 6586 O O . ASP B 1 269 ? -21.203 -21.547 -8.766 1 88.12 269 ASP B O 1
ATOM 6590 N N . ASP B 1 270 ? -19.688 -20.828 -10.211 1 88.56 270 ASP B N 1
ATOM 6591 C CA . ASP B 1 270 ? -20.406 -19.641 -10.664 1 88.56 270 ASP B CA 1
ATOM 6592 C C . ASP B 1 270 ? -21.812 -20.016 -11.133 1 88.56 270 ASP B C 1
ATOM 6594 O O . ASP B 1 270 ? -22.766 -19.25 -10.93 1 88.56 270 ASP B O 1
ATOM 6598 N N . VAL B 1 271 ? -21.969 -21.156 -11.758 1 84.75 271 VAL B N 1
ATOM 6599 C CA . VAL B 1 271 ? -23.219 -21.547 -12.391 1 84.75 271 VAL B CA 1
ATOM 6600 C C . VAL B 1 271 ? -24.281 -21.781 -11.32 1 84.75 271 VAL B C 1
ATOM 6602 O O . VAL B 1 271 ? -25.484 -21.688 -11.602 1 84.75 271 VAL B O 1
ATOM 6605 N N . TYR B 1 272 ? -23.828 -21.906 -10.172 1 89.69 272 TYR B N 1
ATOM 6606 C CA . TYR B 1 272 ? -24.781 -22.203 -9.102 1 89.69 272 TYR B CA 1
ATOM 6607 C C . TYR B 1 272 ? -25 -20.969 -8.227 1 89.69 272 TYR B C 1
ATOM 6609 O O . TYR B 1 272 ? -25.609 -21.062 -7.148 1 89.69 272 TYR B O 1
ATOM 6617 N N . ILE B 1 273 ? -24.438 -19.906 -8.586 1 91 273 ILE B N 1
ATOM 6618 C CA . ILE B 1 273 ? -24.672 -18.641 -7.895 1 91 273 ILE B CA 1
ATOM 6619 C C . ILE B 1 273 ? -25.453 -17.688 -8.797 1 91 273 ILE B C 1
ATOM 6621 O O . ILE B 1 273 ? -25.047 -17.453 -9.945 1 91 273 ILE B O 1
ATOM 6625 N N . SER B 1 274 ? -26.578 -17.234 -8.336 1 87.88 274 SER B N 1
ATOM 6626 C CA . SER B 1 274 ? -27.375 -16.328 -9.148 1 87.88 274 SER B CA 1
ATOM 6627 C C . SER B 1 274 ? -27.938 -15.188 -8.312 1 87.88 274 SER B C 1
ATOM 6629 O O . SER B 1 274 ? -27.953 -15.266 -7.078 1 87.88 274 SER B O 1
ATOM 6631 N N . VAL B 1 275 ? -28.312 -14.172 -9.016 1 85.94 275 VAL B N 1
ATOM 6632 C CA . VAL B 1 275 ? -28.875 -13 -8.359 1 85.94 275 VAL B CA 1
ATOM 6633 C C . VAL B 1 275 ? -30.219 -13.359 -7.723 1 85.94 275 VAL B C 1
ATOM 6635 O O . VAL B 1 275 ? -30.531 -12.898 -6.621 1 85.94 275 VAL B O 1
ATOM 6638 N N . GLU B 1 276 ? -30.938 -14.195 -8.312 1 81.88 276 GLU B N 1
ATOM 6639 C CA . GLU B 1 276 ? -32.312 -14.531 -7.906 1 81.88 276 GLU B CA 1
ATOM 6640 C C . GLU B 1 276 ? -32.312 -15.547 -6.77 1 81.88 276 GLU B C 1
ATOM 6642 O O . GLU B 1 276 ? -33.062 -15.398 -5.801 1 81.88 276 GLU B O 1
ATOM 6647 N N . LYS B 1 277 ? -31.453 -16.547 -6.902 1 84.62 277 LYS B N 1
ATOM 6648 C CA . LYS B 1 277 ? -31.531 -17.672 -5.992 1 84.62 277 LYS B CA 1
ATOM 6649 C C . LYS B 1 277 ? -30.469 -17.594 -4.91 1 84.62 277 LYS B C 1
ATOM 6651 O O . LYS B 1 277 ? -30.516 -18.328 -3.914 1 84.62 277 LYS B O 1
ATOM 6656 N N . GLY B 1 278 ? -29.609 -16.656 -5.129 1 89.38 278 GLY B N 1
ATOM 6657 C CA . GLY B 1 278 ? -28.516 -16.609 -4.172 1 89.38 278 GLY B CA 1
ATOM 6658 C C . GLY B 1 278 ? -27.453 -17.672 -4.426 1 89.38 278 GLY B C 1
ATOM 6659 O O . GLY B 1 278 ? -27.141 -17.984 -5.578 1 89.38 278 GLY B O 1
ATOM 6660 N N . ILE B 1 279 ? -26.797 -18.141 -3.344 1 89.62 279 ILE B N 1
ATOM 6661 C CA . ILE B 1 279 ? -25.75 -19.172 -3.463 1 89.62 279 ILE B CA 1
ATOM 6662 C C . ILE B 1 279 ? -26.391 -20.562 -3.418 1 89.62 279 ILE B C 1
ATOM 6664 O O . ILE B 1 279 ? -26.984 -20.938 -2.408 1 89.62 279 ILE B O 1
ATOM 6668 N N . GLY B 1 280 ? -26.312 -21.172 -4.504 1 88.06 280 GLY B N 1
ATOM 6669 C CA . GLY B 1 280 ? -26.859 -22.516 -4.59 1 88.06 280 GLY B CA 1
ATOM 6670 C C . GLY B 1 280 ? -25.953 -23.578 -3.984 1 88.06 280 GLY B C 1
ATOM 6671 O O . GLY B 1 280 ? -24.969 -23.25 -3.309 1 88.06 280 GLY B O 1
ATOM 6672 N N . THR B 1 281 ? -26.422 -24.797 -4.148 1 86.88 281 THR B N 1
ATOM 6673 C CA . THR B 1 281 ? -25.656 -25.906 -3.607 1 86.88 281 THR B CA 1
ATOM 6674 C C . THR B 1 281 ? -24.828 -26.578 -4.699 1 86.88 281 THR B C 1
ATOM 6676 O O . THR B 1 281 ? -25.312 -26.797 -5.809 1 86.88 281 THR B O 1
ATOM 6679 N N . GLN B 1 282 ? -23.562 -26.797 -4.375 1 86.44 282 GLN B N 1
ATOM 6680 C CA . GLN B 1 282 ? -22.672 -27.531 -5.273 1 86.44 282 GLN B CA 1
ATOM 6681 C C . GLN B 1 282 ? -23.062 -29 -5.336 1 86.44 282 GLN B C 1
ATOM 6683 O O . GLN B 1 282 ? -23.172 -29.672 -4.301 1 86.44 282 GLN B O 1
ATOM 6688 N N . PRO B 1 283 ? -23.312 -29.453 -6.516 1 81.62 283 PRO B N 1
ATOM 6689 C CA . PRO B 1 283 ? -23.656 -30.875 -6.617 1 81.62 283 PRO B CA 1
ATOM 6690 C C . PRO B 1 283 ? -22.562 -31.781 -6.066 1 81.62 283 PRO B C 1
ATOM 6692 O O . PRO B 1 283 ? -21.375 -31.531 -6.289 1 81.62 283 PRO B O 1
ATOM 6695 N N . PRO B 1 284 ? -22.953 -32.781 -5.375 1 76.75 284 PRO B N 1
ATOM 6696 C CA . PRO B 1 284 ? -21.953 -33.656 -4.75 1 76.75 284 PRO B CA 1
ATOM 6697 C C . PRO B 1 284 ? -21.109 -34.406 -5.773 1 76.75 284 PRO B C 1
ATOM 6699 O O . PRO B 1 284 ? -19.969 -34.781 -5.477 1 76.75 284 PRO B O 1
ATOM 6702 N N . ASP B 1 285 ? -21.625 -34.656 -6.902 1 72.81 285 ASP B N 1
ATOM 6703 C CA . ASP B 1 285 ? -20.938 -35.469 -7.902 1 72.81 285 ASP B CA 1
ATOM 6704 C C . ASP B 1 285 ? -19.953 -34.625 -8.703 1 72.81 285 ASP B C 1
ATOM 6706 O O . ASP B 1 285 ? -19.188 -35.156 -9.508 1 72.81 285 ASP B O 1
ATOM 6710 N N . ARG B 1 286 ? -19.938 -33.406 -8.461 1 72.56 286 ARG B N 1
ATOM 6711 C CA . ARG B 1 286 ? -19.047 -32.531 -9.195 1 72.56 286 ARG B CA 1
ATOM 6712 C C . ARG B 1 286 ? -18.25 -31.641 -8.242 1 72.56 286 ARG B C 1
ATOM 6714 O O . ARG B 1 286 ? -18.75 -30.594 -7.797 1 72.56 286 ARG B O 1
ATOM 6721 N N . PRO B 1 287 ? -17.047 -32.062 -8.039 1 74.44 287 PRO B N 1
ATOM 6722 C CA . PRO B 1 287 ? -16.234 -31.219 -7.152 1 74.44 287 PRO B CA 1
ATOM 6723 C C . PRO B 1 287 ? -16.094 -29.781 -7.668 1 74.44 287 PRO B C 1
ATOM 6725 O O . PRO B 1 287 ? -15.93 -29.578 -8.875 1 74.44 287 PRO B O 1
ATOM 6728 N N . SER B 1 288 ? -16.25 -28.828 -6.84 1 80.38 288 SER B N 1
ATOM 6729 C CA . SER B 1 288 ? -16.266 -27.406 -7.172 1 80.38 288 SER B CA 1
ATOM 6730 C C . SER B 1 288 ? -14.883 -26.922 -7.586 1 80.38 288 SER B C 1
ATOM 6732 O O . SER B 1 288 ? -13.883 -27.281 -6.961 1 80.38 288 SER B O 1
ATOM 6734 N N . VAL B 1 289 ? -14.82 -26.219 -8.633 1 75.44 289 VAL B N 1
ATOM 6735 C CA . VAL B 1 289 ? -13.586 -25.547 -9.055 1 75.44 289 VAL B CA 1
ATOM 6736 C C . VAL B 1 289 ? -13.195 -24.5 -8.023 1 75.44 289 VAL B C 1
ATOM 6738 O O . VAL B 1 289 ? -12.008 -24.281 -7.766 1 75.44 289 VAL B O 1
ATOM 6741 N N . MET B 1 290 ? -14.141 -23.969 -7.395 1 86.5 290 MET B N 1
ATOM 6742 C CA . MET B 1 290 ? -13.914 -22.938 -6.398 1 86.5 290 MET B CA 1
ATOM 6743 C C . MET B 1 290 ? -13.227 -23.5 -5.164 1 86.5 290 MET B C 1
ATOM 6745 O O . MET B 1 290 ? -12.578 -22.766 -4.414 1 86.5 290 MET B O 1
ATOM 6749 N N . ALA B 1 291 ? -13.328 -24.75 -4.996 1 84.5 291 ALA B N 1
ATOM 6750 C CA . ALA B 1 291 ? -12.68 -25.375 -3.844 1 84.5 291 ALA B CA 1
ATOM 6751 C C . ALA B 1 291 ? -11.164 -25.266 -3.938 1 84.5 291 ALA B C 1
ATOM 6753 O O . ALA B 1 291 ? -10.477 -25.125 -2.922 1 84.5 291 ALA B O 1
ATOM 6754 N N . GLY B 1 292 ? -10.672 -25.391 -5.176 1 85.25 292 GLY B N 1
ATOM 6755 C CA . GLY B 1 292 ? -9.242 -25.188 -5.379 1 85.25 292 GLY B CA 1
ATOM 6756 C C . GLY B 1 292 ? -8.789 -23.781 -5.043 1 85.25 292 GLY B C 1
ATOM 6757 O O . GLY B 1 292 ? -7.715 -23.594 -4.465 1 85.25 292 GLY B O 1
ATOM 6758 N N . PHE B 1 293 ? -9.609 -22.859 -5.422 1 90.81 293 PHE B N 1
ATOM 6759 C CA . PHE B 1 293 ? -9.305 -21.469 -5.105 1 90.81 293 PHE B CA 1
ATOM 6760 C C . PHE B 1 293 ? -9.289 -21.25 -3.596 1 90.81 293 PHE B C 1
ATOM 6762 O O . PHE B 1 293 ? -8.398 -20.578 -3.068 1 90.81 293 PHE B O 1
ATOM 6769 N N . VAL B 1 294 ? -10.242 -21.766 -2.877 1 92 294 VAL B N 1
ATOM 6770 C CA . VAL B 1 294 ? -10.344 -21.609 -1.429 1 92 294 VAL B CA 1
ATOM 6771 C C . VAL B 1 294 ? -9.125 -22.234 -0.756 1 92 294 VAL B C 1
ATOM 6773 O O . VAL B 1 294 ? -8.562 -21.672 0.181 1 92 294 VAL B O 1
ATOM 6776 N N . ALA B 1 295 ? -8.703 -23.391 -1.24 1 90.62 295 ALA B N 1
ATOM 6777 C CA . ALA B 1 295 ? -7.496 -24.016 -0.711 1 90.62 295 ALA B CA 1
ATOM 6778 C C . ALA B 1 295 ? -6.277 -23.125 -0.926 1 90.62 295 ALA B C 1
ATOM 6780 O O . ALA B 1 295 ? -5.414 -23.016 -0.053 1 90.62 295 ALA B O 1
ATOM 6781 N N . GLY B 1 296 ? -6.277 -22.531 -2.135 1 92.25 296 GLY B N 1
ATOM 6782 C CA . GLY B 1 296 ? -5.203 -21.594 -2.416 1 92.25 296 GLY B CA 1
ATOM 6783 C C . GLY B 1 296 ? -5.18 -20.422 -1.462 1 92.25 296 GLY B C 1
ATOM 6784 O O . GLY B 1 296 ? -4.109 -20 -1.014 1 92.25 296 GLY B O 1
ATOM 6785 N N . VAL B 1 297 ? -6.332 -19.906 -1.153 1 95.06 297 VAL B N 1
ATOM 6786 C CA . VAL B 1 297 ? -6.449 -18.797 -0.227 1 95.06 297 VAL B CA 1
ATOM 6787 C C . VAL B 1 297 ? -5.93 -19.203 1.149 1 95.06 297 VAL B C 1
ATOM 6789 O O . VAL B 1 297 ? -5.168 -18.469 1.777 1 95.06 297 VAL B O 1
ATOM 6792 N N . ARG B 1 298 ? -6.309 -20.344 1.618 1 94.62 298 ARG B N 1
ATOM 6793 C CA . ARG B 1 298 ? -5.867 -20.844 2.92 1 94.62 298 ARG B CA 1
ATOM 6794 C C . ARG B 1 298 ? -4.348 -20.984 2.965 1 94.62 298 ARG B C 1
ATOM 6796 O O . ARG B 1 298 ? -3.717 -20.625 3.957 1 94.62 298 ARG B O 1
ATOM 6803 N N . LEU B 1 299 ? -3.805 -21.469 1.924 1 95.25 299 LEU B N 1
ATOM 6804 C CA . LEU B 1 299 ? -2.355 -21.641 1.868 1 95.25 299 LEU B CA 1
ATOM 6805 C C . LEU B 1 299 ? -1.655 -20.281 1.874 1 95.25 299 LEU B C 1
ATOM 6807 O O . LEU B 1 299 ? -0.584 -20.141 2.467 1 95.25 299 LEU B O 1
ATOM 6811 N N . HIS B 1 300 ? -2.254 -19.344 1.235 1 96.75 300 HIS B N 1
ATOM 6812 C CA . HIS B 1 300 ? -1.657 -18.016 1.244 1 96.75 300 HIS B CA 1
ATOM 6813 C C . HIS B 1 300 ? -1.747 -17.375 2.629 1 96.75 300 HIS B C 1
ATOM 6815 O O . HIS B 1 300 ? -0.903 -16.562 2.996 1 96.75 300 HIS B O 1
ATOM 6821 N N . MET B 1 301 ? -2.775 -17.719 3.385 1 95.75 301 MET B N 1
ATOM 6822 C CA . MET B 1 301 ? -2.834 -17.266 4.77 1 95.75 301 MET B CA 1
ATOM 6823 C C . MET B 1 301 ? -1.644 -17.781 5.566 1 95.75 301 MET B C 1
ATOM 6825 O O . MET B 1 301 ? -1.073 -17.062 6.387 1 95.75 301 MET B O 1
ATOM 6829 N N . ILE B 1 302 ? -1.298 -18.969 5.32 1 95.62 302 ILE B N 1
ATOM 6830 C CA . ILE B 1 302 ? -0.138 -19.562 5.984 1 95.62 302 ILE B CA 1
ATOM 6831 C C . ILE B 1 302 ? 1.14 -18.906 5.461 1 95.62 302 ILE B C 1
ATOM 6833 O O . ILE B 1 302 ? 2.051 -18.609 6.234 1 95.62 302 ILE B O 1
ATOM 6837 N N . LEU B 1 303 ? 1.133 -18.734 4.152 1 96.06 303 LEU B N 1
ATOM 6838 C CA . LEU B 1 303 ? 2.297 -18.094 3.539 1 96.06 303 LEU B CA 1
ATOM 6839 C C . LEU B 1 303 ? 2.535 -16.719 4.121 1 96.06 303 LEU B C 1
ATOM 6841 O O . LEU B 1 303 ? 3.682 -16.281 4.273 1 96.06 303 LEU B O 1
ATOM 6845 N N . GLU B 1 304 ? 1.482 -15.969 4.348 1 94.88 304 GLU B N 1
ATOM 6846 C CA . GLU B 1 304 ? 1.656 -14.656 4.953 1 94.88 304 GLU B CA 1
ATOM 6847 C C . GLU B 1 304 ? 2.385 -14.758 6.293 1 94.88 304 GLU B C 1
ATOM 6849 O O . GLU B 1 304 ? 3.24 -13.922 6.602 1 94.88 304 GLU B O 1
ATOM 6854 N N . ARG B 1 305 ? 2.021 -15.711 7.086 1 92.06 305 ARG B N 1
ATOM 6855 C CA . ARG B 1 305 ? 2.697 -15.914 8.359 1 92.06 305 ARG B CA 1
ATOM 6856 C C . ARG B 1 305 ? 4.184 -16.188 8.156 1 92.06 305 ARG B C 1
ATOM 6858 O O . ARG B 1 305 ? 5.023 -15.68 8.906 1 92.06 305 ARG B O 1
ATOM 6865 N N . THR B 1 306 ? 4.414 -16.969 7.188 1 92.38 306 THR B N 1
ATOM 6866 C CA . THR B 1 306 ? 5.805 -17.266 6.859 1 92.38 306 THR B CA 1
ATOM 6867 C C . THR B 1 306 ? 6.547 -15.992 6.461 1 92.38 306 THR B C 1
ATOM 6869 O O . THR B 1 306 ? 7.668 -15.75 6.918 1 92.38 306 THR B O 1
ATOM 6872 N N . VAL B 1 307 ? 5.93 -15.18 5.613 1 89.88 307 VAL B N 1
ATOM 6873 C CA . VAL B 1 307 ? 6.547 -13.945 5.137 1 89.88 307 VAL B CA 1
ATOM 6874 C C . VAL B 1 307 ? 6.77 -13 6.312 1 89.88 307 VAL B C 1
ATOM 6876 O O . VAL B 1 307 ? 7.816 -12.352 6.406 1 89.88 307 VAL B O 1
ATOM 6879 N N . ARG B 1 308 ? 5.824 -12.898 7.18 1 88.19 308 ARG B N 1
ATOM 6880 C CA . ARG B 1 308 ? 5.934 -12.016 8.336 1 88.19 308 ARG B CA 1
ATOM 6881 C C . ARG B 1 308 ? 7.039 -12.484 9.281 1 88.19 308 ARG B C 1
ATOM 6883 O O . ARG B 1 308 ? 7.727 -11.672 9.898 1 88.19 308 ARG B O 1
ATOM 6890 N N . ARG B 1 309 ? 7.172 -13.727 9.391 1 87.94 309 ARG B N 1
ATOM 6891 C CA . ARG B 1 309 ? 8.227 -14.273 10.234 1 87.94 309 ARG B CA 1
ATOM 6892 C C . ARG B 1 309 ? 9.609 -13.992 9.641 1 87.94 309 ARG B C 1
ATOM 6894 O O . ARG B 1 309 ? 10.516 -13.562 10.352 1 87.94 309 ARG B O 1
ATOM 6901 N N . VAL B 1 310 ? 9.703 -14.203 8.398 1 83.12 310 VAL B N 1
ATOM 6902 C CA . VAL B 1 310 ? 10.992 -14.062 7.727 1 83.12 310 VAL B CA 1
ATOM 6903 C C . VAL B 1 310 ? 11.391 -12.586 7.684 1 83.12 310 VAL B C 1
ATOM 6905 O O . VAL B 1 310 ? 12.57 -12.25 7.832 1 83.12 310 VAL B O 1
ATOM 6908 N N . ASN B 1 311 ? 10.391 -11.75 7.48 1 78.62 311 ASN B N 1
ATOM 6909 C CA . ASN B 1 311 ? 10.664 -10.32 7.344 1 78.62 311 ASN B CA 1
ATOM 6910 C C . ASN B 1 311 ? 10.609 -9.609 8.695 1 78.62 311 ASN B C 1
ATOM 6912 O O . ASN B 1 311 ? 10.695 -8.383 8.758 1 78.62 311 ASN B O 1
ATOM 6916 N N . ARG B 1 312 ? 10.523 -10.32 9.734 1 79.31 312 ARG B N 1
ATOM 6917 C CA . ARG B 1 312 ? 10.391 -9.711 11.055 1 79.31 312 ARG B CA 1
ATOM 6918 C C . ARG B 1 312 ? 11.594 -8.844 11.383 1 79.31 312 ARG B C 1
ATOM 6920 O O . ARG B 1 312 ? 12.734 -9.242 11.141 1 79.31 312 ARG B O 1
ATOM 6927 N N . VAL B 1 313 ? 11.25 -7.668 11.859 1 75.38 313 VAL B N 1
ATOM 6928 C CA . VAL B 1 313 ? 12.289 -6.727 12.266 1 75.38 313 VAL B CA 1
ATOM 6929 C C . VAL B 1 313 ? 12.68 -6.988 13.719 1 75.38 313 VAL B C 1
ATOM 6931 O O . VAL B 1 313 ? 11.82 -7.043 14.602 1 75.38 313 VAL B O 1
ATOM 6934 N N . ILE B 1 314 ? 13.898 -7.34 13.891 1 72.12 314 ILE B N 1
ATOM 6935 C CA . ILE B 1 314 ? 14.414 -7.52 15.242 1 72.12 314 ILE B CA 1
ATOM 6936 C C . ILE B 1 314 ? 15.148 -6.258 15.688 1 72.12 314 ILE B C 1
ATOM 6938 O O . ILE B 1 314 ? 16.156 -5.871 15.086 1 72.12 314 ILE B O 1
ATOM 6942 N N . ARG B 1 315 ? 14.477 -5.578 16.594 1 73.5 315 ARG B N 1
ATOM 6943 C CA . ARG B 1 315 ? 15.109 -4.375 17.125 1 73.5 315 ARG B CA 1
ATOM 6944 C C . ARG B 1 315 ? 15.93 -4.691 18.375 1 73.5 315 ARG B C 1
ATOM 6946 O O . ARG B 1 315 ? 15.461 -5.398 19.266 1 73.5 315 ARG B O 1
ATOM 6953 N N . GLU B 1 316 ? 17.156 -4.379 18.281 1 73.88 316 GLU B N 1
ATOM 6954 C CA . GLU B 1 316 ? 17.969 -4.484 19.484 1 73.88 316 GLU B CA 1
ATOM 6955 C C . GLU B 1 316 ? 17.625 -3.387 20.484 1 73.88 316 GLU B C 1
ATOM 6957 O O . GLU B 1 316 ? 17.797 -2.199 20.203 1 73.88 316 GLU B O 1
ATOM 6962 N N . VAL B 1 317 ? 16.969 -3.824 21.484 1 76.12 317 VAL B N 1
ATOM 6963 C CA . VAL B 1 317 ? 16.531 -2.846 22.469 1 76.12 317 VAL B CA 1
ATOM 6964 C C . VAL B 1 317 ? 17.562 -2.744 23.594 1 76.12 317 VAL B C 1
ATOM 6966 O O . VAL B 1 317 ? 17.953 -3.758 24.172 1 76.12 317 VAL B O 1
ATOM 6969 N N . ASP B 1 318 ? 18.125 -1.557 23.641 1 76.75 318 ASP B N 1
ATOM 6970 C CA . ASP B 1 318 ? 18.922 -1.247 24.812 1 76.75 318 ASP B CA 1
ATOM 6971 C C . ASP B 1 318 ? 18.047 -0.938 26.016 1 76.75 318 ASP B C 1
ATOM 6973 O O . ASP B 1 318 ? 17.484 0.154 26.125 1 76.75 318 ASP B O 1
ATOM 6977 N N . GLU B 1 319 ? 17.938 -1.876 26.859 1 78.19 319 GLU B N 1
ATOM 6978 C CA . GLU B 1 319 ? 17.031 -1.765 27.984 1 78.19 319 GLU B CA 1
ATOM 6979 C C . GLU B 1 319 ? 17.406 -0.595 28.891 1 78.19 319 GLU B C 1
ATOM 6981 O O . GLU B 1 319 ? 16.578 -0.065 29.625 1 78.19 319 GLU B O 1
ATOM 6986 N N . SER B 1 320 ? 18.672 -0.202 28.859 1 79.62 320 SER B N 1
ATOM 6987 C CA . SER B 1 320 ? 19.141 0.895 29.688 1 79.62 320 SER B CA 1
ATOM 6988 C C . SER B 1 320 ? 18.719 2.246 29.125 1 79.62 320 SER B C 1
ATOM 6990 O O . SER B 1 320 ? 18.547 3.211 29.859 1 79.62 320 SER B O 1
ATOM 6992 N N . ASN B 1 321 ? 18.594 2.281 27.844 1 82.31 321 ASN B N 1
ATOM 6993 C CA . ASN B 1 321 ? 18.219 3.521 27.172 1 82.31 321 ASN B CA 1
ATOM 6994 C C . ASN B 1 321 ? 17.109 3.295 26.141 1 82.31 321 ASN B C 1
ATOM 6996 O O . ASN B 1 321 ? 17.391 3.25 24.938 1 82.31 321 ASN B O 1
ATOM 7000 N N . LEU B 1 322 ? 15.977 3.309 26.672 1 80.75 322 LEU B N 1
ATOM 7001 C CA . LEU B 1 322 ? 14.852 3.021 25.781 1 80.75 322 LEU B CA 1
ATOM 7002 C C . LEU B 1 322 ? 14.5 4.242 24.938 1 80.75 322 LEU B C 1
ATOM 7004 O O . LEU B 1 322 ? 14.367 5.348 25.469 1 80.75 322 LEU B O 1
ATOM 7008 N N . THR B 1 323 ? 14.547 3.998 23.734 1 83.06 323 THR B N 1
ATOM 7009 C CA . THR B 1 323 ? 14.047 5.031 22.828 1 83.06 323 THR B CA 1
ATOM 7010 C C . THR B 1 323 ? 12.523 5.051 22.828 1 83.06 323 THR B C 1
ATOM 7012 O O . THR B 1 323 ? 11.875 4.137 23.344 1 83.06 323 THR B O 1
ATOM 7015 N N . PHE B 1 324 ? 11.984 6.094 22.328 1 85.94 324 PHE B N 1
ATOM 7016 C CA . PHE B 1 324 ? 10.531 6.172 22.281 1 85.94 324 PHE B CA 1
ATOM 7017 C C . PHE B 1 324 ? 9.953 5.066 21.406 1 85.94 324 PHE B C 1
ATOM 7019 O O . PHE B 1 324 ? 8.891 4.52 21.703 1 85.94 324 PHE B O 1
ATOM 7026 N N . VAL B 1 325 ? 10.641 4.738 20.344 1 85 325 VAL B N 1
ATOM 7027 C CA . VAL B 1 325 ? 10.203 3.664 19.453 1 85 325 VAL B CA 1
ATOM 7028 C C . VAL B 1 325 ? 10.125 2.352 20.234 1 85 325 VAL B C 1
ATOM 7030 O O . VAL B 1 325 ? 9.203 1.556 20.031 1 85 325 VAL B O 1
ATOM 7033 N N . ASP B 1 326 ? 11.047 2.191 21.094 1 83.19 326 ASP B N 1
ATOM 7034 C CA . ASP B 1 326 ? 11.055 0.984 21.922 1 83.19 326 ASP B CA 1
ATOM 7035 C C . ASP B 1 326 ? 9.859 0.96 22.875 1 83.19 326 ASP B C 1
ATOM 7037 O O . ASP B 1 326 ? 9.266 -0.094 23.094 1 83.19 326 ASP B O 1
ATOM 7041 N N . LEU B 1 327 ? 9.57 2.121 23.391 1 82.56 327 LEU B N 1
ATOM 7042 C CA . LEU B 1 327 ? 8.461 2.227 24.328 1 82.56 327 LEU B CA 1
ATOM 7043 C C . LEU B 1 327 ? 7.137 1.907 23.641 1 82.56 327 LEU B C 1
ATOM 7045 O O . LEU B 1 327 ? 6.285 1.223 24.203 1 82.56 327 LEU B O 1
ATOM 7049 N N . VAL B 1 328 ? 7.051 2.389 22.469 1 85.44 328 VAL B N 1
ATOM 7050 C CA . VAL B 1 328 ? 5.789 2.25 21.766 1 85.44 328 VAL B CA 1
ATOM 7051 C C . VAL B 1 328 ? 5.633 0.817 21.25 1 85.44 328 VAL B C 1
ATOM 7053 O O . VAL B 1 328 ? 4.516 0.295 21.188 1 85.44 328 VAL B O 1
ATOM 7056 N N . THR B 1 329 ? 6.738 0.145 20.969 1 78.75 329 THR B N 1
ATOM 7057 C CA . THR B 1 329 ? 6.684 -1.189 20.375 1 78.75 329 THR B CA 1
ATOM 7058 C C . THR B 1 329 ? 6.785 -2.26 21.469 1 78.75 329 THR B C 1
ATOM 7060 O O . THR B 1 329 ? 6.754 -3.455 21.172 1 78.75 329 THR B O 1
ATOM 7063 N N . SER B 1 330 ? 7.18 -1.95 22.703 1 71.88 330 SER B N 1
ATOM 7064 C CA . SER B 1 330 ? 7.43 -2.877 23.797 1 71.88 330 SER B CA 1
ATOM 7065 C C . SER B 1 330 ? 6.285 -3.871 23.953 1 71.88 330 SER B C 1
ATOM 7067 O O . SER B 1 330 ? 6.484 -4.98 24.453 1 71.88 330 SER B O 1
ATOM 7069 N N . GLY B 1 331 ? 5.293 -3.725 23.234 1 60.5 331 GLY B N 1
ATOM 7070 C CA . GLY B 1 331 ? 4.238 -4.715 23.391 1 60.5 331 GLY B CA 1
ATOM 7071 C C . GLY B 1 331 ? 4.418 -5.926 22.5 1 60.5 331 GLY B C 1
ATOM 7072 O O . GLY B 1 331 ? 5.176 -5.883 21.531 1 60.5 331 GLY B O 1
ATOM 7073 N N . GLN B 1 332 ? 3.998 -7.156 23.078 1 58.09 332 GLN B N 1
ATOM 7074 C CA . GLN B 1 332 ? 4.215 -8.484 22.516 1 58.09 332 GLN B CA 1
ATOM 7075 C C . GLN B 1 332 ? 3.75 -8.555 21.062 1 58.09 332 GLN B C 1
ATOM 7077 O O . GLN B 1 332 ? 2.572 -8.336 20.766 1 58.09 332 GLN B O 1
ATOM 7082 N N . SER B 1 333 ? 4.707 -8.203 20.172 1 62.19 333 SER B N 1
ATOM 7083 C CA . SER B 1 333 ? 4.383 -8.484 18.781 1 62.19 333 SER B CA 1
ATOM 7084 C C . SER B 1 333 ? 4.117 -9.969 18.547 1 62.19 333 SER B C 1
ATOM 7086 O O . SER B 1 333 ? 4.656 -10.812 19.266 1 62.19 333 SER B O 1
ATOM 7088 N N . ARG B 1 334 ? 3.145 -10.32 17.875 1 64.38 334 ARG B N 1
ATOM 7089 C CA . ARG B 1 334 ? 2.826 -11.703 17.531 1 64.38 334 ARG B CA 1
ATOM 7090 C C . ARG B 1 334 ? 4.055 -12.438 17 1 64.38 334 ARG B C 1
ATOM 7092 O O . ARG B 1 334 ? 4.75 -11.93 16.125 1 64.38 334 ARG B O 1
ATOM 7099 N N . LYS B 1 335 ? 4.379 -13.383 17.75 1 73.06 335 LYS B N 1
ATOM 7100 C CA . LYS B 1 335 ? 5.492 -14.211 17.297 1 73.06 335 LYS B CA 1
ATOM 7101 C C . LYS B 1 335 ? 5.008 -15.32 16.359 1 73.06 335 LYS B C 1
ATOM 7103 O O . LYS B 1 335 ? 4.086 -16.062 16.703 1 73.06 335 LYS B O 1
ATOM 7108 N N . PHE B 1 336 ? 5.43 -15.32 15.18 1 82.25 336 PHE B N 1
ATOM 7109 C CA . PHE B 1 336 ? 5.141 -16.375 14.211 1 82.25 336 PHE B CA 1
ATOM 7110 C C . PHE B 1 336 ? 6.184 -17.484 14.289 1 82.25 336 PHE B C 1
ATOM 7112 O O . PHE B 1 336 ? 7.387 -17.219 14.234 1 82.25 336 PHE B O 1
ATOM 7119 N N . ARG B 1 337 ? 5.695 -18.797 14.578 1 87.25 337 ARG B N 1
ATOM 7120 C CA . ARG B 1 337 ? 6.582 -19.953 14.719 1 87.25 337 ARG B CA 1
ATOM 7121 C C . ARG B 1 337 ? 6.41 -20.922 13.562 1 87.25 337 ARG B C 1
ATOM 7123 O O . ARG B 1 337 ? 5.293 -21.141 13.094 1 87.25 337 ARG B O 1
ATOM 7130 N N . ILE B 1 338 ? 7.406 -21.531 13.164 1 91.5 338 ILE B N 1
ATOM 7131 C CA . ILE B 1 338 ? 7.418 -22.5 12.078 1 91.5 338 ILE B CA 1
ATOM 7132 C C . ILE B 1 338 ? 6.504 -23.672 12.43 1 91.5 338 ILE B C 1
ATOM 7134 O O . ILE B 1 338 ? 5.781 -24.188 11.562 1 91.5 338 ILE B O 1
ATOM 7138 N N . THR B 1 339 ? 6.508 -24.125 13.664 1 91 339 THR B N 1
ATOM 7139 C CA . THR B 1 339 ? 5.711 -25.266 14.094 1 91 339 THR B CA 1
ATOM 7140 C C . THR B 1 339 ? 4.223 -24.984 13.883 1 91 339 THR B C 1
ATOM 7142 O O . THR B 1 339 ? 3.48 -25.875 13.461 1 91 339 THR B O 1
ATOM 7145 N N . ASP B 1 340 ? 3.803 -23.781 14.18 1 89.88 340 ASP B N 1
ATOM 7146 C CA . ASP B 1 340 ? 2.406 -23.406 13.977 1 89.88 340 ASP B CA 1
ATOM 7147 C C . ASP B 1 340 ? 2.043 -23.438 12.492 1 89.88 340 ASP B C 1
ATOM 7149 O O . ASP B 1 340 ? 0.95 -23.875 12.125 1 89.88 340 ASP B O 1
ATOM 7153 N N . GLU B 1 341 ? 2.914 -22.953 11.672 1 92.19 341 GLU B N 1
ATOM 7154 C CA . GLU B 1 341 ? 2.688 -22.906 10.227 1 92.19 341 GLU B CA 1
ATOM 7155 C C . GLU B 1 341 ? 2.547 -24.312 9.656 1 92.19 341 GLU B C 1
ATOM 7157 O O . GLU B 1 341 ? 1.661 -24.578 8.836 1 92.19 341 GLU B O 1
ATOM 7162 N N . LEU B 1 342 ? 3.402 -25.203 10.141 1 92.12 342 LEU B N 1
ATOM 7163 C CA . LEU B 1 342 ? 3.379 -26.562 9.633 1 92.12 342 LEU B CA 1
ATOM 7164 C C . LEU B 1 342 ? 2.137 -27.312 10.117 1 92.12 342 LEU B C 1
ATOM 7166 O O . LEU B 1 342 ? 1.594 -28.156 9.398 1 92.12 342 LEU B O 1
ATOM 7170 N N . GLU B 1 343 ? 1.73 -26.969 11.305 1 91.62 343 GLU B N 1
ATOM 7171 C CA . GLU B 1 343 ? 0.484 -27.547 11.797 1 91.62 343 GLU B CA 1
ATOM 7172 C C . GLU B 1 343 ? -0.708 -27.078 10.969 1 91.62 343 GLU B C 1
ATOM 7174 O O . GLU B 1 343 ? -1.586 -27.875 10.625 1 91.62 343 GLU B O 1
ATOM 7179 N N . LEU B 1 344 ? -0.724 -25.859 10.672 1 92.31 344 LEU B N 1
ATOM 7180 C CA . LEU B 1 344 ? -1.786 -25.312 9.836 1 92.31 344 LEU B CA 1
ATOM 7181 C C . LEU B 1 344 ? -1.746 -25.906 8.438 1 92.31 344 LEU B C 1
ATOM 7183 O O . LEU B 1 344 ? -2.793 -26.172 7.836 1 92.31 344 LEU B O 1
ATOM 7187 N N . LEU B 1 345 ? -0.556 -26.047 7.922 1 93.06 345 LEU B N 1
ATOM 7188 C CA . LEU B 1 345 ? -0.395 -26.656 6.602 1 93.06 345 LEU B CA 1
ATOM 7189 C C . LEU B 1 345 ? -0.973 -28.062 6.574 1 93.06 345 LEU B C 1
ATOM 7191 O O . LEU B 1 345 ? -1.637 -28.438 5.609 1 93.06 345 LEU B O 1
ATOM 7195 N N . SER B 1 346 ? -0.712 -28.797 7.621 1 88.94 346 SER B N 1
ATOM 7196 C CA . SER B 1 346 ? -1.256 -30.156 7.719 1 88.94 346 SER B CA 1
ATOM 7197 C C . SER B 1 346 ? -2.779 -30.141 7.77 1 88.94 346 SER B C 1
ATOM 7199 O O . SER B 1 346 ? -3.438 -31.016 7.207 1 88.94 346 SER B O 1
ATOM 7201 N N . HIS B 1 347 ? -3.271 -29.141 8.375 1 87.81 347 HIS B N 1
ATOM 7202 C CA . HIS B 1 347 ? -4.723 -29 8.453 1 87.81 347 HIS B CA 1
ATOM 7203 C C . HIS B 1 347 ? -5.324 -28.797 7.066 1 87.81 347 HIS B C 1
ATOM 7205 O O . HIS B 1 347 ? -6.379 -29.344 6.754 1 87.81 347 HIS B O 1
ATOM 7211 N N . VAL B 1 348 ? -4.703 -28 6.285 1 88.38 348 VAL B N 1
ATOM 7212 C CA . VAL B 1 348 ? -5.203 -27.719 4.941 1 88.38 348 VAL B CA 1
ATOM 7213 C C . VAL B 1 348 ? -5.027 -28.953 4.059 1 88.38 348 VAL B C 1
ATOM 7215 O O . VAL B 1 348 ? -5.93 -29.312 3.301 1 88.38 348 VAL B O 1
ATOM 7218 N N . THR B 1 349 ? -3.924 -29.578 4.184 1 82.5 349 THR B N 1
ATOM 7219 C CA . THR B 1 349 ? -3.602 -30.734 3.344 1 82.5 349 THR B CA 1
ATOM 7220 C C . THR B 1 349 ? -4.52 -31.906 3.66 1 82.5 349 THR B C 1
ATOM 7222 O O . THR B 1 349 ? -4.934 -32.625 2.756 1 82.5 349 THR B O 1
ATOM 7225 N N . ASP B 1 350 ? -4.805 -32.062 4.91 1 79.62 350 ASP B N 1
ATOM 7226 C CA . ASP B 1 350 ? -5.652 -33.156 5.328 1 79.62 350 ASP B CA 1
ATOM 7227 C C . ASP B 1 350 ? -7.105 -32.938 4.91 1 79.62 350 ASP B C 1
ATOM 7229 O O . ASP B 1 350 ? -7.859 -33.875 4.715 1 79.62 350 ASP B O 1
ATOM 7233 N N . GLY B 1 351 ? -7.406 -31.703 4.805 1 73.12 351 GLY B N 1
ATOM 7234 C CA . GLY B 1 351 ? -8.773 -31.359 4.438 1 73.12 351 GLY B CA 1
ATOM 7235 C C . GLY B 1 351 ? -9.023 -31.422 2.945 1 73.12 351 GLY B C 1
ATOM 7236 O O . GLY B 1 351 ? -10.164 -31.344 2.498 1 73.12 351 GLY B O 1
ATOM 7237 N N . LEU B 1 352 ? -7.93 -31.484 2.275 1 72.56 352 LEU B N 1
ATOM 7238 C CA . LEU B 1 352 ? -8.078 -31.547 0.825 1 72.56 352 LEU B CA 1
ATOM 7239 C C . LEU B 1 352 ? -8.711 -32.875 0.403 1 72.56 352 LEU B C 1
ATOM 7241 O O . LEU B 1 352 ? -8.273 -33.938 0.837 1 72.56 352 LEU B O 1
ATOM 7245 N N . VAL B 1 353 ? -10.023 -32.906 0.216 1 60.03 353 VAL B N 1
ATOM 7246 C CA . VAL B 1 353 ? -10.805 -34.094 -0.126 1 60.03 353 VAL B CA 1
ATOM 7247 C C . VAL B 1 353 ? -10.312 -34.688 -1.447 1 60.03 353 VAL B C 1
ATOM 7249 O O . VAL B 1 353 ? -10.062 -33.938 -2.404 1 60.03 353 VAL B O 1
ATOM 7252 N N . GLY B 1 354 ? -10.07 -35.938 -1.457 1 58.72 354 GLY B N 1
ATOM 7253 C CA . GLY B 1 354 ? -9.75 -36.875 -2.514 1 58.72 354 GLY B CA 1
ATOM 7254 C C . GLY B 1 354 ? -9.305 -36.219 -3.799 1 58.72 354 GLY B C 1
ATOM 7255 O O . GLY B 1 354 ? -8.18 -36.406 -4.254 1 58.72 354 GLY B O 1
ATOM 7256 N N . ASP B 1 355 ? -10.055 -35.312 -4.34 1 59.66 355 ASP B N 1
ATOM 7257 C CA . ASP B 1 355 ? -9.828 -34.844 -5.707 1 59.66 355 ASP B CA 1
ATOM 7258 C C . ASP B 1 355 ? -8.805 -33.719 -5.746 1 59.66 355 ASP B C 1
ATOM 7260 O O . ASP B 1 355 ? -8.273 -33.406 -6.812 1 59.66 355 ASP B O 1
ATOM 7264 N N . TRP B 1 356 ? -8.281 -33.219 -4.523 1 67.19 356 TRP B N 1
ATOM 7265 C CA . TRP B 1 356 ? -7.387 -32.062 -4.598 1 67.19 356 TRP B CA 1
ATOM 7266 C C . TRP B 1 356 ? -5.988 -32.438 -4.109 1 67.19 356 TRP B C 1
ATOM 7268 O O . TRP B 1 356 ? -5.086 -31.594 -4.105 1 67.19 356 TRP B O 1
ATOM 7278 N N . SER B 1 357 ? -5.902 -33.688 -3.793 1 66.75 357 SER B N 1
ATOM 7279 C CA . SER B 1 357 ? -4.57 -34.156 -3.396 1 66.75 357 SER B CA 1
ATOM 7280 C C . SER B 1 357 ? -3.721 -34.5 -4.613 1 66.75 357 SER B C 1
ATOM 7282 O O . SER B 1 357 ? -4.23 -35.031 -5.598 1 66.75 357 SER B O 1
ATOM 7284 N N . PHE B 1 358 ? -2.572 -34.031 -4.621 1 68.19 358 PHE B N 1
ATOM 7285 C CA . PHE B 1 358 ? -1.662 -34.281 -5.73 1 68.19 358 PHE B CA 1
ATOM 7286 C C . PHE B 1 358 ? -1.131 -35.688 -5.688 1 68.19 358 PHE B C 1
ATOM 7288 O O . PHE B 1 358 ? -0.716 -36.188 -4.633 1 68.19 358 PHE B O 1
ATOM 7295 N N . SER B 1 359 ? -1.41 -36.438 -6.602 1 64.75 359 SER B N 1
ATOM 7296 C CA . SER B 1 359 ? -0.862 -37.781 -6.805 1 64.75 359 SER B CA 1
ATOM 7297 C C . SER B 1 359 ? -0.182 -37.906 -8.164 1 64.75 359 SER B C 1
ATOM 7299 O O . SER B 1 359 ? -0.384 -37.062 -9.039 1 64.75 359 SER B O 1
ATOM 7301 N N . PRO B 1 360 ? 0.724 -38.844 -8.242 1 60.75 360 PRO B N 1
ATOM 7302 C CA . PRO B 1 360 ? 1.366 -39.031 -9.547 1 60.75 360 PRO B CA 1
ATOM 7303 C C . PRO B 1 360 ? 0.36 -39.125 -10.688 1 60.75 360 PRO B C 1
ATOM 7305 O O . PRO B 1 360 ? 0.677 -38.781 -11.828 1 60.75 360 PRO B O 1
ATOM 7308 N N . SER B 1 361 ? -0.775 -39.469 -10.359 1 64.69 361 SER B N 1
ATOM 7309 C CA . SER B 1 361 ? -1.801 -39.594 -11.383 1 64.69 361 SER B CA 1
ATOM 7310 C C . SER B 1 361 ? -2.379 -38.25 -11.773 1 64.69 361 SER B C 1
ATOM 7312 O O . SER B 1 361 ? -3.008 -38.094 -12.82 1 64.69 361 SER B O 1
ATOM 7314 N N . THR B 1 362 ? -2.09 -37.312 -10.945 1 68.06 362 THR B N 1
ATOM 7315 C CA . THR B 1 362 ? -2.586 -35.969 -11.219 1 68.06 362 THR B CA 1
ATOM 7316 C C . THR B 1 362 ? -2.029 -35.469 -12.539 1 68.06 362 THR B C 1
ATOM 7318 O O . THR B 1 362 ? -2.73 -34.781 -13.289 1 68.06 362 THR B O 1
ATOM 7321 N N . VAL B 1 363 ? -0.857 -35.844 -12.828 1 63.06 363 VAL B N 1
ATOM 7322 C CA . VAL B 1 363 ? -0.193 -35.344 -14.023 1 63.06 363 VAL B CA 1
ATOM 7323 C C . VAL B 1 363 ? -0.854 -35.906 -15.273 1 63.06 363 VAL B C 1
ATOM 7325 O O . VAL B 1 363 ? -0.88 -35.281 -16.328 1 63.06 363 VAL B O 1
ATOM 7328 N N . SER B 1 364 ? -1.441 -37.031 -14.977 1 62 364 SER B N 1
ATOM 7329 C CA . SER B 1 364 ? -2.074 -37.688 -16.109 1 62 364 SER B CA 1
ATOM 7330 C C . SER B 1 364 ? -3.57 -37.406 -16.156 1 62 364 SER B C 1
ATOM 7332 O O . SER B 1 364 ? -4.289 -37.969 -17 1 62 364 SER B O 1
ATOM 7334 N N . ASP B 1 365 ? -3.926 -36.594 -15.336 1 67.06 365 ASP B N 1
ATOM 7335 C CA . ASP B 1 365 ? -5.352 -36.281 -15.297 1 67.06 365 ASP B CA 1
ATOM 7336 C C . ASP B 1 365 ? -5.789 -35.562 -16.578 1 67.06 365 ASP B C 1
ATOM 7338 O O . ASP B 1 365 ? -5.129 -34.625 -17.016 1 67.06 365 ASP B O 1
ATOM 7342 N N . SER B 1 366 ? -6.77 -36.125 -17.172 1 63.69 366 SER B N 1
ATOM 7343 C CA . SER B 1 366 ? -7.281 -35.562 -18.422 1 63.69 366 SER B CA 1
ATOM 7344 C C . SER B 1 366 ? -8.047 -34.25 -18.172 1 63.69 366 SER B C 1
ATOM 7346 O O . SER B 1 366 ? -8.219 -33.438 -19.094 1 63.69 366 SER B O 1
ATOM 7348 N N . ASP B 1 367 ? -8.445 -34.125 -16.938 1 66.25 367 ASP B N 1
ATOM 7349 C CA . ASP B 1 367 ? -9.141 -32.875 -16.625 1 66.25 367 ASP B CA 1
ATOM 7350 C C . ASP B 1 367 ? -8.148 -31.75 -16.375 1 66.25 367 ASP B C 1
ATOM 7352 O O . ASP B 1 367 ? -7.48 -31.719 -15.336 1 66.25 367 ASP B O 1
ATOM 7356 N N . SER B 1 368 ? -8.141 -30.891 -17.297 1 67.5 368 SER B N 1
ATOM 7357 C CA . SER B 1 368 ? -7.16 -29.812 -17.266 1 67.5 368 SER B CA 1
ATOM 7358 C C . SER B 1 368 ? -7.383 -28.891 -16.078 1 67.5 368 SER B C 1
ATOM 7360 O O . SER B 1 368 ? -6.426 -28.406 -15.477 1 67.5 368 SER B O 1
ATOM 7362 N N . VAL B 1 369 ? -8.586 -28.75 -15.703 1 69 369 VAL B N 1
ATOM 7363 C CA . VAL B 1 369 ? -8.898 -27.844 -14.609 1 69 369 VAL B CA 1
ATOM 7364 C C . VAL B 1 369 ? -8.367 -28.406 -13.297 1 69 369 VAL B C 1
ATOM 7366 O O . VAL B 1 369 ? -7.688 -27.719 -12.539 1 69 369 VAL B O 1
ATOM 7369 N N . ARG B 1 370 ? -8.68 -29.594 -13.164 1 71.31 370 ARG B N 1
ATOM 7370 C CA . ARG B 1 370 ? -8.266 -30.25 -11.922 1 71.31 370 ARG B CA 1
ATOM 7371 C C . ARG B 1 370 ? -6.746 -30.406 -11.867 1 71.31 370 ARG B C 1
ATOM 7373 O O . ARG B 1 370 ? -6.145 -30.281 -10.797 1 71.31 370 ARG B O 1
ATOM 7380 N N . PHE B 1 371 ? -6.289 -30.562 -13.031 1 75.75 371 PHE B N 1
ATOM 7381 C CA . PHE B 1 371 ? -4.84 -30.703 -13.117 1 75.75 371 PHE B CA 1
ATOM 7382 C C . PHE B 1 371 ? -4.152 -29.422 -12.656 1 75.75 371 PHE B C 1
ATOM 7384 O O . PHE B 1 371 ? -3.252 -29.453 -11.812 1 75.75 371 PHE B O 1
ATOM 7391 N N . PHE B 1 372 ? -4.633 -28.359 -13.133 1 75.5 372 PHE B N 1
ATOM 7392 C CA . PHE B 1 372 ? -3.984 -27.094 -12.828 1 75.5 372 PHE B CA 1
ATOM 7393 C C . PHE B 1 372 ? -4.184 -26.719 -11.367 1 75.5 372 PHE B C 1
ATOM 7395 O O . PHE B 1 372 ? -3.256 -26.25 -10.711 1 75.5 372 PHE B O 1
ATOM 7402 N N . GLN B 1 373 ? -5.273 -26.922 -10.867 1 78.44 373 GLN B N 1
ATOM 7403 C CA . GLN B 1 373 ? -5.574 -26.531 -9.492 1 78.44 373 GLN B CA 1
ATOM 7404 C C . GLN B 1 373 ? -4.824 -27.422 -8.5 1 78.44 373 GLN B C 1
ATOM 7406 O O . GLN B 1 373 ? -4.293 -26.922 -7.5 1 78.44 373 GLN B O 1
ATOM 7411 N N . ARG B 1 374 ? -4.828 -28.688 -8.812 1 81.25 374 ARG B N 1
ATOM 7412 C CA . ARG B 1 374 ? -4.125 -29.609 -7.922 1 81.25 374 ARG B CA 1
ATOM 7413 C C . ARG B 1 374 ? -2.627 -29.328 -7.922 1 81.25 374 ARG B C 1
ATOM 7415 O O . ARG B 1 374 ? -1.976 -29.422 -6.879 1 81.25 374 ARG B O 1
ATOM 7422 N N . THR B 1 375 ? -2.197 -29.047 -9.086 1 83.88 375 THR B N 1
ATOM 7423 C CA . THR B 1 375 ? -0.776 -28.734 -9.195 1 83.88 375 THR B CA 1
ATOM 7424 C C . THR B 1 375 ? -0.433 -27.469 -8.43 1 83.88 375 THR B C 1
ATOM 7426 O O . THR B 1 375 ? 0.579 -27.406 -7.723 1 83.88 375 THR B O 1
ATOM 7429 N N . ARG B 1 376 ? -1.242 -26.531 -8.547 1 86.31 376 ARG B N 1
ATOM 7430 C CA . ARG B 1 376 ? -1.001 -25.266 -7.871 1 86.31 376 ARG B CA 1
ATOM 7431 C C . ARG B 1 376 ? -1.021 -25.438 -6.355 1 86.31 376 ARG B C 1
ATOM 7433 O O . ARG B 1 376 ? -0.183 -24.859 -5.652 1 86.31 376 ARG B O 1
ATOM 7440 N N . VAL B 1 377 ? -1.965 -26.141 -5.879 1 88 377 VAL B N 1
ATOM 7441 C CA . VAL B 1 377 ? -2.086 -26.359 -4.445 1 88 377 VAL B CA 1
ATOM 7442 C C . VAL B 1 377 ? -0.873 -27.141 -3.941 1 88 377 VAL B C 1
ATOM 7444 O O . VAL B 1 377 ? -0.298 -26.812 -2.902 1 88 377 VAL B O 1
ATOM 7447 N N . PHE B 1 378 ? -0.505 -28.078 -4.703 1 87.94 378 PHE B N 1
ATOM 7448 C CA . PHE B 1 378 ? 0.624 -28.906 -4.312 1 87.94 378 PHE B CA 1
ATOM 7449 C C . PHE B 1 378 ? 1.913 -28.094 -4.281 1 87.94 378 PHE B C 1
ATOM 7451 O O . PHE B 1 378 ? 2.68 -28.188 -3.318 1 87.94 378 PHE B O 1
ATOM 7458 N N . THR B 1 379 ? 2.137 -27.406 -5.348 1 91.75 379 THR B N 1
ATOM 7459 C CA . THR B 1 379 ? 3.383 -26.641 -5.414 1 91.75 379 THR B CA 1
ATOM 7460 C C . THR B 1 379 ? 3.412 -25.547 -4.348 1 91.75 379 THR B C 1
ATOM 7462 O O . THR B 1 379 ? 4.477 -25.219 -3.816 1 91.75 379 THR B O 1
ATOM 7465 N N . LEU B 1 380 ? 2.283 -25.031 -4.055 1 93.31 380 LEU B N 1
ATOM 7466 C CA . LEU B 1 380 ? 2.225 -24.031 -3.002 1 93.31 380 LEU B CA 1
ATOM 7467 C C . LEU B 1 380 ? 2.518 -24.641 -1.639 1 93.31 380 LEU B C 1
ATOM 7469 O O . LEU B 1 380 ? 3.154 -24.016 -0.791 1 93.31 380 LEU B O 1
ATOM 7473 N N . GLN B 1 381 ? 2.043 -25.844 -1.407 1 91.81 381 GLN B N 1
ATOM 7474 C CA . GLN B 1 381 ? 2.354 -26.547 -0.17 1 91.81 381 GLN B CA 1
ATOM 7475 C C . GLN B 1 381 ? 3.855 -26.766 -0.028 1 91.81 381 GLN B C 1
ATOM 7477 O O . GLN B 1 381 ? 4.43 -26.516 1.032 1 91.81 381 GLN B O 1
ATOM 7482 N N . GLN B 1 382 ? 4.391 -27.203 -1.121 1 92 382 GLN B N 1
ATOM 7483 C CA . GLN B 1 382 ? 5.828 -27.453 -1.109 1 92 382 GLN B CA 1
ATOM 7484 C C . GLN B 1 382 ? 6.605 -26.156 -0.934 1 92 382 GLN B C 1
ATOM 7486 O O . GLN B 1 382 ? 7.656 -26.125 -0.292 1 92 382 GLN B O 1
ATOM 7491 N N . PHE B 1 383 ? 6.078 -25.156 -1.526 1 95.88 383 PHE B N 1
ATOM 7492 C CA . PHE B 1 383 ? 6.715 -23.844 -1.433 1 95.88 383 PHE B CA 1
ATOM 7493 C C . PHE B 1 383 ? 6.773 -23.375 0.016 1 95.88 383 PHE B C 1
ATOM 7495 O O . PHE B 1 383 ? 7.809 -22.891 0.477 1 95.88 383 PHE B O 1
ATOM 7502 N N . ILE B 1 384 ? 5.676 -23.5 0.727 1 95.12 384 ILE B N 1
ATOM 7503 C CA . ILE B 1 384 ? 5.613 -23.109 2.131 1 95.12 384 ILE B CA 1
ATOM 7504 C C . ILE B 1 384 ? 6.582 -23.969 2.949 1 95.12 384 ILE B C 1
ATOM 7506 O O . ILE B 1 384 ? 7.324 -23.438 3.783 1 95.12 384 ILE B O 1
ATOM 7510 N N . ARG B 1 385 ? 6.645 -25.234 2.697 1 94.12 385 ARG B N 1
ATOM 7511 C CA . ARG B 1 385 ? 7.566 -26.125 3.393 1 94.12 385 ARG B CA 1
ATOM 7512 C C . ARG B 1 385 ? 9.016 -25.734 3.121 1 94.12 385 ARG B C 1
ATOM 7514 O O . ARG B 1 385 ? 9.859 -25.781 4.02 1 94.12 385 ARG B O 1
ATOM 7521 N N . LEU B 1 386 ? 9.219 -25.422 1.888 1 94.94 386 LEU B N 1
ATOM 7522 C CA . LEU B 1 386 ? 10.562 -25.016 1.495 1 94.94 386 LEU B CA 1
ATOM 7523 C C . LEU B 1 386 ? 11.008 -23.781 2.275 1 94.94 386 LEU B C 1
ATOM 7525 O O . LEU B 1 386 ? 12.109 -23.75 2.826 1 94.94 386 LEU B O 1
ATOM 7529 N N . LEU B 1 387 ? 10.172 -22.828 2.309 1 94.12 387 LEU B N 1
ATOM 7530 C CA . LEU B 1 387 ? 10.523 -21.578 2.982 1 94.12 387 LEU B CA 1
ATOM 7531 C C . LEU B 1 387 ? 10.68 -21.797 4.484 1 94.12 387 LEU B C 1
ATOM 7533 O O . LEU B 1 387 ? 11.562 -21.203 5.109 1 94.12 387 LEU B O 1
ATOM 7537 N N . SER B 1 388 ? 9.852 -22.609 5.039 1 93.81 388 SER B N 1
ATOM 7538 C CA . SER B 1 388 ? 9.953 -22.922 6.461 1 93.81 388 SER B CA 1
ATOM 7539 C C . SER B 1 388 ? 11.25 -23.672 6.766 1 93.81 388 SER B C 1
ATOM 7541 O O . SER B 1 388 ? 11.93 -23.375 7.754 1 93.81 388 SER B O 1
ATOM 7543 N N . ALA B 1 389 ? 11.562 -24.578 5.949 1 91.81 389 ALA B N 1
ATOM 7544 C CA . ALA B 1 389 ? 12.781 -25.359 6.145 1 91.81 389 ALA B CA 1
ATOM 7545 C C . ALA B 1 389 ? 14.023 -24.469 5.992 1 91.81 389 ALA B C 1
ATOM 7547 O O . ALA B 1 389 ? 14.992 -24.609 6.742 1 91.81 389 ALA B O 1
ATOM 7548 N N . ARG B 1 390 ? 14.008 -23.656 5.066 1 90.5 390 ARG B N 1
ATOM 7549 C CA . ARG B 1 390 ? 15.125 -22.75 4.844 1 90.5 390 ARG B CA 1
ATOM 7550 C C . ARG B 1 390 ? 15.352 -21.844 6.059 1 90.5 390 ARG B C 1
ATOM 7552 O O . ARG B 1 390 ? 16.5 -21.625 6.469 1 90.5 390 ARG B O 1
ATOM 7559 N N . HIS B 1 391 ? 14.328 -21.359 6.512 1 88.88 391 HIS B N 1
ATOM 7560 C CA . HIS B 1 391 ? 14.453 -20.484 7.676 1 88.88 391 HIS B CA 1
ATOM 7561 C C . HIS B 1 391 ? 14.953 -21.25 8.891 1 88.88 391 HIS B C 1
ATOM 7563 O O . HIS B 1 391 ? 15.797 -20.75 9.648 1 88.88 391 HIS B O 1
ATOM 7569 N N . ALA B 1 392 ? 14.375 -22.406 9.086 1 89.5 392 ALA B N 1
ATOM 7570 C CA . ALA B 1 392 ? 14.836 -23.25 10.188 1 89.5 392 ALA B CA 1
ATOM 7571 C C . ALA B 1 392 ? 16.312 -23.578 10.047 1 89.5 392 ALA B C 1
ATOM 7573 O O . ALA B 1 392 ? 17.047 -23.656 11.039 1 89.5 392 ALA B O 1
ATOM 7574 N N . PHE B 1 393 ? 16.719 -23.734 8.891 1 87.38 393 PHE B N 1
ATOM 7575 C CA . PHE B 1 393 ? 18.109 -24.031 8.617 1 87.38 393 PHE B CA 1
ATOM 7576 C C . PHE B 1 393 ? 19 -22.828 8.938 1 87.38 393 PHE B C 1
ATOM 7578 O O . PHE B 1 393 ? 20.094 -22.984 9.484 1 87.38 393 PHE B O 1
ATOM 7585 N N . THR B 1 394 ? 18.562 -21.672 8.609 1 83.5 394 THR B N 1
ATOM 7586 C CA . THR B 1 394 ? 19.297 -20.453 8.914 1 83.5 394 THR B CA 1
ATOM 7587 C C . THR B 1 394 ? 19.438 -20.266 10.43 1 83.5 394 THR B C 1
ATOM 7589 O O . THR B 1 394 ? 20.484 -19.859 10.914 1 83.5 394 THR B O 1
ATOM 7592 N N . GLU B 1 395 ? 18.344 -20.531 11.07 1 81.12 395 GLU B N 1
ATOM 7593 C CA . GLU B 1 395 ? 18.406 -20.453 12.531 1 81.12 395 GLU B CA 1
ATOM 7594 C C . GLU B 1 395 ? 19.375 -21.484 13.102 1 81.12 395 GLU B C 1
ATOM 7596 O O . GLU B 1 395 ? 20.078 -21.203 14.07 1 81.12 395 GLU B O 1
ATOM 7601 N N . PHE B 1 396 ? 19.344 -22.609 12.477 1 82.75 396 PHE B N 1
ATOM 7602 C CA . PHE B 1 396 ? 20.25 -23.688 12.883 1 82.75 396 PHE B CA 1
ATOM 7603 C C . PHE B 1 396 ? 21.703 -23.266 12.695 1 82.75 396 PHE B C 1
ATOM 7605 O O . PHE B 1 396 ? 22.547 -23.531 13.562 1 82.75 396 PHE B O 1
ATOM 7612 N N . LEU B 1 397 ? 22 -22.609 11.648 1 79.38 397 LEU B N 1
ATOM 7613 C CA . LEU B 1 397 ? 23.359 -22.172 11.359 1 79.38 397 LEU B CA 1
ATOM 7614 C C . LEU B 1 397 ? 23.781 -21.062 12.32 1 79.38 397 LEU B C 1
ATOM 7616 O O . LEU B 1 397 ? 24.969 -20.953 12.672 1 79.38 397 LEU B O 1
ATOM 7620 N N . GLY B 1 398 ? 22.938 -20.188 12.609 1 72 398 GLY B N 1
ATOM 7621 C CA . GLY B 1 398 ? 23.234 -19.094 13.523 1 72 398 GLY B CA 1
ATOM 7622 C C . GLY B 1 398 ? 23.375 -19.547 14.961 1 72 398 GLY B C 1
ATOM 7623 O O . GLY B 1 398 ? 24.078 -18.891 15.75 1 72 398 GLY B O 1
ATOM 7624 N N . ALA B 1 399 ? 22.609 -20.5 15.305 1 65.5 399 ALA B N 1
ATOM 7625 C CA . ALA B 1 399 ? 22.688 -21.031 16.656 1 65.5 399 ALA B CA 1
ATOM 7626 C C . ALA B 1 399 ? 24.016 -21.734 16.891 1 65.5 399 ALA B C 1
ATOM 7628 O O . ALA B 1 399 ? 24.5 -22.469 16.016 1 65.5 399 ALA B O 1
ATOM 7629 N N . ALA B 1 400 ? 25.125 -20.938 17.344 1 51.38 400 ALA B N 1
ATOM 7630 C CA . ALA B 1 400 ? 26.406 -21.516 17.734 1 51.38 400 ALA B CA 1
ATOM 7631 C C . ALA B 1 400 ? 26.328 -23.031 17.766 1 51.38 400 ALA B C 1
ATOM 7633 O O . ALA B 1 400 ? 25.25 -23.609 17.875 1 51.38 400 ALA B O 1
ATOM 7634 N N . ALA B 1 401 ? 27.75 -23.781 17.734 1 45.75 401 ALA B N 1
ATOM 7635 C CA . ALA B 1 401 ? 28.203 -25.172 17.844 1 45.75 401 ALA B CA 1
ATOM 7636 C C . ALA B 1 401 ? 27.234 -26 18.672 1 45.75 401 ALA B C 1
ATOM 7638 O O . ALA B 1 401 ? 27.516 -27.156 18.984 1 45.75 401 ALA B O 1
ATOM 7639 N N . ALA B 1 402 ? 26.344 -25.344 19.391 1 42.5 402 ALA B N 1
ATOM 7640 C CA . ALA B 1 402 ? 25.812 -26.219 20.438 1 42.5 402 ALA B CA 1
ATOM 7641 C C . ALA B 1 402 ? 25.031 -27.391 19.828 1 42.5 402 ALA B C 1
ATOM 7643 O O . ALA B 1 402 ? 25 -27.562 18.609 1 42.5 402 ALA B O 1
ATOM 7644 N N . SER B 1 403 ? 23.547 -27.422 20.281 1 47.78 403 SER B N 1
ATOM 7645 C CA . SER B 1 403 ? 22.828 -28.641 20.625 1 47.78 403 SER B CA 1
ATOM 7646 C C . SER B 1 403 ? 22.297 -29.344 19.375 1 47.78 403 SER B C 1
ATOM 7648 O O . SER B 1 403 ? 21.703 -30.406 19.469 1 47.78 403 SER B O 1
ATOM 7650 N N . GLY B 1 404 ? 22.016 -28.594 18.219 1 56.66 404 GLY B N 1
ATOM 7651 C CA . GLY B 1 404 ? 21.281 -29.5 17.344 1 56.66 404 GLY B CA 1
ATOM 7652 C C . GLY B 1 404 ? 22.188 -30.516 16.641 1 56.66 404 GLY B C 1
ATOM 7653 O O . GLY B 1 404 ? 23.375 -30.266 16.469 1 56.66 404 GLY B O 1
ATOM 7654 N N . GLY B 1 405 ? 22.078 -31.672 16.969 1 67.44 405 GLY B N 1
ATOM 7655 C CA . GLY B 1 405 ? 22.812 -32.844 16.531 1 67.44 405 GLY B CA 1
ATOM 7656 C C . GLY B 1 405 ? 22.797 -33.031 15.031 1 67.44 405 GLY B C 1
ATOM 7657 O O . GLY B 1 405 ? 22.109 -32.312 14.312 1 67.44 405 GLY B O 1
ATOM 7658 N N . ALA B 1 406 ? 23.609 -33.625 14.469 1 73.69 406 ALA B N 1
ATOM 7659 C CA . ALA B 1 406 ? 23.797 -34.062 13.086 1 73.69 406 ALA B CA 1
ATOM 7660 C C . ALA B 1 406 ? 22.484 -34.531 12.477 1 73.69 406 ALA B C 1
ATOM 7662 O O . ALA B 1 406 ? 22.219 -34.312 11.297 1 73.69 406 ALA B O 1
ATOM 7663 N N . ALA B 1 407 ? 21.594 -34.938 13.359 1 79.31 407 ALA B N 1
ATOM 7664 C CA . ALA B 1 407 ? 20.312 -35.469 12.875 1 79.31 407 ALA B CA 1
ATOM 7665 C C . ALA B 1 407 ? 19.359 -34.344 12.469 1 79.31 407 ALA B C 1
ATOM 7667 O O . ALA B 1 407 ? 18.641 -34.469 11.477 1 79.31 407 ALA B O 1
ATOM 7668 N N . GLU B 1 408 ? 19.344 -33.312 13.211 1 82.75 408 GLU B N 1
ATOM 7669 C CA . GLU B 1 408 ? 18.469 -32.188 12.891 1 82.75 408 GLU B CA 1
ATOM 7670 C C . GLU B 1 408 ? 18.922 -31.484 11.609 1 82.75 408 GLU B C 1
ATOM 7672 O O . GLU B 1 408 ? 18.094 -31.062 10.797 1 82.75 408 GLU B O 1
ATOM 7677 N N . GLU B 1 409 ? 20.141 -31.359 11.516 1 83.44 409 GLU B N 1
ATOM 7678 C CA . GLU B 1 409 ? 20.719 -30.766 10.312 1 83.44 409 GLU B CA 1
ATOM 7679 C C . GLU B 1 409 ? 20.344 -31.562 9.062 1 83.44 409 GLU B C 1
ATOM 7681 O O . GLU B 1 409 ? 19.938 -30.969 8.055 1 83.44 409 GLU B O 1
ATOM 7686 N N . GLN B 1 410 ? 20.469 -32.844 9.195 1 82.44 410 GLN B N 1
ATOM 7687 C CA . GLN B 1 410 ? 20.156 -33.688 8.062 1 82.44 410 GLN B CA 1
ATOM 7688 C C . GLN B 1 410 ? 18.672 -33.625 7.715 1 82.44 410 GLN B C 1
ATOM 7690 O O . GLN B 1 410 ? 18.297 -33.656 6.539 1 82.44 410 GLN B O 1
ATOM 7695 N N . ALA B 1 411 ? 17.891 -33.562 8.719 1 84.44 411 ALA B N 1
ATOM 7696 C CA . ALA B 1 411 ? 16.438 -33.5 8.492 1 84.44 411 ALA B CA 1
ATOM 7697 C C . ALA B 1 411 ? 16.047 -32.219 7.762 1 84.44 411 ALA B C 1
ATOM 7699 O O . ALA B 1 411 ? 15.172 -32.219 6.898 1 84.44 411 ALA B O 1
ATOM 7700 N N . LEU B 1 412 ? 16.688 -31.125 8.078 1 87.25 412 LEU B N 1
ATOM 7701 C CA . LEU B 1 412 ? 16.391 -29.844 7.461 1 87.25 412 LEU B CA 1
ATOM 7702 C C . LEU B 1 412 ? 16.859 -29.812 6.012 1 87.25 412 LEU B C 1
ATOM 7704 O O . LEU B 1 412 ? 16.156 -29.297 5.133 1 87.25 412 LEU B O 1
ATOM 7708 N N . LEU B 1 413 ? 17.984 -30.359 5.809 1 83.56 413 LEU B N 1
ATOM 7709 C CA . LEU B 1 413 ? 18.516 -30.422 4.449 1 83.56 413 LEU B CA 1
ATOM 7710 C C . LEU B 1 413 ? 17.656 -31.328 3.57 1 83.56 413 LEU B C 1
ATOM 7712 O O . LEU B 1 413 ? 17.406 -31.016 2.4 1 83.56 413 LEU B O 1
ATOM 7716 N N . GLN B 1 414 ? 17.219 -32.375 4.18 1 83.38 414 GLN B N 1
ATOM 7717 C CA . GLN B 1 414 ? 16.344 -33.281 3.453 1 83.38 414 GLN B CA 1
ATOM 7718 C C . GLN B 1 414 ? 15.023 -32.625 3.08 1 83.38 414 GLN B C 1
ATOM 7720 O O . GLN B 1 414 ? 14.555 -32.75 1.948 1 83.38 414 GLN B O 1
ATOM 7725 N N . GLN B 1 415 ? 14.477 -31.953 4.012 1 88.44 415 GLN B N 1
ATOM 7726 C CA . GLN B 1 415 ? 13.203 -31.281 3.748 1 88.44 415 GLN B CA 1
ATOM 7727 C C . GLN B 1 415 ? 13.367 -30.203 2.682 1 88.44 415 GLN B C 1
ATOM 7729 O O . GLN B 1 415 ? 12.5 -30.047 1.819 1 88.44 415 GLN B O 1
ATOM 7734 N N . THR B 1 416 ? 14.414 -29.422 2.762 1 90.38 416 THR B N 1
ATOM 7735 C CA . THR B 1 416 ? 14.68 -28.391 1.768 1 90.38 416 THR B CA 1
ATOM 7736 C C . THR B 1 416 ? 14.82 -29 0.376 1 90.38 416 THR B C 1
ATOM 7738 O O . THR B 1 416 ? 14.234 -28.5 -0.587 1 90.38 416 THR B O 1
ATOM 7741 N N . THR B 1 417 ? 15.555 -30.094 0.34 1 87.5 417 THR B N 1
ATOM 7742 C CA . THR B 1 417 ? 15.789 -30.75 -0.942 1 87.5 417 THR B CA 1
ATOM 7743 C C . THR B 1 417 ? 14.5 -31.375 -1.472 1 87.5 417 THR B C 1
ATOM 7745 O O . THR B 1 417 ? 14.172 -31.219 -2.652 1 87.5 417 THR B O 1
ATOM 7748 N N . GLN B 1 418 ? 13.766 -32 -0.619 1 85.19 418 GLN B N 1
ATOM 7749 C CA . GLN B 1 418 ? 12.531 -32.656 -1.013 1 85.19 418 GLN B CA 1
ATOM 7750 C C . GLN B 1 418 ? 11.516 -31.656 -1.542 1 85.19 418 GLN B C 1
ATOM 7752 O O . GLN B 1 418 ? 10.875 -31.891 -2.568 1 85.19 418 GLN B O 1
ATOM 7757 N N . SER B 1 419 ? 11.359 -30.625 -0.84 1 91.31 419 SER B N 1
ATOM 7758 C CA . SER B 1 419 ? 10.391 -29.594 -1.25 1 91.31 419 SER B CA 1
ATOM 7759 C C . SER B 1 419 ? 10.82 -28.922 -2.547 1 91.31 419 SER B C 1
ATOM 7761 O O . SER B 1 419 ? 10 -28.672 -3.424 1 91.31 419 SER B O 1
ATOM 7763 N N . ALA B 1 420 ? 12.086 -28.609 -2.635 1 92.5 420 ALA B N 1
ATOM 7764 C CA . ALA B 1 420 ? 12.594 -27.984 -3.855 1 92.5 420 ALA B CA 1
ATOM 7765 C C . ALA B 1 420 ? 12.398 -28.906 -5.059 1 92.5 420 ALA B C 1
ATOM 7767 O O . ALA B 1 420 ? 11.93 -28.469 -6.109 1 92.5 420 ALA B O 1
ATOM 7768 N N . LEU B 1 421 ? 12.727 -30.141 -4.848 1 87.81 421 LEU B N 1
ATOM 7769 C CA . LEU B 1 421 ? 12.594 -31.109 -5.938 1 87.81 421 LEU B CA 1
ATOM 7770 C C . LEU B 1 421 ? 11.125 -31.359 -6.266 1 87.81 421 LEU B C 1
ATOM 7772 O O . LEU B 1 421 ? 10.781 -31.594 -7.426 1 87.81 421 LEU B O 1
ATOM 7776 N N . GLY B 1 422 ? 10.305 -31.297 -5.246 1 85.94 422 GLY B N 1
ATOM 7777 C CA . GLY B 1 422 ? 8.875 -31.391 -5.5 1 85.94 422 GLY B CA 1
ATOM 7778 C C . GLY B 1 422 ? 8.359 -30.312 -6.43 1 85.94 422 GLY B C 1
ATOM 7779 O O . GLY B 1 422 ? 7.574 -30.578 -7.336 1 85.94 422 GLY B O 1
ATOM 7780 N N . ILE B 1 423 ? 8.734 -29.109 -6.262 1 91.62 423 ILE B N 1
ATOM 7781 C CA . ILE B 1 423 ? 8.328 -27.984 -7.094 1 91.62 423 ILE B CA 1
ATOM 7782 C C . ILE B 1 423 ? 8.922 -28.141 -8.492 1 91.62 423 ILE B C 1
ATOM 7784 O O . ILE B 1 423 ? 8.195 -28.094 -9.492 1 91.62 423 ILE B O 1
ATOM 7788 N N . ILE B 1 424 ? 10.258 -28.406 -8.523 1 90.69 424 ILE B N 1
ATOM 7789 C CA . ILE B 1 424 ? 10.977 -28.469 -9.797 1 90.69 424 ILE B CA 1
ATOM 7790 C C . ILE B 1 424 ? 10.492 -29.672 -10.602 1 90.69 424 ILE B C 1
ATOM 7792 O O . ILE B 1 424 ? 10.234 -29.562 -11.805 1 90.69 424 ILE B O 1
ATOM 7796 N N . GLY B 1 425 ? 10.398 -30.766 -9.922 1 85.75 425 GLY B N 1
ATOM 7797 C CA . GLY B 1 425 ? 9.93 -31.969 -10.594 1 85.75 425 GLY B CA 1
ATOM 7798 C C . GLY B 1 425 ? 8.539 -31.812 -11.188 1 85.75 425 GLY B C 1
ATOM 7799 O O . GLY B 1 425 ? 8.281 -32.281 -12.305 1 85.75 425 GLY B O 1
ATOM 7800 N N . THR B 1 426 ? 7.672 -31.156 -10.469 1 84.38 426 THR B N 1
ATOM 7801 C CA . THR B 1 426 ? 6.305 -30.953 -10.93 1 84.38 426 THR B CA 1
ATOM 7802 C C . THR B 1 426 ? 6.281 -30.109 -12.195 1 84.38 426 THR B C 1
ATOM 7804 O O . THR B 1 426 ? 5.641 -30.469 -13.18 1 84.38 426 THR B O 1
ATOM 7807 N N . TYR B 1 427 ? 6.934 -29.016 -12.234 1 87.94 427 TYR B N 1
ATOM 7808 C CA . TYR B 1 427 ? 6.91 -28.125 -13.398 1 87.94 427 TYR B CA 1
ATOM 7809 C C . TYR B 1 427 ? 7.684 -28.734 -14.562 1 87.94 427 TYR B C 1
ATOM 7811 O O . TYR B 1 427 ? 7.379 -28.453 -15.727 1 87.94 427 TYR B O 1
ATOM 7819 N N . SER B 1 428 ? 8.672 -29.594 -14.25 1 84.56 428 SER B N 1
ATOM 7820 C CA . SER B 1 428 ? 9.391 -30.297 -15.312 1 84.56 428 SER B CA 1
ATOM 7821 C C . SER B 1 428 ? 8.477 -31.281 -16.031 1 84.56 428 SER B C 1
ATOM 7823 O O . SER B 1 428 ? 8.547 -31.406 -17.266 1 84.56 428 SER B O 1
ATOM 7825 N N . ILE B 1 429 ? 7.695 -31.891 -15.289 1 75.69 429 ILE B N 1
ATOM 7826 C CA . ILE B 1 429 ? 6.766 -32.844 -15.883 1 75.69 429 ILE B CA 1
ATOM 7827 C C . ILE B 1 429 ? 5.723 -32.094 -16.719 1 75.69 429 ILE B C 1
ATOM 7829 O O . ILE B 1 429 ? 5.348 -32.562 -17.797 1 75.69 429 ILE B O 1
ATOM 7833 N N . ILE B 1 430 ? 5.297 -31.047 -16.188 1 82.12 430 ILE B N 1
ATOM 7834 C CA . ILE B 1 430 ? 4.312 -30.234 -16.891 1 82.12 430 ILE B CA 1
ATOM 7835 C C . ILE B 1 430 ? 4.906 -29.734 -18.203 1 82.12 430 ILE B C 1
ATOM 7837 O O . ILE B 1 430 ? 4.215 -29.656 -19.219 1 82.12 430 ILE B O 1
ATOM 7841 N N . ASP B 1 431 ? 6.094 -29.375 -18.188 1 83.31 431 ASP B N 1
ATOM 7842 C CA . ASP B 1 431 ? 6.793 -28.938 -19.391 1 83.31 431 ASP B CA 1
ATOM 7843 C C . ASP B 1 431 ? 6.836 -30.062 -20.438 1 83.31 431 ASP B C 1
ATOM 7845 O O . ASP B 1 431 ? 6.629 -29.828 -21.625 1 83.31 431 ASP B O 1
ATOM 7849 N N . GLY B 1 432 ? 7.141 -31.203 -19.953 1 77.5 432 GLY B N 1
ATOM 7850 C CA . GLY B 1 432 ? 7.176 -32.344 -20.844 1 77.5 432 GLY B CA 1
ATOM 7851 C C . GLY B 1 432 ? 5.852 -32.594 -21.531 1 77.5 432 GLY B C 1
ATOM 7852 O O . GLY B 1 432 ? 5.824 -33.125 -22.656 1 77.5 432 GLY B O 1
ATOM 7853 N N . GLN B 1 433 ? 4.773 -32.125 -20.922 1 74.94 433 GLN B N 1
ATOM 7854 C CA . GLN B 1 433 ? 3.441 -32.312 -21.484 1 74.94 433 GLN B CA 1
ATOM 7855 C C . GLN B 1 433 ? 3.029 -31.078 -22.312 1 74.94 433 GLN B C 1
ATOM 7857 O O . GLN B 1 433 ? 1.911 -31.031 -22.828 1 74.94 433 GLN B O 1
ATOM 7862 N N . GLY B 1 434 ? 3.83 -30.125 -22.375 1 77.81 434 GLY B N 1
ATOM 7863 C CA . GLY B 1 434 ? 3.568 -28.938 -23.172 1 77.81 434 GLY B CA 1
ATOM 7864 C C . GLY B 1 434 ? 2.564 -28 -22.531 1 77.81 434 GLY B C 1
ATOM 7865 O O . GLY B 1 434 ? 1.901 -27.234 -23.234 1 77.81 434 GLY B O 1
ATOM 7866 N N . ARG B 1 435 ? 2.422 -28.078 -21.219 1 79.62 435 ARG B N 1
ATOM 7867 C CA . ARG B 1 435 ? 1.401 -27.281 -20.531 1 79.62 435 ARG B CA 1
ATOM 7868 C C . ARG B 1 435 ? 2.035 -26.188 -19.672 1 79.62 435 ARG B C 1
ATOM 7870 O O . ARG B 1 435 ? 1.341 -25.5 -18.922 1 79.62 435 ARG B O 1
ATOM 7877 N N . LEU B 1 436 ? 3.303 -25.969 -19.828 1 85.81 436 LEU B N 1
ATOM 7878 C CA . LEU B 1 436 ? 4.047 -25.047 -18.984 1 85.81 436 LEU B CA 1
ATOM 7879 C C . LEU B 1 436 ? 3.623 -23.609 -19.219 1 85.81 436 LEU B C 1
ATOM 7881 O O . LEU B 1 436 ? 3.656 -22.781 -18.312 1 85.81 436 LEU B O 1
ATOM 7885 N N . ASP B 1 437 ? 3.131 -23.328 -20.344 1 79.25 437 ASP B N 1
ATOM 7886 C CA . ASP B 1 437 ? 2.797 -21.969 -20.734 1 79.25 437 ASP B CA 1
ATOM 7887 C C . ASP B 1 437 ? 1.572 -21.453 -19.984 1 79.25 437 ASP B C 1
ATOM 7889 O O . ASP B 1 437 ? 1.319 -20.25 -19.938 1 79.25 437 ASP B O 1
ATOM 7893 N N . PHE B 1 438 ? 0.918 -22.375 -19.344 1 79.94 438 PHE B N 1
ATOM 7894 C CA . PHE B 1 438 ? -0.292 -21.969 -18.641 1 79.94 438 PHE B CA 1
ATOM 7895 C C . PHE B 1 438 ? 0.036 -21.5 -17.219 1 79.94 438 PHE B C 1
ATOM 7897 O O . PHE B 1 438 ? -0.819 -20.953 -16.531 1 79.94 438 PHE B O 1
ATOM 7904 N N . PHE B 1 439 ? 1.239 -21.75 -16.859 1 84.06 439 PHE B N 1
ATOM 7905 C CA . PHE B 1 439 ? 1.684 -21.281 -15.547 1 84.06 439 PHE B CA 1
ATOM 7906 C C . PHE B 1 439 ? 2.463 -19.984 -15.68 1 84.06 439 PHE B C 1
ATOM 7908 O O . PHE B 1 439 ? 3.096 -19.734 -16.719 1 84.06 439 PHE B O 1
ATOM 7915 N N . GLY B 1 440 ? 2.332 -19.141 -14.688 1 85.94 440 GLY B N 1
ATOM 7916 C CA . GLY B 1 440 ? 2.881 -17.797 -14.844 1 85.94 440 GLY B CA 1
ATOM 7917 C C . GLY B 1 440 ? 3.854 -17.422 -13.75 1 85.94 440 GLY B C 1
ATOM 7918 O O . GLY B 1 440 ? 4.773 -18.188 -13.43 1 85.94 440 GLY B O 1
ATOM 7919 N N . ALA B 1 441 ? 3.629 -16.234 -13.219 1 86.81 441 ALA B N 1
ATOM 7920 C CA . ALA B 1 441 ? 4.578 -15.586 -12.328 1 86.81 441 ALA B CA 1
ATOM 7921 C C . ALA B 1 441 ? 4.762 -16.375 -11.039 1 86.81 441 ALA B C 1
ATOM 7923 O O . ALA B 1 441 ? 5.859 -16.422 -10.477 1 86.81 441 ALA B O 1
ATOM 7924 N N . HIS B 1 442 ? 3.75 -17.016 -10.617 1 90.06 442 HIS B N 1
ATOM 7925 C CA . HIS B 1 442 ? 3.873 -17.781 -9.383 1 90.06 442 HIS B CA 1
ATOM 7926 C C . HIS B 1 442 ? 4.84 -18.938 -9.547 1 90.06 442 HIS B C 1
ATOM 7928 O O . HIS B 1 442 ? 5.613 -19.25 -8.633 1 90.06 442 HIS B O 1
ATOM 7934 N N . ALA B 1 443 ? 4.781 -19.609 -10.664 1 93.44 443 ALA B N 1
ATOM 7935 C CA . ALA B 1 443 ? 5.695 -20.719 -10.938 1 93.44 443 ALA B CA 1
ATOM 7936 C C . ALA B 1 443 ? 7.141 -20.234 -10.984 1 93.44 443 ALA B C 1
ATOM 7938 O O . ALA B 1 443 ? 8.039 -20.906 -10.469 1 93.44 443 ALA B O 1
ATOM 7939 N N . ILE B 1 444 ? 7.32 -19.109 -11.578 1 94.12 444 ILE B N 1
ATOM 7940 C CA . ILE B 1 444 ? 8.664 -18.547 -11.68 1 94.12 444 ILE B CA 1
ATOM 7941 C C . ILE B 1 444 ? 9.219 -18.266 -10.289 1 94.12 444 ILE B C 1
ATOM 7943 O O . ILE B 1 444 ? 10.367 -18.609 -9.992 1 94.12 444 ILE B O 1
ATOM 7947 N N . SER B 1 445 ? 8.383 -17.703 -9.492 1 93.38 445 SER B N 1
ATOM 7948 C CA . SER B 1 445 ? 8.805 -17.406 -8.133 1 93.38 445 SER B CA 1
ATOM 7949 C C . SER B 1 445 ? 9.156 -18.672 -7.363 1 93.38 445 SER B C 1
ATOM 7951 O O . SER B 1 445 ? 10.18 -18.734 -6.68 1 93.38 445 SER B O 1
ATOM 7953 N N . GLN B 1 446 ? 8.359 -19.656 -7.484 1 96.12 446 GLN B N 1
ATOM 7954 C CA . GLN B 1 446 ? 8.578 -20.906 -6.766 1 96.12 446 GLN B CA 1
ATOM 7955 C C . GLN B 1 446 ? 9.828 -21.609 -7.266 1 96.12 446 GLN B C 1
ATOM 7957 O O . GLN B 1 446 ? 10.625 -22.109 -6.465 1 96.12 446 GLN B O 1
ATOM 7962 N N . LEU B 1 447 ? 10.008 -21.609 -8.539 1 95.44 447 LEU B N 1
ATOM 7963 C CA . LEU B 1 447 ? 11.172 -22.266 -9.133 1 95.44 447 LEU B CA 1
ATOM 7964 C C . LEU B 1 447 ? 12.453 -21.547 -8.742 1 95.44 447 LEU B C 1
ATOM 7966 O O . LEU B 1 447 ? 13.484 -22.188 -8.492 1 95.44 447 LEU B O 1
ATOM 7970 N N . THR B 1 448 ? 12.367 -20.266 -8.703 1 93.62 448 THR B N 1
ATOM 7971 C CA . THR B 1 448 ? 13.531 -19.469 -8.328 1 93.62 448 THR B CA 1
ATOM 7972 C C . THR B 1 448 ? 13.953 -19.781 -6.891 1 93.62 448 THR B C 1
ATOM 7974 O O . THR B 1 448 ? 15.133 -19.984 -6.613 1 93.62 448 THR B O 1
ATOM 7977 N N . GLN B 1 449 ? 13 -19.828 -6.051 1 94.06 449 GLN B N 1
ATOM 7978 C CA . GLN B 1 449 ? 13.297 -20.078 -4.645 1 94.06 449 GLN B CA 1
ATOM 7979 C C . GLN B 1 449 ? 13.742 -21.531 -4.438 1 94.06 449 GLN B C 1
ATOM 7981 O O . GLN B 1 449 ? 14.57 -21.812 -3.57 1 94.06 449 GLN B O 1
ATOM 7986 N N . ALA B 1 450 ? 13.125 -22.375 -5.172 1 95.19 450 ALA B N 1
ATOM 7987 C CA . ALA B 1 450 ? 13.555 -23.766 -5.109 1 95.19 450 ALA B CA 1
ATOM 7988 C C . ALA B 1 450 ? 15.016 -23.906 -5.551 1 95.19 450 ALA B C 1
ATOM 7990 O O . ALA B 1 450 ? 15.805 -24.594 -4.895 1 95.19 450 ALA B O 1
ATOM 7991 N N . GLY B 1 451 ? 15.375 -23.25 -6.629 1 93.31 451 GLY B N 1
ATOM 7992 C CA . GLY B 1 451 ? 16.75 -23.266 -7.074 1 93.31 451 GLY B CA 1
ATOM 7993 C C . GLY B 1 451 ? 17.719 -22.656 -6.066 1 93.31 451 GLY B C 1
ATOM 7994 O O . GLY B 1 451 ? 18.781 -23.203 -5.812 1 93.31 451 GLY B O 1
ATOM 7995 N N . ALA B 1 452 ? 17.297 -21.594 -5.543 1 91.75 452 ALA B N 1
ATOM 7996 C CA . ALA B 1 452 ? 18.109 -20.953 -4.52 1 91.75 452 ALA B CA 1
ATOM 7997 C C . ALA B 1 452 ? 18.281 -21.859 -3.307 1 91.75 452 ALA B C 1
ATOM 7999 O O . ALA B 1 452 ? 19.359 -21.875 -2.688 1 91.75 452 ALA B O 1
ATOM 8000 N N . GLY B 1 453 ? 17.188 -22.5 -2.92 1 91.56 453 GLY B N 1
ATOM 8001 C CA . GLY B 1 453 ? 17.281 -23.469 -1.832 1 91.56 453 GLY B CA 1
ATOM 8002 C C . GLY B 1 453 ? 18.281 -24.578 -2.094 1 91.56 453 GLY B C 1
ATOM 8003 O O . GLY B 1 453 ? 19.047 -24.953 -1.204 1 91.56 453 GLY B O 1
ATOM 8004 N N . LEU B 1 454 ? 18.312 -25.047 -3.297 1 91.88 454 LEU B N 1
ATOM 8005 C CA . LEU B 1 454 ? 19.25 -26.109 -3.656 1 91.88 454 LEU B CA 1
ATOM 8006 C C . LEU B 1 454 ? 20.688 -25.594 -3.646 1 91.88 454 LEU B C 1
ATOM 8008 O O . LEU B 1 454 ? 21.609 -26.328 -3.279 1 91.88 454 LEU B O 1
ATOM 8012 N N . ILE B 1 455 ? 20.891 -24.391 -4.039 1 88.94 455 ILE B N 1
ATOM 8013 C CA . ILE B 1 455 ? 22.219 -23.781 -3.961 1 88.94 455 ILE B CA 1
ATOM 8014 C C . ILE B 1 455 ? 22.688 -23.766 -2.508 1 88.94 455 ILE B C 1
ATOM 8016 O O . ILE B 1 455 ? 23.844 -24.094 -2.217 1 88.94 455 ILE B O 1
ATOM 8020 N N . GLY B 1 456 ? 21.781 -23.375 -1.643 1 88.75 456 GLY B N 1
ATOM 8021 C CA . GLY B 1 456 ? 22.125 -23.406 -0.228 1 88.75 456 GLY B CA 1
ATOM 8022 C C . GLY B 1 456 ? 22.5 -24.781 0.269 1 88.75 456 GLY B C 1
ATOM 8023 O O . GLY B 1 456 ? 23.453 -24.922 1.052 1 88.75 456 GLY B O 1
ATOM 8024 N N . VAL B 1 457 ? 21.812 -25.766 -0.155 1 88.38 457 VAL B N 1
ATOM 8025 C CA . VAL B 1 457 ? 22.094 -27.141 0.229 1 88.38 457 VAL B CA 1
ATOM 8026 C C . VAL B 1 457 ? 23.469 -27.562 -0.316 1 88.38 457 VAL B C 1
ATOM 8028 O O . VAL B 1 457 ? 24.266 -28.172 0.396 1 88.38 457 VAL B O 1
ATOM 8031 N N . ILE B 1 458 ? 23.766 -27.234 -1.544 1 87.44 458 ILE B N 1
ATOM 8032 C CA . ILE B 1 458 ? 25.016 -27.594 -2.197 1 87.44 458 ILE B CA 1
ATOM 8033 C C . ILE B 1 458 ? 26.188 -26.953 -1.457 1 87.44 458 ILE B C 1
ATOM 8035 O O . ILE B 1 458 ? 27.172 -27.625 -1.157 1 87.44 458 ILE B O 1
ATOM 8039 N N . LEU B 1 459 ? 26.047 -25.734 -1.115 1 85.81 459 LEU B N 1
ATOM 8040 C CA . LEU B 1 459 ? 27.109 -25.016 -0.424 1 85.81 459 LEU B CA 1
ATOM 8041 C C . LEU B 1 459 ? 27.359 -25.609 0.955 1 85.81 459 LEU B C 1
ATOM 8043 O O . LEU B 1 459 ? 28.516 -25.75 1.377 1 85.81 459 LEU B O 1
ATOM 8047 N N . HIS B 1 460 ? 26.281 -25.969 1.591 1 86.5 460 HIS B N 1
ATOM 8048 C CA . HIS B 1 460 ? 26.438 -26.516 2.934 1 86.5 460 HIS B CA 1
ATOM 8049 C C . HIS B 1 460 ? 27.078 -27.906 2.898 1 86.5 460 HIS B C 1
ATOM 8051 O O . HIS B 1 460 ? 27.953 -28.203 3.711 1 86.5 460 HIS B O 1
ATOM 8057 N N . VAL B 1 461 ? 26.641 -28.734 2.021 1 85.69 461 VAL B N 1
ATOM 8058 C CA . VAL B 1 461 ? 27.141 -30.094 1.923 1 85.69 461 VAL B CA 1
ATOM 8059 C C . VAL B 1 461 ? 28.609 -30.078 1.491 1 85.69 461 VAL B C 1
ATOM 8061 O O . VAL B 1 461 ? 29.406 -30.922 1.938 1 85.69 461 VAL B O 1
ATOM 8064 N N . ARG B 1 462 ? 28.953 -29.172 0.72 1 83.25 462 ARG B N 1
ATOM 8065 C CA . ARG B 1 462 ? 30.328 -29.031 0.291 1 83.25 462 ARG B CA 1
ATOM 8066 C C . ARG B 1 462 ? 31.234 -28.609 1.45 1 83.25 462 ARG B C 1
ATOM 8068 O O . ARG B 1 462 ? 32.406 -29 1.521 1 83.25 462 ARG B O 1
ATOM 8075 N N . SER B 1 463 ? 30.672 -27.812 2.266 1 78.69 463 SER B N 1
ATOM 8076 C CA . SER B 1 463 ? 31.469 -27.266 3.357 1 78.69 463 SER B CA 1
ATOM 8077 C C . SER B 1 463 ? 31.531 -28.234 4.535 1 78.69 463 SER B C 1
ATOM 8079 O O . SER B 1 463 ? 32.438 -28.156 5.352 1 78.69 463 SER B O 1
ATOM 8081 N N . THR B 1 464 ? 30.469 -29.047 4.602 1 76.56 464 THR B N 1
ATOM 8082 C CA . THR B 1 464 ? 30.406 -29.906 5.773 1 76.56 464 THR B CA 1
ATOM 8083 C C . THR B 1 464 ? 30.594 -31.375 5.379 1 76.56 464 THR B C 1
ATOM 8085 O O . THR B 1 464 ? 30.266 -31.766 4.258 1 76.56 464 THR B O 1
ATOM 8088 N N . SER B 1 465 ? 31.562 -32.094 5.824 1 68.81 465 SER B N 1
ATOM 8089 C CA . SER B 1 465 ? 31.766 -33.531 5.586 1 68.81 465 SER B CA 1
ATOM 8090 C C . SER B 1 465 ? 30.609 -34.344 6.141 1 68.81 465 SER B C 1
ATOM 8092 O O . SER B 1 465 ? 30.719 -34.969 7.199 1 68.81 465 SER B O 1
ATOM 8094 N N . ILE B 1 466 ? 29.391 -34.094 5.562 1 68.56 466 ILE B N 1
ATOM 8095 C CA . ILE B 1 466 ? 28.219 -34.844 6.043 1 68.56 466 ILE B CA 1
ATOM 8096 C C . ILE B 1 466 ? 28.156 -36.188 5.363 1 68.56 466 ILE B C 1
ATOM 8098 O O . ILE B 1 466 ? 28.453 -36.312 4.172 1 68.56 466 ILE B O 1
ATOM 8102 N N . GLN B 1 467 ? 27.938 -37.219 6.137 1 66.75 467 GLN B N 1
ATOM 8103 C CA . GLN B 1 467 ? 27.781 -38.562 5.598 1 66.75 467 GLN B CA 1
ATOM 8104 C C . GLN B 1 467 ? 26.641 -38.625 4.586 1 66.75 467 GLN B C 1
ATOM 8106 O O . GLN B 1 467 ? 25.516 -38.219 4.883 1 66.75 467 GLN B O 1
ATOM 8111 N N . GLY B 1 468 ? 26.844 -39.156 3.398 1 66 468 GLY B N 1
ATOM 8112 C CA . GLY B 1 468 ? 25.844 -39.25 2.352 1 66 468 GLY B CA 1
ATOM 8113 C C . GLY B 1 468 ? 25.656 -37.969 1.581 1 66 468 GLY B C 1
ATOM 8114 O O . GLY B 1 468 ? 24.719 -37.844 0.784 1 66 468 GLY B O 1
ATOM 8115 N N . GLY B 1 469 ? 26.5 -37.125 1.858 1 74.88 469 GLY B N 1
ATOM 8116 C CA . GLY B 1 469 ? 26.438 -35.781 1.279 1 74.88 469 GLY B CA 1
ATOM 8117 C C . GLY B 1 469 ? 26.609 -35.781 -0.227 1 74.88 469 GLY B C 1
ATOM 8118 O O . GLY B 1 469 ? 26.078 -34.906 -0.919 1 74.88 469 GLY B O 1
ATOM 8119 N N . GLU B 1 470 ? 27.203 -36.844 -0.679 1 77.5 470 GLU B N 1
ATOM 8120 C CA . GLU B 1 470 ? 27.484 -36.875 -2.111 1 77.5 470 GLU B CA 1
ATOM 8121 C C . GLU B 1 470 ? 26.203 -37.125 -2.912 1 77.5 470 GLU B C 1
ATOM 8123 O O . GLU B 1 470 ? 26.031 -36.562 -3.996 1 77.5 470 GLU B O 1
ATOM 8128 N N . ASN B 1 471 ? 25.344 -38.031 -2.424 1 76.19 471 ASN B N 1
ATOM 8129 C CA . ASN B 1 471 ? 24.078 -38.281 -3.105 1 76.19 471 ASN B CA 1
ATOM 8130 C C . ASN B 1 471 ? 23.188 -37.031 -3.115 1 76.19 471 ASN B C 1
ATOM 8132 O O . ASN B 1 471 ? 22.562 -36.719 -4.125 1 76.19 471 ASN B O 1
ATOM 8136 N N . VAL B 1 472 ? 23.234 -36.406 -1.994 1 78.75 472 VAL B N 1
ATOM 8137 C CA . VAL B 1 472 ? 22.422 -35.188 -1.88 1 78.75 472 VAL B CA 1
ATOM 8138 C C . VAL B 1 472 ? 22.969 -34.125 -2.834 1 78.75 472 VAL B C 1
ATOM 8140 O O . VAL B 1 472 ? 22.188 -33.406 -3.461 1 78.75 472 VAL B O 1
ATOM 8143 N N . LEU B 1 473 ? 24.203 -34.156 -2.967 1 83.5 473 LEU B N 1
ATOM 8144 C CA . LEU B 1 473 ? 24.859 -33.188 -3.846 1 83.5 473 LEU B CA 1
ATOM 8145 C C . LEU B 1 473 ? 24.484 -33.438 -5.305 1 83.5 473 LEU B C 1
ATOM 8147 O O . LEU B 1 473 ? 24.188 -32.5 -6.047 1 83.5 473 LEU B O 1
ATOM 8151 N N . SER B 1 474 ? 24.5 -34.719 -5.668 1 81.56 474 SER B N 1
ATOM 8152 C CA . SER B 1 474 ? 24.203 -35.062 -7.051 1 81.56 474 SER B CA 1
ATOM 8153 C C . SER B 1 474 ? 22.75 -34.688 -7.406 1 81.56 474 SER B C 1
ATOM 8155 O O . SER B 1 474 ? 22.5 -34.125 -8.461 1 81.56 474 SER B O 1
ATOM 8157 N N . VAL B 1 475 ? 21.859 -35.031 -6.543 1 80.25 475 VAL B N 1
ATOM 8158 C CA . VAL B 1 475 ? 20.453 -34.781 -6.777 1 80.25 475 VAL B CA 1
ATOM 8159 C C . VAL B 1 475 ? 20.188 -33.281 -6.785 1 80.25 475 VAL B C 1
ATOM 8161 O O . VAL B 1 475 ? 19.391 -32.781 -7.586 1 80.25 475 VAL B O 1
ATOM 8164 N N . ALA B 1 476 ? 20.859 -32.594 -5.898 1 87.19 476 ALA B N 1
ATOM 8165 C CA . ALA B 1 476 ? 20.688 -31.141 -5.812 1 87.19 476 ALA B CA 1
ATOM 8166 C C . ALA B 1 476 ? 21.203 -30.453 -7.074 1 87.19 476 ALA B C 1
ATOM 8168 O O . ALA B 1 476 ? 20.594 -29.484 -7.555 1 87.19 476 ALA B O 1
ATOM 8169 N N . LEU B 1 477 ? 22.266 -30.922 -7.605 1 86.56 477 LEU B N 1
ATOM 8170 C CA . LEU B 1 477 ? 22.844 -30.344 -8.82 1 86.56 477 LEU B CA 1
ATOM 8171 C C . LEU B 1 477 ? 21.938 -30.594 -10.016 1 86.56 477 LEU B C 1
ATOM 8173 O O . LEU B 1 477 ? 21.734 -29.719 -10.859 1 86.56 477 LEU B O 1
ATOM 8177 N N . GLN B 1 478 ? 21.328 -31.766 -10.07 1 85 478 GLN B N 1
ATOM 8178 C CA . GLN B 1 478 ? 20.391 -32.094 -11.141 1 85 478 GLN B CA 1
ATOM 8179 C C . GLN B 1 478 ? 19.141 -31.219 -11.039 1 85 478 GLN B C 1
ATOM 8181 O O . GLN B 1 478 ? 18.609 -30.75 -12.047 1 85 478 GLN B O 1
ATOM 8186 N N . GLY B 1 479 ? 18.719 -31.156 -9.836 1 89 479 GLY B N 1
ATOM 8187 C CA . GLY B 1 479 ? 17.547 -30.312 -9.617 1 89 479 GLY B CA 1
ATOM 8188 C C . GLY B 1 479 ? 17.797 -28.859 -9.992 1 89 479 GLY B C 1
ATOM 8189 O O . GLY B 1 479 ? 16.922 -28.219 -10.578 1 89 479 GLY B O 1
ATOM 8190 N N . LEU B 1 480 ? 18.938 -28.359 -9.641 1 90.94 480 LEU B N 1
ATOM 8191 C CA . LEU B 1 480 ? 19.281 -26.984 -9.969 1 90.94 480 LEU B CA 1
ATOM 8192 C C . LEU B 1 480 ? 19.328 -26.766 -11.477 1 90.94 480 LEU B C 1
ATOM 8194 O O . LEU B 1 480 ? 18.812 -25.766 -11.984 1 90.94 480 LEU B O 1
ATOM 8198 N N . CYS B 1 481 ? 19.828 -27.688 -12.156 1 89.69 481 CYS B N 1
ATOM 8199 C CA . CYS B 1 481 ? 19.859 -27.625 -13.617 1 89.69 481 CYS B CA 1
ATOM 8200 C C . CYS B 1 481 ? 18.453 -27.609 -14.195 1 89.69 481 CYS B C 1
ATOM 8202 O O . CYS B 1 481 ? 18.141 -26.781 -15.055 1 89.69 481 CYS B O 1
ATOM 8204 N N . ALA B 1 482 ? 17.672 -28.531 -13.688 1 89.5 482 ALA B N 1
ATOM 8205 C CA . ALA B 1 482 ? 16.297 -28.609 -14.164 1 89.5 482 ALA B CA 1
ATOM 8206 C C . ALA B 1 482 ? 15.555 -27.297 -13.891 1 89.5 482 ALA B C 1
ATOM 8208 O O . ALA B 1 482 ? 14.758 -26.844 -14.719 1 89.5 482 ALA B O 1
ATOM 8209 N N . SER B 1 483 ? 15.781 -26.75 -12.758 1 93 483 SER B N 1
ATOM 8210 C CA . SER B 1 483 ? 15.117 -25.484 -12.406 1 93 483 SER B CA 1
ATOM 8211 C C . SER B 1 483 ? 15.469 -24.391 -13.391 1 93 483 SER B C 1
ATOM 8213 O O . SER B 1 483 ? 14.594 -23.656 -13.859 1 93 483 SER B O 1
ATOM 8215 N N . ILE B 1 484 ? 16.703 -24.281 -13.758 1 91.56 484 ILE B N 1
ATOM 8216 C CA . ILE B 1 484 ? 17.188 -23.234 -14.656 1 91.56 484 ILE B CA 1
ATOM 8217 C C . ILE B 1 484 ? 16.609 -23.469 -16.047 1 91.56 484 ILE B C 1
ATOM 8219 O O . ILE B 1 484 ? 16.172 -22.516 -16.703 1 91.56 484 ILE B O 1
ATOM 8223 N N . LEU B 1 485 ? 16.516 -24.688 -16.469 1 90.12 485 LEU B N 1
ATOM 8224 C CA . LEU B 1 485 ? 16 -24.984 -17.797 1 90.12 485 LEU B CA 1
ATOM 8225 C C . LEU B 1 485 ? 14.508 -24.672 -17.906 1 90.12 485 LEU B C 1
ATOM 8227 O O . LEU B 1 485 ? 14.055 -24.109 -18.906 1 90.12 485 LEU B O 1
ATOM 8231 N N . VAL B 1 486 ? 13.805 -25.062 -16.859 1 92.81 486 VAL B N 1
ATOM 8232 C CA . VAL B 1 486 ? 12.375 -24.781 -16.859 1 92.81 486 VAL B CA 1
ATOM 8233 C C . VAL B 1 486 ? 12.148 -23.266 -16.828 1 92.81 486 VAL B C 1
ATOM 8235 O O . VAL B 1 486 ? 11.242 -22.75 -17.484 1 92.81 486 VAL B O 1
ATOM 8238 N N . LEU B 1 487 ? 12.938 -22.562 -16.062 1 94.12 487 LEU B N 1
ATOM 8239 C CA . LEU B 1 487 ? 12.828 -21.109 -15.977 1 94.12 487 LEU B CA 1
ATOM 8240 C C . LEU B 1 487 ? 13.102 -20.469 -17.344 1 94.12 487 LEU B C 1
ATOM 8242 O O . LEU B 1 487 ? 12.406 -19.531 -17.734 1 94.12 487 LEU B O 1
ATOM 8246 N N . ARG B 1 488 ? 14.039 -20.953 -18.078 1 91.62 488 ARG B N 1
ATOM 8247 C CA . ARG B 1 488 ? 14.336 -20.438 -19.406 1 91.62 488 ARG B CA 1
ATOM 8248 C C . ARG B 1 488 ? 13.172 -20.688 -20.359 1 91.62 488 ARG B C 1
ATOM 8250 O O . ARG B 1 488 ? 12.875 -19.844 -21.203 1 91.62 488 ARG B O 1
ATOM 8257 N N . LYS B 1 489 ? 12.594 -21.812 -20.203 1 91.12 489 LYS B N 1
ATOM 8258 C CA . LYS B 1 489 ? 11.438 -22.094 -21.031 1 91.12 489 LYS B CA 1
ATOM 8259 C C . LYS B 1 489 ? 10.281 -21.141 -20.719 1 91.12 489 LYS B C 1
ATOM 8261 O O . LYS B 1 489 ? 9.602 -20.672 -21.625 1 91.12 489 LYS B O 1
ATOM 8266 N N . LEU B 1 490 ? 10.078 -20.938 -19.469 1 91.56 490 LEU B N 1
ATOM 8267 C CA . LEU B 1 490 ? 9.055 -19.984 -19.062 1 91.56 490 LEU B CA 1
ATOM 8268 C C . LEU B 1 490 ? 9.406 -18.578 -19.562 1 91.56 490 LEU B C 1
ATOM 8270 O O . LEU B 1 490 ? 8.523 -17.766 -19.828 1 91.56 490 LEU B O 1
ATOM 8274 N N . GLY B 1 491 ? 10.703 -18.297 -19.672 1 88.94 491 GLY B N 1
ATOM 8275 C CA . GLY B 1 491 ? 11.211 -17 -20.062 1 88.94 491 GLY B CA 1
ATOM 8276 C C . GLY B 1 491 ? 10.938 -16.641 -21.516 1 88.94 491 GLY B C 1
ATOM 8277 O O . GLY B 1 491 ? 11 -15.477 -21.891 1 88.94 491 GLY B O 1
ATOM 8278 N N . THR B 1 492 ? 10.555 -17.609 -22.25 1 83.38 492 THR B N 1
ATOM 8279 C CA . THR B 1 492 ? 10.258 -17.359 -23.656 1 83.38 492 THR B CA 1
ATOM 8280 C C . THR B 1 492 ? 9.039 -16.438 -23.797 1 83.38 492 THR B C 1
ATOM 8282 O O . THR B 1 492 ? 9 -15.578 -24.672 1 83.38 492 THR B O 1
ATOM 8285 N N . ARG B 1 493 ? 8.086 -16.625 -22.953 1 81.38 493 ARG B N 1
ATOM 8286 C CA . ARG B 1 493 ? 6.879 -15.812 -23 1 81.38 493 ARG B CA 1
ATOM 8287 C C . ARG B 1 493 ? 6.848 -14.805 -21.859 1 81.38 493 ARG B C 1
ATOM 8289 O O . ARG B 1 493 ? 6.172 -13.773 -21.969 1 81.38 493 ARG B O 1
ATOM 8296 N N . ARG B 1 494 ? 7.594 -15.18 -20.891 1 89.06 494 ARG B N 1
ATOM 8297 C CA . ARG B 1 494 ? 7.637 -14.328 -19.703 1 89.06 494 ARG B CA 1
ATOM 8298 C C . ARG B 1 494 ? 9.078 -13.984 -19.328 1 89.06 494 ARG B C 1
ATOM 8300 O O . ARG B 1 494 ? 9.727 -14.75 -18.609 1 89.06 494 ARG B O 1
ATOM 8307 N N . PRO B 1 495 ? 9.461 -12.836 -19.625 1 85.44 495 PRO B N 1
ATOM 8308 C CA . PRO B 1 495 ? 10.859 -12.445 -19.422 1 85.44 495 PRO B CA 1
ATOM 8309 C C . PRO B 1 495 ? 11.32 -12.625 -17.984 1 85.44 495 PRO B C 1
ATOM 8311 O O . PRO B 1 495 ? 12.516 -12.781 -17.734 1 85.44 495 PRO B O 1
ATOM 8314 N N . ALA B 1 496 ? 10.43 -12.609 -17.016 1 89.19 496 ALA B N 1
ATOM 8315 C CA . ALA B 1 496 ? 10.797 -12.828 -15.625 1 89.19 496 ALA B CA 1
ATOM 8316 C C . ALA B 1 496 ? 11.477 -14.188 -15.438 1 89.19 496 ALA B C 1
ATOM 8318 O O . ALA B 1 496 ? 12.336 -14.344 -14.57 1 89.19 496 ALA B O 1
ATOM 8319 N N . GLY B 1 497 ? 11.062 -15.133 -16.281 1 92.25 497 GLY B N 1
ATOM 8320 C CA . GLY B 1 497 ? 11.688 -16.438 -16.219 1 92.25 497 GLY B CA 1
ATOM 8321 C C . GLY B 1 497 ? 13.156 -16.422 -16.594 1 92.25 497 GLY B C 1
ATOM 8322 O O . GLY B 1 497 ? 13.984 -17.031 -15.914 1 92.25 497 GLY B O 1
ATOM 8323 N N . ASN B 1 498 ? 13.461 -15.688 -17.594 1 88.31 498 ASN B N 1
ATOM 8324 C CA . ASN B 1 498 ? 14.852 -15.562 -18.016 1 88.31 498 ASN B CA 1
ATOM 8325 C C . ASN B 1 498 ? 15.695 -14.82 -16.984 1 88.31 498 ASN B C 1
ATOM 8327 O O . ASN B 1 498 ? 16.844 -15.188 -16.719 1 88.31 498 ASN B O 1
ATOM 8331 N N . ARG B 1 499 ? 15.109 -13.859 -16.484 1 88.06 499 ARG B N 1
ATOM 8332 C CA . ARG B 1 499 ? 15.82 -13.109 -15.461 1 88.06 499 ARG B CA 1
ATOM 8333 C C . ARG B 1 499 ? 16.125 -13.984 -14.25 1 88.06 499 ARG B C 1
ATOM 8335 O O . ARG B 1 499 ? 17.219 -13.914 -13.68 1 88.06 499 ARG B O 1
ATOM 8342 N N . ALA B 1 500 ? 15.164 -14.727 -13.852 1 90.56 500 ALA B N 1
ATOM 8343 C CA . ALA B 1 500 ? 15.344 -15.617 -12.711 1 90.56 500 ALA B CA 1
ATOM 8344 C C . ALA B 1 500 ? 16.391 -16.672 -13 1 90.56 500 ALA B C 1
ATOM 8346 O O . ALA B 1 500 ? 17.203 -17.016 -12.133 1 90.56 500 ALA B O 1
ATOM 8347 N N . ALA B 1 501 ? 16.391 -17.172 -14.203 1 91.75 501 ALA B N 1
ATOM 8348 C CA . ALA B 1 501 ? 17.391 -18.156 -14.602 1 91.75 501 ALA B CA 1
ATOM 8349 C C . ALA B 1 501 ? 18.797 -17.562 -14.539 1 91.75 501 ALA B C 1
ATOM 8351 O O . ALA B 1 501 ? 19.719 -18.203 -14.031 1 91.75 501 ALA B O 1
ATOM 8352 N N . GLU B 1 502 ? 18.875 -16.391 -14.984 1 85.81 502 GLU B N 1
ATOM 8353 C CA . GLU B 1 502 ? 20.172 -15.727 -14.977 1 85.81 502 GLU B CA 1
ATOM 8354 C C . GLU B 1 502 ? 20.641 -15.445 -13.547 1 85.81 502 GLU B C 1
ATOM 8356 O O . GLU B 1 502 ? 21.844 -15.5 -13.258 1 85.81 502 GLU B O 1
ATOM 8361 N N . LEU B 1 503 ? 19.75 -15.117 -12.773 1 86 503 LEU B N 1
ATOM 8362 C CA . LEU B 1 503 ? 20.078 -14.875 -11.375 1 86 503 LEU B CA 1
ATOM 8363 C C . LEU B 1 503 ? 20.641 -16.141 -10.727 1 86 503 LEU B C 1
ATOM 8365 O O . LEU B 1 503 ? 21.625 -16.078 -9.984 1 86 503 LEU B O 1
ATOM 8369 N N . LEU B 1 504 ? 20.016 -17.234 -10.969 1 89.88 504 LEU B N 1
ATOM 8370 C CA . LEU B 1 504 ? 20.484 -18.484 -10.398 1 89.88 504 LEU B CA 1
ATOM 8371 C C . LEU B 1 504 ? 21.844 -18.875 -10.969 1 89.88 504 LEU B C 1
ATOM 8373 O O . LEU B 1 504 ? 22.703 -19.391 -10.25 1 89.88 504 LEU B O 1
ATOM 8377 N N . LEU B 1 505 ? 22.016 -18.531 -12.203 1 86.44 505 LEU B N 1
ATOM 8378 C CA . LEU B 1 505 ? 23.297 -18.828 -12.836 1 86.44 505 LEU B CA 1
ATOM 8379 C C . LEU B 1 505 ? 24.406 -17.953 -12.266 1 86.44 505 LEU B C 1
ATOM 8381 O O . LEU B 1 505 ? 25.5 -18.438 -11.977 1 86.44 505 LEU B O 1
ATOM 8385 N N . GLU B 1 506 ? 24.078 -16.734 -12.117 1 81.44 506 GLU B N 1
ATOM 8386 C CA . GLU B 1 506 ? 25.062 -15.82 -11.555 1 81.44 506 GLU B CA 1
ATOM 8387 C C . GLU B 1 506 ? 25.406 -16.188 -10.117 1 81.44 506 GLU B C 1
ATOM 8389 O O . GLU B 1 506 ? 26.562 -16.109 -9.703 1 81.44 506 GLU B O 1
ATOM 8394 N N . PHE B 1 507 ? 24.438 -16.547 -9.453 1 84.75 507 PHE B N 1
ATOM 8395 C CA . PHE B 1 507 ? 24.656 -16.953 -8.07 1 84.75 507 PHE B CA 1
ATOM 8396 C C . PHE B 1 507 ? 25.5 -18.219 -8.016 1 84.75 507 PHE B C 1
ATOM 8398 O O . PHE B 1 507 ? 26.375 -18.359 -7.156 1 84.75 507 PHE B O 1
ATOM 8405 N N . SER B 1 508 ? 25.188 -19.125 -8.859 1 85.06 508 SER B N 1
ATOM 8406 C CA . SER B 1 508 ? 25.953 -20.375 -8.906 1 85.06 508 SER B CA 1
ATOM 8407 C C . SER B 1 508 ? 27.406 -20.094 -9.281 1 85.06 508 SER B C 1
ATOM 8409 O O . SER B 1 508 ? 28.312 -20.703 -8.719 1 85.06 508 SER B O 1
ATOM 8411 N N . ARG B 1 509 ? 27.562 -19.188 -10.148 1 80.81 509 ARG B N 1
ATOM 8412 C CA . ARG B 1 509 ? 28.906 -18.828 -10.555 1 80.81 509 ARG B CA 1
ATOM 8413 C C . ARG B 1 509 ? 29.656 -18.156 -9.406 1 80.81 509 ARG B C 1
ATOM 8415 O O . ARG B 1 509 ? 30.828 -18.469 -9.172 1 80.81 509 ARG B O 1
ATOM 8422 N N . ALA B 1 510 ? 28.984 -17.328 -8.773 1 78.19 510 ALA B N 1
ATOM 8423 C CA . ALA B 1 510 ? 29.609 -16.625 -7.648 1 78.19 510 ALA B CA 1
ATOM 8424 C C . ALA B 1 510 ? 30.016 -17.609 -6.551 1 78.19 510 ALA B C 1
ATOM 8426 O O . ALA B 1 510 ? 31.016 -17.391 -5.863 1 78.19 510 ALA B O 1
ATOM 8427 N N . CYS B 1 511 ? 29.219 -18.641 -6.426 1 81.94 511 CYS B N 1
ATOM 8428 C CA . CYS B 1 511 ? 29.5 -19.625 -5.387 1 81.94 511 CYS B CA 1
ATOM 8429 C C . CYS B 1 511 ? 30.375 -20.766 -5.926 1 81.94 511 CYS B C 1
ATOM 8431 O O . CYS B 1 511 ? 30.594 -21.75 -5.238 1 81.94 511 CYS B O 1
ATOM 8433 N N . ARG B 1 512 ? 30.844 -20.656 -7.168 1 83.94 512 ARG B N 1
ATOM 8434 C CA . ARG B 1 512 ? 31.734 -21.609 -7.812 1 83.94 512 ARG B CA 1
ATOM 8435 C C . ARG B 1 512 ? 31.078 -23 -7.898 1 83.94 512 ARG B C 1
ATOM 8437 O O . ARG B 1 512 ? 31.703 -24 -7.555 1 83.94 512 ARG B O 1
ATOM 8444 N N . ILE B 1 513 ? 29.812 -22.969 -8.227 1 86.19 513 ILE B N 1
ATOM 8445 C CA . ILE B 1 513 ? 29.078 -24.203 -8.445 1 86.19 513 ILE B CA 1
ATOM 8446 C C . ILE B 1 513 ? 28.984 -24.5 -9.945 1 86.19 513 ILE B C 1
ATOM 8448 O O . ILE B 1 513 ? 28.438 -23.703 -10.711 1 86.19 513 ILE B O 1
ATOM 8452 N N . THR B 1 514 ? 29.562 -25.562 -10.312 1 85.38 514 THR B N 1
ATOM 8453 C CA . THR B 1 514 ? 29.453 -26 -11.703 1 85.38 514 THR B CA 1
ATOM 8454 C C . THR B 1 514 ? 28.188 -26.828 -11.898 1 85.38 514 THR B C 1
ATOM 8456 O O . THR B 1 514 ? 27.984 -27.844 -11.211 1 85.38 514 THR B O 1
ATOM 8459 N N . ILE B 1 515 ? 27.344 -26.469 -12.742 1 86.25 515 ILE B N 1
ATOM 8460 C CA . ILE B 1 515 ? 26.062 -27.156 -12.969 1 86.25 515 ILE B CA 1
ATOM 8461 C C . ILE B 1 515 ? 26.188 -28.047 -14.203 1 86.25 515 ILE B C 1
ATOM 8463 O O . ILE B 1 515 ? 26.219 -27.547 -15.336 1 86.25 515 ILE B O 1
ATOM 8467 N N . PRO B 1 516 ? 26.078 -29.234 -14.008 1 78.12 516 PRO B N 1
ATOM 8468 C CA . PRO B 1 516 ? 26.188 -30.141 -15.164 1 78.12 516 PRO B CA 1
ATOM 8469 C C . PRO B 1 516 ? 24.953 -30.047 -16.078 1 78.12 516 PRO B C 1
ATOM 8471 O O . PRO B 1 516 ? 23.828 -29.891 -15.594 1 78.12 516 PRO B O 1
ATOM 8474 N N . GLY B 1 517 ? 25.125 -30.172 -17.438 1 70.12 517 GLY B N 1
ATOM 8475 C CA . GLY B 1 517 ? 24.016 -30.266 -18.375 1 70.12 517 GLY B CA 1
ATOM 8476 C C . GLY B 1 517 ? 23.609 -28.922 -18.969 1 70.12 517 GLY B C 1
ATOM 8477 O O . GLY B 1 517 ? 22.812 -28.859 -19.891 1 70.12 517 GLY B O 1
ATOM 8478 N N . LEU B 1 518 ? 23.969 -27.828 -18.219 1 73.38 518 LEU B N 1
ATOM 8479 C CA . LEU B 1 518 ? 23.641 -26.531 -18.797 1 73.38 518 LEU B CA 1
ATOM 8480 C C . LEU B 1 518 ? 24.531 -26.219 -20 1 73.38 518 LEU B C 1
ATOM 8482 O O . LEU B 1 518 ? 25.734 -26.5 -19.969 1 73.38 518 LEU B O 1
ATOM 8486 N N . PRO B 1 519 ? 23.875 -26.109 -21.25 1 53 519 PRO B N 1
ATOM 8487 C CA . PRO B 1 519 ? 24.719 -25.781 -22.406 1 53 519 PRO B CA 1
ATOM 8488 C C . PRO B 1 519 ? 25.734 -24.688 -22.078 1 53 519 PRO B C 1
ATOM 8490 O O . PRO B 1 519 ? 25.422 -23.75 -21.344 1 53 519 PRO B O 1
ATOM 8493 N N . GLU B 1 520 ? 26.859 -25.016 -22.125 1 46.72 520 GLU B N 1
ATOM 8494 C CA . GLU B 1 520 ? 27.938 -24.062 -21.906 1 46.72 520 GLU B CA 1
ATOM 8495 C C . GLU B 1 520 ? 27.625 -22.719 -22.562 1 46.72 520 GLU B C 1
ATOM 8497 O O . GLU B 1 520 ? 26.953 -22.672 -23.594 1 46.72 520 GLU B O 1
ATOM 8502 N N . ASN B 1 521 ? 27.875 -21.562 -22.047 1 40.66 521 ASN B N 1
ATOM 8503 C CA . ASN B 1 521 ? 27.609 -20.188 -22.406 1 40.66 521 ASN B CA 1
ATOM 8504 C C . ASN B 1 521 ? 27.844 -19.938 -23.906 1 40.66 521 ASN B C 1
ATOM 8506 O O . ASN B 1 521 ? 28.969 -20.078 -24.375 1 40.66 521 ASN B O 1
ATOM 8510 N N . GLU B 1 522 ? 27 -20.188 -24.984 1 35.56 522 GLU B N 1
ATOM 8511 C CA . GLU B 1 522 ? 27.016 -19.125 -26 1 35.56 522 GLU B CA 1
ATOM 8512 C C . GLU B 1 522 ? 27.266 -17.766 -25.375 1 35.56 522 GLU B C 1
ATOM 8514 O O . GLU B 1 522 ? 26.844 -17.5 -24.25 1 35.56 522 GLU B O 1
ATOM 8519 N N . PRO B 1 523 ? 28.25 -16.984 -25.828 1 34.38 523 PRO B N 1
ATOM 8520 C CA . PRO B 1 523 ? 28.391 -15.609 -25.344 1 34.38 523 PRO B CA 1
ATOM 8521 C C . PRO B 1 523 ? 27.047 -14.898 -25.172 1 34.38 523 PRO B C 1
ATOM 8523 O O . PRO B 1 523 ? 26.281 -14.781 -26.141 1 34.38 523 PRO B O 1
ATOM 8526 N N . GLY B 1 524 ? 26.297 -15.266 -24.234 1 32.34 524 GLY B N 1
ATOM 8527 C CA . GLY B 1 524 ? 25.047 -14.555 -24.047 1 32.34 524 GLY B CA 1
ATOM 8528 C C . GLY B 1 524 ? 25.078 -13.133 -24.578 1 32.34 524 GLY B C 1
ATOM 8529 O O . GLY B 1 524 ? 26.125 -12.484 -24.562 1 32.34 524 GLY B O 1
ATOM 8530 N N . ALA B 1 525 ? 24.406 -12.922 -25.703 1 30.94 525 ALA B N 1
ATOM 8531 C CA . ALA B 1 525 ? 24.25 -11.523 -26.094 1 30.94 525 ALA B CA 1
ATOM 8532 C C . ALA B 1 525 ? 24.312 -10.602 -24.875 1 30.94 525 ALA B C 1
ATOM 8534 O O . ALA B 1 525 ? 23.953 -11 -23.766 1 30.94 525 ALA B O 1
ATOM 8535 N N . PRO B 1 526 ? 25.234 -9.586 -24.875 1 30.66 526 PRO B N 1
ATOM 8536 C CA . PRO B 1 526 ? 25.328 -8.633 -23.766 1 30.66 526 PRO B CA 1
ATOM 8537 C C . PRO B 1 526 ? 23.969 -8.375 -23.094 1 30.66 526 PRO B C 1
ATOM 8539 O O . PRO B 1 526 ? 22.969 -8.203 -23.781 1 30.66 526 PRO B O 1
ATOM 8542 N N . PRO B 1 527 ? 23.703 -9.094 -22.047 1 31.53 527 PRO B N 1
ATOM 8543 C CA . PRO B 1 527 ? 22.422 -8.812 -21.406 1 31.53 527 PRO B CA 1
ATOM 8544 C C . PRO B 1 527 ? 21.969 -7.367 -21.594 1 31.53 527 PRO B C 1
ATOM 8546 O O . PRO B 1 527 ? 22.766 -6.445 -21.5 1 31.53 527 PRO B O 1
ATOM 8549 N N . GLY B 1 528 ? 21.266 -7.145 -22.562 1 29.02 528 GLY B N 1
ATOM 8550 C CA . GLY B 1 528 ? 20.703 -5.805 -22.484 1 29.02 528 GLY B CA 1
ATOM 8551 C C . GLY B 1 528 ? 20.531 -5.301 -21.062 1 29.02 528 GLY B C 1
ATOM 8552 O O . GLY B 1 528 ? 20.344 -6.094 -20.141 1 29.02 528 GLY B O 1
ATOM 8553 N N . THR B 1 529 ? 21.359 -4.301 -20.688 1 28.58 529 THR B N 1
ATOM 8554 C CA . THR B 1 529 ? 21.484 -3.629 -19.391 1 28.58 529 THR B CA 1
ATOM 8555 C C . THR B 1 529 ? 20.141 -3.588 -18.672 1 28.58 529 THR B C 1
ATOM 8557 O O . THR B 1 529 ? 19.312 -2.713 -18.938 1 28.58 529 THR B O 1
ATOM 8560 N N . VAL B 1 530 ? 19.469 -4.684 -18.766 1 28.36 530 VAL B N 1
ATOM 8561 C CA . VAL B 1 530 ? 18.328 -4.477 -17.891 1 28.36 530 VAL B CA 1
ATOM 8562 C C . VAL B 1 530 ? 18.812 -4.203 -16.469 1 28.36 530 VAL B C 1
ATOM 8564 O O . VAL B 1 530 ? 19.453 -5.055 -15.852 1 28.36 530 VAL B O 1
ATOM 8567 N N . GLU B 1 531 ? 19.266 -3.037 -16.203 1 28.03 531 GLU B N 1
ATOM 8568 C CA . GLU B 1 531 ? 19.625 -2.51 -14.883 1 28.03 531 GLU B CA 1
ATOM 8569 C C . GLU B 1 531 ? 18.609 -2.93 -13.828 1 28.03 531 GLU B C 1
ATOM 8571 O O . GLU B 1 531 ? 17.484 -2.426 -13.812 1 28.03 531 GLU B O 1
ATOM 8576 N N . VAL B 1 532 ? 18.641 -4.191 -13.641 1 27.58 532 VAL B N 1
ATOM 8577 C CA . VAL B 1 532 ? 17.797 -4.551 -12.508 1 27.58 532 VAL B CA 1
ATOM 8578 C C . VAL B 1 532 ? 18.359 -3.922 -11.227 1 27.58 532 VAL B C 1
ATOM 8580 O O . VAL B 1 532 ? 19.469 -4.242 -10.805 1 27.58 532 VAL B O 1
ATOM 8583 N N . PRO B 1 533 ? 17.922 -2.865 -10.891 1 27.91 533 PRO B N 1
ATOM 8584 C CA . PRO B 1 533 ? 18.516 -2.129 -9.766 1 27.91 533 PRO B CA 1
ATOM 8585 C C . PRO B 1 533 ? 18.844 -3.027 -8.578 1 27.91 533 PRO B C 1
ATOM 8587 O O . PRO B 1 533 ? 19.594 -2.629 -7.691 1 27.91 533 PRO B O 1
ATOM 8590 N N . MET B 1 534 ? 18.219 -4.168 -8.531 1 28.31 534 MET B N 1
ATOM 8591 C CA . MET B 1 534 ? 18.531 -4.855 -7.277 1 28.31 534 MET B CA 1
ATOM 8592 C C . MET B 1 534 ? 19.938 -5.418 -7.289 1 28.31 534 MET B C 1
ATOM 8594 O O . MET B 1 534 ? 20.578 -5.531 -6.242 1 28.31 534 MET B O 1
ATOM 8598 N N . LEU B 1 535 ? 20.375 -6.375 -8.336 1 28.08 535 LEU B N 1
ATOM 8599 C CA . LEU B 1 535 ? 21.688 -7.012 -8.328 1 28.08 535 LEU B CA 1
ATOM 8600 C C . LEU B 1 535 ? 22.688 -6.188 -9.125 1 28.08 535 LEU B C 1
ATOM 8602 O O . LEU B 1 535 ? 22.5 -5.961 -10.32 1 28.08 535 LEU B O 1
ATOM 8606 N N . ARG B 1 536 ? 23.266 -5.164 -8.641 1 26.78 536 ARG B N 1
ATOM 8607 C CA . ARG B 1 536 ? 24.438 -4.633 -9.328 1 26.78 536 ARG B CA 1
ATOM 8608 C C . ARG B 1 536 ? 25.375 -5.758 -9.75 1 26.78 536 ARG B C 1
ATOM 8610 O O . ARG B 1 536 ? 25.922 -6.473 -8.906 1 26.78 536 ARG B O 1
ATOM 8617 N N . ALA B 1 537 ? 25.188 -6.355 -10.922 1 26.91 537 ALA B N 1
ATOM 8618 C CA . ALA B 1 537 ? 26.062 -7.348 -11.539 1 26.91 537 ALA B CA 1
ATOM 8619 C C . ALA B 1 537 ? 27.516 -6.863 -11.555 1 26.91 537 ALA B C 1
ATOM 8621 O O . ALA B 1 537 ? 27.781 -5.707 -11.891 1 26.91 537 ALA B O 1
ATOM 8622 N N . LEU B 1 538 ? 28.469 -7.488 -10.727 1 24.41 538 LEU B N 1
ATOM 8623 C CA . LEU B 1 538 ? 29.891 -7.441 -11.047 1 24.41 538 LEU B CA 1
ATOM 8624 C C . LEU B 1 538 ? 30.125 -7.746 -12.516 1 24.41 538 LEU B C 1
ATOM 8626 O O . LEU B 1 538 ? 29.328 -8.438 -13.148 1 24.41 538 LEU B O 1
ATOM 8630 N N . PRO B 1 539 ? 31.047 -7.148 -13.164 1 22.67 539 PRO B N 1
ATOM 8631 C CA . PRO B 1 539 ? 31.344 -7.301 -14.594 1 22.67 539 PRO B CA 1
ATOM 8632 C C . PRO B 1 539 ? 31.547 -8.758 -15.008 1 22.67 539 PRO B C 1
ATOM 8634 O O . PRO B 1 539 ? 32.094 -9.547 -14.242 1 22.67 539 PRO B O 1
ATOM 8637 N N . ARG B 1 540 ? 30.797 -9.281 -15.992 1 24.94 540 ARG B N 1
ATOM 8638 C CA . ARG B 1 540 ?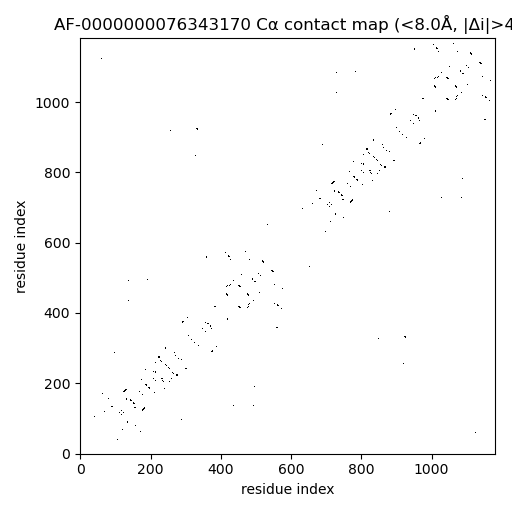 30.828 -10.578 -16.656 1 24.94 540 ARG B CA 1
ATOM 8639 C C . ARG B 1 540 ? 32.188 -10.867 -17.25 1 24.94 540 ARG B C 1
ATOM 8641 O O . ARG B 1 540 ? 32.688 -10.109 -18.078 1 24.94 540 ARG B O 1
ATOM 8648 N N . ARG B 1 541 ? 33.062 -11.633 -16.5 1 22.41 541 ARG B N 1
ATOM 8649 C CA . ARG B 1 541 ? 34.125 -12.18 -17.344 1 22.41 541 ARG B CA 1
ATOM 8650 C C . ARG B 1 541 ? 33.562 -13.031 -18.469 1 22.41 541 ARG B C 1
ATOM 8652 O O . ARG B 1 541 ? 32.469 -13.633 -18.312 1 22.41 541 ARG B O 1
ATOM 8659 N N . SER B 1 542 ? 34.031 -13.016 -19.703 1 21.78 542 SER B N 1
ATOM 8660 C CA . SER B 1 542 ? 33.75 -13.555 -21.031 1 21.78 542 SER B CA 1
ATOM 8661 C C . SER B 1 542 ? 33.75 -15.078 -21.016 1 21.78 542 SER B C 1
ATOM 8663 O O . SER B 1 542 ? 34.781 -15.711 -20.859 1 21.78 542 SER B O 1
ATOM 8665 N N . LEU B 1 543 ? 32.844 -15.75 -20.312 1 22.28 543 LEU B N 1
ATOM 8666 C CA . LEU B 1 543 ? 33.094 -17.188 -20.375 1 22.28 543 LEU B CA 1
ATOM 8667 C C . LEU B 1 543 ? 32.844 -17.719 -21.781 1 22.28 543 LEU B C 1
ATOM 8669 O O . LEU B 1 543 ? 32 -17.156 -22.516 1 22.28 543 LEU B O 1
ATOM 8673 N N . SER B 1 544 ? 33.594 -18.734 -22.281 1 18.95 544 SER B N 1
ATOM 8674 C CA . SER B 1 544 ? 33.812 -19.5 -23.516 1 18.95 544 SER B CA 1
ATOM 8675 C C . SER B 1 544 ? 32.594 -20.391 -23.828 1 18.95 544 SER B C 1
ATOM 8677 O O . SER B 1 544 ? 31.922 -20.875 -22.922 1 18.95 544 SER B O 1
ATOM 8679 N N . THR B 1 545 ? 32.031 -20.547 -25.062 1 22.27 545 THR B N 1
ATOM 8680 C CA . THR B 1 545 ? 30.906 -21 -25.891 1 22.27 545 THR B CA 1
ATOM 8681 C C . THR B 1 545 ? 30.844 -22.531 -25.922 1 22.27 545 THR B C 1
ATOM 8683 O O . THR B 1 545 ? 30.094 -23.109 -26.703 1 22.27 545 THR B O 1
ATOM 8686 N N . SER B 1 546 ? 31.141 -23.516 -25.016 1 22.27 546 SER B N 1
ATOM 8687 C CA . SER B 1 546 ? 31.109 -24.844 -25.609 1 22.27 546 SER B CA 1
ATOM 8688 C C . SER B 1 546 ? 29.688 -25.422 -25.594 1 22.27 546 SER B C 1
ATOM 8690 O O . SER B 1 546 ? 28.938 -25.203 -24.641 1 22.27 546 SER B O 1
ATOM 8692 N N . GLY B 1 547 ? 28.953 -26 -26.672 1 23.67 547 GLY B N 1
ATOM 8693 C CA . GLY B 1 547 ? 27.734 -26.531 -27.234 1 23.67 547 GLY B CA 1
ATOM 8694 C C . GLY B 1 547 ? 27.234 -27.781 -26.531 1 23.67 547 GLY B C 1
ATOM 8695 O O . GLY B 1 547 ? 26.562 -28.625 -27.141 1 23.67 547 GLY B O 1
ATOM 8696 N N . HIS B 1 548 ? 27.141 -28.109 -25.234 1 25.47 548 HIS B N 1
ATOM 8697 C CA . HIS B 1 548 ? 26.828 -29.5 -24.953 1 25.47 548 HIS B CA 1
ATOM 8698 C C . HIS B 1 548 ? 25.312 -29.75 -25 1 25.47 548 HIS B C 1
ATOM 8700 O O . HIS B 1 548 ? 24.531 -28.844 -24.781 1 25.47 548 HIS B O 1
ATOM 8706 N N . PRO B 1 549 ? 24.672 -31.094 -25.281 1 26.72 549 PRO B N 1
ATOM 8707 C CA . PRO B 1 549 ? 23.375 -31.656 -25.594 1 26.72 549 PRO B CA 1
ATOM 8708 C C . PRO B 1 549 ? 22.391 -31.562 -24.422 1 26.72 549 PRO B C 1
ATOM 8710 O O . PRO B 1 549 ? 22.812 -31.531 -23.266 1 26.72 549 PRO B O 1
ATOM 8713 N N . GLN B 1 550 ? 21.109 -31.188 -24.547 1 31.25 550 GLN B N 1
ATOM 8714 C CA . GLN B 1 550 ? 19.906 -30.875 -23.781 1 31.25 550 GLN B CA 1
ATOM 8715 C C . GLN B 1 550 ? 19.406 -32.125 -23.031 1 31.25 550 GLN B C 1
ATOM 8717 O O . GLN B 1 550 ? 18.922 -33.062 -23.656 1 31.25 550 GLN B O 1
ATOM 8722 N N . ALA B 1 551 ? 19.906 -32.594 -22 1 32.16 551 ALA B N 1
ATOM 8723 C CA . ALA B 1 551 ? 19.438 -33.812 -21.312 1 32.16 551 ALA B CA 1
ATOM 8724 C C . ALA B 1 551 ? 18.078 -33.562 -20.656 1 32.16 551 ALA B C 1
ATOM 8726 O O . ALA B 1 551 ? 17.938 -32.688 -19.812 1 32.16 551 ALA B O 1
ATOM 8727 N N . ASP B 1 552 ? 16.891 -33.906 -21.25 1 35.38 552 ASP B N 1
ATOM 8728 C CA . ASP B 1 552 ? 15.492 -33.969 -20.844 1 35.38 552 ASP B CA 1
ATOM 8729 C C . ASP B 1 552 ? 15.312 -34.781 -19.578 1 35.38 552 ASP B C 1
ATOM 8731 O O . ASP B 1 552 ? 15.945 -35.812 -19.422 1 35.38 552 ASP B O 1
ATOM 8735 N N . LEU B 1 553 ? 14.914 -34.25 -18.547 1 40.16 553 LEU B N 1
ATOM 8736 C CA . LEU B 1 553 ? 14.617 -35 -17.312 1 40.16 553 LEU B CA 1
ATOM 8737 C C . LEU B 1 553 ? 13.648 -36.156 -17.594 1 40.16 553 LEU B C 1
ATOM 8739 O O . LEU B 1 553 ? 12.578 -35.938 -18.156 1 40.16 553 LEU B O 1
ATOM 8743 N N . SER B 1 554 ? 14.156 -37.375 -17.578 1 45.5 554 SER B N 1
ATOM 8744 C CA . SER B 1 554 ? 13.344 -38.562 -17.812 1 45.5 554 SER B CA 1
ATOM 8745 C C . SER B 1 554 ? 12.25 -38.688 -16.75 1 45.5 554 SER B C 1
ATOM 8747 O O . SER B 1 554 ? 12.352 -38.125 -15.672 1 45.5 554 SER B O 1
ATOM 8749 N N . GLN B 1 555 ? 11.039 -39.188 -17.141 1 45.91 555 GLN B N 1
ATOM 8750 C CA . GLN B 1 555 ? 9.891 -39.469 -16.281 1 45.91 555 GLN B CA 1
ATOM 8751 C C . GLN B 1 555 ? 10.328 -40.219 -15.016 1 45.91 555 GLN B C 1
ATOM 8753 O O . GLN B 1 555 ? 9.797 -39.969 -13.93 1 45.91 555 GLN B O 1
ATOM 8758 N N . ASP B 1 556 ? 11.273 -41.094 -15.188 1 46.34 556 ASP B N 1
ATOM 8759 C CA . ASP B 1 556 ? 11.766 -41.906 -14.062 1 46.34 556 ASP B CA 1
ATOM 8760 C C . ASP B 1 556 ? 12.43 -41 -13.016 1 46.34 556 ASP B C 1
ATOM 8762 O O . ASP B 1 556 ? 12.234 -41.219 -11.812 1 46.34 556 ASP B O 1
ATOM 8766 N N . GLN B 1 557 ? 13.055 -40.094 -13.469 1 46.94 557 GLN B N 1
ATOM 8767 C CA . GLN B 1 557 ? 13.727 -39.188 -12.555 1 46.94 557 GLN B CA 1
ATOM 8768 C C . GLN B 1 557 ? 12.711 -38.312 -11.805 1 46.94 557 GLN B C 1
ATOM 8770 O O . GLN B 1 557 ? 12.859 -38.062 -10.602 1 46.94 557 GLN B O 1
ATOM 8775 N N . PHE B 1 558 ? 11.672 -38.031 -12.398 1 48.59 558 PHE B N 1
ATOM 8776 C CA . PHE B 1 558 ? 10.594 -37.25 -11.781 1 48.59 558 PHE B CA 1
ATOM 8777 C C . PHE B 1 558 ? 9.906 -38.094 -10.695 1 48.59 558 PHE B C 1
ATOM 8779 O O . PHE B 1 558 ? 9.625 -37.562 -9.609 1 48.59 558 PHE B O 1
ATOM 8786 N N . ASP B 1 559 ? 9.562 -39.25 -11.094 1 47.5 559 ASP B N 1
ATOM 8787 C CA . ASP B 1 559 ? 8.914 -40.125 -10.125 1 47.5 559 ASP B CA 1
ATOM 8788 C C . ASP B 1 559 ? 9.766 -40.281 -8.867 1 47.5 559 ASP B C 1
ATOM 8790 O O . ASP B 1 559 ? 9.227 -40.312 -7.754 1 47.5 559 ASP B O 1
ATOM 8794 N N . ALA B 1 560 ? 11.016 -40.281 -9.117 1 47.72 560 ALA B N 1
ATOM 8795 C CA . ALA B 1 560 ? 11.93 -40.375 -7.977 1 47.72 560 ALA B CA 1
ATOM 8796 C C . ALA B 1 560 ? 11.898 -39.094 -7.137 1 47.72 560 ALA B C 1
ATOM 8798 O O . ALA B 1 560 ? 11.852 -39.156 -5.906 1 47.72 560 ALA B O 1
ATOM 8799 N N . TRP B 1 561 ? 11.797 -38 -7.844 1 49.31 561 TRP B N 1
ATOM 8800 C CA . TRP B 1 561 ? 11.773 -36.719 -7.141 1 49.31 561 TRP B CA 1
ATOM 8801 C C . TRP B 1 561 ? 10.461 -36.531 -6.398 1 49.31 561 TRP B C 1
ATOM 8803 O O . TRP B 1 561 ? 10.445 -36.062 -5.258 1 49.31 561 TRP B O 1
ATOM 8813 N N . LEU B 1 562 ? 9.414 -36.844 -6.973 1 46.09 562 LEU B N 1
ATOM 8814 C CA . LEU B 1 562 ? 8.094 -36.781 -6.363 1 46.09 562 LEU B CA 1
ATOM 8815 C C . LEU B 1 562 ? 7.996 -37.719 -5.156 1 46.09 562 LEU B C 1
ATOM 8817 O O . LEU B 1 562 ? 7.387 -37.344 -4.145 1 46.09 562 LEU B O 1
ATOM 8821 N N . GLY B 1 563 ? 8.5 -38.969 -5.406 1 44.91 563 GLY B N 1
ATOM 8822 C CA . GLY B 1 563 ? 8.578 -39.875 -4.277 1 44.91 563 GLY B CA 1
ATOM 8823 C C . GLY B 1 563 ? 9.266 -39.281 -3.068 1 44.91 563 GLY B C 1
ATOM 8824 O O . GLY B 1 563 ? 8.797 -39.438 -1.939 1 44.91 563 GLY B O 1
ATOM 8825 N N . LEU B 1 564 ? 10.281 -38.562 -3.426 1 45.88 564 LEU B N 1
ATOM 8826 C CA . LEU B 1 564 ? 11.008 -37.875 -2.354 1 45.88 564 LEU B CA 1
ATOM 8827 C C . LEU B 1 564 ? 10.18 -36.75 -1.75 1 45.88 564 LEU B C 1
ATOM 8829 O O . LEU B 1 564 ? 10.148 -36.594 -0.529 1 45.88 564 LEU B O 1
ATOM 8833 N N . ALA B 1 565 ? 9.594 -36.031 -2.578 1 43.78 565 ALA B N 1
ATOM 8834 C CA . ALA B 1 565 ? 8.828 -34.875 -2.162 1 43.78 565 ALA B CA 1
ATOM 8835 C C . ALA B 1 565 ? 7.621 -35.281 -1.316 1 43.78 565 ALA B C 1
ATOM 8837 O O . ALA B 1 565 ? 7.184 -34.5 -0.445 1 43.78 565 ALA B O 1
ATOM 8838 N N . LEU B 1 566 ? 7.051 -36.438 -1.58 1 38.12 566 LEU B N 1
ATOM 8839 C CA . LEU B 1 566 ? 5.848 -36.906 -0.912 1 38.12 566 LEU B CA 1
ATOM 8840 C C . LEU B 1 566 ? 6.207 -37.719 0.325 1 38.12 566 LEU B C 1
ATOM 8842 O O . LEU B 1 566 ? 5.332 -38.094 1.119 1 38.12 566 LEU B O 1
ATOM 8846 N N . GLN B 1 567 ? 7.484 -38.25 0.509 1 37.94 567 GLN B N 1
ATOM 8847 C CA . GLN B 1 567 ? 7.926 -39.062 1.637 1 37.94 567 GLN B CA 1
ATOM 8848 C C . GLN B 1 567 ? 7.914 -38.25 2.934 1 37.94 567 GLN B C 1
ATOM 8850 O O . GLN B 1 567 ? 8.188 -37.062 2.926 1 37.94 567 GLN B O 1
ATOM 8855 N N . SER B 1 568 ? 7.102 -38.781 3.904 1 35.75 568 SER B N 1
ATOM 8856 C CA . SER B 1 568 ? 7.094 -38.219 5.25 1 35.75 568 SER B CA 1
ATOM 8857 C C . SER B 1 568 ? 8.508 -38.125 5.824 1 35.75 568 SER B C 1
ATOM 8859 O O . SER B 1 568 ? 9.367 -38.938 5.461 1 35.75 568 SER B O 1
ATOM 8861 N N . SER B 1 569 ? 8.945 -37.062 6.371 1 35.94 569 SER B N 1
ATOM 8862 C CA . SER B 1 569 ? 10.266 -36.75 6.91 1 35.94 569 SER B CA 1
ATOM 8863 C C . SER B 1 569 ? 10.82 -37.938 7.699 1 35.94 569 SER B C 1
ATOM 8865 O O . SER B 1 569 ? 11.938 -37.875 8.219 1 35.94 569 SER B O 1
ATOM 8867 N N . GLY B 1 570 ? 10.109 -38.906 8.242 1 31.03 570 GLY B N 1
ATOM 8868 C CA . GLY B 1 570 ? 10.75 -39.844 9.156 1 31.03 570 GLY B CA 1
ATOM 8869 C C . GLY B 1 570 ? 11.703 -40.781 8.461 1 31.03 570 GLY B C 1
ATOM 8870 O O . GLY B 1 570 ? 12.398 -41.562 9.117 1 31.03 570 GLY B O 1
ATOM 8871 N N . GLU B 1 571 ? 11.359 -41.5 7.375 1 32.75 571 GLU B N 1
ATOM 8872 C CA . GLU B 1 571 ? 12.141 -42.688 7.051 1 32.75 571 GLU B CA 1
ATOM 8873 C C . GLU B 1 571 ? 13.547 -42.312 6.582 1 32.75 571 GLU B C 1
ATOM 8875 O O . GLU B 1 571 ? 13.875 -41.156 6.477 1 32.75 571 GLU B O 1
ATOM 8880 N N . THR B 1 572 ? 14.258 -43.531 5.668 1 32.03 572 THR B N 1
ATOM 8881 C CA . THR B 1 572 ? 15.656 -43.719 5.289 1 32.03 572 THR B CA 1
ATOM 8882 C C . THR B 1 572 ? 16.125 -42.562 4.406 1 32.03 572 THR B C 1
ATOM 8884 O O . THR B 1 572 ? 15.352 -42.031 3.607 1 32.03 572 THR B O 1
ATOM 8887 N N . TRP B 1 573 ? 17.203 -41.906 4.926 1 31.98 573 TRP B N 1
ATOM 8888 C CA . TRP B 1 573 ? 17.984 -40.938 4.172 1 31.98 573 TRP B CA 1
ATOM 8889 C C . TRP B 1 573 ? 18.062 -41.344 2.701 1 31.98 573 TRP B C 1
ATOM 8891 O O . TRP B 1 573 ? 18.25 -42.5 2.369 1 31.98 573 TRP B O 1
ATOM 8901 N N . MET B 1 574 ? 17.906 -40.625 1.849 1 36.91 574 MET B N 1
ATOM 8902 C CA . MET B 1 574 ? 17.828 -40.656 0.391 1 36.91 574 MET B CA 1
ATOM 8903 C C . MET B 1 574 ? 18.562 -41.875 -0.169 1 36.91 574 MET B C 1
ATOM 8905 O O . MET B 1 574 ? 19.75 -41.781 -0.475 1 36.91 574 MET B O 1
ATOM 8909 N N . GLY B 1 575 ? 18.438 -43.094 0.403 1 30.28 575 GLY B N 1
ATOM 8910 C CA . GLY B 1 575 ? 19.031 -44.219 -0.281 1 30.28 575 GLY B CA 1
ATOM 8911 C C . GLY B 1 575 ? 18.625 -44.344 -1.736 1 30.28 575 GLY B C 1
ATOM 8912 O O . GLY B 1 575 ? 17.453 -44.125 -2.068 1 30.28 575 GLY B O 1
ATOM 8913 N N . MET B 1 576 ? 19.562 -43.938 -2.662 1 31.86 576 MET B N 1
ATOM 8914 C CA . MET B 1 576 ? 19.375 -44.125 -4.094 1 31.86 576 MET B CA 1
ATOM 8915 C C . MET B 1 576 ? 18.719 -45.469 -4.375 1 31.86 576 MET B C 1
ATOM 8917 O O . MET B 1 576 ? 18.984 -46.469 -3.68 1 31.86 576 MET B O 1
ATOM 8921 N N . PRO B 1 577 ? 17.719 -45.5 -4.977 1 30.67 577 PRO B N 1
ATOM 8922 C CA . PRO B 1 577 ? 17.328 -46.875 -5.348 1 30.67 577 PRO B CA 1
ATOM 8923 C C . PRO B 1 577 ? 18.5 -47.656 -5.906 1 30.67 577 PRO B C 1
ATOM 8925 O O . PRO B 1 577 ? 19.453 -47.094 -6.457 1 30.67 577 PRO B O 1
ATOM 8928 N N . GLU B 1 578 ? 18.953 -48.844 -5.566 1 31.22 578 GLU B N 1
ATOM 8929 C CA . GLU B 1 578 ? 20.047 -49.75 -5.93 1 31.22 578 GLU B CA 1
ATOM 8930 C C . GLU B 1 578 ? 20.359 -49.656 -7.418 1 31.22 578 GLU B C 1
ATOM 8932 O O . GLU B 1 578 ? 21.516 -49.875 -7.828 1 31.22 578 GLU B O 1
ATOM 8937 N N . GLY B 1 579 ? 19.438 -49.562 -8.406 1 32.34 579 GLY B N 1
ATOM 8938 C CA . GLY B 1 579 ? 19.734 -49.906 -9.789 1 32.34 579 GLY B CA 1
ATOM 8939 C C . GLY B 1 579 ? 20.375 -48.75 -10.547 1 32.34 579 GLY B C 1
ATOM 8940 O O . GLY B 1 579 ? 20.5 -48.812 -11.773 1 32.34 579 GLY B O 1
ATOM 8941 N N . TYR B 1 580 ? 20.469 -47.594 -9.992 1 29.33 580 TYR B N 1
ATOM 8942 C CA . TYR B 1 580 ? 21.016 -46.562 -10.891 1 29.33 580 TYR B CA 1
ATOM 8943 C C . TYR B 1 580 ? 22.547 -46.594 -10.898 1 29.33 580 TYR B C 1
ATOM 8945 O O . TYR B 1 580 ? 23.188 -46.281 -9.898 1 29.33 580 TYR B O 1
ATOM 8953 N N . THR B 1 581 ? 23.156 -47.531 -11.742 1 27.97 581 THR B N 1
ATOM 8954 C CA . THR B 1 581 ? 24.578 -47.5 -12.047 1 27.97 581 THR B CA 1
ATOM 8955 C C . THR B 1 581 ? 24.953 -46.25 -12.828 1 27.97 581 THR B C 1
ATOM 8957 O O . THR B 1 581 ? 24.359 -45.969 -13.867 1 27.97 581 THR B O 1
ATOM 8960 N N . PRO B 1 582 ? 25.516 -45.25 -12.227 1 28.98 582 PRO B N 1
ATOM 8961 C CA . PRO B 1 582 ? 26.047 -44.156 -13.031 1 28.98 582 PRO B CA 1
ATOM 8962 C C . PRO B 1 582 ? 26.906 -44.625 -14.188 1 28.98 582 PRO B C 1
ATOM 8964 O O . PRO B 1 582 ? 27.641 -45.594 -14.055 1 28.98 582 PRO B O 1
ATOM 8967 N N . GLU B 1 583 ? 26.484 -44.625 -15.406 1 26.98 583 GLU B N 1
ATOM 8968 C CA . GLU B 1 583 ? 27.391 -44.969 -16.484 1 26.98 583 GLU B CA 1
ATOM 8969 C C . GLU B 1 583 ? 28.75 -44.344 -16.312 1 26.98 583 GLU B C 1
ATOM 8971 O O . GLU B 1 583 ? 28.859 -43.125 -16.109 1 26.98 583 GLU B O 1
ATOM 8976 N N . GLN B 1 584 ? 29.781 -45.031 -15.812 1 25.22 584 GLN B N 1
ATOM 8977 C CA . GLN B 1 584 ? 31.219 -44.812 -15.688 1 25.22 584 GLN B CA 1
ATOM 8978 C C . GLN B 1 584 ? 31.812 -44.312 -17 1 25.22 584 GLN B C 1
ATOM 8980 O O . GLN B 1 584 ? 31.938 -45.062 -17.969 1 25.22 584 GLN B O 1
ATOM 8985 N N . GLY B 1 585 ? 31.375 -43.281 -17.719 1 27.17 585 GLY B N 1
ATOM 8986 C CA . GLY B 1 585 ? 32.312 -42.906 -18.797 1 27.17 585 GLY B CA 1
ATOM 8987 C C . GLY B 1 585 ? 33.75 -42.844 -18.328 1 27.17 585 GLY B C 1
ATOM 8988 O O . GLY B 1 585 ? 34.031 -42.375 -17.219 1 27.17 585 GLY B O 1
ATOM 8989 N N . GLY B 1 586 ? 34.594 -43.781 -18.656 1 24.17 586 GLY B N 1
ATOM 8990 C CA . GLY B 1 586 ? 36 -44.094 -18.594 1 24.17 586 GLY B CA 1
ATOM 8991 C C . GLY B 1 586 ? 36.875 -42.906 -18.906 1 24.17 586 GLY B C 1
ATOM 8992 O O . GLY B 1 586 ? 36.938 -42.469 -20.047 1 24.17 586 GLY B O 1
ATOM 8993 N N . TRP B 1 587 ? 36.938 -41.844 -18.078 1 22.78 587 TRP B N 1
ATOM 8994 C CA . TRP B 1 587 ? 38.094 -41 -18.188 1 22.78 587 TRP B CA 1
ATOM 8995 C C . TRP B 1 587 ? 39.375 -41.781 -17.969 1 22.78 587 TRP B C 1
ATOM 8997 O O . TRP B 1 587 ? 39.625 -42.281 -16.859 1 22.78 587 TRP B O 1
ATOM 9007 N N . THR B 1 588 ? 39.719 -42.688 -18.906 1 23.34 588 THR B N 1
ATOM 9008 C CA . THR B 1 588 ? 41.062 -43.219 -18.953 1 23.34 588 THR B CA 1
ATOM 9009 C C . THR B 1 588 ? 42.094 -42.094 -18.922 1 23.34 588 THR B C 1
ATOM 9011 O O . THR B 1 588 ? 42 -41.125 -19.672 1 23.34 588 THR B O 1
ATOM 9014 N N . PRO B 1 589 ? 42.812 -41.938 -17.75 1 24.03 589 PRO B N 1
ATOM 9015 C CA . PRO B 1 589 ? 44 -41.125 -17.688 1 24.03 589 PRO B CA 1
ATOM 9016 C C . PRO B 1 589 ? 44.938 -41.375 -18.859 1 24.03 589 PRO B C 1
ATOM 9018 O O . PRO B 1 589 ? 45.312 -42.531 -19.141 1 24.03 589 PRO B O 1
ATOM 9021 N N . GLN B 1 590 ? 44.75 -40.844 -20.062 1 22.27 590 GLN B N 1
ATOM 9022 C CA . GLN B 1 590 ? 45.844 -41.062 -21.016 1 22.27 590 GLN B CA 1
ATOM 9023 C C . GLN B 1 590 ? 47.188 -40.844 -20.344 1 22.27 590 GLN B C 1
ATOM 9025 O O . GLN B 1 590 ? 47.406 -39.875 -19.609 1 22.27 590 GLN B O 1
ATOM 9030 N N . GLN B 1 591 ? 48.094 -41.938 -20.281 1 22.09 591 GLN B N 1
ATOM 9031 C CA . GLN B 1 591 ? 49.531 -41.906 -20.047 1 22.09 591 GLN B CA 1
ATOM 9032 C C . GLN B 1 591 ? 50.219 -40.844 -20.891 1 22.09 591 GLN B C 1
ATOM 9034 O O . GLN B 1 591 ? 49.906 -40.688 -22.078 1 22.09 591 GLN B O 1
#

Nearest PDB structures (foldseek):
  8e0o-assembly1_B  TM=4.952E-01  e=2.765E-01  synthetic construct
  8e12-assembly1_B  TM=4.551E-01  e=1.848E+00  synthetic construct
  8gjg-assembly1_A  TM=5.074E-01  e=9.785E+00  synthetic construct
  6hc2-assembly1_C  TM=2.743E-01  e=3.713E+00  Homo sapiens
  8e0o-assembly1_B  TM=4.926E-01  e=2.268E-01  synthetic construct

pLDDT: mean 71.7, std 25.74, range [17.55, 97.94]

Sequence (1182 aa):
MPLLERLKINGSGAAWNQPMGANGGEGPGADEWTSLSNAIGINVENHEGIDQIAGRGGPASALSPSSTRDEFLWGRITTIVPPDLIDALVRCYFTISHLLWPIIHAPTFMNSYLDPEHRKNPSFIALVLSICSLSSRYTPDARLRQTTSTGQILAFDIINLAKDVTQQAAAERSDLAIVQALFNLSVVQEGIARTNQVWSLLSQAVSIAMDMGLHRRKDEYGFTAVELEEQKRTLWALYCQAVAASCTYGRPSLLRLDDIQLDEPAAVDDVYISVEKGIGTQPPDRPSVMAGFVAGVRLHMILERTVRRVNRVIREVDESNLTFVDLVTSGQSRKFRITDELELLSHVTDGLVGDWSFSPSTVSDSDSVRFFQRTRVFTLQQFIRLLSARHAFTEFLGAAAASGGAAEEQALLQQTTQSALGIIGTYSIIDGQGRLDFFGAHAISQLTQAGAGLIGVILHVRSTSIQGGENVLSVALQGLCASILVLRKLGTRRPAGNRAAELLLEFSRACRITIPGLPENEPGAPPGTVEVPMLRALPRRSLSTSGHPQADLSQDQFDAWLGLALQSSGETWMGMPEGYTPEQGGWTPQQMPLLERLKINGSGAAWNQPMGANGGEGPGADEWTSLSNAIGINVENHEGIDQIAGRGGPASALSPSSTRDEFLWGRITTIVPPDLIDALVRCYFTISHLLWPIIHAPTFMNSYLDPEHRKNPSFIALVLSICSLSSRYTPDARLRQTTSTGQILAFDIINLAKDVTQQAAAERSDLAIVQALFNLSVVQEGIARTNQVWSLLSQAVSIAMDMGLHRRKDEYGFTAVELEEQKRTLWALYCQAVAASCTYGRPSLLRLDDIQLDEPAAVDDVYISVEKGIGTQPPDRPSVMAGFVAGVRLHMILERTVRRVNRVIREVDESNLTFVDLVTSGQSRKFRITDELELLSHVTDGLVGDWSFSPSTVSDSDSVRFFQRTRVFTLQQFIRLLSARHAFTEFLGAAAASGGAAEEQALLQQTTQSALGIIGTYSIIDGQGRLDFFGAHAISQLTQAGAGLIGVILHVRSTSIQGGENVLSVALQGLCASILVLRKLGTRRPAGNRAAELLLEFSRACRITIPGLPENEPGAPPGTVEVPMLRALPRRSLSTSGHPQADLSQDQFDAWLGLALQSSGETWMGMPEGYTPEQGGWTPQQ

Secondary structure (DSSP, 8-state):
-GGGGG---------------------STTHHHHHHHHHTT------GGGGGGGGS-----------TTSTTHHHHHHHHS-HHHHHHHHHHHHHTHHHH---S-HHHHHHHHH-GGGGG-HHHHHHHHHHHHHHTTT---GGGGSB-TTSSBHHHHHHHHHHHHHHHHHHH---HHHHHHHHHHHHHHHHHT-HHHHHHHHHHHHHHHHHHTTTS--TTTT--HHHHHHHHHHHHHHHHHHHHHHHHHT---SS-GGG---PPPPS--GGGEETTTEE-PPPTTS--HHHHHHHHHHHHHHHHHHHHHHT-------TTS--HHHHHH-S-PPPP-HHHHHHHHHHHHHHS-GGGS--GGGGG-S-HHHHHHHHHHHHHHHHHHHHHHHHHHHHHHHS-SSS--HHHHHHHHHHHHHHHHHHHHHHHHHHHTT-GGG--HHHHHHHHHHHHHHHHHHHHHHHTT-TTHHHHHHHHHHHHHHHHHHHHHHHTT-HHHHHHHHHHHHHHHHTT---TTS--------------TT--------------------HHHHHHHHHHHHS-TTS------TT------------/-GGGGGG---------------------GGGTTHHHHHHTT------GGGGGGGGS-----------TTSTTHHHHHHHHS-HHHHHHHHHHHHHTHHHH---S-HHHHHHHHH-GGGGG-HHHHHHHHHHHHHHTTT---GGGGSB-TTSSBHHHHHHHHHHHHHHHHHHH---HHHHHHHHHHHHHHHHHT-HHHHHHHHHHHHHHHHHHTTTS--TTTT--HHHHHHHHHHHHHHHHHHHHHHHHHT---SS-GGG---PPPPS--GGGEETTTEE-PPPTTS--THHHHHHHHHHHHHHHHHHHHHT-------TTS--HHHHHH-S-PPPP-HHHHHHHHHHHHHHS-GGGS--GGGGG-S-HHHHHHHHHHHHHHHHHHHHHHHHHHHHHHHS-SSS--HHHHHHHHHHHHHHHHHHHHHHHHHHHTT-GGG--HHHHHHHHHHHHHHHHHHHHHHHS--TTHHHHHHHHHHHHHHHHHHHHHHHTT-HHHHHHHHHHHHHHHHTT---TTS--------------TTS-------------------HHHHHHHHHHHHS-TTS------TT------------

Organism: Vanrija humicola (NCBI:txid5417)

Radius of gyration: 32.63 Å; Cα contacts (8 Å, |Δi|>4): 1385; chains: 2; bounding box: 98×99×74 Å